Protein 5OHF (pdb70)

GO terms:
  GO:0000155 phosphorelay sensor kinase activity (F, IDA)
  GO:0042803 protein homodimerization activity (F, IDA)
  GO:0018106 peptidyl-histidine phosphorylation (P, IDA)
  GO:0019825 oxygen binding (F, IDA)
  GO:0020037 heme binding (F, IDA)
  GO:0000160 phosphorelay signal transduction system (P, IDA)
  GO:0004673 protein histidine kinase activity (F, EXP)

Nearest PDB structures (foldseek):
  5ohe-assembly2_D  TM=1.006E+00  e=1.379E-20  Anaeromyxobacter sp. Fw109-5
  5ohf-assembly2_C  TM=1.002E+00  e=5.225E-19  Anaeromyxobacter sp. Fw109-5
  5ohf-assembly4_G  TM=9.924E-01  e=7.690E-18  Anaeromyxobacter sp. Fw109-5
  2w31-assembly1_B  TM=9.112E-01  e=4.579E-08  Geobacter sulfurreducens
  1or6-assembly1_B  TM=9.208E-01  e=4.698E-06  Bacillus subtilis

Secondary structure (DSSP, 8-state):
-HHHHHHHHHT--HHHHHHHHHHHHHHGGGHHHHHHHHHHHHHTSTTGGGG--SHHHHHHHHHHHHHHHHHHHHH---SHHHHHHHHHHHHHHHHTT--THHHHHHHHHHHHHHHHHHHHHHTTSHHHHHHHHHHHHHHHHHHHHHHHHHT-/-HHHHHHHHHT--HHHHHHHHHHHHHHGGGHHHHHHHHHHHHHTSTTGGGG--SHHHHHHHHHHHHHHHHHHHHH---SHHHHHHHHHHHHHHHHTT--THHHHHHHHHHHHHHHHHHHHHHTTSHHHHHHHHHHHHHHHHHHHHHHHHHT-/-HHHHHHHHT--HHHHHHHHHHHHHHGGGHHHHHHHHHHHHHT-HHHHTT---HHHHHHHHHHHHHHHHH---SHHHHHHHHHHHHHHHHTT--THHHHHHHHHHHHHHHHHHHHHHTTSHHHHHHHHHHHHHHHHHHHHHHHHHT-/-HHHHHHHHHT--HHHHHHHHHHHHHHGGGHHHHHHHHHHHHHHSTTTGGG--SHHHHHHHHHHHHHHHHHHHHH---SHHHHHHHHHHHHHHHHTT--THHHHHHHHHHHHHHHHHHHHHHTTSHHHHHHHHHHHHHHHHHHHHHHHHHT-/-HHHHHHHHHT--HHHHHHHHHHHHHHGGGHHHHHHHHHHHHHT-HHHHTT--SHHHHHHHHHHHHHHHHHHHHH---SHHHHHHHHHHHHHHHHTT--THHHHHHHHHHHHHHHHHHHHHHTTSHHHHHHHHHHHHHHHHHHHHHHHHHT-/--HHHHHHHHHT--HHHHHHHHHHHHHHGGGHHHHHHHHHHHHHTSTTGGGG--S-HHHHHHHHHHHHHHHHHHHH---SHHHHHHHHHHHHHHHHHT--TTHHHHHHHHHHHHHHHHHHHHHTTSHHHHHHHHHHHHHHHHHHHHHHHHTT-/-HHHHHHHHHT--HHHHHHHHHHHHHHGGGHHHHHHHHHHHHHT-HHHHTT--HHHHHHHHHHHHHHHHH---SHHHHHHHHHHHHHHHHTT--TTHHHHHHHHHHHHHHHHHHHHHTTSHHHHHHHHHHHHHHHHHHHHHHHHTT-/-HHHHHHHHHT--HHHHHHHHHHHHHHGGGHHHHHHHHHHHHHT-HHHHTT--S-TTHHHHHHHHHHHHHHHHHH---SHHHHHHHHHHHHHHHHTT--TTHHHHHHHHHHHHHHHHHHHHHTTSHHHHHHHHHHHHHHHHHHHHHHHHTT-

Foldseek 3Di:
DCLVVLCVVLVPDVLLLVLLLVLLVQCLVCLLVLLVQLVVVQCPDPQSNVLPPPPPVVSVVVSVVSSVVSSCLRNHDPDPVVLVVLLVVLLVCVVSPHDLVVLVVSLVSVLVVSLVSLCVVPVVPVVSSVSNNSSSVSSSVSSSVSSVVSVD/DLLVVLCVVLVPDPLLLVLLLVLLVLCLVCLLVLLVLLVVVQCVDPVSVVLDDPPPVRSVVVSVVSSVVSNCLSNDDPDPVNLVVLLVVLLVCVVSVPPLVVLVVSLVSVLVVSLVSLCVVCVVPVVSSVSNNSSSVSSSVSSSSSSVVSND/DCVVLCVVLVPDPLLLVLLLVLLVQCLVCLLVLLVLLVVVQCVDPLSVVLPCDSVVVSVVSSVVSNCLSNDDPDPVNLVVLLVVLLVCVVSVPPLVVLVVSLVSVLVSSLVSLCVPCVVPVVSSVSNNSSSVSSSVSSSVSSVVNND/DLLVVLCVVLVPDVLLLVLLLVLLVQCLVVLLVLLVLLVVVQCPDPQNVVLPPPPPVVSVVVSVVSSVVSNCLSNDDPDPVVLVVLLVVLLVCLVSPHPLVVVVVSLVSVLVVSLVSLCVVPVVPVVSSVSNNSSSVSSSVSSSSSSVVNND/DLLVVLCVVLVPDPLLLVLLLVLLVQCLVCLLVLLVQLVVVQVVDPLNVVLPDPPPVVSVVVSVVSSVVSNCLSNDDPDPVVLVVLLVVLLVCVVSPRPLVVLVVSLVSVLVVSLVSLCVPPVVPVVSSVSNNSSSVSSSVSSSSSSVVNND/DCLCVVVCVVLVPDVLLLVLLQVLLVQCLVVLLVLLVQLVVVQCPDPQSVVLDDDPPVSSVVVSVVSSVVSNCLRNDDPDPVNLVVLLVVLLVCVVSPPDLVVLVVSLVSVLVVSLVSLCVVCVVPVVSSVSNNSSSVSSSVSSSSSSVVNVD/DCCVVVCVVLVPDVLLLVLLLVLLVQCLVCLQVLLVLLCCCQVPPVLNVVLDVNVVVSVVSSVVSVCLSNHDPDPVNLVVLLVVLVVCVVSVGDLCVLVVSLVSCVVVSLVSLCVPCVVPVVSSVSNNSSNVSSSVVSSVSSVVNPD/DLCVVVCVVLVPDPLLLVQLLVLLVQCLVVLLVLLVQLVVVQCPDPLSVVLPPDDPCPSVVVSVVSSVVSNCLSNDDPDPVNLVVLLVVLLVCLVSVRPLVVVVVSLVSNLVVSLVSLCVVCVVPVVSSVSNNSSSVSSSVSSSVSSVVSND

Sequence (1207 aa):
TVFEELKRYVGWGDGDERALRSLHGAAAPHFPRLAEEFYDRILGHEGARTALVGGESQVGHLKVTMIAWLDELLGGPWDEAYWDRRYYRIGRVHVRIGLPQHYMFGAMNVHRTGLARLAYEERFHGDPPELERVRNALLGKVLDLELAVMMLHTYRTVFEELKRYVGWGDGDERALRSSLHGAAAPHFPRLAEEFYDRILGHEGARTALVGGESSQVGHLKVTMIAWLDELLGGPWDEAYWDRRYYRIGRRVHVRIGLPQHYMFGAMNVHRTGLARLAYERRFHGDPPELERVRNALGKVLDLELAVMMLHTYRVFFEELKRYVGWGDGDERALRRSLHGAAAPHFPRLAEEFYDRILGHEGARTALVQVGHHLKVTMIAWLDELLGGPWDEAYWDRRYRIGRVHVRIGLPQHYMFGAMNVHRTGLARLAYERFHGDPPELERVRNALLGKVLDLELAVMLHTYRTVFEELKRYVGWGDGDERALRRSLHGAAAPHFPRLAEEFYDRILGHEGARTALVGGESQVGHLKVTMIAWLDELLGGPWDEAYWDRRYYRIGRRVHVRIGLPQHYMFGAMNVHRTGLARLAYERFHGDPPELERVRNALGKVLDLELAVMLHTYRTVFEELKRYVGWGDGDERALRSLHGAAAPHFPRLAEEEFYDRILGHEGARTALVGGESQVGHLKVTMIAWLDELLGGPWDEAYWDRRYRIGRVHVRIGLPQHYMFGAMNVHRTGLARLAYERFHGDPPELERVRNALGKVLDLELAVMLHTYRETVFEELKRYVGWGDGDERALRSLHGAAAPHFPRLAEEFYDRILGHEGARTALVGGESQVGHLKVTMIAWLDELLGGPWDEAYWDRRYRIGRVHVRIGLPQHYMFGAMNVHRTGLARLAYERFHGDPPELERVRNALGKVLDLELAVMLHTYRTVFEELKRYVGWGDGDERALRSLHGAAAPHFPPRRLLAAEEEEFFYYDDRRIILLGGHHEEGGAARRTTAALLQVVGGHHLLKKVVTTMMIIAAWWLLDDEELLLLGGGGPPWWDDEEAAYYWWDDRRRRYYRRIIGGRRVVHHVVRRIIGGLLPPQQHHYYMMFFGGAAMMNNVVHHRRTTGGLLARLAYERFHGDPPELERVRNALGGKKVVLLDDLLEELLAAVVMMLLHHTTYYRRTTVVFFEEEELLKKRRYYVVGGWWGGDDGGDDEERRAALRRSLHGAAAPHFPRLAEEFYDRILGHEGARRTALVGGESQVGHLKVTMIAWLDEELLGGPWDEAYWDRRYYRIGRVHVRIGLPQHYMFGAMNVHRTGLARLAYERFHGDPPELERVRNALGKVLDLELAVMLHTYR

Structure (mmCIF, N/CA/C/O backbone):
data_5OHF
#
_entry.id   5OHF
#
_cell.length_a   77.685
_cell.length_b   77.685
_cell.length_c   441.238
_cell.angle_alpha   90.00
_cell.angle_beta   90.00
_cell.angle_gamma   90.00
#
_symmetry.space_group_name_H-M   'P 41 21 2'
#
loop_
_entity.id
_entity.type
_entity.pdbx_description
1 polymer 'Globin-coupled histidine kinase'
2 non-polymer 'PROTOPORPHYRIN IX CONTAINING FE'
3 non-polymer 'CYANIDE ION'
4 non-polymer 'CHLORIDE ION'
5 non-polymer 'SODIUM ION'
6 water water
#
loop_
_atom_site.group_PDB
_atom_site.id
_atom_site.type_symbol
_atom_site.label_atom_id
_atom_site.label_alt_id
_atom_site.label_comp_id
_atom_site.label_asym_id
_atom_site.label_entity_id
_atom_site.label_seq_id
_atom_site.pdbx_PDB_ins_code
_atom_site.Cartn_x
_atom_site.Cartn_y
_atom_site.Cartn_z
_atom_site.occupancy
_atom_site.B_iso_or_equiv
_atom_site.auth_seq_id
_atom_site.auth_comp_id
_atom_site.auth_asym_id
_atom_site.auth_atom_id
_atom_site.pdbx_PDB_model_num
ATOM 1 N N . THR A 1 7 ? 22.488 11.771 -1.374 1.00 68.39 7 THR A N 1
ATOM 2 C CA . THR A 1 7 ? 22.905 10.490 -2.055 1.00 69.48 7 THR A CA 1
ATOM 3 C C . THR A 1 7 ? 24.350 10.090 -1.689 1.00 66.05 7 THR A C 1
ATOM 4 O O . THR A 1 7 ? 25.071 10.865 -1.053 1.00 62.18 7 THR A O 1
ATOM 8 N N . VAL A 1 8 ? 24.774 8.895 -2.102 1.00 63.89 8 VAL A N 1
ATOM 9 C CA . VAL A 1 8 ? 25.961 8.278 -1.484 1.00 62.19 8 VAL A CA 1
ATOM 10 C C . VAL A 1 8 ? 27.258 9.017 -1.822 1.00 57.32 8 VAL A C 1
ATOM 11 O O . VAL A 1 8 ? 28.090 9.187 -0.937 1.00 53.20 8 VAL A O 1
ATOM 15 N N . PHE A 1 9 ? 27.420 9.496 -3.060 1.00 52.11 9 PHE A N 1
ATOM 16 C CA . PHE A 1 9 ? 28.642 10.245 -3.389 1.00 50.78 9 PHE A CA 1
ATOM 17 C C . PHE A 1 9 ? 28.849 11.503 -2.506 1.00 47.73 9 PHE A C 1
ATOM 18 O O . PHE A 1 9 ? 29.969 11.754 -2.086 1.00 46.68 9 PHE A O 1
ATOM 26 N N . GLU A 1 10 ? 27.785 12.227 -2.153 1.00 46.75 10 GLU A N 1
ATOM 27 C CA . GLU A 1 10 ? 27.920 13.476 -1.363 1.00 47.06 10 GLU A CA 1
ATOM 28 C C . GLU A 1 10 ? 28.182 13.253 0.135 1.00 44.69 10 GLU A C 1
ATOM 29 O O . GLU A 1 10 ? 29.067 13.881 0.720 1.00 41.71 10 GLU A O 1
ATOM 35 N N . GLU A 1 11 ? 27.421 12.352 0.743 1.00 43.68 11 GLU A N 1
ATOM 36 C CA . GLU A 1 11 ? 27.650 11.959 2.134 1.00 44.37 11 GLU A CA 1
ATOM 37 C C . GLU A 1 11 ? 29.026 11.288 2.310 1.00 40.03 11 GLU A C 1
ATOM 38 O O . GLU A 1 11 ? 29.763 11.567 3.263 1.00 37.52 11 GLU A O 1
ATOM 44 N N . LEU A 1 12 ? 29.379 10.445 1.350 1.00 35.24 12 LEU A N 1
ATOM 45 C CA . LEU A 1 12 ? 30.656 9.746 1.366 1.00 33.81 12 LEU A CA 1
ATOM 46 C C . LEU A 1 12 ? 31.842 10.652 1.035 1.00 32.79 12 LEU A C 1
ATOM 47 O O . LEU A 1 12 ? 32.913 10.503 1.628 1.00 28.37 12 LEU A O 1
ATOM 52 N N . LYS A 1 13 ? 31.668 11.606 0.115 1.00 33.46 13 LYS A N 1
ATOM 53 C CA . LYS A 1 13 ? 32.750 12.559 -0.180 1.00 33.77 13 LYS A CA 1
ATOM 54 C C . LYS A 1 13 ? 33.159 13.360 1.048 1.00 29.81 13 LYS A C 1
ATOM 55 O O . LYS A 1 13 ? 34.342 13.611 1.254 1.00 27.75 13 LYS A O 1
ATOM 61 N N . ARG A 1 14 ? 32.189 13.753 1.866 1.00 29.37 14 ARG A N 1
ATOM 62 C CA . ARG A 1 14 ? 32.492 14.408 3.142 1.00 31.24 14 ARG A CA 1
ATOM 63 C C . ARG A 1 14 ? 33.209 13.491 4.127 1.00 27.46 14 ARG A C 1
ATOM 64 O O . ARG A 1 14 ? 34.158 13.917 4.791 1.00 27.21 14 ARG A O 1
ATOM 72 N N . TYR A 1 15 ? 32.780 12.233 4.194 1.00 25.31 15 TYR A N 1
ATOM 73 C CA . TYR A 1 15 ? 33.383 11.227 5.081 1.00 23.58 15 TYR A CA 1
ATOM 74 C C . TYR A 1 15 ? 34.858 11.023 4.784 1.00 23.41 15 TYR A C 1
ATOM 75 O O . TYR A 1 15 ? 35.668 10.985 5.691 1.00 22.98 15 TYR A O 1
ATOM 84 N N . VAL A 1 16 ? 35.200 10.840 3.507 1.00 23.81 16 VAL A N 1
ATOM 85 C CA . VAL A 1 16 ? 36.592 10.571 3.129 1.00 24.75 16 VAL A CA 1
ATOM 86 C C . VAL A 1 16 ? 37.435 11.837 2.977 1.00 25.89 16 VAL A C 1
ATOM 87 O O . VAL A 1 16 ? 38.642 11.743 2.739 1.00 27.97 16 VAL A O 1
ATOM 91 N N . GLY A 1 17 ? 36.807 13.009 3.101 1.00 28.69 17 GLY A N 1
ATOM 92 C CA . GLY A 1 17 ? 37.496 14.281 2.942 1.00 29.35 17 GLY A CA 1
ATOM 93 C C . GLY A 1 17 ? 37.865 14.567 1.491 1.00 29.96 17 GLY A C 1
ATOM 94 O O . GLY A 1 17 ? 38.955 15.051 1.225 1.00 32.19 17 GLY A O 1
ATOM 95 N N . TRP A 1 18 ? 36.959 14.281 0.561 1.00 31.05 18 TRP A N 1
ATOM 96 C CA . TRP A 1 18 ? 37.179 14.605 -0.850 1.00 32.15 18 TRP A CA 1
ATOM 97 C C . TRP A 1 18 ? 37.138 16.122 -1.049 1.00 35.56 18 TRP A C 1
ATOM 98 O O . TRP A 1 18 ? 36.136 16.763 -0.719 1.00 33.42 18 TRP A O 1
ATOM 109 N N . GLY A 1 19 ? 38.220 16.686 -1.587 1.00 36.44 19 GLY A N 1
ATOM 110 C CA . GLY A 1 19 ? 38.254 18.106 -1.944 1.00 36.08 19 GLY A CA 1
ATOM 111 C C . GLY A 1 19 ? 38.948 18.399 -3.257 1.00 37.46 19 GLY A C 1
ATOM 112 O O . GLY A 1 19 ? 39.297 17.485 -4.030 1.00 32.36 19 GLY A O 1
ATOM 113 N N . ASP A 1 20 ? 39.158 19.692 -3.509 1.00 37.68 20 ASP A N 1
ATOM 114 C CA . ASP A 1 20 ? 39.863 20.131 -4.720 1.00 39.48 20 ASP A CA 1
ATOM 115 C C . ASP A 1 20 ? 41.324 19.637 -4.772 1.00 35.14 20 ASP A C 1
ATOM 116 O O . ASP A 1 20 ? 41.866 19.457 -5.858 1.00 36.64 20 ASP A O 1
ATOM 121 N N . GLY A 1 21 ? 41.951 19.422 -3.615 1.00 32.27 21 GLY A N 1
ATOM 122 C CA . GLY A 1 21 ? 43.307 18.850 -3.548 1.00 30.90 21 GLY A CA 1
ATOM 123 C C . GLY A 1 21 ? 43.388 17.438 -4.145 1.00 29.54 21 GLY A C 1
ATOM 124 O O . GLY A 1 21 ? 44.360 17.096 -4.827 1.00 28.57 21 GLY A O 1
ATOM 125 N N . ASP A 1 22 ? 42.361 16.626 -3.893 1.00 27.96 22 ASP A N 1
ATOM 126 C CA . ASP A 1 22 ? 42.293 15.260 -4.447 1.00 27.46 22 ASP A CA 1
ATOM 127 C C . ASP A 1 22 ? 42.139 15.324 -5.963 1.00 27.60 22 ASP A C 1
ATOM 128 O O . ASP A 1 22 ? 42.782 14.564 -6.702 1.00 24.47 22 ASP A O 1
ATOM 133 N N . GLU A 1 23 ? 41.297 16.260 -6.403 1.00 26.74 23 GLU A N 1
ATOM 134 C CA . GLU A 1 23 ? 41.009 16.466 -7.826 1.00 28.75 23 GLU A CA 1
ATOM 135 C C . GLU A 1 23 ? 42.252 16.937 -8.587 1.00 30.38 23 GLU A C 1
ATOM 136 O O . GLU A 1 23 ? 42.480 16.490 -9.726 1.00 29.36 23 GLU A O 1
ATOM 142 N N . ARG A 1 24 ? 43.063 17.803 -7.967 1.00 30.33 24 ARG A N 1
ATOM 143 C CA . ARG A 1 24 ? 44.333 18.255 -8.575 1.00 31.57 24 ARG A CA 1
ATOM 144 C C . ARG A 1 24 ? 45.362 17.150 -8.655 1.00 29.20 24 ARG A C 1
ATOM 145 O O . ARG A 1 24 ? 46.111 17.050 -9.636 1.00 27.73 24 ARG A O 1
ATOM 153 N N . ALA A 1 25 ? 45.428 16.356 -7.592 1.00 26.01 25 ALA A N 1
ATOM 154 C CA . ALA A 1 25 ? 46.346 15.223 -7.531 1.00 24.22 25 ALA A CA 1
ATOM 155 C C . ALA A 1 25 ? 46.023 14.228 -8.631 1.00 22.80 25 ALA A C 1
ATOM 156 O O . ALA A 1 25 ? 46.915 13.781 -9.354 1.00 23.60 25 ALA A O 1
ATOM 158 N N . LEU A 1 26 ? 44.749 13.908 -8.793 1.00 22.83 26 LEU A N 1
ATOM 159 C CA . LEU A 1 26 ? 44.360 12.908 -9.788 1.00 23.67 26 LEU A CA 1
ATOM 160 C C . LEU A 1 26 ? 44.645 13.427 -11.189 1.00 24.30 26 LEU A C 1
ATOM 161 O O . LEU A 1 26 ? 45.206 12.713 -12.010 1.00 24.64 26 LEU A O 1
ATOM 166 N N . ARG A 1 27 ? 44.278 14.680 -11.453 1.00 24.92 27 ARG A N 1
ATOM 167 C CA . ARG A 1 27 ? 44.646 15.323 -12.726 1.00 26.23 27 ARG A CA 1
ATOM 168 C C . ARG A 1 27 ? 46.142 15.274 -13.004 1.00 25.52 27 ARG A C 1
ATOM 169 O O . ARG A 1 27 ? 46.542 15.082 -14.151 1.00 26.52 27 ARG A O 1
ATOM 177 N N . SER A 1 28 ? 46.966 15.451 -11.974 1.00 27.93 28 SER A N 1
ATOM 178 C CA . SER A 1 28 ? 48.417 15.416 -12.135 1.00 28.97 28 SER A CA 1
ATOM 179 C C . SER A 1 28 ? 48.940 14.015 -12.497 1.00 30.87 28 SER A C 1
ATOM 180 O O . SER A 1 28 ? 49.931 13.863 -13.222 1.00 31.13 28 SER A O 1
ATOM 183 N N . LEU A 1 29 ? 48.288 12.994 -11.964 1.00 27.95 29 LEU A N 1
ATOM 184 C CA . LEU A 1 29 ? 48.617 11.627 -12.292 1.00 27.84 29 LEU A CA 1
ATOM 185 C C . LEU A 1 29 ? 48.155 11.285 -13.699 1.00 28.45 29 LEU A C 1
ATOM 186 O O . LEU A 1 29 ? 48.829 10.530 -14.375 1.00 28.93 29 LEU A O 1
ATOM 191 N N . HIS A 1 30 ? 46.996 11.818 -14.109 1.00 28.96 30 HIS A N 1
ATOM 192 C CA . HIS A 1 30 ? 46.415 11.555 -15.428 1.00 29.26 30 HIS A CA 1
ATOM 193 C C . HIS A 1 30 ? 47.435 11.640 -16.561 1.00 29.77 30 HIS A C 1
ATOM 194 O O . HIS A 1 30 ? 47.537 10.710 -17.362 1.00 27.69 30 HIS A O 1
ATOM 201 N N . GLY A 1 31 ? 48.221 12.719 -16.581 1.00 30.60 31 GLY A N 1
ATOM 202 C CA . GLY A 1 31 ? 49.230 12.941 -17.619 1.00 32.05 31 GLY A CA 1
ATOM 203 C C . GLY A 1 31 ? 50.281 11.853 -17.660 1.00 33.22 31 GLY A C 1
ATOM 204 O O . GLY A 1 31 ? 50.645 11.369 -18.731 1.00 34.53 31 GLY A O 1
ATOM 205 N N . ALA A 1 32 ? 50.734 11.433 -16.484 1.00 33.61 32 ALA A N 1
ATOM 206 C CA . ALA A 1 32 ? 51.743 10.381 -16.384 1.00 32.81 32 ALA A CA 1
ATOM 207 C C . ALA A 1 32 ? 51.187 8.981 -16.690 1.00 28.98 32 ALA A C 1
ATOM 208 O O . ALA A 1 32 ? 51.884 8.169 -17.269 1.00 29.03 32 ALA A O 1
ATOM 210 N N . ALA A 1 33 ? 49.965 8.703 -16.253 1.00 26.92 33 ALA A N 1
ATOM 211 C CA . ALA A 1 33 ? 49.388 7.352 -16.333 1.00 25.65 33 ALA A CA 1
ATOM 212 C C . ALA A 1 33 ? 48.774 7.033 -17.693 1.00 24.41 33 ALA A C 1
ATOM 213 O O . ALA A 1 33 ? 48.772 5.871 -18.100 1.00 26.65 33 ALA A O 1
ATOM 215 N N . ALA A 1 34 ? 48.237 8.042 -18.375 1.00 23.65 34 ALA A N 1
ATOM 216 C CA . ALA A 1 34 ? 47.439 7.833 -19.586 1.00 25.01 34 ALA A CA 1
ATOM 217 C C . ALA A 1 34 ? 48.103 6.973 -20.668 1.00 23.99 34 ALA A C 1
ATOM 218 O O . ALA A 1 34 ? 47.449 6.113 -21.229 1.00 22.13 34 ALA A O 1
ATOM 220 N N . PRO A 1 35 ? 49.399 7.182 -20.946 1.00 26.76 35 PRO A N 1
ATOM 221 C CA . PRO A 1 35 ? 50.107 6.285 -21.890 1.00 26.99 35 PRO A CA 1
ATOM 222 C C . PRO A 1 35 ? 50.127 4.795 -21.491 1.00 27.56 35 PRO A C 1
ATOM 223 O O . PRO A 1 35 ? 50.326 3.931 -22.343 1.00 27.47 35 PRO A O 1
ATOM 227 N N . HIS A 1 36 ? 49.930 4.504 -20.204 1.00 26.13 36 HIS A N 1
ATOM 228 C CA . HIS A 1 36 ? 49.872 3.139 -19.702 1.00 25.32 36 HIS A CA 1
ATOM 229 C C . HIS A 1 36 ? 48.466 2.560 -19.581 1.00 23.80 36 HIS A C 1
ATOM 230 O O . HIS A 1 36 ? 48.317 1.396 -19.216 1.00 22.66 36 HIS A O 1
ATOM 237 N N . PHE A 1 37 ? 47.433 3.332 -19.899 1.00 22.10 37 PHE A N 1
ATOM 238 C CA . PHE A 1 37 ? 46.086 2.778 -19.871 1.00 22.44 37 PHE A CA 1
ATOM 239 C C . PHE A 1 37 ? 45.897 1.500 -20.705 1.00 22.03 37 PHE A C 1
ATOM 240 O O . PHE A 1 37 ? 45.170 0.595 -20.262 1.00 20.74 37 PHE A O 1
ATOM 248 N N . PRO A 1 38 ? 46.527 1.401 -21.902 1.00 22.72 38 PRO A N 1
ATOM 249 C CA . PRO A 1 38 ? 46.315 0.144 -22.644 1.00 23.07 38 PRO A CA 1
ATOM 250 C C . PRO A 1 38 ? 46.884 -1.083 -21.933 1.00 23.86 38 PRO A C 1
ATOM 251 O O . PRO A 1 38 ? 46.243 -2.142 -21.966 1.00 24.44 38 PRO A O 1
ATOM 255 N N . ARG A 1 39 ? 48.037 -0.946 -21.283 1.00 24.98 39 ARG A N 1
ATOM 256 C CA . ARG A 1 39 ? 48.609 -2.019 -20.426 1.00 26.21 39 ARG A CA 1
ATOM 257 C C . ARG A 1 39 ? 47.664 -2.354 -19.258 1.00 25.60 39 ARG A C 1
ATOM 258 O O . ARG A 1 39 ? 47.421 -3.535 -18.979 1.00 24.79 39 ARG A O 1
ATOM 266 N N . LEU A 1 40 ? 47.135 -1.330 -18.581 1.00 22.79 40 LEU A N 1
ATOM 267 C CA . LEU A 1 40 ? 46.168 -1.563 -17.489 1.00 21.10 40 LEU A CA 1
ATOM 268 C C . LEU A 1 40 ? 44.945 -2.341 -17.963 1.00 19.75 40 LEU A C 1
ATOM 269 O O . LEU A 1 40 ? 44.473 -3.249 -17.276 1.00 18.63 40 LEU A O 1
ATOM 274 N N . ALA A 1 41 ? 44.437 -1.997 -19.147 1.00 18.37 41 ALA A N 1
ATOM 275 C CA . ALA A 1 41 ? 43.290 -2.673 -19.717 1.00 18.78 41 ALA A CA 1
ATOM 276 C C . ALA A 1 41 ? 43.653 -4.104 -20.097 1.00 19.68 41 ALA A C 1
ATOM 277 O O . ALA A 1 41 ? 42.881 -4.999 -19.835 1.00 20.04 41 ALA A O 1
ATOM 279 N N . GLU A 1 42 ? 44.836 -4.312 -20.670 1.00 21.16 42 GLU A N 1
ATOM 280 C CA . GLU A 1 42 ? 45.320 -5.674 -20.985 1.00 22.76 42 GLU A CA 1
ATOM 281 C C . GLU A 1 42 ? 45.312 -6.539 -19.721 1.00 22.00 42 GLU A C 1
ATOM 282 O O . GLU A 1 42 ? 44.767 -7.657 -19.712 1.00 22.50 42 GLU A O 1
ATOM 288 N N . GLU A 1 43 ? 45.916 -6.007 -18.669 1.00 20.78 43 GLU A N 1
ATOM 289 C CA . GLU A 1 43 ? 46.015 -6.695 -17.377 1.00 20.24 43 GLU A CA 1
ATOM 290 C C . GLU A 1 43 ? 44.618 -7.005 -16.816 1.00 18.69 43 GLU A C 1
ATOM 291 O O . GLU A 1 43 ? 44.374 -8.114 -16.324 1.00 18.86 43 GLU A O 1
ATOM 297 N N . PHE A 1 44 ? 43.694 -6.047 -16.938 1.00 16.68 44 PHE A N 1
ATOM 298 C CA . PHE A 1 44 ? 42.332 -6.214 -16.462 1.00 15.83 44 PHE A CA 1
ATOM 299 C C . PHE A 1 44 ? 41.603 -7.374 -17.148 1.00 15.48 44 PHE A C 1
ATOM 300 O O . PHE A 1 44 ? 40.990 -8.211 -16.488 1.00 14.59 44 PHE A O 1
ATOM 308 N N . TYR A 1 45 ? 41.636 -7.404 -18.478 1.00 15.38 45 TYR A N 1
ATOM 309 C CA . TYR A 1 45 ? 40.954 -8.463 -19.218 1.00 16.55 45 TYR A CA 1
ATOM 310 C C . TYR A 1 45 ? 41.674 -9.802 -19.110 1.00 16.83 45 TYR A C 1
ATOM 311 O O . TYR A 1 45 ? 41.027 -10.858 -19.060 1.00 18.04 45 TYR A O 1
ATOM 320 N N . ASP A 1 46 ? 42.989 -9.780 -19.032 1.00 18.69 46 ASP A N 1
ATOM 321 C CA . ASP A 1 46 ? 43.724 -11.041 -18.834 1.00 20.96 46 ASP A CA 1
ATOM 322 C C . ASP A 1 46 ? 43.325 -11.680 -17.500 1.00 20.03 46 ASP A C 1
ATOM 323 O O . ASP A 1 46 ? 43.204 -12.910 -17.421 1.00 17.84 46 ASP A O 1
ATOM 328 N N . ARG A 1 47 ? 43.033 -10.854 -16.487 1.00 18.20 47 ARG A N 1
ATOM 329 C CA . ARG A 1 47 ? 42.631 -11.405 -15.183 1.00 18.92 47 ARG A CA 1
ATOM 330 C C . ARG A 1 47 ? 41.271 -12.085 -15.266 1.00 19.01 47 ARG A C 1
ATOM 331 O O . ARG A 1 47 ? 41.093 -13.185 -14.737 1.00 19.78 47 ARG A O 1
ATOM 339 N N . ILE A 1 48 ? 40.328 -11.447 -15.968 1.00 17.78 48 ILE A N 1
ATOM 340 C CA . ILE A 1 48 ? 39.001 -12.003 -16.186 1.00 17.61 48 ILE A CA 1
ATOM 341 C C . ILE A 1 48 ? 39.116 -13.318 -16.943 1.00 18.13 48 ILE A C 1
ATOM 342 O O . ILE A 1 48 ? 38.528 -14.322 -16.529 1.00 19.58 48 ILE A O 1
ATOM 347 N N . LEU A 1 49 ? 39.878 -13.322 -18.034 1.00 18.83 49 LEU A N 1
ATOM 348 C CA . LEU A 1 49 ? 39.989 -14.518 -18.875 1.00 18.93 49 LEU A CA 1
ATOM 349 C C . LEU A 1 49 ? 40.677 -15.698 -18.167 1.00 19.83 49 LEU A C 1
ATOM 350 O O . LEU A 1 49 ? 40.381 -16.859 -18.465 1.00 20.50 49 LEU A O 1
ATOM 355 N N . GLY A 1 50 ? 41.549 -15.392 -17.213 1.00 21.35 50 GLY A N 1
ATOM 356 C CA . GLY A 1 50 ? 42.247 -16.398 -16.421 1.00 22.17 50 GLY A CA 1
ATOM 357 C C . GLY A 1 50 ? 41.490 -16.905 -15.205 1.00 22.24 50 GLY A C 1
ATOM 358 O O . GLY A 1 50 ? 41.986 -17.789 -14.510 1.00 25.61 50 GLY A O 1
ATOM 359 N N . HIS A 1 51 ? 40.302 -16.367 -14.945 1.00 21.41 51 HIS A N 1
ATOM 360 C CA . HIS A 1 51 ? 39.523 -16.693 -13.747 1.00 21.70 51 HIS A CA 1
ATOM 361 C C . HIS A 1 51 ? 38.326 -17.572 -14.106 1.00 22.63 51 HIS A C 1
ATOM 362 O O . HIS A 1 51 ? 37.444 -17.193 -14.889 1.00 21.45 51 HIS A O 1
ATOM 369 N N . GLU A 1 52 ? 38.274 -18.731 -13.467 1.00 25.44 52 GLU A N 1
ATOM 370 C CA . GLU A 1 52 ? 37.307 -19.764 -13.813 1.00 29.10 52 GLU A CA 1
ATOM 371 C C . GLU A 1 52 ? 35.837 -19.288 -13.816 1.00 28.48 52 GLU A C 1
ATOM 372 O O . GLU A 1 52 ? 35.074 -19.609 -14.732 1.00 33.40 52 GLU A O 1
ATOM 378 N N . GLY A 1 53 ? 35.452 -18.504 -12.823 1.00 26.79 53 GLY A N 1
ATOM 379 C CA . GLY A 1 53 ? 34.088 -17.957 -12.755 1.00 27.10 53 GLY A CA 1
ATOM 380 C C . GLY A 1 53 ? 33.843 -16.748 -13.650 1.00 25.69 53 GLY A C 1
ATOM 381 O O . GLY A 1 53 ? 32.870 -16.689 -14.417 1.00 27.52 53 GLY A O 1
ATOM 382 N N . ALA A 1 54 ? 34.743 -15.778 -13.567 1.00 22.58 54 ALA A N 1
ATOM 383 C CA . ALA A 1 54 ? 34.579 -14.517 -14.246 1.00 21.35 54 ALA A CA 1
ATOM 384 C C . ALA A 1 54 ? 34.678 -14.654 -15.774 1.00 20.98 54 ALA A C 1
ATOM 385 O O . ALA A 1 54 ? 33.967 -13.959 -16.479 1.00 19.93 54 ALA A O 1
ATOM 387 N N . ARG A 1 55 ? 35.532 -15.552 -16.268 1.00 20.34 55 ARG A N 1
ATOM 388 C CA . ARG A 1 55 ? 35.787 -15.687 -17.721 1.00 21.91 55 ARG A CA 1
ATOM 389 C C . ARG A 1 55 ? 34.529 -15.959 -18.556 1.00 23.31 55 ARG A C 1
ATOM 390 O O . ARG A 1 55 ? 34.450 -15.555 -19.724 1.00 22.10 55 ARG A O 1
ATOM 398 N N . THR A 1 56 ? 33.535 -16.601 -17.948 1.00 23.78 56 THR A N 1
ATOM 399 C CA . THR A 1 56 ? 32.293 -16.926 -18.657 1.00 24.84 56 THR A CA 1
ATOM 400 C C . THR A 1 56 ? 31.480 -15.695 -19.031 1.00 23.75 56 THR A C 1
ATOM 401 O O . THR A 1 56 ? 30.597 -15.783 -19.879 1.00 25.37 56 THR A O 1
ATOM 405 N N . ALA A 1 57 ? 31.755 -14.548 -18.408 1.00 23.67 57 ALA A N 1
ATOM 406 C CA . ALA A 1 57 ? 31.096 -13.293 -18.795 1.00 23.58 57 ALA A CA 1
ATOM 407 C C . ALA A 1 57 ? 31.557 -12.749 -20.153 1.00 23.89 57 ALA A C 1
ATOM 408 O O . ALA A 1 57 ? 30.908 -11.867 -20.699 1.00 26.25 57 ALA A O 1
ATOM 410 N N . LEU A 1 58 ? 32.678 -13.244 -20.687 1.00 22.57 58 LEU A N 1
ATOM 411 C CA . LEU A 1 58 ? 33.232 -12.752 -21.949 1.00 22.81 58 LEU A CA 1
ATOM 412 C C . LEU A 1 58 ? 33.141 -13.824 -23.016 1.00 23.47 58 LEU A C 1
ATOM 413 O O . LEU A 1 58 ? 34.152 -14.426 -23.377 1.00 24.38 58 LEU A O 1
ATOM 418 N N . VAL A 1 59 ? 31.928 -14.041 -23.538 1.00 23.10 59 VAL A N 1
ATOM 419 C CA . VAL A 1 59 ? 31.721 -14.980 -24.657 1.00 23.47 59 VAL A CA 1
ATOM 420 C C . VAL A 1 59 ? 31.278 -14.289 -25.952 1.00 24.97 59 VAL A C 1
ATOM 421 O O . VAL A 1 59 ? 30.818 -14.966 -26.868 1.00 24.30 59 VAL A O 1
ATOM 425 N N . GLY A 1 60 ? 31.440 -12.962 -26.044 1.00 23.67 60 GLY A N 1
ATOM 426 C CA . GLY A 1 60 ? 31.117 -12.203 -27.267 1.00 25.83 60 GLY A CA 1
ATOM 427 C C . GLY A 1 60 ? 32.245 -12.028 -28.280 1.00 27.42 60 GLY A C 1
ATOM 428 O O . GLY A 1 60 ? 32.106 -11.250 -29.237 1.00 28.64 60 GLY A O 1
ATOM 429 N N . GLY A 1 61 ? 33.375 -12.697 -28.069 1.00 24.48 61 GLY A N 1
ATOM 430 C CA . GLY A 1 61 ? 34.449 -12.732 -29.057 1.00 24.85 61 GLY A CA 1
ATOM 431 C C . GLY A 1 61 ? 35.497 -11.648 -28.965 1.00 24.37 61 GLY A C 1
ATOM 432 O O . GLY A 1 61 ? 35.500 -10.837 -28.028 1.00 22.40 61 GLY A O 1
ATOM 433 N N . GLU A 1 62 ? 36.426 -11.665 -29.922 1.00 24.19 62 GLU A N 1
ATOM 434 C CA . GLU A 1 62 ? 37.535 -10.713 -29.918 1.00 26.90 62 GLU A CA 1
ATOM 435 C C . GLU A 1 62 ? 37.024 -9.277 -30.017 1.00 26.18 62 GLU A C 1
ATOM 436 O O . GLU A 1 62 ? 37.637 -8.368 -29.427 1.00 24.87 62 GLU A O 1
ATOM 442 N N . SER A 1 63 ? 35.910 -9.064 -30.728 1.00 24.06 63 SER A N 1
ATOM 443 C CA . SER A 1 63 ? 35.333 -7.724 -30.827 1.00 24.28 63 SER A CA 1
ATOM 444 C C . SER A 1 63 ? 34.732 -7.215 -29.497 1.00 23.24 63 SER A C 1
ATOM 445 O O . SER A 1 63 ? 34.881 -6.047 -29.180 1.00 23.59 63 SER A O 1
ATOM 448 N N . GLN A 1 64 ? 34.057 -8.077 -28.736 1.00 22.93 64 GLN A N 1
ATOM 449 C CA . GLN A 1 64 ? 33.583 -7.694 -27.402 1.00 23.32 64 GLN A CA 1
ATOM 450 C C . GLN A 1 64 ? 34.750 -7.233 -26.532 1.00 21.41 64 GLN A C 1
ATOM 451 O O . GLN A 1 64 ? 34.678 -6.169 -25.934 1.00 21.43 64 GLN A O 1
ATOM 457 N N . VAL A 1 65 ? 35.805 -8.045 -26.456 1.00 20.15 65 VAL A N 1
ATOM 458 C CA . VAL A 1 65 ? 37.001 -7.703 -25.675 1.00 20.79 65 VAL A CA 1
ATOM 459 C C . VAL A 1 65 ? 37.661 -6.429 -26.221 1.00 19.88 65 VAL A C 1
ATOM 460 O O . VAL A 1 65 ? 38.093 -5.571 -25.459 1.00 19.23 65 VAL A O 1
ATOM 464 N N . GLY A 1 66 ? 37.725 -6.291 -27.538 1.00 17.98 66 GLY A N 1
ATOM 465 C CA . GLY A 1 66 ? 38.285 -5.063 -28.122 1.00 17.33 66 GLY A CA 1
ATOM 466 C C . GLY A 1 66 ? 37.491 -3.800 -27.781 1.00 17.17 66 GLY A C 1
ATOM 467 O O . GLY A 1 66 ? 38.087 -2.753 -27.467 1.00 19.00 66 GLY A O 1
ATOM 468 N N . HIS A 1 67 ? 36.167 -3.886 -27.851 1.00 17.49 67 HIS A N 1
ATOM 469 C CA . HIS A 1 67 ? 35.294 -2.759 -27.516 1.00 18.97 67 HIS A CA 1
ATOM 470 C C . HIS A 1 67 ? 35.380 -2.464 -26.027 1.00 19.12 67 HIS A C 1
ATOM 471 O O . HIS A 1 67 ? 35.459 -1.299 -25.616 1.00 18.44 67 HIS A O 1
ATOM 478 N N . LEU A 1 68 ? 35.379 -3.521 -25.222 1.00 18.67 68 LEU A N 1
ATOM 479 C CA . LEU A 1 68 ? 35.532 -3.293 -23.777 1.00 18.87 68 LEU A CA 1
ATOM 480 C C . LEU A 1 68 ? 36.853 -2.588 -23.434 1.00 18.66 68 LEU A C 1
ATOM 481 O O . LEU A 1 68 ? 36.868 -1.741 -22.533 1.00 20.36 68 LEU A O 1
ATOM 486 N N . LYS A 1 69 ? 37.969 -2.945 -24.089 1.00 18.13 69 LYS A N 1
ATOM 487 C CA . LYS A 1 69 ? 39.225 -2.222 -23.855 1.00 19.01 69 LYS A CA 1
ATOM 488 C C . LYS A 1 69 ? 39.102 -0.716 -24.130 1.00 19.27 69 LYS A C 1
ATOM 489 O O . LYS A 1 69 ? 39.608 0.080 -23.361 1.00 19.81 69 LYS A O 1
ATOM 495 N N . VAL A 1 70 ? 38.391 -0.346 -25.192 1.00 18.49 70 VAL A N 1
ATOM 496 C CA . VAL A 1 70 ? 38.201 1.071 -25.552 1.00 19.01 70 VAL A CA 1
ATOM 497 C C . VAL A 1 70 ? 37.420 1.788 -24.443 1.00 19.18 70 VAL A C 1
ATOM 498 O O . VAL A 1 70 ? 37.840 2.848 -23.957 1.00 19.33 70 VAL A O 1
ATOM 502 N N . THR A 1 71 ? 36.313 1.189 -24.023 1.00 19.91 71 THR A N 1
ATOM 503 C CA . THR A 1 71 ? 35.482 1.789 -22.984 1.00 20.95 71 THR A CA 1
ATOM 504 C C . THR A 1 71 ? 36.210 1.810 -21.618 1.00 19.87 71 THR A C 1
ATOM 505 O O . THR A 1 71 ? 35.984 2.716 -20.821 1.00 20.67 71 THR A O 1
ATOM 509 N N . MET A 1 72 ? 37.112 0.863 -21.374 1.00 18.49 72 MET A N 1
ATOM 510 C CA . MET A 1 72 ? 37.906 0.872 -20.142 1.00 18.44 72 MET A CA 1
ATOM 511 C C . MET A 1 72 ? 38.976 1.952 -20.162 1.00 19.05 72 MET A C 1
ATOM 512 O O . MET A 1 72 ? 39.229 2.578 -19.145 1.00 19.35 72 MET A O 1
ATOM 517 N N . ILE A 1 73 ? 39.600 2.196 -21.312 1.00 19.43 73 ILE A N 1
ATOM 518 C CA . ILE A 1 73 ? 40.564 3.276 -21.433 1.00 18.50 73 ILE A CA 1
ATOM 519 C C . ILE A 1 73 ? 39.844 4.609 -21.154 1.00 18.03 73 ILE A C 1
ATOM 520 O O . ILE A 1 73 ? 40.379 5.464 -20.447 1.00 19.93 73 ILE A O 1
ATOM 525 N N . ALA A 1 74 ? 38.634 4.763 -21.676 1.00 18.73 74 ALA A N 1
ATOM 526 C CA . ALA A 1 74 ? 37.814 5.945 -21.438 1.00 19.31 74 ALA A CA 1
ATOM 527 C C . ALA A 1 74 ? 37.412 6.052 -19.965 1.00 20.04 74 ALA A C 1
ATOM 528 O O . ALA A 1 74 ? 37.450 7.148 -19.381 1.00 20.07 74 ALA A O 1
ATOM 530 N N . TRP A 1 75 ? 37.034 4.916 -19.369 1.00 19.08 75 TRP A N 1
ATOM 531 C CA . TRP A 1 75 ? 36.668 4.875 -17.945 1.00 18.03 75 TRP A CA 1
ATOM 532 C C . TRP A 1 75 ? 37.838 5.372 -17.109 1.00 17.75 75 TRP A C 1
ATOM 533 O O . TRP A 1 75 ? 37.651 6.194 -16.204 1.00 19.21 75 TRP A O 1
ATOM 544 N N . LEU A 1 76 ? 39.031 4.861 -17.394 1.00 16.64 76 LEU A N 1
ATOM 545 C CA . LEU A 1 76 ? 40.261 5.299 -16.727 1.00 17.66 76 LEU A CA 1
ATOM 546 C C . LEU A 1 76 ? 40.605 6.785 -16.948 1.00 19.97 76 LEU A C 1
ATOM 547 O O . LEU A 1 76 ? 41.035 7.495 -16.029 1.00 18.93 76 LEU A O 1
ATOM 552 N N . ASP A 1 77 ? 40.434 7.248 -18.176 1.00 20.46 77 ASP A N 1
ATOM 553 C CA . ASP A 1 77 ? 40.666 8.659 -18.473 1.00 24.76 77 ASP A CA 1
ATOM 554 C C . ASP A 1 77 ? 39.737 9.572 -17.635 1.00 24.60 77 ASP A C 1
ATOM 555 O O . ASP A 1 77 ? 40.186 10.594 -17.087 1.00 25.05 77 ASP A O 1
ATOM 560 N N . GLU A 1 78 ? 38.474 9.163 -17.504 1.00 24.04 78 GLU A N 1
ATOM 561 C CA . GLU A 1 78 ? 37.490 9.864 -16.671 1.00 24.72 78 GLU A CA 1
ATOM 562 C C . GLU A 1 78 ? 37.884 9.758 -15.198 1.00 23.46 78 GLU A C 1
ATOM 563 O O . GLU A 1 78 ? 37.867 10.759 -14.482 1.00 21.71 78 GLU A O 1
ATOM 569 N N . LEU A 1 79 ? 38.280 8.554 -14.768 1.00 21.00 79 LEU A N 1
ATOM 570 C CA . LEU A 1 79 ? 38.661 8.329 -13.358 1.00 20.52 79 LEU A CA 1
ATOM 571 C C . LEU A 1 79 ? 39.707 9.344 -12.882 1.00 20.49 79 LEU A C 1
ATOM 572 O O . LEU A 1 79 ? 39.597 9.887 -11.772 1.00 20.76 79 LEU A O 1
ATOM 577 N N . LEU A 1 80 ? 40.736 9.563 -13.706 1.00 20.58 80 LEU A N 1
ATOM 578 C CA . LEU A 1 80 ? 41.856 10.421 -13.338 1.00 21.12 80 LEU A CA 1
ATOM 579 C C . LEU A 1 80 ? 41.750 11.854 -13.859 1.00 24.40 80 LEU A C 1
ATOM 580 O O . LEU A 1 80 ? 42.376 12.747 -13.296 1.00 25.68 80 LEU A O 1
ATOM 585 N N . GLY A 1 81 ? 40.986 12.069 -14.924 1.00 26.55 81 GLY A N 1
ATOM 586 C CA . GLY A 1 81 ? 40.829 13.396 -15.511 1.00 28.41 81 GLY A CA 1
ATOM 587 C C . GLY A 1 81 ? 39.642 14.181 -14.995 1.00 30.02 81 GLY A C 1
ATOM 588 O O . GLY A 1 81 ? 39.675 15.405 -14.984 1.00 31.47 81 GLY A O 1
ATOM 589 N N . GLY A 1 82 ? 38.584 13.489 -14.596 1.00 30.74 82 GLY A N 1
ATOM 590 C CA . GLY A 1 82 ? 37.366 14.141 -14.137 1.00 32.63 82 GLY A CA 1
ATOM 591 C C . GLY A 1 82 ? 36.558 14.797 -15.255 1.00 32.91 82 GLY A C 1
ATOM 592 O O . GLY A 1 82 ? 36.734 14.465 -16.430 1.00 35.12 82 GLY A O 1
ATOM 593 N N . PRO A 1 83 ? 35.664 15.723 -14.913 1.00 34.26 83 PRO A N 1
ATOM 594 C CA . PRO A 1 83 ? 35.384 16.138 -13.537 1.00 34.18 83 PRO A CA 1
ATOM 595 C C . PRO A 1 83 ? 34.588 15.093 -12.786 1.00 33.35 83 PRO A C 1
ATOM 596 O O . PRO A 1 83 ? 33.983 14.224 -13.406 1.00 35.45 83 PRO A O 1
ATOM 600 N N . TRP A 1 84 ? 34.558 15.225 -11.467 1.00 31.37 84 TRP A N 1
ATOM 601 C CA . TRP A 1 84 ? 33.915 14.260 -10.583 1.00 31.90 84 TRP A CA 1
ATOM 602 C C . TRP A 1 84 ? 32.625 14.872 -10.049 1.00 31.87 84 TRP A C 1
ATOM 603 O O . TRP A 1 84 ? 32.400 14.932 -8.843 1.00 32.26 84 TRP A O 1
ATOM 614 N N . ASP A 1 85 ? 31.770 15.270 -10.986 1.00 34.92 85 ASP A N 1
ATOM 615 C CA . ASP A 1 85 ? 30.576 16.069 -10.704 1.00 38.81 85 ASP A CA 1
ATOM 616 C C . ASP A 1 85 ? 29.335 15.179 -10.765 1.00 40.15 85 ASP A C 1
ATOM 617 O O . ASP A 1 85 ? 29.445 13.968 -10.961 1.00 36.59 85 ASP A O 1
ATOM 622 N N . GLU A 1 86 ? 28.156 15.770 -10.587 1.00 40.16 86 GLU A N 1
ATOM 623 C CA . GLU A 1 86 ? 26.911 15.017 -10.638 1.00 39.74 86 GLU A CA 1
ATOM 624 C C . GLU A 1 86 ? 26.820 14.112 -11.868 1.00 38.18 86 GLU A C 1
ATOM 625 O O . GLU A 1 86 ? 26.433 12.948 -11.742 1.00 42.25 86 GLU A O 1
ATOM 631 N N . ALA A 1 87 ? 27.167 14.636 -13.040 1.00 34.60 87 ALA A N 1
ATOM 632 C CA . ALA A 1 87 ? 27.058 13.871 -14.285 1.00 34.39 87 ALA A CA 1
ATOM 633 C C . ALA A 1 87 ? 28.004 12.657 -14.308 1.00 32.74 87 ALA A C 1
ATOM 634 O O . ALA A 1 87 ? 27.650 11.602 -14.825 1.00 33.58 87 ALA A O 1
ATOM 636 N N . TYR A 1 88 ? 29.200 12.833 -13.758 1.00 29.78 88 TYR A N 1
ATOM 637 C CA . TYR A 1 88 ? 30.178 11.748 -13.640 1.00 28.66 88 TYR A CA 1
ATOM 638 C C . TYR A 1 88 ? 29.600 10.620 -12.803 1.00 27.74 88 TYR A C 1
ATOM 639 O O . TYR A 1 88 ? 29.620 9.472 -13.232 1.00 26.88 88 TYR A O 1
ATOM 648 N N . TRP A 1 89 ? 29.062 10.956 -11.629 1.00 27.48 89 TRP A N 1
ATOM 649 C CA . TRP A 1 89 ? 28.574 9.936 -10.704 1.00 29.00 89 TRP A CA 1
ATOM 650 C C . TRP A 1 89 ? 27.285 9.285 -11.202 1.00 31.25 89 TRP A C 1
ATOM 651 O O . TRP A 1 89 ? 27.098 8.082 -11.014 1.00 31.91 89 TRP A O 1
ATOM 662 N N . ASP A 1 90 ? 26.440 10.055 -11.896 1.00 34.10 90 ASP A N 1
ATOM 663 C CA . ASP A 1 90 ? 25.267 9.521 -12.606 1.00 35.24 90 ASP A CA 1
ATOM 664 C C . ASP A 1 90 ? 25.666 8.487 -13.663 1.00 34.54 90 ASP A C 1
ATOM 665 O O . ASP A 1 90 ? 25.002 7.464 -13.810 1.00 33.95 90 ASP A O 1
ATOM 670 N N . ARG A 1 91 ? 26.749 8.750 -14.388 1.00 33.11 91 ARG A N 1
ATOM 671 C CA . ARG A 1 91 ? 27.255 7.787 -15.370 1.00 34.23 91 ARG A CA 1
ATOM 672 C C . ARG A 1 91 ? 27.828 6.536 -14.687 1.00 28.59 91 ARG A C 1
ATOM 673 O O . ARG A 1 91 ? 27.612 5.426 -15.155 1.00 27.05 91 ARG A O 1
ATOM 681 N N . ARG A 1 92 ? 28.541 6.728 -13.583 1.00 27.50 92 ARG A N 1
ATOM 682 C CA . ARG A 1 92 ? 29.034 5.586 -12.781 1.00 26.34 92 ARG A CA 1
ATOM 683 C C . ARG A 1 92 ? 27.889 4.717 -12.244 1.00 26.48 92 ARG A C 1
ATOM 684 O O . ARG A 1 92 ? 28.012 3.482 -12.221 1.00 25.73 92 ARG A O 1
ATOM 692 N N . TYR A 1 93 ? 26.772 5.337 -11.850 1.00 26.99 93 TYR A N 1
ATOM 693 C CA A TYR A 1 93 ? 25.573 4.585 -11.469 0.50 28.48 93 TYR A CA 1
ATOM 694 C CA B TYR A 1 93 ? 25.580 4.571 -11.471 0.50 27.98 93 TYR A CA 1
ATOM 695 C C . TYR A 1 93 ? 25.078 3.703 -12.624 1.00 28.40 93 TYR A C 1
ATOM 696 O O . TYR A 1 93 ? 24.785 2.529 -12.427 1.00 26.60 93 TYR A O 1
ATOM 713 N N . ARG A 1 94 ? 24.993 4.274 -13.832 1.00 29.13 94 ARG A N 1
ATOM 714 C CA . ARG A 1 94 ? 24.556 3.512 -15.027 1.00 29.37 94 ARG A CA 1
ATOM 715 C C . ARG A 1 94 ? 25.490 2.342 -15.343 1.00 26.47 94 ARG A C 1
ATOM 716 O O . ARG A 1 94 ? 25.034 1.263 -15.707 1.00 25.06 94 ARG A O 1
ATOM 724 N N . ILE A 1 95 ? 26.793 2.573 -15.206 1.00 24.96 95 ILE A N 1
ATOM 725 C CA . ILE A 1 95 ? 27.805 1.517 -15.392 1.00 24.66 95 ILE A CA 1
ATOM 726 C C . ILE A 1 95 ? 27.584 0.378 -14.403 1.00 23.59 95 ILE A C 1
ATOM 727 O O . ILE A 1 95 ? 27.591 -0.788 -14.783 1.00 22.92 95 ILE A O 1
ATOM 732 N N . GLY A 1 96 ? 27.374 0.718 -13.137 1.00 23.62 96 GLY A N 1
ATOM 733 C CA . GLY A 1 96 ? 27.052 -0.279 -12.126 1.00 24.01 96 GLY A CA 1
ATOM 734 C C . GLY A 1 96 ? 25.865 -1.127 -12.527 1.00 25.65 96 GLY A C 1
ATOM 735 O O . GLY A 1 96 ? 25.951 -2.353 -12.520 1.00 24.46 96 GLY A O 1
ATOM 736 N N . ARG A 1 97 ? 24.766 -0.474 -12.916 1.00 27.62 97 ARG A N 1
ATOM 737 C CA . ARG A 1 97 ? 23.539 -1.183 -13.347 1.00 29.81 97 ARG A CA 1
ATOM 738 C C . ARG A 1 97 ? 23.718 -2.124 -14.549 1.00 28.58 97 ARG A C 1
ATOM 739 O O . ARG A 1 97 ? 23.030 -3.147 -14.637 1.00 29.72 97 ARG A O 1
ATOM 747 N N . VAL A 1 98 ? 24.625 -1.785 -15.465 1.00 28.27 98 VAL A N 1
ATOM 748 C CA . VAL A 1 98 ? 24.965 -2.663 -16.604 1.00 28.11 98 VAL A CA 1
ATOM 749 C C . VAL A 1 98 ? 25.364 -4.037 -16.088 1.00 25.78 98 VAL A C 1
ATOM 750 O O . VAL A 1 98 ? 24.861 -5.055 -16.571 1.00 28.40 98 VAL A O 1
ATOM 754 N N . HIS A 1 99 ? 26.204 -4.057 -15.058 1.00 23.83 99 HIS A N 1
ATOM 755 C CA . HIS A 1 99 ? 26.719 -5.309 -14.496 1.00 22.72 99 HIS A CA 1
ATOM 756 C C . HIS A 1 99 ? 25.679 -6.063 -13.693 1.00 22.88 99 HIS A C 1
ATOM 757 O O . HIS A 1 99 ? 25.684 -7.282 -13.682 1.00 24.66 99 HIS A O 1
ATOM 764 N N . VAL A 1 100 ? 24.777 -5.342 -13.037 1.00 24.06 100 VAL A N 1
ATOM 765 C CA . VAL A 1 100 ? 23.637 -5.965 -12.360 1.00 25.19 100 VAL A CA 1
ATOM 766 C C . VAL A 1 100 ? 22.748 -6.623 -13.416 1.00 26.61 100 VAL A C 1
ATOM 767 O O . VAL A 1 100 ? 22.380 -7.787 -13.282 1.00 26.37 100 VAL A O 1
ATOM 771 N N . ARG A 1 101 ? 22.424 -5.875 -14.463 1.00 29.48 101 ARG A N 1
ATOM 772 C CA . ARG A 1 101 ? 21.605 -6.382 -15.584 1.00 32.30 101 ARG A CA 1
ATOM 773 C C . ARG A 1 101 ? 22.170 -7.669 -16.224 1.00 32.80 101 ARG A C 1
ATOM 774 O O . ARG A 1 101 ? 21.423 -8.607 -16.489 1.00 33.84 101 ARG A O 1
ATOM 782 N N . ILE A 1 102 ? 23.485 -7.735 -16.445 1.00 33.33 102 ILE A N 1
ATOM 783 C CA . ILE A 1 102 ? 24.075 -8.929 -17.088 1.00 32.32 102 ILE A CA 1
ATOM 784 C C . ILE A 1 102 ? 24.265 -10.111 -16.131 1.00 30.48 102 ILE A C 1
ATOM 785 O O . ILE A 1 102 ? 24.680 -11.170 -16.556 1.00 32.15 102 ILE A O 1
ATOM 790 N N . GLY A 1 103 ? 23.973 -9.933 -14.846 1.00 30.21 103 GLY A N 1
ATOM 791 C CA . GLY A 1 103 ? 23.969 -11.028 -13.883 1.00 29.61 103 GLY A CA 1
ATOM 792 C C . GLY A 1 103 ? 25.340 -11.324 -13.314 1.00 30.67 103 GLY A C 1
ATOM 793 O O . GLY A 1 103 ? 25.603 -12.435 -12.852 1.00 29.82 103 GLY A O 1
ATOM 794 N N . LEU A 1 104 ? 26.231 -10.334 -13.329 1.00 29.16 104 LEU A N 1
ATOM 795 C CA . LEU A 1 104 ? 27.572 -10.562 -12.848 1.00 28.45 104 LEU A CA 1
ATOM 796 C C . LEU A 1 104 ? 27.534 -10.568 -11.315 1.00 26.36 104 LEU A C 1
ATOM 797 O O . LEU A 1 104 ? 26.955 -9.664 -10.730 1.00 26.31 104 LEU A O 1
ATOM 802 N N . PRO A 1 105 ? 28.127 -11.589 -10.666 1.00 26.45 105 PRO A N 1
ATOM 803 C CA . PRO A 1 105 ? 28.216 -11.638 -9.201 1.00 26.13 105 PRO A CA 1
ATOM 804 C C . PRO A 1 105 ? 28.907 -10.403 -8.643 1.00 25.85 105 PRO A C 1
ATOM 805 O O . PRO A 1 105 ? 29.961 -10.049 -9.151 1.00 23.45 105 PRO A O 1
ATOM 809 N N . GLN A 1 106 ? 28.333 -9.746 -7.624 1.00 25.61 106 GLN A N 1
ATOM 810 C CA . GLN A 1 106 ? 28.886 -8.442 -7.171 1.00 25.33 106 GLN A CA 1
ATOM 811 C C . GLN A 1 106 ? 30.324 -8.514 -6.673 1.00 24.05 106 GLN A C 1
ATOM 812 O O . GLN A 1 106 ? 31.067 -7.530 -6.761 1.00 23.62 106 GLN A O 1
ATOM 818 N N . HIS A 1 107 ? 30.720 -9.658 -6.128 1.00 23.70 107 HIS A N 1
ATOM 819 C CA . HIS A 1 107 ? 32.065 -9.770 -5.567 1.00 23.66 107 HIS A CA 1
ATOM 820 C C . HIS A 1 107 ? 33.156 -9.670 -6.622 1.00 22.92 107 HIS A C 1
ATOM 821 O O . HIS A 1 107 ? 34.273 -9.296 -6.290 1.00 21.83 107 HIS A O 1
ATOM 828 N N . TYR A 1 108 ? 32.832 -9.963 -7.884 1.00 21.21 108 TYR A N 1
ATOM 829 C CA . TYR A 1 108 ? 33.797 -9.750 -8.966 1.00 22.54 108 TYR A CA 1
ATOM 830 C C . TYR A 1 108 ? 34.171 -8.294 -9.154 1.00 20.09 108 TYR A C 1
ATOM 831 O O . TYR A 1 108 ? 35.254 -8.032 -9.657 1.00 20.75 108 TYR A O 1
ATOM 840 N N . MET A 1 109 ? 33.294 -7.361 -8.784 1.00 19.59 109 MET A N 1
ATOM 841 C CA . MET A 1 109 ? 33.605 -5.945 -8.912 1.00 20.58 109 MET A CA 1
ATOM 842 C C . MET A 1 109 ? 34.781 -5.588 -8.011 1.00 18.64 109 MET A C 1
ATOM 843 O O . MET A 1 109 ? 35.590 -4.740 -8.367 1.00 17.24 109 MET A O 1
ATOM 848 N N . PHE A 1 110 ? 34.888 -6.248 -6.859 1.00 17.74 110 PHE A N 1
ATOM 849 C CA . PHE A 1 110 ? 36.036 -6.020 -5.950 1.00 17.96 110 PHE A CA 1
ATOM 850 C C . PHE A 1 110 ? 37.345 -6.550 -6.485 1.00 18.38 110 PHE A C 1
ATOM 851 O O . PHE A 1 110 ? 38.364 -5.863 -6.413 1.00 17.96 110 PHE A O 1
ATOM 859 N N . GLY A 1 111 ? 37.311 -7.761 -7.033 1.00 17.90 111 GLY A N 1
ATOM 860 C CA . GLY A 1 111 ? 38.491 -8.336 -7.660 1.00 17.97 111 GLY A CA 1
ATOM 861 C C . GLY A 1 111 ? 38.993 -7.486 -8.812 1.00 17.47 111 GLY A C 1
ATOM 862 O O . GLY A 1 111 ? 40.178 -7.206 -8.917 1.00 17.97 111 GLY A O 1
ATOM 863 N N . ALA A 1 112 ? 38.077 -7.102 -9.693 1.00 17.65 112 ALA A N 1
ATOM 864 C CA . ALA A 1 112 ? 38.418 -6.306 -10.863 1.00 17.38 112 ALA A CA 1
ATOM 865 C C . ALA A 1 112 ? 38.964 -4.921 -10.450 1.00 16.83 112 ALA A C 1
ATOM 866 O O . ALA A 1 112 ? 39.980 -4.459 -10.962 1.00 15.40 112 ALA A O 1
ATOM 868 N N . MET A 1 113 ? 38.319 -4.263 -9.485 1.00 16.96 113 MET A N 1
ATOM 869 C CA . MET A 1 113 ? 38.806 -2.969 -9.032 1.00 17.12 113 MET A CA 1
ATOM 870 C C . MET A 1 113 ? 40.184 -3.105 -8.435 1.00 16.77 113 MET A C 1
ATOM 871 O O . MET A 1 113 ? 41.014 -2.216 -8.628 1.00 16.52 113 MET A O 1
ATOM 876 N N . ASN A 1 114 ? 40.444 -4.199 -7.712 1.00 16.64 114 ASN A N 1
ATOM 877 C CA . ASN A 1 114 ? 41.799 -4.426 -7.186 1.00 16.00 114 ASN A CA 1
ATOM 878 C C . ASN A 1 114 ? 42.891 -4.472 -8.262 1.00 15.05 114 ASN A C 1
ATOM 879 O O . ASN A 1 114 ? 44.006 -4.009 -8.040 1.00 14.79 114 ASN A O 1
ATOM 884 N N . VAL A 1 115 ? 42.572 -5.004 -9.432 1.00 15.72 115 VAL A N 1
ATOM 885 C CA . VAL A 1 115 ? 43.546 -5.043 -10.526 1.00 15.79 115 VAL A CA 1
ATOM 886 C C . VAL A 1 115 ? 43.949 -3.615 -10.878 1.00 16.16 115 VAL A C 1
ATOM 887 O O . VAL A 1 115 ? 45.151 -3.283 -10.923 1.00 16.10 115 VAL A O 1
ATOM 891 N N . HIS A 1 116 ? 42.950 -2.753 -11.076 1.00 16.15 116 HIS A N 1
ATOM 892 C CA . HIS A 1 116 ? 43.225 -1.339 -11.361 1.00 16.00 116 HIS A CA 1
ATOM 893 C C . HIS A 1 116 ? 43.911 -0.658 -10.222 1.00 15.99 116 HIS A C 1
ATOM 894 O O . HIS A 1 116 ? 44.827 0.109 -10.436 1.00 16.60 116 HIS A O 1
ATOM 901 N N . ARG A 1 117 ? 43.475 -0.938 -9.005 1.00 16.11 117 ARG A N 1
ATOM 902 C CA . ARG A 1 117 ? 44.113 -0.319 -7.831 1.00 16.94 117 ARG A CA 1
ATOM 903 C C . ARG A 1 117 ? 45.611 -0.591 -7.803 1.00 16.92 117 ARG A C 1
ATOM 904 O O . ARG A 1 117 ? 46.416 0.326 -7.590 1.00 17.68 117 ARG A O 1
ATOM 912 N N . THR A 1 118 ? 45.984 -1.844 -8.033 1.00 16.93 118 THR A N 1
ATOM 913 C CA . THR A 1 118 ? 47.371 -2.273 -7.992 1.00 17.42 118 THR A CA 1
ATOM 914 C C . THR A 1 118 ? 48.185 -1.584 -9.101 1.00 17.87 118 THR A C 1
ATOM 915 O O . THR A 1 118 ? 49.247 -1.029 -8.840 1.00 18.28 118 THR A O 1
ATOM 919 N N . GLY A 1 119 ? 47.671 -1.600 -10.325 1.00 17.58 119 GLY A N 1
ATOM 920 C CA . GLY A 1 119 ? 48.322 -0.928 -11.437 1.00 18.70 119 GLY A CA 1
ATOM 921 C C . GLY A 1 119 ? 48.448 0.563 -11.274 1.00 18.82 119 GLY A C 1
ATOM 922 O O . GLY A 1 119 ? 49.529 1.128 -11.511 1.00 19.29 119 GLY A O 1
ATOM 923 N N . LEU A 1 120 ? 47.360 1.196 -10.842 1.00 18.96 120 LEU A N 1
ATOM 924 C CA . LEU A 1 120 ? 47.350 2.660 -10.640 1.00 19.88 120 LEU A CA 1
ATOM 925 C C . LEU A 1 120 ? 48.280 3.091 -9.514 1.00 20.77 120 LEU A C 1
ATOM 926 O O . LEU A 1 120 ? 48.995 4.093 -9.646 1.00 20.31 120 LEU A O 1
ATOM 931 N N . ALA A 1 121 ? 48.299 2.317 -8.429 1.00 21.15 121 ALA A N 1
ATOM 932 C CA . ALA A 1 121 ? 49.216 2.588 -7.308 1.00 22.01 121 ALA A CA 1
ATOM 933 C C . ALA A 1 121 ? 50.696 2.493 -7.709 1.00 21.91 121 ALA A C 1
ATOM 934 O O . ALA A 1 121 ? 51.539 3.277 -7.228 1.00 21.70 121 ALA A O 1
ATOM 936 N N . ARG A 1 122 ? 51.005 1.536 -8.587 1.00 23.30 122 ARG A N 1
ATOM 937 C CA . ARG A 1 122 ? 52.348 1.383 -9.124 1.00 24.18 122 ARG A CA 1
ATOM 938 C C . ARG A 1 122 ? 52.733 2.602 -9.977 1.00 23.83 122 ARG A C 1
ATOM 939 O O . ARG A 1 122 ? 53.846 3.127 -9.835 1.00 23.90 122 ARG A O 1
ATOM 947 N N . LEU A 1 123 ? 51.822 3.050 -10.844 1.00 22.84 123 LEU A N 1
ATOM 948 C CA . LEU A 1 123 ? 52.071 4.239 -11.689 1.00 23.19 123 LEU A CA 1
ATOM 949 C C . LEU A 1 123 ? 52.237 5.505 -10.869 1.00 23.47 123 LEU A C 1
ATOM 950 O O . LEU A 1 123 ? 53.072 6.353 -11.196 1.00 22.27 123 LEU A O 1
ATOM 955 N N . ALA A 1 124 ? 51.446 5.630 -9.797 1.00 23.60 124 ALA A N 1
ATOM 956 C CA . ALA A 1 124 ? 51.569 6.765 -8.868 1.00 22.64 124 ALA A CA 1
ATOM 957 C C . ALA A 1 124 ? 52.949 6.785 -8.234 1.00 23.27 124 ALA A C 1
ATOM 958 O O . ALA A 1 124 ? 53.605 7.834 -8.231 1.00 23.56 124 ALA A O 1
ATOM 960 N N . TYR A 1 125 ? 53.402 5.636 -7.726 1.00 22.83 125 TYR A N 1
ATOM 961 C CA . TYR A 1 125 ? 54.742 5.521 -7.152 1.00 22.86 125 TYR A CA 1
ATOM 962 C C . TYR A 1 125 ? 55.822 5.854 -8.192 1.00 23.87 125 TYR A C 1
ATOM 963 O O . TYR A 1 125 ? 56.716 6.650 -7.910 1.00 24.81 125 TYR A O 1
ATOM 972 N N . GLU A 1 126 ? 55.734 5.224 -9.361 1.00 23.75 126 GLU A N 1
ATOM 973 C CA A GLU A 1 126 ? 56.680 5.468 -10.450 0.50 23.78 126 GLU A CA 1
ATOM 974 C CA B GLU A 1 126 ? 56.656 5.468 -10.474 0.50 25.12 126 GLU A CA 1
ATOM 975 C C . GLU A 1 126 ? 56.816 6.961 -10.764 1.00 24.80 126 GLU A C 1
ATOM 976 O O . GLU A 1 126 ? 57.923 7.465 -10.859 1.00 25.89 126 GLU A O 1
ATOM 987 N N . ARG A 1 127 ? 55.696 7.661 -10.911 1.00 24.91 127 ARG A N 1
ATOM 988 C CA . ARG A 1 127 ? 55.703 9.093 -11.230 1.00 24.35 127 ARG A CA 1
ATOM 989 C C . ARG A 1 127 ? 56.139 9.998 -10.067 1.00 24.70 127 ARG A C 1
ATOM 990 O O . ARG A 1 127 ? 56.853 10.974 -10.308 1.00 24.87 127 ARG A O 1
ATOM 998 N N . PHE A 1 128 ? 55.715 9.696 -8.831 1.00 23.72 128 PHE A N 1
ATOM 999 C CA . PHE A 1 128 ? 55.826 10.647 -7.707 1.00 23.81 128 PHE A CA 1
ATOM 1000 C C . PHE A 1 128 ? 56.772 10.293 -6.569 1.00 23.80 128 PHE A C 1
ATOM 1001 O O . PHE A 1 128 ? 56.920 11.087 -5.621 1.00 25.79 128 PHE A O 1
ATOM 1009 N N . HIS A 1 129 ? 57.477 9.164 -6.657 1.00 23.37 129 HIS A N 1
ATOM 1010 C CA . HIS A 1 129 ? 58.376 8.763 -5.567 1.00 23.84 129 HIS A CA 1
ATOM 1011 C C . HIS A 1 129 ? 59.539 9.728 -5.282 1.00 25.74 129 HIS A C 1
ATOM 1012 O O . HIS A 1 129 ? 60.114 9.660 -4.202 1.00 25.38 129 HIS A O 1
ATOM 1019 N N . GLY A 1 130 ? 59.859 10.613 -6.228 1.00 26.95 130 GLY A N 1
ATOM 1020 C CA . GLY A 1 130 ? 60.881 11.646 -6.010 1.00 29.01 130 GLY A CA 1
ATOM 1021 C C . GLY A 1 130 ? 60.387 12.806 -5.150 1.00 31.36 130 GLY A C 1
ATOM 1022 O O . GLY A 1 130 ? 61.197 13.604 -4.661 1.00 32.16 130 GLY A O 1
ATOM 1023 N N . ASP A 1 131 ? 59.067 12.898 -4.954 1.00 31.26 131 ASP A N 1
ATOM 1024 C CA . ASP A 1 131 ? 58.425 13.970 -4.188 1.00 31.08 131 ASP A CA 1
ATOM 1025 C C . ASP A 1 131 ? 57.458 13.307 -3.177 1.00 30.04 131 ASP A C 1
ATOM 1026 O O . ASP A 1 131 ? 56.267 13.183 -3.453 1.00 30.67 131 ASP A O 1
ATOM 1031 N N . PRO A 1 132 ? 57.968 12.859 -2.017 1.00 30.50 132 PRO A N 1
ATOM 1032 C CA . PRO A 1 132 ? 57.102 12.042 -1.141 1.00 31.32 132 PRO A CA 1
ATOM 1033 C C . PRO A 1 132 ? 55.784 12.682 -0.664 1.00 31.57 132 PRO A C 1
ATOM 1034 O O . PRO A 1 132 ? 54.794 11.962 -0.524 1.00 31.81 132 PRO A O 1
ATOM 1038 N N . PRO A 1 133 ? 55.767 14.010 -0.409 1.00 31.24 133 PRO A N 1
ATOM 1039 C CA . PRO A 1 133 ? 54.487 14.660 -0.079 1.00 30.81 133 PRO A CA 1
ATOM 1040 C C . PRO A 1 133 ? 53.448 14.671 -1.204 1.00 30.30 133 PRO A C 1
ATOM 1041 O O . PRO A 1 133 ? 52.240 14.594 -0.916 1.00 28.19 133 PRO A O 1
ATOM 1045 N N . GLU A 1 134 ? 53.890 14.782 -2.462 1.00 27.59 134 GLU A N 1
ATOM 1046 C CA . GLU A 1 134 ? 52.972 14.708 -3.592 1.00 28.27 134 GLU A CA 1
ATOM 1047 C C . GLU A 1 134 ? 52.500 13.277 -3.799 1.00 25.33 134 GLU A C 1
ATOM 1048 O O . GLU A 1 134 ? 51.326 13.064 -4.087 1.00 24.91 134 GLU A O 1
ATOM 1054 N N . LEU A 1 135 ? 53.398 12.308 -3.646 1.00 24.15 135 LEU A N 1
ATOM 1055 C CA . LEU A 1 135 ? 52.995 10.885 -3.676 1.00 24.16 135 LEU A CA 1
ATOM 1056 C C . LEU A 1 135 ? 51.879 10.637 -2.668 1.00 24.86 135 LEU A C 1
ATOM 1057 O O . LEU A 1 135 ? 50.888 10.009 -3.007 1.00 23.84 135 LEU A O 1
ATOM 1062 N N . GLU A 1 136 ? 52.043 11.150 -1.447 1.00 25.50 136 GLU A N 1
ATOM 1063 C CA . GLU A 1 136 ? 51.046 10.946 -0.389 1.00 26.75 136 GLU A CA 1
ATOM 1064 C C . GLU A 1 136 ? 49.693 11.468 -0.843 1.00 25.88 136 GLU A C 1
ATOM 1065 O O . GLU A 1 136 ? 48.686 10.770 -0.723 1.00 26.40 136 GLU A O 1
ATOM 1071 N N . ARG A 1 137 ? 49.676 12.686 -1.385 1.00 24.94 137 ARG A N 1
ATOM 1072 C CA . ARG A 1 137 ? 48.442 13.291 -1.873 1.00 25.32 137 ARG A CA 1
ATOM 1073 C C . ARG A 1 137 ? 47.830 12.488 -3.025 1.00 22.69 137 ARG A C 1
ATOM 1074 O O . ARG A 1 137 ? 46.621 12.283 -3.061 1.00 21.16 137 ARG A O 1
ATOM 1082 N N . VAL A 1 138 ? 48.667 12.053 -3.965 1.00 21.68 138 VAL A N 1
ATOM 1083 C CA . VAL A 1 138 ? 48.168 11.303 -5.112 1.00 21.23 138 VAL A CA 1
ATOM 1084 C C . VAL A 1 138 ? 47.635 9.923 -4.685 1.00 20.68 138 VAL A C 1
ATOM 1085 O O . VAL A 1 138 ? 46.540 9.521 -5.114 1.00 19.49 138 VAL A O 1
ATOM 1089 N N . ARG A 1 139 ? 48.424 9.218 -3.876 1.00 19.87 139 ARG A N 1
ATOM 1090 C CA . ARG A 1 139 ? 48.046 7.909 -3.330 1.00 22.31 139 ARG A CA 1
ATOM 1091 C C . ARG A 1 139 ? 46.748 7.989 -2.513 1.00 21.90 139 ARG A C 1
ATOM 1092 O O . ARG A 1 139 ? 45.846 7.157 -2.683 1.00 20.91 139 ARG A O 1
ATOM 1100 N N . ASN A 1 140 ? 46.628 9.020 -1.673 1.00 20.91 140 ASN A N 1
ATOM 1101 C CA . ASN A 1 140 ? 45.373 9.260 -0.944 1.00 21.54 140 ASN A CA 1
ATOM 1102 C C . ASN A 1 140 ? 44.176 9.497 -1.852 1.00 20.31 140 ASN A C 1
ATOM 1103 O O . ASN A 1 140 ? 43.116 8.934 -1.618 1.00 20.34 140 ASN A O 1
ATOM 1108 N N . ALA A 1 141 ? 44.341 10.328 -2.879 1.00 18.59 141 ALA A N 1
ATOM 1109 C CA . ALA A 1 141 ? 43.266 10.615 -3.822 1.00 18.60 141 ALA A CA 1
ATOM 1110 C C . ALA A 1 141 ? 42.860 9.383 -4.606 1.00 17.69 141 ALA A C 1
ATOM 1111 O O . ALA A 1 141 ? 41.689 9.209 -4.884 1.00 17.68 141 ALA A O 1
ATOM 1113 N N . LEU A 1 142 ? 43.844 8.571 -4.996 1.00 17.53 142 LEU A N 1
ATOM 1114 C CA A LEU A 1 142 ? 43.573 7.345 -5.732 0.50 17.99 142 LEU A CA 1
ATOM 1115 C CA B LEU A 1 142 ? 43.580 7.319 -5.720 0.50 18.41 142 LEU A CA 1
ATOM 1116 C C . LEU A 1 142 ? 42.742 6.386 -4.870 1.00 18.08 142 LEU A C 1
ATOM 1117 O O . LEU A 1 142 ? 41.753 5.842 -5.329 1.00 17.59 142 LEU A O 1
ATOM 1126 N N . GLY A 1 143 ? 43.147 6.207 -3.616 1.00 17.84 143 GLY A N 1
ATOM 1127 C CA . GLY A 1 143 ? 42.406 5.359 -2.691 1.00 18.12 143 GLY A CA 1
ATOM 1128 C C . GLY A 1 143 ? 40.978 5.801 -2.535 1.00 17.77 143 GLY A C 1
ATOM 1129 O O . GLY A 1 143 ? 40.076 4.991 -2.620 1.00 19.35 143 GLY A O 1
ATOM 1130 N N . LYS A 1 144 ? 40.770 7.106 -2.360 1.00 19.23 144 LYS A N 1
ATOM 1131 C CA . LYS A 1 144 ? 39.433 7.674 -2.224 1.00 19.09 144 LYS A CA 1
ATOM 1132 C C . LYS A 1 144 ? 38.562 7.466 -3.442 1.00 18.38 144 LYS A C 1
ATOM 1133 O O . LYS A 1 144 ? 37.400 7.055 -3.309 1.00 18.63 144 LYS A O 1
ATOM 1139 N N . VAL A 1 145 ? 39.081 7.777 -4.631 1.00 18.21 145 VAL A N 1
ATOM 1140 C CA . VAL A 1 145 ? 38.234 7.692 -5.835 1.00 16.61 145 VAL A CA 1
ATOM 1141 C C . VAL A 1 145 ? 37.826 6.244 -6.136 1.00 16.76 145 VAL A C 1
ATOM 1142 O O . VAL A 1 145 ? 36.689 5.985 -6.528 1.00 17.61 145 VAL A O 1
ATOM 1146 N N . LEU A 1 146 ? 38.746 5.306 -5.933 1.00 16.18 146 LEU A N 1
ATOM 1147 C CA . LEU A 1 146 ? 38.426 3.902 -6.150 1.00 16.22 146 LEU A CA 1
ATOM 1148 C C . LEU A 1 146 ? 37.447 3.394 -5.100 1.00 16.57 146 LEU A C 1
ATOM 1149 O O . LEU A 1 146 ? 36.543 2.623 -5.423 1.00 17.49 146 LEU A O 1
ATOM 1154 N N . ASP A 1 147 ? 37.613 3.830 -3.856 1.00 16.42 147 ASP A N 1
ATOM 1155 C CA . ASP A 1 147 ? 36.665 3.438 -2.810 1.00 18.05 147 ASP A CA 1
ATOM 1156 C C . ASP A 1 147 ? 35.264 3.998 -3.081 1.00 18.36 147 ASP A C 1
ATOM 1157 O O . ASP A 1 147 ? 34.273 3.288 -2.887 1.00 17.95 147 ASP A O 1
ATOM 1162 N N . LEU A 1 148 ? 35.197 5.242 -3.551 1.00 19.22 148 LEU A N 1
ATOM 1163 C CA . LEU A 1 148 ? 33.927 5.882 -3.954 1.00 19.52 148 LEU A CA 1
ATOM 1164 C C . LEU A 1 148 ? 33.311 5.183 -5.148 1.00 18.72 148 LEU A C 1
ATOM 1165 O O . LEU A 1 148 ? 32.093 4.978 -5.184 1.00 19.43 148 LEU A O 1
ATOM 1170 N N . GLU A 1 149 ? 34.134 4.806 -6.122 1.00 18.54 149 GLU A N 1
ATOM 1171 C CA . GLU A 1 149 ? 33.656 4.011 -7.269 1.00 18.88 149 GLU A CA 1
ATOM 1172 C C . GLU A 1 149 ? 33.037 2.717 -6.804 1.00 18.95 149 GLU A C 1
ATOM 1173 O O . GLU A 1 149 ? 31.956 2.393 -7.250 1.00 18.02 149 GLU A O 1
ATOM 1179 N N . LEU A 1 150 ? 33.716 1.975 -5.921 1.00 18.25 150 LEU A N 1
ATOM 1180 C CA . LEU A 1 150 ? 33.129 0.731 -5.413 1.00 19.14 150 LEU A CA 1
ATOM 1181 C C . LEU A 1 150 ? 31.803 1.016 -4.702 1.00 19.11 150 LEU A C 1
ATOM 1182 O O . LEU A 1 150 ? 30.839 0.297 -4.903 1.00 19.65 150 LEU A O 1
ATOM 1187 N N . ALA A 1 151 ? 31.756 2.068 -3.886 1.00 19.43 151 ALA A N 1
ATOM 1188 C CA . ALA A 1 151 ? 30.534 2.406 -3.134 1.00 20.22 151 ALA A CA 1
ATOM 1189 C C . ALA A 1 151 ? 29.329 2.629 -4.048 1.00 20.93 151 ALA A C 1
ATOM 1190 O O . ALA A 1 151 ? 28.240 2.080 -3.813 1.00 21.10 151 ALA A O 1
ATOM 1192 N N . VAL A 1 152 ? 29.547 3.403 -5.105 1.00 21.55 152 VAL A N 1
ATOM 1193 C CA . VAL A 1 152 ? 28.526 3.657 -6.114 1.00 23.30 152 VAL A CA 1
ATOM 1194 C C . VAL A 1 152 ? 28.099 2.385 -6.858 1.00 25.19 152 VAL A C 1
ATOM 1195 O O . VAL A 1 152 ? 26.901 2.131 -6.999 1.00 24.66 152 VAL A O 1
ATOM 1199 N N . MET A 1 153 ? 29.064 1.558 -7.278 1.00 25.81 153 MET A N 1
ATOM 1200 C CA A MET A 1 153 ? 28.775 0.286 -7.960 0.50 25.86 153 MET A CA 1
ATOM 1201 C CA B MET A 1 153 ? 28.721 0.329 -8.004 0.50 27.15 153 MET A CA 1
ATOM 1202 C C . MET A 1 153 ? 27.950 -0.637 -7.101 1.00 26.33 153 MET A C 1
ATOM 1203 O O . MET A 1 153 ? 26.989 -1.256 -7.557 1.00 26.57 153 MET A O 1
ATOM 1212 N N . LEU A 1 154 ? 28.370 -0.766 -5.848 1.00 25.14 154 LEU A N 1
ATOM 1213 C CA . LEU A 1 154 ? 27.662 -1.639 -4.913 1.00 26.57 154 LEU A CA 1
ATOM 1214 C C . LEU A 1 154 ? 26.292 -1.094 -4.517 1.00 25.65 154 LEU A C 1
ATOM 1215 O O . LEU A 1 154 ? 25.407 -1.874 -4.171 1.00 28.43 154 LEU A O 1
ATOM 1220 N N . HIS A 1 155 ? 26.098 0.220 -4.603 1.00 25.52 155 HIS A N 1
ATOM 1221 C CA . HIS A 1 155 ? 24.763 0.816 -4.403 1.00 26.53 155 HIS A CA 1
ATOM 1222 C C . HIS A 1 155 ? 23.786 0.258 -5.455 1.00 26.95 155 HIS A C 1
ATOM 1223 O O . HIS A 1 155 ? 22.653 -0.065 -5.128 1.00 26.28 155 HIS A O 1
ATOM 1230 N N . THR A 1 156 ? 24.265 0.079 -6.690 1.00 26.29 156 THR A N 1
ATOM 1231 C CA . THR A 1 156 ? 23.402 -0.384 -7.796 1.00 27.48 156 THR A CA 1
ATOM 1232 C C . THR A 1 156 ? 22.991 -1.841 -7.615 1.00 28.15 156 THR A C 1
ATOM 1233 O O . THR A 1 156 ? 21.926 -2.249 -8.077 1.00 27.32 156 THR A O 1
ATOM 1237 N N . TYR A 1 157 ? 23.829 -2.616 -6.922 1.00 29.79 157 TYR A N 1
ATOM 1238 C CA . TYR A 1 157 ? 23.513 -4.009 -6.590 1.00 30.64 157 TYR A CA 1
ATOM 1239 C C . TYR A 1 157 ? 22.459 -4.179 -5.471 1.00 34.81 157 TYR A C 1
ATOM 1240 O O . TYR A 1 157 ? 21.941 -5.281 -5.295 1.00 34.40 157 TYR A O 1
ATOM 1249 N N . ARG A 1 158 ? 22.117 -3.112 -4.742 1.00 38.92 158 ARG A N 1
ATOM 1250 C CA . ARG A 1 158 ? 21.203 -3.219 -3.580 1.00 42.78 158 ARG A CA 1
ATOM 1251 C C . ARG A 1 158 ? 19.799 -3.659 -3.972 1.00 44.61 158 ARG A C 1
ATOM 1252 O O . ARG A 1 158 ? 19.450 -3.640 -5.147 1.00 45.96 158 ARG A O 1
ATOM 1260 N N . THR B 1 7 ? 33.375 -20.318 -2.456 1.00 54.15 7 THR B N 1
ATOM 1261 C CA . THR B 1 7 ? 33.085 -19.148 -1.556 1.00 52.37 7 THR B CA 1
ATOM 1262 C C . THR B 1 7 ? 33.631 -17.836 -2.132 1.00 47.82 7 THR B C 1
ATOM 1263 O O . THR B 1 7 ? 34.509 -17.859 -2.990 1.00 43.75 7 THR B O 1
ATOM 1267 N N . VAL B 1 8 ? 33.117 -16.712 -1.626 1.00 44.76 8 VAL B N 1
ATOM 1268 C CA . VAL B 1 8 ? 33.529 -15.368 -2.072 1.00 41.68 8 VAL B CA 1
ATOM 1269 C C . VAL B 1 8 ? 35.023 -15.135 -1.856 1.00 38.05 8 VAL B C 1
ATOM 1270 O O . VAL B 1 8 ? 35.708 -14.683 -2.774 1.00 33.02 8 VAL B O 1
ATOM 1274 N N . PHE B 1 9 ? 35.523 -15.412 -0.649 1.00 35.43 9 PHE B N 1
ATOM 1275 C CA . PHE B 1 9 ? 36.954 -15.190 -0.370 1.00 34.71 9 PHE B CA 1
ATOM 1276 C C . PHE B 1 9 ? 37.872 -16.101 -1.208 1.00 32.24 9 PHE B C 1
ATOM 1277 O O . PHE B 1 9 ? 38.926 -15.658 -1.654 1.00 29.47 9 PHE B O 1
ATOM 1285 N N . GLU B 1 10 ? 37.471 -17.354 -1.440 1.00 31.13 10 GLU B N 1
ATOM 1286 C CA . GLU B 1 10 ? 38.286 -18.277 -2.251 1.00 31.19 10 GLU B CA 1
ATOM 1287 C C . GLU B 1 10 ? 38.357 -17.798 -3.706 1.00 28.27 10 GLU B C 1
ATOM 1288 O O . GLU B 1 10 ? 39.447 -17.657 -4.256 1.00 28.75 10 GLU B O 1
ATOM 1294 N N . GLU B 1 11 ? 37.190 -17.553 -4.298 1.00 26.07 11 GLU B N 1
ATOM 1295 C CA . GLU B 1 11 ? 37.096 -16.974 -5.668 1.00 28.13 11 GLU B CA 1
ATOM 1296 C C . GLU B 1 11 ? 37.909 -15.685 -5.819 1.00 25.56 11 GLU B C 1
ATOM 1297 O O . GLU B 1 11 ? 38.602 -15.491 -6.829 1.00 24.94 11 GLU B O 1
ATOM 1303 N N . LEU B 1 12 ? 37.831 -14.809 -4.813 1.00 23.88 12 LEU B N 1
ATOM 1304 C CA . LEU B 1 12 ? 38.538 -13.527 -4.880 1.00 24.17 12 LEU B CA 1
ATOM 1305 C C . LEU B 1 12 ? 40.024 -13.636 -4.628 1.00 24.79 12 LEU B C 1
ATOM 1306 O O . LEU B 1 12 ? 40.798 -12.923 -5.272 1.00 24.14 12 LEU B O 1
ATOM 1311 N N . LYS B 1 13 ? 40.441 -14.521 -3.715 1.00 23.25 13 LYS B N 1
ATOM 1312 C CA . LYS B 1 13 ? 41.862 -14.811 -3.569 1.00 25.03 13 LYS B CA 1
ATOM 1313 C C . LYS B 1 13 ? 42.470 -15.186 -4.914 1.00 23.79 13 LYS B C 1
ATOM 1314 O O . LYS B 1 13 ? 43.513 -14.663 -5.290 1.00 24.13 13 LYS B O 1
ATOM 1320 N N . ARG B 1 14 ? 41.796 -16.066 -5.652 1.00 25.51 14 ARG B N 1
ATOM 1321 C CA . ARG B 1 14 ? 42.258 -16.459 -6.996 1.00 26.44 14 ARG B CA 1
ATOM 1322 C C . ARG B 1 14 ? 42.288 -15.267 -7.960 1.00 24.19 14 ARG B C 1
ATOM 1323 O O . ARG B 1 14 ? 43.256 -15.087 -8.687 1.00 25.85 14 ARG B O 1
ATOM 1331 N N . TYR B 1 15 ? 41.236 -14.451 -7.936 1.00 22.09 15 TYR B N 1
ATOM 1332 C CA . TYR B 1 15 ? 41.113 -13.295 -8.826 1.00 21.48 15 TYR B CA 1
ATOM 1333 C C . TYR B 1 15 ? 42.253 -12.319 -8.601 1.00 22.35 15 TYR B C 1
ATOM 1334 O O . TYR B 1 15 ? 42.899 -11.891 -9.553 1.00 22.22 15 TYR B O 1
ATOM 1343 N N . VAL B 1 16 ? 42.504 -11.970 -7.338 1.00 22.17 16 VAL B N 1
ATOM 1344 C CA . VAL B 1 16 ? 43.514 -10.946 -7.010 1.00 23.42 16 VAL B CA 1
ATOM 1345 C C . VAL B 1 16 ? 44.952 -11.494 -6.939 1.00 24.58 16 VAL B C 1
ATOM 1346 O O . VAL B 1 16 ? 45.889 -10.728 -6.765 1.00 24.93 16 VAL B O 1
ATOM 1350 N N . GLY B 1 17 ? 45.122 -12.804 -7.078 1.00 25.00 17 GLY B N 1
ATOM 1351 C CA . GLY B 1 17 ? 46.463 -13.415 -7.102 1.00 26.06 17 GLY B CA 1
ATOM 1352 C C . GLY B 1 17 ? 47.056 -13.514 -5.700 1.00 26.91 17 GLY B C 1
ATOM 1353 O O . GLY B 1 17 ? 48.254 -13.296 -5.510 1.00 29.58 17 GLY B O 1
ATOM 1354 N N . TRP B 1 18 ? 46.211 -13.828 -4.722 1.00 26.93 18 TRP B N 1
ATOM 1355 C CA . TRP B 1 18 ? 46.634 -13.969 -3.319 1.00 27.41 18 TRP B CA 1
ATOM 1356 C C . TRP B 1 18 ? 47.600 -15.141 -3.188 1.00 28.85 18 TRP B C 1
ATOM 1357 O O . TRP B 1 18 ? 47.333 -16.234 -3.691 1.00 28.23 18 TRP B O 1
ATOM 1368 N N . GLY B 1 19 ? 48.727 -14.900 -2.525 1.00 28.31 19 GLY B N 1
ATOM 1369 C CA . GLY B 1 19 ? 49.751 -15.923 -2.341 1.00 28.77 19 GLY B CA 1
ATOM 1370 C C . GLY B 1 19 ? 50.549 -15.719 -1.069 1.00 30.20 19 GLY B C 1
ATOM 1371 O O . GLY B 1 19 ? 50.300 -14.783 -0.308 1.00 26.46 19 GLY B O 1
ATOM 1372 N N . ASP B 1 20 ? 51.515 -16.615 -0.842 1.00 31.45 20 ASP B N 1
ATOM 1373 C CA . ASP B 1 20 ? 52.400 -16.529 0.330 1.00 31.49 20 ASP B CA 1
ATOM 1374 C C . ASP B 1 20 ? 53.155 -15.205 0.386 1.00 28.74 20 ASP B C 1
ATOM 1375 O O . ASP B 1 20 ? 53.505 -14.725 1.463 1.00 26.78 20 ASP B O 1
ATOM 1380 N N . GLY B 1 21 ? 53.435 -14.625 -0.774 1.00 26.39 21 GLY B N 1
ATOM 1381 C CA . GLY B 1 21 ? 54.094 -13.324 -0.831 1.00 26.99 21 GLY B CA 1
ATOM 1382 C C . GLY B 1 21 ? 53.297 -12.230 -0.134 1.00 25.89 21 GLY B C 1
ATOM 1383 O O . GLY B 1 21 ? 53.861 -11.400 0.585 1.00 25.50 21 GLY B O 1
ATOM 1384 N N . ASP B 1 22 ? 51.983 -12.239 -0.362 1.00 25.85 22 ASP B N 1
ATOM 1385 C CA . ASP B 1 22 ? 51.073 -11.250 0.230 1.00 24.98 22 ASP B CA 1
ATOM 1386 C C . ASP B 1 22 ? 51.011 -11.440 1.745 1.00 24.12 22 ASP B C 1
ATOM 1387 O O . ASP B 1 22 ? 51.045 -10.481 2.509 1.00 22.39 22 ASP B O 1
ATOM 1392 N N . GLU B 1 23 ? 50.963 -12.700 2.153 1.00 24.61 23 GLU B N 1
ATOM 1393 C CA . GLU B 1 23 ? 50.892 -13.058 3.557 1.00 24.74 23 GLU B CA 1
ATOM 1394 C C . GLU B 1 23 ? 52.179 -12.644 4.295 1.00 24.79 23 GLU B C 1
ATOM 1395 O O . GLU B 1 23 ? 52.092 -12.031 5.351 1.00 24.23 23 GLU B O 1
ATOM 1401 N N . ARG B 1 24 ? 53.357 -12.923 3.720 1.00 23.85 24 ARG B N 1
ATOM 1402 C CA . ARG B 1 24 ? 54.615 -12.424 4.281 1.00 25.48 24 ARG B CA 1
ATOM 1403 C C . ARG B 1 24 ? 54.653 -10.899 4.378 1.00 23.68 24 ARG B C 1
ATOM 1404 O O . ARG B 1 24 ? 55.097 -10.343 5.378 1.00 22.99 24 ARG B O 1
ATOM 1412 N N . ALA B 1 25 ? 54.184 -10.226 3.331 1.00 22.52 25 ALA B N 1
ATOM 1413 C CA . ALA B 1 25 ? 54.238 -8.777 3.277 1.00 22.03 25 ALA B CA 1
ATOM 1414 C C . ALA B 1 25 ? 53.291 -8.158 4.316 1.00 21.35 25 ALA B C 1
ATOM 1415 O O . ALA B 1 25 ? 53.648 -7.197 4.973 1.00 20.23 25 ALA B O 1
ATOM 1417 N N . LEU B 1 26 ? 52.103 -8.735 4.497 1.00 21.04 26 LEU B N 1
ATOM 1418 C CA . LEU B 1 26 ? 51.205 -8.264 5.559 1.00 20.62 26 LEU B CA 1
ATOM 1419 C C . LEU B 1 26 ? 51.815 -8.488 6.943 1.00 20.72 26 LEU B C 1
ATOM 1420 O O . LEU B 1 26 ? 51.770 -7.607 7.776 1.00 21.10 26 LEU B O 1
ATOM 1425 N N . ARG B 1 27 ? 52.394 -9.660 7.184 1.00 21.48 27 ARG B N 1
ATOM 1426 C CA . ARG B 1 27 ? 53.061 -9.906 8.467 1.00 24.00 27 ARG B CA 1
ATOM 1427 C C . ARG B 1 27 ? 54.227 -8.941 8.727 1.00 24.65 27 ARG B C 1
ATOM 1428 O O . ARG B 1 27 ? 54.421 -8.530 9.866 1.00 25.24 27 ARG B O 1
ATOM 1436 N N . SER B 1 28 ? 54.947 -8.534 7.680 1.00 24.42 28 SER B N 1
ATOM 1437 C CA A SER B 1 28 ? 55.977 -7.487 7.794 0.50 25.15 28 SER B CA 1
ATOM 1438 C CA B SER B 1 28 ? 55.983 -7.509 7.831 0.50 25.00 28 SER B CA 1
ATOM 1439 C C . SER B 1 28 ? 55.341 -6.149 8.165 1.00 24.92 28 SER B C 1
ATOM 1440 O O . SER B 1 28 ? 55.837 -5.420 9.029 1.00 26.31 28 SER B O 1
ATOM 1445 N N . LEU B 1 29 ? 54.230 -5.825 7.514 1.00 24.86 29 LEU B N 1
ATOM 1446 C CA . LEU B 1 29 ? 53.492 -4.600 7.829 1.00 24.43 29 LEU B CA 1
ATOM 1447 C C . LEU B 1 29 ? 52.961 -4.621 9.260 1.00 26.03 29 LEU B C 1
ATOM 1448 O O . LEU B 1 29 ? 52.949 -3.583 9.916 1.00 27.14 29 LEU B O 1
ATOM 1453 N N . HIS B 1 30 ? 52.531 -5.793 9.731 1.00 26.26 30 HIS B N 1
ATOM 1454 C CA . HIS B 1 30 ? 52.028 -5.937 11.101 1.00 27.37 30 HIS B CA 1
ATOM 1455 C C . HIS B 1 30 ? 53.026 -5.415 12.127 1.00 26.68 30 HIS B C 1
ATOM 1456 O O . HIS B 1 30 ? 52.662 -4.642 13.021 1.00 23.49 30 HIS B O 1
ATOM 1463 N N . GLY B 1 31 ? 54.280 -5.845 11.992 1.00 28.64 31 GLY B N 1
ATOM 1464 C CA . GLY B 1 31 ? 55.363 -5.392 12.880 1.00 29.97 31 GLY B CA 1
ATOM 1465 C C . GLY B 1 31 ? 55.554 -3.886 12.861 1.00 30.22 31 GLY B C 1
ATOM 1466 O O . GLY B 1 31 ? 55.715 -3.267 13.908 1.00 31.76 31 GLY B O 1
ATOM 1467 N N . ALA B 1 32 ? 55.508 -3.291 11.668 1.00 30.31 32 ALA B N 1
ATOM 1468 C CA . ALA B 1 32 ? 55.638 -1.833 11.526 1.00 30.13 32 ALA B CA 1
ATOM 1469 C C . ALA B 1 32 ? 54.398 -1.088 12.042 1.00 30.45 32 ALA B C 1
ATOM 1470 O O . ALA B 1 32 ? 54.519 0.002 12.599 1.00 29.68 32 ALA B O 1
ATOM 1472 N N . ALA B 1 33 ? 53.213 -1.682 11.865 1.00 27.43 33 ALA B N 1
ATOM 1473 C CA . ALA B 1 33 ? 51.958 -0.967 12.106 1.00 25.41 33 ALA B CA 1
ATOM 1474 C C . ALA B 1 33 ? 51.366 -1.137 13.500 1.00 25.62 33 ALA B C 1
ATOM 1475 O O . ALA B 1 33 ? 50.694 -0.216 13.989 1.00 22.77 33 ALA B O 1
ATOM 1477 N N . ALA B 1 34 ? 51.598 -2.293 14.129 1.00 25.21 34 ALA B N 1
ATOM 1478 C CA . ALA B 1 34 ? 50.951 -2.636 15.415 1.00 27.33 34 ALA B CA 1
ATOM 1479 C C . ALA B 1 34 ? 51.119 -1.621 16.533 1.00 27.40 34 ALA B C 1
ATOM 1480 O O . ALA B 1 34 ? 50.147 -1.343 17.228 1.00 26.90 34 ALA B O 1
ATOM 1482 N N . PRO B 1 35 ? 52.320 -1.024 16.689 1.00 26.79 35 PRO B N 1
ATOM 1483 C CA . PRO B 1 35 ? 52.454 0.021 17.712 1.00 27.76 35 PRO B CA 1
ATOM 1484 C C . PRO B 1 35 ? 51.549 1.231 17.484 1.00 26.90 35 PRO B C 1
ATOM 1485 O O . PRO B 1 35 ? 51.231 1.950 18.441 1.00 26.81 35 PRO B O 1
ATOM 1489 N N . HIS B 1 36 ? 51.157 1.449 16.225 1.00 25.77 36 HIS B N 1
ATOM 1490 C CA . HIS B 1 36 ? 50.304 2.560 15.817 1.00 26.20 36 HIS B CA 1
ATOM 1491 C C . HIS B 1 36 ? 48.811 2.202 15.713 1.00 23.76 36 HIS B C 1
ATOM 1492 O O . HIS B 1 36 ? 48.023 3.058 15.325 1.00 23.45 36 HIS B O 1
ATOM 1499 N N . PHE B 1 37 ? 48.414 0.975 16.069 1.00 21.47 37 PHE B N 1
ATOM 1500 C CA . PHE B 1 37 ? 46.996 0.616 16.030 1.00 23.19 37 PHE B CA 1
ATOM 1501 C C . PHE B 1 37 ? 46.114 1.549 16.878 1.00 23.71 37 PHE B C 1
ATOM 1502 O O . PHE B 1 37 ? 45.050 1.961 16.416 1.00 22.66 37 PHE B O 1
ATOM 1510 N N . PRO B 1 38 ? 46.559 1.908 18.115 1.00 23.22 38 PRO B N 1
ATOM 1511 C CA . PRO B 1 38 ? 45.751 2.874 18.868 1.00 23.87 38 PRO B CA 1
ATOM 1512 C C . PRO B 1 38 ? 45.513 4.181 18.115 1.00 23.47 38 PRO B C 1
ATOM 1513 O O . PRO B 1 38 ? 44.397 4.701 18.132 1.00 24.33 38 PRO B O 1
ATOM 1517 N N . ARG B 1 39 ? 46.542 4.713 17.459 1.00 25.11 39 ARG B N 1
ATOM 1518 C CA . ARG B 1 39 ? 46.377 5.925 16.670 1.00 26.68 39 ARG B CA 1
ATOM 1519 C C . ARG B 1 39 ? 45.448 5.708 15.460 1.00 24.98 39 ARG B C 1
ATOM 1520 O O . ARG B 1 39 ? 44.589 6.535 15.190 1.00 23.95 39 ARG B O 1
ATOM 1528 N N . LEU B 1 40 ? 45.639 4.613 14.731 1.00 23.96 40 LEU B N 1
ATOM 1529 C CA . LEU B 1 40 ? 44.741 4.295 13.613 1.00 23.24 40 LEU B CA 1
ATOM 1530 C C . LEU B 1 40 ? 43.288 4.185 14.076 1.00 22.01 40 LEU B C 1
ATOM 1531 O O . LEU B 1 40 ? 42.388 4.705 13.423 1.00 20.86 40 LEU B O 1
ATOM 1536 N N . ALA B 1 41 ? 43.056 3.538 15.219 1.00 22.22 41 ALA B N 1
ATOM 1537 C CA . ALA B 1 41 ? 41.707 3.471 15.779 1.00 21.61 41 ALA B CA 1
ATOM 1538 C C . ALA B 1 41 ? 41.205 4.848 16.160 1.00 23.00 41 ALA B C 1
ATOM 1539 O O . ALA B 1 41 ? 40.045 5.171 15.912 1.00 21.68 41 ALA B O 1
ATOM 1541 N N . GLU B 1 42 ? 42.067 5.669 16.764 1.00 23.73 42 GLU B N 1
ATOM 1542 C CA . GLU B 1 42 ? 41.671 7.029 17.115 1.00 25.11 42 GLU B CA 1
ATOM 1543 C C . GLU B 1 42 ? 41.232 7.800 15.878 1.00 23.88 42 GLU B C 1
ATOM 1544 O O . GLU B 1 42 ? 40.190 8.425 15.897 1.00 23.86 42 GLU B O 1
ATOM 1550 N N . GLU B 1 43 ? 42.044 7.778 14.826 1.00 22.28 43 GLU B N 1
ATOM 1551 C CA . GLU B 1 43 ? 41.686 8.462 13.555 1.00 23.60 43 GLU B CA 1
ATOM 1552 C C . GLU B 1 43 ? 40.367 7.947 12.950 1.00 20.98 43 GLU B C 1
ATOM 1553 O O . GLU B 1 43 ? 39.573 8.730 12.415 1.00 22.51 43 GLU B O 1
ATOM 1559 N N . PHE B 1 44 ? 40.124 6.641 13.086 1.00 19.60 44 PHE B N 1
ATOM 1560 C CA . PHE B 1 44 ? 38.904 5.985 12.585 1.00 18.86 44 PHE B CA 1
ATOM 1561 C C . PHE B 1 44 ? 37.663 6.507 13.287 1.00 18.90 44 PHE B C 1
ATOM 1562 O O . PHE B 1 44 ? 36.677 6.887 12.634 1.00 20.02 44 PHE B O 1
ATOM 1570 N N . TYR B 1 45 ? 37.698 6.545 14.623 1.00 19.27 45 TYR B N 1
ATOM 1571 C CA . TYR B 1 45 ? 36.547 7.066 15.375 1.00 19.69 45 TYR B CA 1
ATOM 1572 C C . TYR B 1 45 ? 36.425 8.568 15.276 1.00 19.96 45 TYR B C 1
ATOM 1573 O O . TYR B 1 45 ? 35.311 9.063 15.218 1.00 21.32 45 TYR B O 1
ATOM 1582 N N . ASP B 1 46 ? 37.543 9.294 15.230 1.00 22.54 46 ASP B N 1
ATOM 1583 C CA . ASP B 1 46 ? 37.484 10.745 14.992 1.00 24.58 46 ASP B CA 1
ATOM 1584 C C . ASP B 1 46 ? 36.665 11.049 13.743 1.00 24.15 46 ASP B C 1
ATOM 1585 O O . ASP B 1 46 ? 35.812 11.953 13.743 1.00 23.00 46 ASP B O 1
ATOM 1590 N N . ARG B 1 47 ? 36.907 10.278 12.678 1.00 23.19 47 ARG B N 1
ATOM 1591 C CA . ARG B 1 47 ? 36.182 10.500 11.429 1.00 22.05 47 ARG B CA 1
ATOM 1592 C C . ARG B 1 47 ? 34.696 10.210 11.546 1.00 21.36 47 ARG B C 1
ATOM 1593 O O . ARG B 1 47 ? 33.879 10.969 11.026 1.00 22.03 47 ARG B O 1
ATOM 1601 N N . ILE B 1 48 ? 34.330 9.120 12.216 1.00 20.59 48 ILE B N 1
ATOM 1602 C CA . ILE B 1 48 ? 32.908 8.791 12.433 1.00 21.03 48 ILE B CA 1
ATOM 1603 C C . ILE B 1 48 ? 32.239 9.891 13.249 1.00 21.96 48 ILE B C 1
ATOM 1604 O O . ILE B 1 48 ? 31.159 10.378 12.895 1.00 22.53 48 ILE B O 1
ATOM 1609 N N . LEU B 1 49 ? 32.884 10.257 14.352 1.00 25.24 49 LEU B N 1
ATOM 1610 C CA . LEU B 1 49 ? 32.299 11.198 15.309 1.00 27.76 49 LEU B CA 1
ATOM 1611 C C . LEU B 1 49 ? 32.252 12.632 14.734 1.00 30.09 49 LEU B C 1
ATOM 1612 O O . LEU B 1 49 ? 31.374 13.419 15.096 1.00 29.60 49 LEU B O 1
ATOM 1617 N N . GLY B 1 50 ? 33.155 12.939 13.805 1.00 29.41 50 GLY B N 1
ATOM 1618 C CA . GLY B 1 50 ? 33.141 14.240 13.121 1.00 29.19 50 GLY B CA 1
ATOM 1619 C C . GLY B 1 50 ? 32.199 14.386 11.943 1.00 28.23 50 GLY B C 1
ATOM 1620 O O . GLY B 1 50 ? 32.141 15.448 11.332 1.00 27.98 50 GLY B O 1
ATOM 1621 N N . HIS B 1 51 ? 31.462 13.334 11.608 1.00 26.83 51 HIS B N 1
ATOM 1622 C CA . HIS B 1 51 ? 30.641 13.295 10.405 1.00 28.28 51 HIS B CA 1
ATOM 1623 C C . HIS B 1 51 ? 29.173 13.203 10.798 1.00 29.85 51 HIS B C 1
ATOM 1624 O O . HIS B 1 51 ? 28.779 12.286 11.519 1.00 28.71 51 HIS B O 1
ATOM 1631 N N . GLU B 1 52 ? 28.365 14.130 10.278 1.00 32.77 52 GLU B N 1
ATOM 1632 C CA . GLU B 1 52 ? 26.973 14.336 10.749 1.00 36.11 52 GLU B CA 1
ATOM 1633 C C . GLU B 1 52 ? 26.084 13.083 10.655 1.00 35.48 52 GLU B C 1
ATOM 1634 O O . GLU B 1 52 ? 25.341 12.782 11.592 1.00 38.60 52 GLU B O 1
ATOM 1640 N N . GLY B 1 53 ? 26.177 12.359 9.547 1.00 34.30 53 GLY B N 1
ATOM 1641 C CA . GLY B 1 53 ? 25.410 11.120 9.348 1.00 34.27 53 GLY B CA 1
ATOM 1642 C C . GLY B 1 53 ? 25.968 9.899 10.090 1.00 33.23 53 GLY B C 1
ATOM 1643 O O . GLY B 1 53 ? 25.215 9.144 10.722 1.00 33.87 53 GLY B O 1
ATOM 1644 N N . ALA B 1 54 ? 27.281 9.697 10.034 1.00 29.70 54 ALA B N 1
ATOM 1645 C CA . ALA B 1 54 ? 27.900 8.501 10.643 1.00 29.09 54 ALA B CA 1
ATOM 1646 C C . ALA B 1 54 ? 27.813 8.503 12.159 1.00 27.77 54 ALA B C 1
ATOM 1647 O O . ALA B 1 54 ? 27.626 7.439 12.772 1.00 27.11 54 ALA B O 1
ATOM 1649 N N . ARG B 1 55 ? 27.957 9.688 12.764 1.00 27.28 55 ARG B N 1
ATOM 1650 C CA . ARG B 1 55 ? 27.952 9.846 14.232 1.00 28.95 55 ARG B CA 1
ATOM 1651 C C . ARG B 1 55 ? 26.668 9.331 14.900 1.00 28.28 55 ARG B C 1
ATOM 1652 O O . ARG B 1 55 ? 26.694 8.903 16.055 1.00 27.69 55 ARG B O 1
ATOM 1660 N N . THR B 1 56 ? 25.552 9.362 14.177 1.00 28.22 56 THR B N 1
ATOM 1661 C CA . THR B 1 56 ? 24.271 8.917 14.732 1.00 29.37 56 THR B CA 1
ATOM 1662 C C . THR B 1 56 ? 24.216 7.405 14.994 1.00 29.36 56 THR B C 1
ATOM 1663 O O . THR B 1 56 ? 23.330 6.944 15.715 1.00 26.15 56 THR B O 1
ATOM 1667 N N . ALA B 1 57 ? 25.155 6.652 14.409 1.00 27.68 57 ALA B N 1
ATOM 1668 C CA . ALA B 1 57 ? 25.295 5.223 14.666 1.00 27.51 57 ALA B CA 1
ATOM 1669 C C . ALA B 1 57 ? 25.906 4.900 16.033 1.00 28.56 57 ALA B C 1
ATOM 1670 O O . ALA B 1 57 ? 25.721 3.780 16.530 1.00 27.89 57 ALA B O 1
ATOM 1672 N N . LEU B 1 58 ? 26.623 5.861 16.629 1.00 27.19 58 LEU B N 1
ATOM 1673 C CA . LEU B 1 58 ? 27.291 5.692 17.920 1.00 26.97 58 LEU B CA 1
ATOM 1674 C C . LEU B 1 58 ? 26.552 6.451 19.019 1.00 28.31 58 LEU B C 1
ATOM 1675 O O . LEU B 1 58 ? 26.744 7.654 19.185 1.00 25.81 58 LEU B O 1
ATOM 1680 N N . VAL B 1 59 ? 25.733 5.725 19.780 1.00 28.45 59 VAL B N 1
ATOM 1681 C CA . VAL B 1 59 ? 24.861 6.301 20.815 1.00 30.71 59 VAL B CA 1
ATOM 1682 C C . VAL B 1 59 ? 25.012 5.594 22.178 1.00 36.30 59 VAL B C 1
ATOM 1683 O O . VAL B 1 59 ? 24.061 5.554 22.978 1.00 37.04 59 VAL B O 1
ATOM 1687 N N . GLY B 1 60 ? 26.190 5.016 22.432 1.00 37.59 60 GLY B N 1
ATOM 1688 C CA . GLY B 1 60 ? 26.550 4.495 23.766 1.00 37.55 60 GLY B CA 1
ATOM 1689 C C . GLY B 1 60 ? 27.596 5.343 24.476 1.00 40.24 60 GLY B C 1
ATOM 1690 O O . GLY B 1 60 ? 28.103 4.941 25.523 1.00 45.56 60 GLY B O 1
ATOM 1691 N N . GLY B 1 61 ? 27.963 6.492 23.903 1.00 42.24 61 GLY B N 1
ATOM 1692 C CA . GLY B 1 61 ? 28.846 7.452 24.590 1.00 43.47 61 GLY B CA 1
ATOM 1693 C C . GLY B 1 61 ? 30.339 7.164 24.661 1.00 42.14 61 GLY B C 1
ATOM 1694 O O . GLY B 1 61 ? 30.917 6.471 23.801 1.00 37.02 61 GLY B O 1
ATOM 1695 N N . GLU B 1 62 ? 30.976 7.736 25.686 1.00 42.72 62 GLU B N 1
ATOM 1696 C CA . GLU B 1 62 ? 32.432 7.655 25.830 1.00 41.71 62 GLU B CA 1
ATOM 1697 C C . GLU B 1 62 ? 32.915 6.245 26.105 1.00 37.92 62 GLU B C 1
ATOM 1698 O O . GLU B 1 62 ? 34.002 5.868 25.588 1.00 38.44 62 GLU B O 1
ATOM 1704 N N . SER B 1 63 ? 32.132 5.458 26.864 1.00 31.08 63 SER B N 1
ATOM 1705 C CA A SER B 1 63 ? 32.509 4.065 27.084 0.50 27.55 63 SER B CA 1
ATOM 1706 C CA B SER B 1 63 ? 32.441 4.047 27.092 0.50 29.74 63 SER B CA 1
ATOM 1707 C C . SER B 1 63 ? 32.364 3.254 25.788 1.00 27.91 63 SER B C 1
ATOM 1708 O O . SER B 1 63 ? 33.180 2.369 25.530 1.00 25.87 63 SER B O 1
ATOM 1713 N N . GLN B 1 64 ? 31.357 3.556 24.970 1.00 25.64 64 GLN B N 1
ATOM 1714 C CA . GLN B 1 64 ? 31.185 2.794 23.724 1.00 25.58 64 GLN B CA 1
ATOM 1715 C C . GLN B 1 64 ? 32.398 2.921 22.809 1.00 23.79 64 GLN B C 1
ATOM 1716 O O . GLN B 1 64 ? 32.895 1.913 22.312 1.00 24.58 64 GLN B O 1
ATOM 1722 N N . VAL B 1 65 ? 32.867 4.146 22.583 1.00 23.90 65 VAL B N 1
ATOM 1723 C CA . VAL B 1 65 ? 34.037 4.368 21.739 1.00 23.96 65 VAL B CA 1
ATOM 1724 C C . VAL B 1 65 ? 35.275 3.716 22.344 1.00 23.12 65 VAL B C 1
ATOM 1725 O O . VAL B 1 65 ? 36.121 3.209 21.632 1.00 24.42 65 VAL B O 1
ATOM 1729 N N . GLY B 1 66 ? 35.382 3.716 23.670 1.00 22.51 66 GLY B N 1
ATOM 1730 C CA . GLY B 1 66 ? 36.485 3.019 24.310 1.00 20.52 66 GLY B CA 1
ATOM 1731 C C . GLY B 1 66 ? 36.488 1.541 24.008 1.00 18.98 66 GLY B C 1
ATOM 1732 O O . GLY B 1 66 ? 37.553 0.963 23.712 1.00 19.15 66 GLY B O 1
ATOM 1733 N N . HIS B 1 67 ? 35.314 0.925 24.081 1.00 18.51 67 HIS B N 1
ATOM 1734 C CA . HIS B 1 67 ? 35.182 -0.505 23.801 1.00 19.28 67 HIS B CA 1
ATOM 1735 C C . HIS B 1 67 ? 35.388 -0.796 22.312 1.00 18.55 67 HIS B C 1
ATOM 1736 O O . HIS B 1 67 ? 36.080 -1.743 21.967 1.00 19.11 67 HIS B O 1
ATOM 1743 N N . LEU B 1 68 ? 34.819 0.034 21.449 1.00 20.17 68 LEU B N 1
ATOM 1744 C CA . LEU B 1 68 ? 35.085 -0.106 19.997 1.00 20.49 68 LEU B CA 1
ATOM 1745 C C . LEU B 1 68 ? 36.560 0.045 19.606 1.00 20.78 68 LEU B C 1
ATOM 1746 O O . LEU B 1 68 ? 37.047 -0.670 18.706 1.00 20.75 68 LEU B O 1
ATOM 1751 N N . LYS B 1 69 ? 37.292 0.929 20.275 1.00 19.86 69 LYS B N 1
ATOM 1752 C CA . LYS B 1 69 ? 38.736 1.012 20.018 1.00 21.12 69 LYS B CA 1
ATOM 1753 C C . LYS B 1 69 ? 39.464 -0.296 20.334 1.00 21.10 69 LYS B C 1
ATOM 1754 O O . LYS B 1 69 ? 40.321 -0.735 19.564 1.00 20.15 69 LYS B O 1
ATOM 1760 N N . VAL B 1 70 ? 39.101 -0.938 21.449 1.00 19.85 70 VAL B N 1
ATOM 1761 C CA . VAL B 1 70 ? 39.689 -2.226 21.782 1.00 20.27 70 VAL B CA 1
ATOM 1762 C C . VAL B 1 70 ? 39.413 -3.272 20.695 1.00 19.10 70 VAL B C 1
ATOM 1763 O O . VAL B 1 70 ? 40.339 -3.962 20.274 1.00 19.84 70 VAL B O 1
ATOM 1767 N N . THR B 1 71 ? 38.161 -3.387 20.254 1.00 20.41 71 THR B N 1
ATOM 1768 C CA . THR B 1 71 ? 37.806 -4.397 19.243 1.00 21.22 71 THR B CA 1
ATOM 1769 C C . THR B 1 71 ? 38.460 -4.053 17.866 1.00 19.18 71 THR B C 1
ATOM 1770 O O . THR B 1 71 ? 38.815 -4.969 17.113 1.00 19.03 71 THR B O 1
ATOM 1774 N N . MET B 1 72 ? 38.651 -2.764 17.575 1.00 18.15 72 MET B N 1
ATOM 1775 C CA . MET B 1 72 ? 39.289 -2.326 16.302 1.00 17.71 72 MET B CA 1
ATOM 1776 C C . MET B 1 72 ? 40.792 -2.583 16.310 1.00 18.31 72 MET B C 1
ATOM 1777 O O . MET B 1 72 ? 41.379 -2.974 15.287 1.00 16.53 72 MET B O 1
ATOM 1782 N N . ILE B 1 73 ? 41.435 -2.388 17.469 1.00 17.36 73 ILE B N 1
ATOM 1783 C CA . ILE B 1 73 ? 42.833 -2.782 17.621 1.00 18.42 73 ILE B CA 1
ATOM 1784 C C . ILE B 1 73 ? 42.974 -4.269 17.368 1.00 18.14 73 ILE B C 1
ATOM 1785 O O . ILE B 1 73 ? 43.900 -4.679 16.660 1.00 19.53 73 ILE B O 1
ATOM 1790 N N . ALA B 1 74 ? 42.055 -5.086 17.898 1.00 17.74 74 ALA B N 1
ATOM 1791 C CA . ALA B 1 74 ? 42.077 -6.529 17.630 1.00 17.47 74 ALA B CA 1
ATOM 1792 C C . ALA B 1 74 ? 41.814 -6.859 16.151 1.00 17.41 74 ALA B C 1
ATOM 1793 O O . ALA B 1 74 ? 42.457 -7.744 15.590 1.00 17.61 74 ALA B O 1
ATOM 1795 N N . TRP B 1 75 ? 40.863 -6.150 15.546 1.00 17.65 75 TRP B N 1
ATOM 1796 C CA . TRP B 1 75 ? 40.560 -6.303 14.112 1.00 16.79 75 TRP B CA 1
ATOM 1797 C C . TRP B 1 75 ? 41.792 -6.022 13.234 1.00 17.25 75 TRP B C 1
ATOM 1798 O O . TRP B 1 75 ? 42.109 -6.789 12.303 1.00 16.33 75 TRP B O 1
ATOM 1809 N N . LEU B 1 76 ? 42.494 -4.934 13.534 1.00 16.65 76 LEU B N 1
ATOM 1810 C CA . LEU B 1 76 ? 43.736 -4.600 12.813 1.00 17.19 76 LEU B CA 1
ATOM 1811 C C . LEU B 1 76 ? 44.824 -5.624 12.999 1.00 17.71 76 LEU B C 1
ATOM 1812 O O . LEU B 1 76 ? 45.543 -5.971 12.060 1.00 16.44 76 LEU B O 1
ATOM 1817 N N . ASP B 1 77 ? 44.968 -6.096 14.226 1.00 19.03 77 ASP B N 1
ATOM 1818 C CA . ASP B 1 77 ? 45.915 -7.155 14.535 1.00 20.98 77 ASP B CA 1
ATOM 1819 C C . ASP B 1 77 ? 45.677 -8.422 13.695 1.00 19.29 77 ASP B C 1
ATOM 1820 O O . ASP B 1 77 ? 46.618 -9.000 13.129 1.00 20.16 77 ASP B O 1
ATOM 1825 N N . GLU B 1 78 ? 44.426 -8.827 13.587 1.00 19.98 78 GLU B N 1
ATOM 1826 C CA . GLU B 1 78 ? 44.033 -9.968 12.763 1.00 21.82 78 GLU B CA 1
ATOM 1827 C C . GLU B 1 78 ? 44.231 -9.679 11.271 1.00 20.76 78 GLU B C 1
ATOM 1828 O O . GLU B 1 78 ? 44.740 -10.525 10.534 1.00 22.48 78 GLU B O 1
ATOM 1834 N N . LEU B 1 79 ? 43.836 -8.488 10.842 1.00 20.52 79 LEU B N 1
ATOM 1835 C CA . LEU B 1 79 ? 43.999 -8.055 9.425 1.00 20.14 79 LEU B CA 1
ATOM 1836 C C . LEU B 1 79 ? 45.403 -8.284 8.884 1.00 21.12 79 LEU B C 1
ATOM 1837 O O . LEU B 1 79 ? 45.567 -8.831 7.785 1.00 20.00 79 LEU B O 1
ATOM 1842 N N . LEU B 1 80 ? 46.406 -7.831 9.638 1.00 21.23 80 LEU B N 1
ATOM 1843 C CA . LEU B 1 80 ? 47.791 -7.891 9.204 1.00 21.71 80 LEU B CA 1
ATOM 1844 C C . LEU B 1 80 ? 48.538 -9.137 9.689 1.00 22.69 80 LEU B C 1
ATOM 1845 O O . LEU B 1 80 ? 49.550 -9.523 9.089 1.00 22.82 80 LEU B O 1
ATOM 1850 N N . GLY B 1 81 ? 48.050 -9.780 10.747 1.00 23.86 81 GLY B N 1
ATOM 1851 C CA . GLY B 1 81 ? 48.724 -10.968 11.299 1.00 24.58 81 GLY B CA 1
ATOM 1852 C C . GLY B 1 81 ? 48.261 -12.279 10.706 1.00 26.18 81 GLY B C 1
ATOM 1853 O O . GLY B 1 81 ? 49.051 -13.214 10.538 1.00 26.05 81 GLY B O 1
ATOM 1854 N N . GLY B 1 82 ? 46.972 -12.368 10.404 1.00 25.45 82 GLY B N 1
ATOM 1855 C CA . GLY B 1 82 ? 46.393 -13.588 9.880 1.00 26.28 82 GLY B CA 1
ATOM 1856 C C . GLY B 1 82 ? 46.409 -14.760 10.873 1.00 28.81 82 GLY B C 1
ATOM 1857 O O . GLY B 1 82 ? 46.575 -14.547 12.075 1.00 27.99 82 GLY B O 1
ATOM 1858 N N . PRO B 1 83 ? 46.252 -15.995 10.394 1.00 29.87 83 PRO B N 1
ATOM 1859 C CA . PRO B 1 83 ? 46.142 -16.326 8.961 1.00 29.21 83 PRO B CA 1
ATOM 1860 C C . PRO B 1 83 ? 44.820 -15.879 8.327 1.00 28.07 83 PRO B C 1
ATOM 1861 O O . PRO B 1 83 ? 43.911 -15.406 9.031 1.00 28.20 83 PRO B O 1
ATOM 1865 N N . TRP B 1 84 ? 44.735 -16.028 7.006 1.00 26.26 84 TRP B N 1
ATOM 1866 C CA . TRP B 1 84 ? 43.600 -15.543 6.211 1.00 26.53 84 TRP B CA 1
ATOM 1867 C C . TRP B 1 84 ? 42.873 -16.729 5.581 1.00 30.09 84 TRP B C 1
ATOM 1868 O O . TRP B 1 84 ? 42.643 -16.795 4.364 1.00 29.33 84 TRP B O 1
ATOM 1879 N N . ASP B 1 85 ? 42.503 -17.655 6.458 1.00 32.77 85 ASP B N 1
ATOM 1880 C CA . ASP B 1 85 ? 41.923 -18.946 6.083 1.00 33.66 85 ASP B CA 1
ATOM 1881 C C . ASP B 1 85 ? 40.405 -18.880 6.220 1.00 31.56 85 ASP B C 1
ATOM 1882 O O . ASP B 1 85 ? 39.869 -17.837 6.535 1.00 30.44 85 ASP B O 1
ATOM 1887 N N . GLU B 1 86 ? 39.709 -19.986 5.977 1.00 32.29 86 GLU B N 1
ATOM 1888 C CA . GLU B 1 86 ? 38.245 -20.017 6.091 1.00 33.37 86 GLU B CA 1
ATOM 1889 C C . GLU B 1 86 ? 37.730 -19.498 7.445 1.00 29.69 86 GLU B C 1
ATOM 1890 O O . GLU B 1 86 ? 36.747 -18.774 7.492 1.00 28.25 86 GLU B O 1
ATOM 1896 N N . ALA B 1 87 ? 38.415 -19.834 8.535 1.00 30.32 87 ALA B N 1
ATOM 1897 C CA . ALA B 1 87 ? 38.003 -19.403 9.875 1.00 28.19 87 ALA B CA 1
ATOM 1898 C C . ALA B 1 87 ? 38.004 -17.880 9.991 1.00 26.53 87 ALA B C 1
ATOM 1899 O O . ALA B 1 87 ? 37.037 -17.286 10.484 1.00 27.03 87 ALA B O 1
ATOM 1901 N N . TYR B 1 88 ? 39.104 -17.276 9.544 1.00 24.27 88 TYR B N 1
ATOM 1902 C CA . TYR B 1 88 ? 39.253 -15.826 9.474 1.00 23.22 88 TYR B CA 1
ATOM 1903 C C . TYR B 1 88 ? 38.086 -15.178 8.729 1.00 22.00 88 TYR B C 1
ATOM 1904 O O . TYR B 1 88 ? 37.453 -14.273 9.251 1.00 22.70 88 TYR B O 1
ATOM 1913 N N . TRP B 1 89 ? 37.831 -15.632 7.507 1.00 22.77 89 TRP B N 1
ATOM 1914 C CA . TRP B 1 89 ? 36.812 -15.021 6.668 1.00 22.47 89 TRP B CA 1
ATOM 1915 C C . TRP B 1 89 ? 35.409 -15.250 7.182 1.00 22.90 89 TRP B C 1
ATOM 1916 O O . TRP B 1 89 ? 34.591 -14.350 7.085 1.00 20.96 89 TRP B O 1
ATOM 1927 N N . ASP B 1 90 ? 35.139 -16.439 7.729 1.00 24.92 90 ASP B N 1
ATOM 1928 C CA . ASP B 1 90 ? 33.904 -16.687 8.463 1.00 26.30 90 ASP B CA 1
ATOM 1929 C C . ASP B 1 90 ? 33.690 -15.651 9.590 1.00 24.45 90 ASP B C 1
ATOM 1930 O O . ASP B 1 90 ? 32.581 -15.122 9.738 1.00 22.39 90 ASP B O 1
ATOM 1935 N N . ARG B 1 91 ? 34.732 -15.368 10.380 1.00 23.29 91 ARG B N 1
ATOM 1936 C CA . ARG B 1 91 ? 34.638 -14.307 11.383 1.00 24.58 91 ARG B CA 1
ATOM 1937 C C . ARG B 1 91 ? 34.330 -12.929 10.745 1.00 21.90 91 ARG B C 1
ATOM 1938 O O . ARG B 1 91 ? 33.544 -12.163 11.287 1.00 20.15 91 ARG B O 1
ATOM 1946 N N . ARG B 1 92 ? 34.935 -12.636 9.597 1.00 20.11 92 ARG B N 1
ATOM 1947 C CA . ARG B 1 92 ? 34.661 -11.365 8.900 1.00 19.96 92 ARG B CA 1
ATOM 1948 C C . ARG B 1 92 ? 33.206 -11.246 8.412 1.00 20.69 92 ARG B C 1
ATOM 1949 O O . ARG B 1 92 ? 32.620 -10.167 8.488 1.00 18.72 92 ARG B O 1
ATOM 1957 N N . TYR B 1 93 ? 32.614 -12.355 7.959 1.00 22.06 93 TYR B N 1
ATOM 1958 C CA A TYR B 1 93 ? 31.183 -12.382 7.631 0.50 23.11 93 TYR B CA 1
ATOM 1959 C CA B TYR B 1 93 ? 31.179 -12.384 7.642 0.50 23.11 93 TYR B CA 1
ATOM 1960 C C . TYR B 1 93 ? 30.333 -12.005 8.847 1.00 23.23 93 TYR B C 1
ATOM 1961 O O . TYR B 1 93 ? 29.412 -11.191 8.741 1.00 24.49 93 TYR B O 1
ATOM 1978 N N . ARG B 1 94 ? 30.637 -12.600 9.993 1.00 23.32 94 ARG B N 1
ATOM 1979 C CA . ARG B 1 94 ? 29.915 -12.277 11.226 1.00 25.35 94 ARG B CA 1
ATOM 1980 C C . ARG B 1 94 ? 30.020 -10.784 11.574 1.00 24.36 94 ARG B C 1
ATOM 1981 O O . ARG B 1 94 ? 29.036 -10.179 11.965 1.00 25.08 94 ARG B O 1
ATOM 1989 N N . ILE B 1 95 ? 31.198 -10.192 11.365 1.00 23.20 95 ILE B N 1
ATOM 1990 C CA . ILE B 1 95 ? 31.415 -8.766 11.608 1.00 21.52 95 ILE B CA 1
ATOM 1991 C C . ILE B 1 95 ? 30.586 -7.927 10.636 1.00 21.97 95 ILE B C 1
ATOM 1992 O O . ILE B 1 95 ? 29.943 -6.964 11.037 1.00 22.12 95 ILE B O 1
ATOM 1997 N N . GLY B 1 96 ? 30.573 -8.298 9.359 1.00 22.45 96 GLY B N 1
ATOM 1998 C CA . GLY B 1 96 ? 29.679 -7.649 8.406 1.00 23.33 96 GLY B CA 1
ATOM 1999 C C . GLY B 1 96 ? 28.225 -7.663 8.861 1.00 24.10 96 GLY B C 1
ATOM 2000 O O . GLY B 1 96 ? 27.586 -6.609 8.895 1.00 21.69 96 GLY B O 1
ATOM 2001 N N . ARG B 1 97 ? 27.726 -8.848 9.230 1.00 25.84 97 ARG B N 1
ATOM 2002 C CA A ARG B 1 97 ? 26.335 -9.026 9.698 0.50 26.94 97 ARG B CA 1
ATOM 2003 C CA B ARG B 1 97 ? 26.336 -9.005 9.678 0.50 27.05 97 ARG B CA 1
ATOM 2004 C C . ARG B 1 97 ? 26.007 -8.126 10.889 1.00 26.44 97 ARG B C 1
ATOM 2005 O O . ARG B 1 97 ? 24.874 -7.670 11.029 1.00 26.83 97 ARG B O 1
ATOM 2020 N N . VAL B 1 98 ? 26.988 -7.888 11.758 1.00 25.15 98 VAL B N 1
ATOM 2021 C CA . VAL B 1 98 ? 26.773 -6.996 12.917 1.00 25.98 98 VAL B CA 1
ATOM 2022 C C . VAL B 1 98 ? 26.308 -5.631 12.419 1.00 24.60 98 VAL B C 1
ATOM 2023 O O . VAL B 1 98 ? 25.336 -5.073 12.922 1.00 25.92 98 VAL B O 1
ATOM 2027 N N . HIS B 1 99 ? 26.957 -5.131 11.372 1.00 22.93 99 HIS B N 1
ATOM 2028 C CA . HIS B 1 99 ? 26.634 -3.815 10.840 1.00 21.94 99 HIS B CA 1
ATOM 2029 C C . HIS B 1 99 ? 25.325 -3.813 10.065 1.00 23.50 99 HIS B C 1
ATOM 2030 O O . HIS B 1 99 ? 24.575 -2.846 10.116 1.00 24.06 99 HIS B O 1
ATOM 2037 N N . VAL B 1 100 ? 25.039 -4.907 9.372 1.00 24.40 100 VAL B N 1
ATOM 2038 C CA . VAL B 1 100 ? 23.735 -5.039 8.730 1.00 26.58 100 VAL B CA 1
ATOM 2039 C C . VAL B 1 100 ? 22.636 -4.953 9.809 1.00 26.63 100 VAL B C 1
ATOM 2040 O O . VAL B 1 100 ? 21.664 -4.205 9.668 1.00 24.87 100 VAL B O 1
ATOM 2044 N N . ARG B 1 101 ? 22.833 -5.668 10.908 1.00 27.32 101 ARG B N 1
ATOM 2045 C CA . ARG B 1 101 ? 21.803 -5.767 11.950 1.00 28.67 101 ARG B CA 1
ATOM 2046 C C . ARG B 1 101 ? 21.523 -4.471 12.712 1.00 28.54 101 ARG B C 1
ATOM 2047 O O . ARG B 1 101 ? 20.374 -4.204 13.100 1.00 30.42 101 ARG B O 1
ATOM 2055 N N . ILE B 1 102 ? 22.556 -3.654 12.913 1.00 26.71 102 ILE B N 1
ATOM 2056 C CA . ILE B 1 102 ? 22.360 -2.332 13.505 1.00 25.35 102 ILE B CA 1
ATOM 2057 C C . ILE B 1 102 ? 21.803 -1.319 12.509 1.00 24.86 102 ILE B C 1
ATOM 2058 O O . ILE B 1 102 ? 21.538 -0.180 12.874 1.00 23.32 102 ILE B O 1
ATOM 2063 N N . GLY B 1 103 ? 21.593 -1.734 11.261 1.00 24.87 103 GLY B N 1
ATOM 2064 C CA . GLY B 1 103 ? 21.024 -0.854 10.252 1.00 24.84 103 GLY B CA 1
ATOM 2065 C C . GLY B 1 103 ? 21.974 0.239 9.793 1.00 24.82 103 GLY B C 1
ATOM 2066 O O . GLY B 1 103 ? 21.535 1.309 9.362 1.00 24.77 103 GLY B O 1
ATOM 2067 N N . LEU B 1 104 ? 23.275 -0.021 9.869 1.00 24.15 104 LEU B N 1
ATOM 2068 C CA . LEU B 1 104 ? 24.264 0.918 9.363 1.00 24.49 104 LEU B CA 1
ATOM 2069 C C . LEU B 1 104 ? 24.174 0.954 7.842 1.00 23.93 104 LEU B C 1
ATOM 2070 O O . LEU B 1 104 ? 24.224 -0.092 7.214 1.00 25.47 104 LEU B O 1
ATOM 2075 N N . PRO B 1 105 ? 24.022 2.147 7.251 1.00 24.92 105 PRO B N 1
ATOM 2076 C CA . PRO B 1 105 ? 23.968 2.183 5.794 1.00 25.78 105 PRO B CA 1
ATOM 2077 C C . PRO B 1 105 ? 25.278 1.710 5.185 1.00 24.55 105 PRO B C 1
ATOM 2078 O O . PRO B 1 105 ? 26.350 2.138 5.626 1.00 23.07 105 PRO B O 1
ATOM 2082 N N . GLN B 1 106 ? 25.179 0.823 4.202 1.00 24.47 106 GLN B N 1
ATOM 2083 C CA . GLN B 1 106 ? 26.355 0.122 3.680 1.00 25.55 106 GLN B CA 1
ATOM 2084 C C . GLN B 1 106 ? 27.439 1.042 3.161 1.00 24.21 106 GLN B C 1
ATOM 2085 O O . GLN B 1 106 ? 28.598 0.683 3.230 1.00 23.68 106 GLN B O 1
ATOM 2091 N N . HIS B 1 107 ? 27.057 2.202 2.626 1.00 24.72 107 HIS B N 1
ATOM 2092 C CA . HIS B 1 107 ? 28.026 3.118 2.048 1.00 24.75 107 HIS B CA 1
ATOM 2093 C C . HIS B 1 107 ? 29.032 3.609 3.091 1.00 23.64 107 HIS B C 1
ATOM 2094 O O . HIS B 1 107 ? 30.176 3.852 2.745 1.00 23.01 107 HIS B O 1
ATOM 2101 N N . TYR B 1 108 ? 28.647 3.676 4.370 1.00 21.60 108 TYR B N 1
ATOM 2102 C CA . TYR B 1 108 ? 29.604 4.019 5.418 1.00 23.27 108 TYR B CA 1
ATOM 2103 C C . TYR B 1 108 ? 30.765 3.018 5.565 1.00 21.11 108 TYR B C 1
ATOM 2104 O O . TYR B 1 108 ? 31.843 3.413 5.986 1.00 21.18 108 TYR B O 1
ATOM 2113 N N . MET B 1 109 ? 30.559 1.756 5.193 1.00 20.65 109 MET B N 1
ATOM 2114 C CA . MET B 1 109 ? 31.652 0.777 5.273 1.00 21.43 109 MET B CA 1
ATOM 2115 C C . MET B 1 109 ? 32.816 1.175 4.351 1.00 20.70 109 MET B C 1
ATOM 2116 O O . MET B 1 109 ? 33.974 1.006 4.719 1.00 20.44 109 MET B O 1
ATOM 2121 N N . PHE B 1 110 ? 32.499 1.763 3.190 1.00 20.55 110 PHE B N 1
ATOM 2122 C CA . PHE B 1 110 ? 33.519 2.225 2.249 1.00 19.46 110 PHE B CA 1
ATOM 2123 C C . PHE B 1 110 ? 34.279 3.418 2.778 1.00 18.66 110 PHE B C 1
ATOM 2124 O O . PHE B 1 110 ? 35.490 3.480 2.653 1.00 18.51 110 PHE B O 1
ATOM 2132 N N . GLY B 1 111 ? 33.562 4.367 3.373 1.00 19.30 111 GLY B N 1
ATOM 2133 C CA . GLY B 1 111 ? 34.186 5.550 3.939 1.00 18.21 111 GLY B CA 1
ATOM 2134 C C . GLY B 1 111 ? 35.120 5.148 5.071 1.00 18.11 111 GLY B C 1
ATOM 2135 O O . GLY B 1 111 ? 36.255 5.592 5.150 1.00 18.92 111 GLY B O 1
ATOM 2136 N N . ALA B 1 112 ? 34.625 4.289 5.943 1.00 18.14 112 ALA B N 1
ATOM 2137 C CA . ALA B 1 112 ? 35.380 3.836 7.101 1.00 18.39 112 ALA B CA 1
ATOM 2138 C C . ALA B 1 112 ? 36.634 3.050 6.679 1.00 18.03 112 ALA B C 1
ATOM 2139 O O . ALA B 1 112 ? 37.726 3.295 7.173 1.00 16.97 112 ALA B O 1
ATOM 2141 N N . MET B 1 113 ? 36.482 2.137 5.729 1.00 16.76 113 MET B N 1
ATOM 2142 C CA . MET B 1 113 ? 37.629 1.373 5.254 1.00 17.39 113 MET B CA 1
ATOM 2143 C C . MET B 1 113 ? 38.648 2.308 4.626 1.00 16.71 113 MET B C 1
ATOM 2144 O O . MET B 1 113 ? 39.832 2.081 4.788 1.00 17.78 113 MET B O 1
ATOM 2149 N N . ASN B 1 114 ? 38.194 3.357 3.938 1.00 17.24 114 ASN B N 1
ATOM 2150 C CA . ASN B 1 114 ? 39.128 4.317 3.336 1.00 17.60 114 ASN B CA 1
ATOM 2151 C C . ASN B 1 114 ? 40.015 5.031 4.371 1.00 17.40 114 ASN B C 1
ATOM 2152 O O . ASN B 1 114 ? 41.183 5.323 4.103 1.00 16.52 114 ASN B O 1
ATOM 2157 N N . VAL B 1 115 ? 39.478 5.270 5.571 1.00 17.01 115 VAL B N 1
ATOM 2158 C CA . VAL B 1 115 ? 40.286 5.863 6.638 1.00 18.49 115 VAL B CA 1
ATOM 2159 C C . VAL B 1 115 ? 41.439 4.921 6.989 1.00 17.15 115 VAL B C 1
ATOM 2160 O O . VAL B 1 115 ? 42.607 5.329 6.956 1.00 18.28 115 VAL B O 1
ATOM 2164 N N . HIS B 1 116 ? 41.135 3.652 7.262 1.00 17.02 116 HIS B N 1
ATOM 2165 C CA . HIS B 1 116 ? 42.198 2.648 7.492 1.00 17.16 116 HIS B CA 1
ATOM 2166 C C . HIS B 1 116 ? 43.147 2.487 6.307 1.00 17.02 116 HIS B C 1
ATOM 2167 O O . HIS B 1 116 ? 44.360 2.387 6.485 1.00 16.73 116 HIS B O 1
ATOM 2174 N N . ARG B 1 117 ? 42.592 2.444 5.097 1.00 17.58 117 ARG B N 1
ATOM 2175 C CA . ARG B 1 117 ? 43.422 2.314 3.899 1.00 17.72 117 ARG B CA 1
ATOM 2176 C C . ARG B 1 117 ? 44.473 3.435 3.867 1.00 18.47 117 ARG B C 1
ATOM 2177 O O . ARG B 1 117 ? 45.644 3.175 3.688 1.00 18.84 117 ARG B O 1
ATOM 2185 N N . THR B 1 118 ? 44.031 4.665 4.090 1.00 19.57 118 THR B N 1
ATOM 2186 C CA . THR B 1 118 ? 44.887 5.847 4.025 1.00 20.52 118 THR B CA 1
ATOM 2187 C C . THR B 1 118 ? 45.982 5.807 5.101 1.00 20.23 118 THR B C 1
ATOM 2188 O O . THR B 1 118 ? 47.162 6.039 4.805 1.00 20.78 118 THR B O 1
ATOM 2192 N N . GLY B 1 119 ? 45.598 5.489 6.334 1.00 18.88 119 GLY B N 1
ATOM 2193 C CA . GLY B 1 119 ? 46.547 5.381 7.429 1.00 18.94 119 GLY B CA 1
ATOM 2194 C C . GLY B 1 119 ? 47.526 4.246 7.253 1.00 19.00 119 GLY B C 1
ATOM 2195 O O . GLY B 1 119 ? 48.705 4.408 7.516 1.00 19.16 119 GLY B O 1
ATOM 2196 N N . LEU B 1 120 ? 47.044 3.082 6.816 1.00 18.27 120 LEU B N 1
ATOM 2197 C CA . LEU B 1 120 ? 47.941 1.923 6.654 1.00 19.63 120 LEU B CA 1
ATOM 2198 C C . LEU B 1 120 ? 48.909 2.118 5.489 1.00 20.81 120 LEU B C 1
ATOM 2199 O O . LEU B 1 120 ? 50.093 1.783 5.605 1.00 21.79 120 LEU B O 1
ATOM 2204 N N . ALA B 1 121 ? 48.414 2.676 4.387 1.00 20.97 121 ALA B N 1
ATOM 2205 C CA . ALA B 1 121 ? 49.270 3.041 3.253 1.00 22.40 121 ALA B CA 1
ATOM 2206 C C . ALA B 1 121 ? 50.399 4.012 3.632 1.00 24.09 121 ALA B C 1
ATOM 2207 O O . ALA B 1 121 ? 51.540 3.869 3.156 1.00 23.88 121 ALA B O 1
ATOM 2209 N N . ARG B 1 122 ? 50.087 4.994 4.475 1.00 24.51 122 ARG B N 1
ATOM 2210 C CA . ARG B 1 122 ? 51.100 5.915 4.989 1.00 27.43 122 ARG B CA 1
ATOM 2211 C C . ARG B 1 122 ? 52.130 5.183 5.834 1.00 25.67 122 ARG B C 1
ATOM 2212 O O . ARG B 1 122 ? 53.316 5.388 5.645 1.00 25.71 122 ARG B O 1
ATOM 2220 N N . LEU B 1 123 ? 51.679 4.321 6.754 1.00 25.24 123 LEU B N 1
ATOM 2221 C CA . LEU B 1 123 ? 52.597 3.509 7.578 1.00 25.75 123 LEU B CA 1
ATOM 2222 C C . LEU B 1 123 ? 53.492 2.591 6.753 1.00 26.07 123 LEU B C 1
ATOM 2223 O O . LEU B 1 123 ? 54.691 2.449 7.064 1.00 27.78 123 LEU B O 1
ATOM 2228 N N . ALA B 1 124 ? 52.923 1.984 5.706 1.00 22.96 124 ALA B N 1
ATOM 2229 C CA . ALA B 1 124 ? 53.683 1.151 4.784 1.00 23.36 124 ALA B CA 1
ATOM 2230 C C . ALA B 1 124 ? 54.763 1.992 4.110 1.00 23.85 124 ALA B C 1
ATOM 2231 O O . ALA B 1 124 ? 55.934 1.584 4.042 1.00 24.94 124 ALA B O 1
ATOM 2233 N N . TYR B 1 125 ? 54.381 3.156 3.609 1.00 23.84 125 TYR B N 1
ATOM 2234 C CA . TYR B 1 125 ? 55.365 4.017 2.927 1.00 25.50 125 TYR B CA 1
ATOM 2235 C C . TYR B 1 125 ? 56.502 4.390 3.878 1.00 27.88 125 TYR B C 1
ATOM 2236 O O . TYR B 1 125 ? 57.692 4.243 3.542 1.00 28.30 125 TYR B O 1
ATOM 2245 N N . GLU B 1 126 ? 56.131 4.875 5.055 1.00 28.28 126 GLU B N 1
ATOM 2246 C CA . GLU B 1 126 ? 57.101 5.288 6.082 1.00 30.32 126 GLU B CA 1
ATOM 2247 C C . GLU B 1 126 ? 58.139 4.204 6.399 1.00 29.97 126 GLU B C 1
ATOM 2248 O O . GLU B 1 126 ? 59.325 4.498 6.465 1.00 30.68 126 GLU B O 1
ATOM 2254 N N A ARG B 1 127 ? 57.684 2.966 6.564 0.50 28.82 127 ARG B N 1
ATOM 2255 N N B ARG B 1 127 ? 57.683 2.961 6.561 0.50 29.81 127 ARG B N 1
ATOM 2256 C CA A ARG B 1 127 ? 58.561 1.854 6.885 0.50 28.02 127 ARG B CA 1
ATOM 2257 C CA B ARG B 1 127 ? 58.534 1.823 6.919 0.50 29.58 127 ARG B CA 1
ATOM 2258 C C A ARG B 1 127 ? 59.399 1.346 5.719 0.50 29.23 127 ARG B C 1
ATOM 2259 C C B ARG B 1 127 ? 59.337 1.224 5.759 0.50 30.26 127 ARG B C 1
ATOM 2260 O O A ARG B 1 127 ? 60.583 1.023 5.890 0.50 29.36 127 ARG B O 1
ATOM 2261 O O B ARG B 1 127 ? 60.443 0.709 5.980 0.50 30.42 127 ARG B O 1
ATOM 2276 N N . PHE B 1 128 ? 58.781 1.259 4.543 1.00 28.68 128 PHE B N 1
ATOM 2277 C CA . PHE B 1 128 ? 59.344 0.513 3.415 1.00 27.91 128 PHE B CA 1
ATOM 2278 C C . PHE B 1 128 ? 59.857 1.345 2.236 1.00 28.32 128 PHE B C 1
ATOM 2279 O O . PHE B 1 128 ? 60.373 0.755 1.291 1.00 29.06 128 PHE B O 1
ATOM 2287 N N . HIS B 1 129 ? 59.730 2.677 2.260 1.00 30.69 129 HIS B N 1
ATOM 2288 C CA . HIS B 1 129 ? 60.127 3.519 1.094 1.00 33.07 129 HIS B CA 1
ATOM 2289 C C . HIS B 1 129 ? 61.591 3.369 0.663 1.00 33.14 129 HIS B C 1
ATOM 2290 O O . HIS B 1 129 ? 61.914 3.629 -0.496 1.00 32.89 129 HIS B O 1
ATOM 2297 N N . GLY B 1 130 ? 62.459 3.001 1.604 1.00 33.42 130 GLY B N 1
ATOM 2298 C CA . GLY B 1 130 ? 63.882 2.770 1.338 1.00 35.23 130 GLY B CA 1
ATOM 2299 C C . GLY B 1 130 ? 64.221 1.441 0.678 1.00 36.04 130 GLY B C 1
ATOM 2300 O O . GLY B 1 130 ? 65.361 1.240 0.234 1.00 34.76 130 GLY B O 1
ATOM 2301 N N . ASP B 1 131 ? 63.238 0.534 0.631 1.00 34.24 131 ASP B N 1
ATOM 2302 C CA . ASP B 1 131 ? 63.317 -0.734 -0.091 1.00 32.96 131 ASP B CA 1
ATOM 2303 C C . ASP B 1 131 ? 62.102 -0.799 -1.048 1.00 30.61 131 ASP B C 1
ATOM 2304 O O . ASP B 1 131 ? 61.123 -1.496 -0.759 1.00 29.75 131 ASP B O 1
ATOM 2309 N N . PRO B 1 132 ? 62.157 -0.061 -2.178 1.00 28.57 132 PRO B N 1
ATOM 2310 C CA . PRO B 1 132 ? 61.021 0.022 -3.113 1.00 27.95 132 PRO B CA 1
ATOM 2311 C C . PRO B 1 132 ? 60.303 -1.282 -3.507 1.00 27.50 132 PRO B C 1
ATOM 2312 O O . PRO B 1 132 ? 59.056 -1.266 -3.556 1.00 26.24 132 PRO B O 1
ATOM 2316 N N . PRO B 1 133 ? 61.050 -2.378 -3.798 1.00 27.16 133 PRO B N 1
ATOM 2317 C CA . PRO B 1 133 ? 60.361 -3.625 -4.170 1.00 26.92 133 PRO B CA 1
ATOM 2318 C C . PRO B 1 133 ? 59.549 -4.255 -3.044 1.00 27.21 133 PRO B C 1
ATOM 2319 O O . PRO B 1 133 ? 58.525 -4.896 -3.306 1.00 27.21 133 PRO B O 1
ATOM 2323 N N . GLU B 1 134 ? 60.006 -4.081 -1.812 1.00 26.46 134 GLU B N 1
ATOM 2324 C CA . GLU B 1 134 ? 59.256 -4.534 -0.653 1.00 26.16 134 GLU B CA 1
ATOM 2325 C C . GLU B 1 134 ? 58.061 -3.618 -0.380 1.00 24.56 134 GLU B C 1
ATOM 2326 O O . GLU B 1 134 ? 56.983 -4.116 -0.024 1.00 23.32 134 GLU B O 1
ATOM 2332 N N . LEU B 1 135 ? 58.234 -2.299 -0.521 1.00 22.79 135 LEU B N 1
ATOM 2333 C CA . LEU B 1 135 ? 57.093 -1.385 -0.460 1.00 22.21 135 LEU B CA 1
ATOM 2334 C C . LEU B 1 135 ? 56.021 -1.807 -1.473 1.00 22.76 135 LEU B C 1
ATOM 2335 O O . LEU B 1 135 ? 54.826 -1.823 -1.145 1.00 21.80 135 LEU B O 1
ATOM 2340 N N . GLU B 1 136 ? 56.438 -2.169 -2.684 1.00 23.03 136 GLU B N 1
ATOM 2341 C CA . GLU B 1 136 ? 55.482 -2.617 -3.711 1.00 25.11 136 GLU B CA 1
ATOM 2342 C C . GLU B 1 136 ? 54.709 -3.846 -3.252 1.00 24.50 136 GLU B C 1
ATOM 2343 O O . GLU B 1 136 ? 53.480 -3.890 -3.364 1.00 21.58 136 GLU B O 1
ATOM 2349 N N . ARG B 1 137 ? 55.431 -4.845 -2.755 1.00 23.35 137 ARG B N 1
ATOM 2350 C CA . ARG B 1 137 ? 54.807 -6.061 -2.233 1.00 23.99 137 ARG B CA 1
ATOM 2351 C C . ARG B 1 137 ? 53.836 -5.788 -1.083 1.00 22.68 137 ARG B C 1
ATOM 2352 O O . ARG B 1 137 ? 52.754 -6.369 -1.060 1.00 21.49 137 ARG B O 1
ATOM 2360 N N . VAL B 1 138 ? 54.212 -4.892 -0.165 1.00 21.78 138 VAL B N 1
ATOM 2361 C CA . VAL B 1 138 ? 53.376 -4.560 1.010 1.00 21.71 138 VAL B CA 1
ATOM 2362 C C . VAL B 1 138 ? 52.154 -3.734 0.590 1.00 21.70 138 VAL B C 1
ATOM 2363 O O . VAL B 1 138 ? 51.043 -4.064 0.958 1.00 20.69 138 VAL B O 1
ATOM 2367 N N . ARG B 1 139 ? 52.373 -2.685 -0.196 1.00 21.48 139 ARG B N 1
ATOM 2368 C CA . ARG B 1 139 ? 51.289 -1.912 -0.809 1.00 21.90 139 ARG B CA 1
ATOM 2369 C C . ARG B 1 139 ? 50.276 -2.803 -1.536 1.00 19.84 139 ARG B C 1
ATOM 2370 O O . ARG B 1 139 ? 49.065 -2.638 -1.367 1.00 19.58 139 ARG B O 1
ATOM 2378 N N . ASN B 1 140 ? 50.775 -3.744 -2.320 1.00 18.84 140 ASN B N 1
ATOM 2379 C CA . ASN B 1 140 ? 49.897 -4.627 -3.096 1.00 18.77 140 ASN B CA 1
ATOM 2380 C C . ASN B 1 140 ? 49.082 -5.537 -2.188 1.00 19.14 140 ASN B C 1
ATOM 2381 O O . ASN B 1 140 ? 47.869 -5.628 -2.340 1.00 18.02 140 ASN B O 1
ATOM 2386 N N . ALA B 1 141 ? 49.742 -6.169 -1.213 1.00 19.03 141 ALA B N 1
ATOM 2387 C CA . ALA B 1 141 ? 49.033 -7.028 -0.240 1.00 18.47 141 ALA B CA 1
ATOM 2388 C C . ALA B 1 141 ? 47.969 -6.284 0.553 1.00 17.51 141 ALA B C 1
ATOM 2389 O O . ALA B 1 141 ? 46.862 -6.796 0.774 1.00 17.67 141 ALA B O 1
ATOM 2391 N N . LEU B 1 142 ? 48.304 -5.078 0.983 1.00 17.80 142 LEU B N 1
ATOM 2392 C CA . LEU B 1 142 ? 47.401 -4.248 1.751 1.00 18.39 142 LEU B CA 1
ATOM 2393 C C . LEU B 1 142 ? 46.156 -3.899 0.941 1.00 18.54 142 LEU B C 1
ATOM 2394 O O . LEU B 1 142 ? 45.037 -3.991 1.439 1.00 18.79 142 LEU B O 1
ATOM 2399 N N . GLY B 1 143 ? 46.357 -3.498 -0.308 1.00 17.31 143 GLY B N 1
ATOM 2400 C CA . GLY B 1 143 ? 45.227 -3.266 -1.220 1.00 16.64 143 GLY B CA 1
ATOM 2401 C C . GLY B 1 143 ? 44.322 -4.488 -1.361 1.00 16.52 143 GLY B C 1
ATOM 2402 O O . GLY B 1 143 ? 43.101 -4.371 -1.316 1.00 16.65 143 GLY B O 1
ATOM 2403 N N . LYS B 1 144 ? 44.916 -5.665 -1.512 1.00 16.62 144 LYS B N 1
ATOM 2404 C CA . LYS B 1 144 ? 44.143 -6.909 -1.658 1.00 16.76 144 LYS B CA 1
ATOM 2405 C C . LYS B 1 144 ? 43.360 -7.251 -0.393 1.00 16.16 144 LYS B C 1
ATOM 2406 O O . LYS B 1 144 ? 42.164 -7.594 -0.453 1.00 14.82 144 LYS B O 1
ATOM 2412 N N . VAL B 1 145 ? 44.015 -7.192 0.770 1.00 15.99 145 VAL B N 1
ATOM 2413 C CA . VAL B 1 145 ? 43.282 -7.601 1.981 1.00 15.80 145 VAL B CA 1
ATOM 2414 C C . VAL B 1 145 ? 42.101 -6.659 2.278 1.00 15.16 145 VAL B C 1
ATOM 2415 O O . VAL B 1 145 ? 41.036 -7.118 2.703 1.00 14.92 145 VAL B O 1
ATOM 2419 N N . LEU B 1 146 ? 42.277 -5.364 2.021 1.00 15.01 146 LEU B N 1
ATOM 2420 C CA . LEU B 1 146 ? 41.224 -4.382 2.309 1.00 15.72 146 LEU B CA 1
ATOM 2421 C C . LEU B 1 146 ? 40.093 -4.513 1.302 1.00 16.11 146 LEU B C 1
ATOM 2422 O O . LEU B 1 146 ? 38.944 -4.357 1.671 1.00 15.28 146 LEU B O 1
ATOM 2427 N N . ASP B 1 147 ? 40.411 -4.826 0.039 1.00 16.58 147 ASP B N 1
ATOM 2428 C CA . ASP B 1 147 ? 39.356 -5.021 -0.974 1.00 16.88 147 ASP B CA 1
ATOM 2429 C C . ASP B 1 147 ? 38.579 -6.310 -0.699 1.00 16.92 147 ASP B C 1
ATOM 2430 O O . ASP B 1 147 ? 37.341 -6.340 -0.865 1.00 16.67 147 ASP B O 1
ATOM 2435 N N . LEU B 1 148 ? 39.281 -7.358 -0.259 1.00 16.84 148 LEU B N 1
ATOM 2436 C CA . LEU B 1 148 ? 38.617 -8.609 0.137 1.00 18.19 148 LEU B CA 1
ATOM 2437 C C . LEU B 1 148 ? 37.741 -8.435 1.380 1.00 17.94 148 LEU B C 1
ATOM 2438 O O . LEU B 1 148 ? 36.636 -8.998 1.442 1.00 17.33 148 LEU B O 1
ATOM 2443 N N . GLU B 1 149 ? 38.204 -7.644 2.357 1.00 18.25 149 GLU B N 1
ATOM 2444 C CA . GLU B 1 149 ? 37.381 -7.328 3.538 1.00 18.26 149 GLU B CA 1
ATOM 2445 C C . GLU B 1 149 ? 36.094 -6.647 3.125 1.00 17.88 149 GLU B C 1
ATOM 2446 O O . GLU B 1 149 ? 35.014 -7.029 3.557 1.00 17.99 149 GLU B O 1
ATOM 2452 N N . LEU B 1 150 ? 36.208 -5.630 2.286 1.00 17.86 150 LEU B N 1
ATOM 2453 C CA . LEU B 1 150 ? 35.017 -4.961 1.749 1.00 17.80 150 LEU B CA 1
ATOM 2454 C C . LEU B 1 150 ? 34.100 -5.934 1.016 1.00 17.33 150 LEU B C 1
ATOM 2455 O O . LEU B 1 150 ? 32.886 -5.893 1.218 1.00 17.15 150 LEU B O 1
ATOM 2460 N N . ALA B 1 151 ? 34.677 -6.790 0.166 1.00 17.71 151 ALA B N 1
ATOM 2461 C CA . ALA B 1 151 ? 33.879 -7.772 -0.601 1.00 17.85 151 ALA B CA 1
ATOM 2462 C C . ALA B 1 151 ? 33.063 -8.667 0.310 1.00 19.26 151 ALA B C 1
ATOM 2463 O O . ALA B 1 151 ? 31.859 -8.871 0.084 1.00 18.10 151 ALA B O 1
ATOM 2465 N N . VAL B 1 152 ? 33.723 -9.172 1.361 1.00 20.18 152 VAL B N 1
ATOM 2466 C CA . VAL B 1 152 ? 33.086 -10.053 2.335 1.00 22.63 152 VAL B CA 1
ATOM 2467 C C . VAL B 1 152 ? 32.036 -9.300 3.162 1.00 23.12 152 VAL B C 1
ATOM 2468 O O . VAL B 1 152 ? 30.938 -9.822 3.382 1.00 24.36 152 VAL B O 1
ATOM 2472 N N A MET B 1 153 ? 32.343 -8.092 3.619 0.50 23.23 153 MET B N 1
ATOM 2473 N N B MET B 1 153 ? 32.387 -8.094 3.629 0.50 23.74 153 MET B N 1
ATOM 2474 C CA A MET B 1 153 ? 31.361 -7.352 4.413 0.50 23.92 153 MET B CA 1
ATOM 2475 C CA B MET B 1 153 ? 31.441 -7.201 4.325 0.50 24.85 153 MET B CA 1
ATOM 2476 C C A MET B 1 153 ? 30.161 -6.839 3.574 0.50 25.07 153 MET B C 1
ATOM 2477 C C B MET B 1 153 ? 30.177 -6.989 3.517 0.50 25.51 153 MET B C 1
ATOM 2478 O O A MET B 1 153 ? 29.045 -6.788 4.089 0.50 25.00 153 MET B O 1
ATOM 2479 O O B MET B 1 153 ? 29.073 -7.269 3.980 0.50 25.00 153 MET B O 1
ATOM 2488 N N . LEU B 1 154 ? 30.360 -6.502 2.295 1.00 24.89 154 LEU B N 1
ATOM 2489 C CA . LEU B 1 154 ? 29.229 -6.148 1.422 1.00 25.48 154 LEU B CA 1
ATOM 2490 C C . LEU B 1 154 ? 28.432 -7.388 0.967 1.00 25.27 154 LEU B C 1
ATOM 2491 O O . LEU B 1 154 ? 27.257 -7.260 0.646 1.00 25.07 154 LEU B O 1
ATOM 2496 N N . HIS B 1 155 ? 29.044 -8.573 0.988 1.00 25.09 155 HIS B N 1
ATOM 2497 C CA . HIS B 1 155 ? 28.297 -9.825 0.799 1.00 27.48 155 HIS B CA 1
ATOM 2498 C C . HIS B 1 155 ? 27.199 -9.934 1.858 1.00 26.62 155 HIS B C 1
ATOM 2499 O O . HIS B 1 155 ? 26.085 -10.312 1.540 1.00 26.28 155 HIS B O 1
ATOM 2506 N N . THR B 1 156 ? 27.510 -9.561 3.107 1.00 26.97 156 THR B N 1
ATOM 2507 C CA . THR B 1 156 ? 26.523 -9.696 4.211 1.00 27.01 156 THR B CA 1
ATOM 2508 C C . THR B 1 156 ? 25.301 -8.794 4.050 1.00 27.48 156 THR B C 1
ATOM 2509 O O . THR B 1 156 ? 24.230 -9.120 4.546 1.00 27.02 156 THR B O 1
ATOM 2513 N N . TYR B 1 157 ? 25.470 -7.675 3.348 1.00 28.38 157 TYR B N 1
ATOM 2514 C CA . TYR B 1 157 ? 24.369 -6.744 3.066 1.00 29.02 157 TYR B CA 1
ATOM 2515 C C . TYR B 1 157 ? 23.330 -7.255 2.054 1.00 31.62 157 TYR B C 1
ATOM 2516 O O . TYR B 1 157 ? 22.238 -6.699 1.982 1.00 32.03 157 TYR B O 1
ATOM 2525 N N . ARG B 1 158 ? 23.643 -8.291 1.278 1.00 33.68 158 ARG B N 1
ATOM 2526 C CA . ARG B 1 158 ? 22.664 -8.830 0.321 1.00 37.46 158 ARG B CA 1
ATOM 2527 C C . ARG B 1 158 ? 21.680 -9.807 0.977 1.00 39.48 158 ARG B C 1
ATOM 2528 O O . ARG B 1 158 ? 22.087 -10.837 1.509 1.00 46.07 158 ARG B O 1
ATOM 2536 N N . VAL C 1 8 ? 69.505 5.831 -43.080 1.00 54.30 8 VAL C N 1
ATOM 2537 C CA . VAL C 1 8 ? 69.663 4.889 -41.918 1.00 54.43 8 VAL C CA 1
ATOM 2538 C C . VAL C 1 8 ? 69.292 5.554 -40.592 1.00 52.90 8 VAL C C 1
ATOM 2539 O O . VAL C 1 8 ? 68.593 4.941 -39.781 1.00 53.66 8 VAL C O 1
ATOM 2543 N N . PHE C 1 9 ? 69.774 6.778 -40.358 1.00 47.93 9 PHE C N 1
ATOM 2544 C CA A PHE C 1 9 ? 69.282 7.572 -39.232 0.50 47.69 9 PHE C CA 1
ATOM 2545 C CA B PHE C 1 9 ? 69.276 7.585 -39.232 0.50 46.95 9 PHE C CA 1
ATOM 2546 C C . PHE C 1 9 ? 67.777 7.874 -39.383 1.00 45.68 9 PHE C C 1
ATOM 2547 O O . PHE C 1 9 ? 67.071 7.997 -38.382 1.00 43.93 9 PHE C O 1
ATOM 2562 N N . GLU C 1 10 ? 67.294 7.981 -40.629 1.00 46.42 10 GLU C N 1
ATOM 2563 C CA . GLU C 1 10 ? 65.859 8.222 -40.901 1.00 46.59 10 GLU C CA 1
ATOM 2564 C C . GLU C 1 10 ? 64.970 7.046 -40.459 1.00 41.06 10 GLU C C 1
ATOM 2565 O O . GLU C 1 10 ? 64.050 7.218 -39.662 1.00 38.68 10 GLU C O 1
ATOM 2571 N N . GLU C 1 11 ? 65.250 5.863 -40.998 1.00 41.59 11 GLU C N 1
ATOM 2572 C CA . GLU C 1 11 ? 64.584 4.622 -40.576 1.00 40.27 11 GLU C CA 1
ATOM 2573 C C . GLU C 1 11 ? 64.745 4.360 -39.076 1.00 37.53 11 GLU C C 1
ATOM 2574 O O . GLU C 1 11 ? 63.777 3.983 -38.409 1.00 33.10 11 GLU C O 1
ATOM 2580 N N . LEU C 1 12 ? 65.962 4.543 -38.553 1.00 35.12 12 LEU C N 1
ATOM 2581 C CA . LEU C 1 12 ? 66.219 4.284 -37.134 1.00 33.84 12 LEU C CA 1
ATOM 2582 C C . LEU C 1 12 ? 65.597 5.293 -36.190 1.00 33.95 12 LEU C C 1
ATOM 2583 O O . LEU C 1 12 ? 65.176 4.909 -35.103 1.00 30.57 12 LEU C O 1
ATOM 2588 N N . LYS C 1 13 ? 65.550 6.577 -36.570 1.00 32.47 13 LYS C N 1
ATOM 2589 C CA . LYS C 1 13 ? 64.878 7.577 -35.723 1.00 31.30 13 LYS C CA 1
ATOM 2590 C C . LYS C 1 13 ? 63.444 7.142 -35.469 1.00 30.96 13 LYS C C 1
ATOM 2591 O O . LYS C 1 13 ? 62.965 7.224 -34.339 1.00 29.81 13 LYS C O 1
ATOM 2597 N N . ARG C 1 14 ? 62.776 6.663 -36.518 1.00 31.47 14 ARG C N 1
ATOM 2598 C CA . ARG C 1 14 ? 61.399 6.177 -36.395 1.00 32.71 14 ARG C CA 1
ATOM 2599 C C . ARG C 1 14 ? 61.327 4.928 -35.538 1.00 29.99 14 ARG C C 1
ATOM 2600 O O . ARG C 1 14 ? 60.456 4.817 -34.678 1.00 31.42 14 ARG C O 1
ATOM 2608 N N . TYR C 1 15 ? 62.251 3.998 -35.769 1.00 25.95 15 TYR C N 1
ATOM 2609 C CA . TYR C 1 15 ? 62.292 2.747 -34.999 1.00 25.38 15 TYR C CA 1
ATOM 2610 C C . TYR C 1 15 ? 62.414 3.019 -33.505 1.00 24.77 15 TYR C C 1
ATOM 2611 O O . TYR C 1 15 ? 61.650 2.480 -32.715 1.00 26.41 15 TYR C O 1
ATOM 2620 N N . VAL C 1 16 ? 63.374 3.862 -33.112 1.00 24.13 16 VAL C N 1
ATOM 2621 C CA . VAL C 1 16 ? 63.629 4.106 -31.676 1.00 24.58 16 VAL C CA 1
ATOM 2622 C C . VAL C 1 16 ? 62.689 5.147 -31.051 1.00 25.27 16 VAL C C 1
ATOM 2623 O O . VAL C 1 16 ? 62.681 5.322 -29.835 1.00 27.83 16 VAL C O 1
ATOM 2627 N N . GLY C 1 17 ? 61.906 5.829 -31.874 1.00 27.27 17 GLY C N 1
ATOM 2628 C CA . GLY C 1 17 ? 60.969 6.839 -31.389 1.00 27.58 17 GLY C CA 1
ATOM 2629 C C . GLY C 1 17 ? 61.695 8.110 -30.981 1.00 28.60 17 GLY C C 1
ATOM 2630 O O . GLY C 1 17 ? 61.443 8.662 -29.903 1.00 31.51 17 GLY C O 1
ATOM 2631 N N . TRP C 1 18 ? 62.607 8.559 -31.842 1.00 28.07 18 TRP C N 1
ATOM 2632 C CA . TRP C 1 18 ? 63.384 9.778 -31.603 1.00 30.34 18 TRP C CA 1
ATOM 2633 C C . TRP C 1 18 ? 62.468 10.958 -31.868 1.00 30.54 18 TRP C C 1
ATOM 2634 O O . TRP C 1 18 ? 61.761 10.977 -32.871 1.00 32.21 18 TRP C O 1
ATOM 2645 N N . GLY C 1 19 ? 62.477 11.935 -30.973 1.00 31.14 19 GLY C N 1
ATOM 2646 C CA . GLY C 1 19 ? 61.719 13.170 -31.186 1.00 31.13 19 GLY C CA 1
ATOM 2647 C C . GLY C 1 19 ? 62.243 14.294 -30.315 1.00 31.56 19 GLY C C 1
ATOM 2648 O O . GLY C 1 19 ? 63.280 14.164 -29.675 1.00 28.45 19 GLY C O 1
ATOM 2649 N N . ASP C 1 20 ? 61.490 15.388 -30.270 1.00 33.18 20 ASP C N 1
ATOM 2650 C CA . ASP C 1 20 ? 61.910 16.604 -29.571 1.00 33.28 20 ASP C CA 1
ATOM 2651 C C . ASP C 1 20 ? 62.152 16.404 -28.079 1.00 30.40 20 ASP C C 1
ATOM 2652 O O . ASP C 1 20 ? 62.956 17.115 -27.495 1.00 28.89 20 ASP C O 1
ATOM 2657 N N . GLY C 1 21 ? 61.461 15.455 -27.453 1.00 27.57 21 GLY C N 1
ATOM 2658 C CA . GLY C 1 21 ? 61.686 15.148 -26.040 1.00 26.30 21 GLY C CA 1
ATOM 2659 C C . GLY C 1 21 ? 63.099 14.649 -25.738 1.00 24.92 21 GLY C C 1
ATOM 2660 O O . GLY C 1 21 ? 63.692 15.002 -24.709 1.00 24.76 21 GLY C O 1
ATOM 2661 N N . ASP C 1 22 ? 63.622 13.814 -26.634 1.00 23.84 22 ASP C N 1
ATOM 2662 C CA . ASP C 1 22 ? 64.980 13.287 -26.504 1.00 24.09 22 ASP C CA 1
ATOM 2663 C C . ASP C 1 22 ? 65.979 14.427 -26.662 1.00 24.16 22 ASP C C 1
ATOM 2664 O O . ASP C 1 22 ? 66.937 14.530 -25.904 1.00 22.37 22 ASP C O 1
ATOM 2669 N N . GLU C 1 23 ? 65.702 15.317 -27.613 1.00 25.59 23 GLU C N 1
ATOM 2670 C CA . GLU C 1 23 ? 66.588 16.461 -27.873 1.00 26.64 23 GLU C CA 1
ATOM 2671 C C . GLU C 1 23 ? 66.636 17.425 -26.685 1.00 26.10 23 GLU C C 1
ATOM 2672 O O . GLU C 1 23 ? 67.717 17.839 -26.264 1.00 27.15 23 GLU C O 1
ATOM 2678 N N . ARG C 1 24 ? 65.479 17.748 -26.115 1.00 27.00 24 ARG C N 1
ATOM 2679 C CA . ARG C 1 24 ? 65.420 18.531 -24.869 1.00 28.11 24 ARG C CA 1
ATOM 2680 C C . ARG C 1 24 ? 66.219 17.900 -23.727 1.00 26.63 24 ARG C C 1
ATOM 2681 O O . ARG C 1 24 ? 66.968 18.577 -23.024 1.00 26.37 24 ARG C O 1
ATOM 2689 N N . ALA C 1 25 ? 66.030 16.600 -23.518 1.00 25.03 25 ALA C N 1
ATOM 2690 C CA . ALA C 1 25 ? 66.685 15.902 -22.406 1.00 23.26 25 ALA C CA 1
ATOM 2691 C C . ALA C 1 25 ? 68.209 15.860 -22.546 1.00 22.12 25 ALA C C 1
ATOM 2692 O O . ALA C 1 25 ? 68.937 16.032 -21.548 1.00 20.92 25 ALA C O 1
ATOM 2694 N N . LEU C 1 26 ? 68.704 15.657 -23.766 1.00 20.63 26 LEU C N 1
ATOM 2695 C CA . LEU C 1 26 ? 70.141 15.684 -23.967 1.00 21.33 26 LEU C CA 1
ATOM 2696 C C . LEU C 1 26 ? 70.717 17.090 -23.679 1.00 22.39 26 LEU C C 1
ATOM 2697 O O . LEU C 1 26 ? 71.703 17.209 -22.958 1.00 20.99 26 LEU C O 1
ATOM 2702 N N . ARG C 1 27 ? 70.058 18.137 -24.182 1.00 24.42 27 ARG C N 1
ATOM 2703 C CA A ARG C 1 27 ? 70.501 19.512 -23.912 0.50 25.23 27 ARG C CA 1
ATOM 2704 C CA B ARG C 1 27 ? 70.484 19.521 -23.912 0.50 25.36 27 ARG C CA 1
ATOM 2705 C C . ARG C 1 27 ? 70.482 19.826 -22.415 1.00 26.63 27 ARG C C 1
ATOM 2706 O O . ARG C 1 27 ? 71.340 20.543 -21.922 1.00 26.29 27 ARG C O 1
ATOM 2721 N N . SER C 1 28 ? 69.509 19.261 -21.693 1.00 25.89 28 SER C N 1
ATOM 2722 C CA . SER C 1 28 ? 69.439 19.406 -20.242 1.00 27.25 28 SER C CA 1
ATOM 2723 C C . SER C 1 28 ? 70.617 18.708 -19.543 1.00 28.87 28 SER C C 1
ATOM 2724 O O . SER C 1 28 ? 71.169 19.237 -18.570 1.00 30.66 28 SER C O 1
ATOM 2727 N N . LEU C 1 29 ? 71.023 17.533 -20.038 1.00 26.80 29 LEU C N 1
ATOM 2728 C CA . LEU C 1 29 ? 72.203 16.844 -19.518 1.00 25.64 29 LEU C CA 1
ATOM 2729 C C . LEU C 1 29 ? 73.505 17.555 -19.855 1.00 25.84 29 LEU C C 1
ATOM 2730 O O . LEU C 1 29 ? 74.457 17.486 -19.072 1.00 25.73 29 LEU C O 1
ATOM 2735 N N . HIS C 1 30 ? 73.549 18.179 -21.032 1.00 25.88 30 HIS C N 1
ATOM 2736 C CA . HIS C 1 30 ? 74.746 18.866 -21.541 1.00 26.20 30 HIS C CA 1
ATOM 2737 C C . HIS C 1 30 ? 75.387 19.746 -20.477 1.00 25.72 30 HIS C C 1
ATOM 2738 O O . HIS C 1 30 ? 76.558 19.581 -20.153 1.00 23.42 30 HIS C O 1
ATOM 2745 N N . GLY C 1 31 ? 74.584 20.641 -19.896 1.00 27.07 31 GLY C N 1
ATOM 2746 C CA . GLY C 1 31 ? 75.067 21.583 -18.886 1.00 26.24 31 GLY C CA 1
ATOM 2747 C C . GLY C 1 31 ? 75.686 20.910 -17.669 1.00 26.32 31 GLY C C 1
ATOM 2748 O O . GLY C 1 31 ? 76.673 21.392 -17.116 1.00 26.10 31 GLY C O 1
ATOM 2749 N N . ALA C 1 32 ? 75.110 19.787 -17.264 1.00 25.47 32 ALA C N 1
ATOM 2750 C CA . ALA C 1 32 ? 75.591 19.050 -16.122 1.00 25.04 32 ALA C CA 1
ATOM 2751 C C . ALA C 1 32 ? 76.829 18.208 -16.469 1.00 24.37 32 ALA C C 1
ATOM 2752 O O . ALA C 1 32 ? 77.738 18.085 -15.640 1.00 24.43 32 ALA C O 1
ATOM 2754 N N . ALA C 1 33 ? 76.880 17.655 -17.684 1.00 22.91 33 ALA C N 1
ATOM 2755 C CA . ALA C 1 33 ? 77.991 16.767 -18.074 1.00 24.08 33 ALA C CA 1
ATOM 2756 C C . ALA C 1 33 ? 79.229 17.500 -18.600 1.00 23.27 33 ALA C C 1
ATOM 2757 O O . ALA C 1 33 ? 80.359 17.016 -18.440 1.00 22.90 33 ALA C O 1
ATOM 2759 N N . ALA C 1 34 ? 79.026 18.637 -19.254 1.00 23.61 34 ALA C N 1
ATOM 2760 C CA . ALA C 1 34 ? 80.118 19.293 -19.987 1.00 24.67 34 ALA C CA 1
ATOM 2761 C C . ALA C 1 34 ? 81.411 19.552 -19.174 1.00 24.59 34 ALA C C 1
ATOM 2762 O O . ALA C 1 34 ? 82.504 19.337 -19.699 1.00 23.78 34 ALA C O 1
ATOM 2764 N N . PRO C 1 35 ? 81.298 19.970 -17.893 1.00 24.70 35 PRO C N 1
ATOM 2765 C CA . PRO C 1 35 ? 82.503 20.186 -17.082 1.00 25.82 35 PRO C CA 1
ATOM 2766 C C . PRO C 1 35 ? 83.303 18.899 -16.803 1.00 26.60 35 PRO C C 1
ATOM 2767 O O . PRO C 1 35 ? 84.481 18.958 -16.405 1.00 25.39 35 PRO C O 1
ATOM 2771 N N . HIS C 1 36 ? 82.654 17.749 -16.991 1.00 25.56 36 HIS C N 1
ATOM 2772 C CA . HIS C 1 36 ? 83.279 16.445 -16.795 1.00 25.05 36 HIS C CA 1
ATOM 2773 C C . HIS C 1 36 ? 83.795 15.811 -18.079 1.00 24.17 36 HIS C C 1
ATOM 2774 O O . HIS C 1 36 ? 84.365 14.705 -18.026 1.00 24.78 36 HIS C O 1
ATOM 2781 N N . PHE C 1 37 ? 83.627 16.476 -19.220 1.00 22.74 37 PHE C N 1
ATOM 2782 C CA . PHE C 1 37 ? 84.112 15.908 -20.482 1.00 24.68 37 PHE C CA 1
ATOM 2783 C C . PHE C 1 37 ? 85.609 15.580 -20.481 1.00 26.74 37 PHE C C 1
ATOM 2784 O O . PHE C 1 37 ? 85.986 14.556 -21.033 1.00 26.18 37 PHE C O 1
ATOM 2792 N N . PRO C 1 38 ? 86.462 16.433 -19.855 1.00 26.80 38 PRO C N 1
ATOM 2793 C CA . PRO C 1 38 ? 87.887 16.067 -19.832 1.00 28.40 38 PRO C CA 1
ATOM 2794 C C . PRO C 1 38 ? 88.146 14.755 -19.095 1.00 27.94 38 PRO C C 1
ATOM 2795 O O . PRO C 1 38 ? 88.939 13.949 -19.572 1.00 27.39 38 PRO C O 1
ATOM 2799 N N . ARG C 1 39 ? 87.462 14.530 -17.974 1.00 28.82 39 ARG C N 1
ATOM 2800 C CA . ARG C 1 39 ? 87.550 13.254 -17.261 1.00 30.81 39 ARG C CA 1
ATOM 2801 C C . ARG C 1 39 ? 87.012 12.097 -18.099 1.00 28.83 39 ARG C C 1
ATOM 2802 O O . ARG C 1 39 ? 87.620 11.025 -18.123 1.00 28.01 39 ARG C O 1
ATOM 2810 N N . LEU C 1 40 ? 85.887 12.313 -18.785 1.00 26.11 40 LEU C N 1
ATOM 2811 C CA . LEU C 1 40 ? 85.363 11.284 -19.696 1.00 26.55 40 LEU C CA 1
ATOM 2812 C C . LEU C 1 40 ? 86.356 10.956 -20.795 1.00 26.51 40 LEU C C 1
ATOM 2813 O O . LEU C 1 40 ? 86.560 9.776 -21.116 1.00 24.88 40 LEU C O 1
ATOM 2818 N N . ALA C 1 41 ? 86.984 11.994 -21.359 1.00 26.23 41 ALA C N 1
ATOM 2819 C CA . ALA C 1 41 ? 87.979 11.789 -22.411 1.00 27.75 41 ALA C CA 1
ATOM 2820 C C . ALA C 1 41 ? 89.183 11.038 -21.861 1.00 29.46 41 ALA C C 1
ATOM 2821 O O . ALA C 1 41 ? 89.668 10.109 -22.508 1.00 29.05 41 ALA C O 1
ATOM 2823 N N . GLU C 1 42 ? 89.631 11.407 -20.657 1.00 30.59 42 GLU C N 1
ATOM 2824 C CA . GLU C 1 42 ? 90.753 10.733 -19.993 1.00 33.91 42 GLU C CA 1
ATOM 2825 C C . GLU C 1 42 ? 90.485 9.236 -19.770 1.00 31.96 42 GLU C C 1
ATOM 2826 O O . GLU C 1 42 ? 91.334 8.398 -20.063 1.00 30.68 42 GLU C O 1
ATOM 2832 N N . GLU C 1 43 ? 89.314 8.918 -19.229 1.00 29.62 43 GLU C N 1
ATOM 2833 C CA . GLU C 1 43 ? 88.914 7.518 -19.012 1.00 29.01 43 GLU C CA 1
ATOM 2834 C C . GLU C 1 43 ? 88.891 6.729 -20.334 1.00 27.91 43 GLU C C 1
ATOM 2835 O O . GLU C 1 43 ? 89.287 5.560 -20.357 1.00 29.02 43 GLU C O 1
ATOM 2841 N N . PHE C 1 44 ? 88.482 7.394 -21.419 1.00 25.81 44 PHE C N 1
ATOM 2842 C CA . PHE C 1 44 ? 88.363 6.806 -22.765 1.00 25.80 44 PHE C CA 1
ATOM 2843 C C . PHE C 1 44 ? 89.725 6.408 -23.337 1.00 27.99 44 PHE C C 1
ATOM 2844 O O . PHE C 1 44 ? 89.885 5.279 -23.833 1.00 26.59 44 PHE C O 1
ATOM 2852 N N . TYR C 1 45 ? 90.700 7.323 -23.283 1.00 26.69 45 TYR C N 1
ATOM 2853 C CA . TYR C 1 45 ? 92.068 7.002 -23.765 1.00 26.41 45 TYR C CA 1
ATOM 2854 C C . TYR C 1 45 ? 92.833 6.088 -22.811 1.00 28.06 45 TYR C C 1
ATOM 2855 O O . TYR C 1 45 ? 93.650 5.277 -23.271 1.00 30.89 45 TYR C O 1
ATOM 2864 N N . ASP C 1 46 ? 92.563 6.177 -21.509 1.00 29.59 46 ASP C N 1
ATOM 2865 C CA . ASP C 1 46 ? 93.195 5.279 -20.546 1.00 32.38 46 ASP C CA 1
ATOM 2866 C C . ASP C 1 46 ? 92.779 3.838 -20.841 1.00 34.05 46 ASP C C 1
ATOM 2867 O O . ASP C 1 46 ? 93.599 2.923 -20.719 1.00 33.02 46 ASP C O 1
ATOM 2872 N N . ARG C 1 47 ? 91.529 3.647 -21.270 1.00 32.05 47 ARG C N 1
ATOM 2873 C CA . ARG C 1 47 ? 91.044 2.315 -21.629 1.00 31.70 47 ARG C CA 1
ATOM 2874 C C . ARG C 1 47 ? 91.704 1.797 -22.900 1.00 31.20 47 ARG C C 1
ATOM 2875 O O . ARG C 1 47 ? 92.098 0.633 -22.952 1.00 31.66 47 ARG C O 1
ATOM 2883 N N . ILE C 1 48 ? 91.839 2.644 -23.916 1.00 31.35 48 ILE C N 1
ATOM 2884 C CA . ILE C 1 48 ? 92.540 2.245 -25.151 1.00 31.89 48 ILE C CA 1
ATOM 2885 C C . ILE C 1 48 ? 94.005 1.847 -24.854 1.00 33.76 48 ILE C C 1
ATOM 2886 O O . ILE C 1 48 ? 94.482 0.819 -25.335 1.00 34.89 48 ILE C O 1
ATOM 2891 N N . LEU C 1 49 ? 94.695 2.656 -24.053 1.00 34.61 49 LEU C N 1
ATOM 2892 C CA . LEU C 1 49 ? 96.129 2.467 -23.786 1.00 37.53 49 LEU C CA 1
ATOM 2893 C C . LEU C 1 49 ? 96.439 1.248 -22.906 1.00 39.29 49 LEU C C 1
ATOM 2894 O O . LEU C 1 49 ? 97.533 0.686 -22.996 1.00 40.46 49 LEU C O 1
ATOM 2899 N N . GLY C 1 50 ? 95.493 0.845 -22.061 1.00 38.78 50 GLY C N 1
ATOM 2900 C CA . GLY C 1 50 ? 95.669 -0.339 -21.206 1.00 40.22 50 GLY C CA 1
ATOM 2901 C C . GLY C 1 50 ? 95.249 -1.661 -21.843 1.00 38.33 50 GLY C C 1
ATOM 2902 O O . GLY C 1 50 ? 95.327 -2.714 -21.191 1.00 39.98 50 GLY C O 1
ATOM 2903 N N . HIS C 1 51 ? 94.803 -1.608 -23.098 1.00 36.90 51 HIS C N 1
ATOM 2904 C CA . HIS C 1 51 ? 94.273 -2.768 -23.815 1.00 38.42 51 HIS C CA 1
ATOM 2905 C C . HIS C 1 51 ? 95.174 -3.027 -25.002 1.00 38.35 51 HIS C C 1
ATOM 2906 O O . HIS C 1 51 ? 95.268 -2.199 -25.907 1.00 37.94 51 HIS C O 1
ATOM 2913 N N . GLU C 1 52 ? 95.814 -4.195 -24.995 1.00 44.21 52 GLU C N 1
ATOM 2914 C CA . GLU C 1 52 ? 96.868 -4.540 -25.963 1.00 47.49 52 GLU C CA 1
ATOM 2915 C C . GLU C 1 52 ? 96.382 -4.382 -27.401 1.00 45.26 52 GLU C C 1
ATOM 2916 O O . GLU C 1 52 ? 96.962 -3.625 -28.177 1.00 47.12 52 GLU C O 1
ATOM 2922 N N . GLY C 1 53 ? 95.283 -5.051 -27.736 1.00 43.89 53 GLY C N 1
ATOM 2923 C CA . GLY C 1 53 ? 94.737 -5.010 -29.095 1.00 44.15 53 GLY C CA 1
ATOM 2924 C C . GLY C 1 53 ? 94.302 -3.628 -29.570 1.00 44.16 53 GLY C C 1
ATOM 2925 O O . GLY C 1 53 ? 94.508 -3.273 -30.731 1.00 42.71 53 GLY C O 1
ATOM 2926 N N . ALA C 1 54 ? 93.719 -2.848 -28.660 1.00 43.71 54 ALA C N 1
ATOM 2927 C CA . ALA C 1 54 ? 93.237 -1.495 -28.961 1.00 44.45 54 ALA C CA 1
ATOM 2928 C C . ALA C 1 54 ? 94.395 -0.504 -29.066 1.00 42.65 54 ALA C C 1
ATOM 2929 O O . ALA C 1 54 ? 94.415 0.324 -29.969 1.00 40.26 54 ALA C O 1
ATOM 2931 N N . ARG C 1 55 ? 95.355 -0.601 -28.146 1.00 45.64 55 ARG C N 1
ATOM 2932 C CA . ARG C 1 55 ? 96.540 0.276 -28.153 1.00 49.32 55 ARG C CA 1
ATOM 2933 C C . ARG C 1 55 ? 97.242 0.293 -29.512 1.00 49.53 55 ARG C C 1
ATOM 2934 O O . ARG C 1 55 ? 97.768 1.329 -29.917 1.00 51.22 55 ARG C O 1
ATOM 2942 N N . THR C 1 56 ? 97.229 -0.842 -30.211 1.00 50.10 56 THR C N 1
ATOM 2943 C CA . THR C 1 56 ? 97.825 -0.963 -31.555 1.00 53.52 56 THR C CA 1
ATOM 2944 C C . THR C 1 56 ? 97.395 0.106 -32.586 1.00 52.77 56 THR C C 1
ATOM 2945 O O . THR C 1 56 ? 98.193 0.468 -33.453 1.00 51.75 56 THR C O 1
ATOM 2949 N N . ALA C 1 57 ? 96.162 0.611 -32.494 1.00 53.24 57 ALA C N 1
ATOM 2950 C CA . ALA C 1 57 ? 95.682 1.649 -33.435 1.00 52.80 57 ALA C CA 1
ATOM 2951 C C . ALA C 1 57 ? 96.291 3.050 -33.202 1.00 55.03 57 ALA C C 1
ATOM 2952 O O . ALA C 1 57 ? 96.248 3.905 -34.097 1.00 49.58 57 ALA C O 1
ATOM 2954 N N . LEU C 1 58 ? 96.857 3.278 -32.014 1.00 57.45 58 LEU C N 1
ATOM 2955 C CA . LEU C 1 58 ? 97.490 4.563 -31.675 1.00 59.01 58 LEU C CA 1
ATOM 2956 C C . LEU C 1 58 ? 98.967 4.596 -32.102 1.00 61.62 58 LEU C C 1
ATOM 2957 O O . LEU C 1 58 ? 99.878 4.362 -31.294 1.00 60.17 58 LEU C O 1
ATOM 2962 N N . VAL C 1 59 ? 99.179 4.917 -33.380 1.00 61.30 59 VAL C N 1
ATOM 2963 C CA . VAL C 1 59 ? 100.519 4.981 -33.984 1.00 60.49 59 VAL C CA 1
ATOM 2964 C C . VAL C 1 59 ? 101.000 6.427 -34.047 1.00 59.37 59 VAL C C 1
ATOM 2965 O O . VAL C 1 59 ? 101.184 7.063 -33.012 1.00 57.11 59 VAL C O 1
ATOM 2969 N N . GLN C 1 64 ? 99.806 12.054 -29.436 1.00 42.99 64 GLN C N 1
ATOM 2970 C CA . GLN C 1 64 ? 98.606 11.690 -30.205 1.00 43.35 64 GLN C CA 1
ATOM 2971 C C . GLN C 1 64 ? 97.304 11.720 -29.402 1.00 40.95 64 GLN C C 1
ATOM 2972 O O . GLN C 1 64 ? 96.285 12.205 -29.881 1.00 38.01 64 GLN C O 1
ATOM 2978 N N . VAL C 1 65 ? 97.340 11.135 -28.212 1.00 40.46 65 VAL C N 1
ATOM 2979 C CA . VAL C 1 65 ? 96.183 11.136 -27.310 1.00 40.32 65 VAL C CA 1
ATOM 2980 C C . VAL C 1 65 ? 95.787 12.585 -26.972 1.00 39.33 65 VAL C C 1
ATOM 2981 O O . VAL C 1 65 ? 94.600 12.906 -26.926 1.00 33.92 65 VAL C O 1
ATOM 2985 N N . GLY C 1 66 ? 96.787 13.455 -26.785 1.00 37.16 66 GLY C N 1
ATOM 2986 C CA . GLY C 1 66 ? 96.559 14.876 -26.548 1.00 34.30 66 GLY C CA 1
ATOM 2987 C C . GLY C 1 66 ? 95.619 15.547 -27.535 1.00 31.05 66 GLY C C 1
ATOM 2988 O O . GLY C 1 66 ? 94.693 16.255 -27.115 1.00 34.66 66 GLY C O 1
ATOM 2989 N N . HIS C 1 67 ? 95.813 15.304 -28.832 1.00 29.73 67 HIS C N 1
ATOM 2990 C CA A HIS C 1 67 ? 94.956 15.886 -29.864 0.50 29.88 67 HIS C CA 1
ATOM 2991 C CA B HIS C 1 67 ? 94.949 15.919 -29.834 0.50 30.65 67 HIS C CA 1
ATOM 2992 C C . HIS C 1 67 ? 93.596 15.215 -29.914 1.00 30.72 67 HIS C C 1
ATOM 2993 O O . HIS C 1 67 ? 92.572 15.875 -30.089 1.00 29.37 67 HIS C O 1
ATOM 3006 N N . LEU C 1 68 ? 93.597 13.891 -29.771 1.00 30.84 68 LEU C N 1
ATOM 3007 C CA . LEU C 1 68 ? 92.345 13.137 -29.805 1.00 30.13 68 LEU C CA 1
ATOM 3008 C C . LEU C 1 68 ? 91.424 13.551 -28.656 1.00 28.76 68 LEU C C 1
ATOM 3009 O O . LEU C 1 68 ? 90.214 13.600 -28.847 1.00 31.50 68 LEU C O 1
ATOM 3014 N N . LYS C 1 69 ? 91.996 13.869 -27.490 1.00 28.07 69 LYS C N 1
ATOM 3015 C CA . LYS C 1 69 ? 91.219 14.411 -26.367 1.00 29.13 69 LYS C CA 1
ATOM 3016 C C . LYS C 1 69 ? 90.447 15.671 -26.743 1.00 29.12 69 LYS C C 1
ATOM 3017 O O . LYS C 1 69 ? 89.263 15.803 -26.396 1.00 28.85 69 LYS C O 1
ATOM 3023 N N . VAL C 1 70 ? 91.082 16.581 -27.487 1.00 28.03 70 VAL C N 1
ATOM 3024 C CA . VAL C 1 70 ? 90.390 17.796 -27.939 1.00 27.55 70 VAL C CA 1
ATOM 3025 C C . VAL C 1 70 ? 89.223 17.492 -28.874 1.00 27.53 70 VAL C C 1
ATOM 3026 O O . VAL C 1 70 ? 88.127 18.055 -28.703 1.00 28.34 70 VAL C O 1
ATOM 3030 N N . THR C 1 71 ? 89.428 16.617 -29.866 1.00 26.33 71 THR C N 1
ATOM 3031 C CA . THR C 1 71 ? 88.342 16.303 -30.789 1.00 25.98 71 THR C CA 1
ATOM 3032 C C . THR C 1 71 ? 87.244 15.439 -30.111 1.00 24.21 71 THR C C 1
ATOM 3033 O O . THR C 1 71 ? 86.088 15.497 -30.532 1.00 24.22 71 THR C O 1
ATOM 3037 N N . MET C 1 72 ? 87.611 14.696 -29.072 1.00 22.46 72 MET C N 1
ATOM 3038 C CA . MET C 1 72 ? 86.626 13.889 -28.316 1.00 23.42 72 MET C CA 1
ATOM 3039 C C . MET C 1 72 ? 85.774 14.774 -27.405 1.00 23.60 72 MET C C 1
ATOM 3040 O O . MET C 1 72 ? 84.579 14.544 -27.246 1.00 22.95 72 MET C O 1
ATOM 3045 N N . ILE C 1 73 ? 86.383 15.783 -26.790 1.00 24.35 73 ILE C N 1
ATOM 3046 C CA . ILE C 1 73 ? 85.592 16.770 -26.041 1.00 24.98 73 ILE C CA 1
ATOM 3047 C C . ILE C 1 73 ? 84.608 17.460 -26.997 1.00 25.70 73 ILE C C 1
ATOM 3048 O O . ILE C 1 73 ? 83.436 17.670 -26.644 1.00 25.81 73 ILE C O 1
ATOM 3053 N N . ALA C 1 74 ? 85.059 17.794 -28.207 1.00 24.44 74 ALA C N 1
ATOM 3054 C CA . ALA C 1 74 ? 84.168 18.368 -29.224 1.00 24.99 74 ALA C CA 1
ATOM 3055 C C . ALA C 1 74 ? 83.061 17.394 -29.616 1.00 23.43 74 ALA C C 1
ATOM 3056 O O . ALA C 1 74 ? 81.926 17.791 -29.825 1.00 22.84 74 ALA C O 1
ATOM 3058 N N . TRP C 1 75 ? 83.420 16.124 -29.724 1.00 22.44 75 TRP C N 1
ATOM 3059 C CA . TRP C 1 75 ? 82.464 15.069 -30.039 1.00 22.11 75 TRP C CA 1
ATOM 3060 C C . TRP C 1 75 ? 81.373 14.989 -28.979 1.00 19.84 75 TRP C C 1
ATOM 3061 O O . TRP C 1 75 ? 80.195 15.005 -29.328 1.00 20.89 75 TRP C O 1
ATOM 3072 N N . LEU C 1 76 ? 81.781 14.932 -27.710 1.00 19.64 76 LEU C N 1
ATOM 3073 C CA . LEU C 1 76 ? 80.848 14.902 -26.567 1.00 20.86 76 LEU C CA 1
ATOM 3074 C C . LEU C 1 76 ? 79.944 16.141 -26.508 1.00 22.55 76 LEU C C 1
ATOM 3075 O O . LEU C 1 76 ? 78.739 16.053 -26.222 1.00 20.97 76 LEU C O 1
ATOM 3080 N N . ASP C 1 77 ? 80.517 17.301 -26.805 1.00 23.37 77 ASP C N 1
ATOM 3081 C CA . ASP C 1 77 ? 79.719 18.526 -26.855 1.00 25.82 77 ASP C CA 1
ATOM 3082 C C . ASP C 1 77 ? 78.636 18.518 -27.949 1.00 23.12 77 ASP C C 1
ATOM 3083 O O . ASP C 1 77 ? 77.532 19.000 -27.745 1.00 23.34 77 ASP C O 1
ATOM 3088 N N . GLU C 1 78 ? 78.967 17.990 -29.111 1.00 21.92 78 GLU C N 1
ATOM 3089 C CA . GLU C 1 78 ? 78.010 17.823 -30.185 1.00 23.32 78 GLU C CA 1
ATOM 3090 C C . GLU C 1 78 ? 76.972 16.772 -29.801 1.00 22.51 78 GLU C C 1
ATOM 3091 O O . GLU C 1 78 ? 75.787 16.922 -30.096 1.00 21.37 78 GLU C O 1
ATOM 3097 N N . LEU C 1 79 ? 77.443 15.704 -29.165 1.00 21.39 79 LEU C N 1
ATOM 3098 C CA . LEU C 1 79 ? 76.564 14.595 -28.772 1.00 20.51 79 LEU C CA 1
ATOM 3099 C C . LEU C 1 79 ? 75.414 15.051 -27.912 1.00 20.50 79 LEU C C 1
ATOM 3100 O O . LEU C 1 79 ? 74.264 14.642 -28.138 1.00 21.59 79 LEU C O 1
ATOM 3105 N N . LEU C 1 80 ? 75.724 15.841 -26.887 1.00 20.87 80 LEU C N 1
ATOM 3106 C CA . LEU C 1 80 ? 74.701 16.269 -25.943 1.00 21.61 80 LEU C CA 1
ATOM 3107 C C . LEU C 1 80 ? 74.086 17.627 -26.281 1.00 23.28 80 LEU C C 1
ATOM 3108 O O . LEU C 1 80 ? 72.975 17.922 -25.838 1.00 23.62 80 LEU C O 1
ATOM 3113 N N . GLY C 1 81 ? 74.796 18.444 -27.063 1.00 24.89 81 GLY C N 1
ATOM 3114 C CA . GLY C 1 81 ? 74.327 19.797 -27.417 1.00 24.76 81 GLY C CA 1
ATOM 3115 C C . GLY C 1 81 ? 73.506 19.859 -28.682 1.00 24.84 81 GLY C C 1
ATOM 3116 O O . GLY C 1 81 ? 72.596 20.681 -28.793 1.00 26.46 81 GLY C O 1
ATOM 3117 N N . GLY C 1 82 ? 73.828 19.003 -29.645 1.00 24.91 82 GLY C N 1
ATOM 3118 C CA . GLY C 1 82 ? 73.123 18.964 -30.912 1.00 26.58 82 GLY C CA 1
ATOM 3119 C C . GLY C 1 82 ? 73.415 20.221 -31.727 1.00 29.29 82 GLY C C 1
ATOM 3120 O O . GLY C 1 82 ? 74.402 20.905 -31.433 1.00 29.67 82 GLY C O 1
ATOM 3121 N N . PRO C 1 83 ? 72.590 20.556 -32.727 1.00 28.97 83 PRO C N 1
ATOM 3122 C CA . PRO C 1 83 ? 71.407 19.801 -33.150 1.00 27.89 83 PRO C CA 1
ATOM 3123 C C . PRO C 1 83 ? 71.755 18.468 -33.807 1.00 27.67 83 PRO C C 1
ATOM 3124 O O . PRO C 1 83 ? 72.883 18.272 -34.238 1.00 27.43 83 PRO C O 1
ATOM 3128 N N . TRP C 1 84 ? 70.762 17.586 -33.894 1.00 25.26 84 TRP C N 1
ATOM 3129 C CA . TRP C 1 84 ? 70.916 16.237 -34.414 1.00 25.36 84 TRP C CA 1
ATOM 3130 C C . TRP C 1 84 ? 70.234 16.152 -35.774 1.00 26.97 84 TRP C C 1
ATOM 3131 O O . TRP C 1 84 ? 69.408 15.274 -36.035 1.00 26.90 84 TRP C O 1
ATOM 3142 N N . ASP C 1 85 ? 70.607 17.084 -36.643 1.00 28.56 85 ASP C N 1
ATOM 3143 C CA . ASP C 1 85 ? 70.016 17.208 -37.981 1.00 30.66 85 ASP C CA 1
ATOM 3144 C C . ASP C 1 85 ? 70.817 16.402 -39.008 1.00 30.45 85 ASP C C 1
ATOM 3145 O O . ASP C 1 85 ? 71.747 15.688 -38.659 1.00 31.21 85 ASP C O 1
ATOM 3150 N N . GLU C 1 86 ? 70.467 16.514 -40.282 1.00 31.75 86 GLU C N 1
ATOM 3151 C CA . GLU C 1 86 ? 71.212 15.805 -41.329 1.00 34.89 86 GLU C CA 1
ATOM 3152 C C . GLU C 1 86 ? 72.718 16.145 -41.310 1.00 33.13 86 GLU C C 1
ATOM 3153 O O . GLU C 1 86 ? 73.560 15.261 -41.454 1.00 33.54 86 GLU C O 1
ATOM 3159 N N . ALA C 1 87 ? 73.052 17.413 -41.074 1.00 31.69 87 ALA C N 1
ATOM 3160 C CA . ALA C 1 87 ? 74.458 17.829 -40.993 1.00 30.32 87 ALA C CA 1
ATOM 3161 C C . ALA C 1 87 ? 75.206 17.084 -39.886 1.00 28.31 87 ALA C C 1
ATOM 3162 O O . ALA C 1 87 ? 76.334 16.642 -40.075 1.00 26.38 87 ALA C O 1
ATOM 3164 N N . TYR C 1 88 ? 74.563 16.953 -38.725 1.00 26.78 88 TYR C N 1
ATOM 3165 C CA . TYR C 1 88 ? 75.134 16.200 -37.610 1.00 25.35 88 TYR C CA 1
ATOM 3166 C C . TYR C 1 88 ? 75.432 14.760 -38.008 1.00 24.33 88 TYR C C 1
ATOM 3167 O O . TYR C 1 88 ? 76.547 14.286 -37.808 1.00 24.51 88 TYR C O 1
ATOM 3176 N N . TRP C 1 89 ? 74.453 14.074 -38.587 1.00 26.46 89 TRP C N 1
ATOM 3177 C CA . TRP C 1 89 ? 74.608 12.642 -38.878 1.00 26.62 89 TRP C CA 1
ATOM 3178 C C . TRP C 1 89 ? 75.556 12.401 -40.047 1.00 28.30 89 TRP C C 1
ATOM 3179 O O . TRP C 1 89 ? 76.315 11.442 -40.022 1.00 27.64 89 TRP C O 1
ATOM 3190 N N . ASP C 1 90 ? 75.549 13.304 -41.027 1.00 30.73 90 ASP C N 1
ATOM 3191 C CA . ASP C 1 90 ? 76.585 13.326 -42.076 1.00 32.13 90 ASP C CA 1
ATOM 3192 C C . ASP C 1 90 ? 77.994 13.393 -41.503 1.00 29.85 90 ASP C C 1
ATOM 3193 O O . ASP C 1 90 ? 78.864 12.666 -41.962 1.00 28.12 90 ASP C O 1
ATOM 3198 N N . ARG C 1 91 ? 78.224 14.260 -40.510 1.00 30.01 91 ARG C N 1
ATOM 3199 C CA . ARG C 1 91 ? 79.529 14.326 -39.842 1.00 30.52 91 ARG C CA 1
ATOM 3200 C C . ARG C 1 91 ? 79.837 13.008 -39.146 1.00 28.21 91 ARG C C 1
ATOM 3201 O O . ARG C 1 91 ? 80.973 12.546 -39.177 1.00 26.37 91 ARG C O 1
ATOM 3209 N N . ARG C 1 92 ? 78.830 12.406 -38.511 1.00 26.09 92 ARG C N 1
ATOM 3210 C CA . ARG C 1 92 ? 79.032 11.109 -37.872 1.00 25.30 92 ARG C CA 1
ATOM 3211 C C . ARG C 1 92 ? 79.407 10.011 -38.892 1.00 24.81 92 ARG C C 1
ATOM 3212 O O . ARG C 1 92 ? 80.247 9.165 -38.590 1.00 26.59 92 ARG C O 1
ATOM 3220 N N . TYR C 1 93 ? 78.826 10.030 -40.087 1.00 26.81 93 TYR C N 1
ATOM 3221 C CA . TYR C 1 93 ? 79.251 9.075 -41.139 1.00 29.29 93 TYR C CA 1
ATOM 3222 C C . TYR C 1 93 ? 80.745 9.286 -41.448 1.00 29.86 93 TYR C C 1
ATOM 3223 O O . TYR C 1 93 ? 81.523 8.341 -41.464 1.00 29.36 93 TYR C O 1
ATOM 3232 N N . ARG C 1 94 ? 81.144 10.544 -41.623 1.00 29.25 94 ARG C N 1
ATOM 3233 C CA . ARG C 1 94 ? 82.539 10.856 -41.960 1.00 29.33 94 ARG C CA 1
ATOM 3234 C C . ARG C 1 94 ? 83.487 10.425 -40.853 1.00 28.40 94 ARG C C 1
ATOM 3235 O O . ARG C 1 94 ? 84.591 9.970 -41.125 1.00 29.31 94 ARG C O 1
ATOM 3243 N N . ILE C 1 95 ? 83.051 10.550 -39.602 1.00 26.70 95 ILE C N 1
ATOM 3244 C CA . ILE C 1 95 ? 83.837 10.078 -38.465 1.00 26.55 95 ILE C CA 1
ATOM 3245 C C . ILE C 1 95 ? 83.992 8.561 -38.511 1.00 26.51 95 ILE C C 1
ATOM 3246 O O . ILE C 1 95 ? 85.056 8.039 -38.205 1.00 29.68 95 ILE C O 1
ATOM 3251 N N . GLY C 1 96 ? 82.922 7.859 -38.856 1.00 27.49 96 GLY C N 1
ATOM 3252 C CA . GLY C 1 96 ? 82.994 6.410 -39.054 1.00 28.71 96 GLY C CA 1
ATOM 3253 C C . GLY C 1 96 ? 84.033 6.024 -40.101 1.00 30.41 96 GLY C C 1
ATOM 3254 O O . GLY C 1 96 ? 84.878 5.161 -39.856 1.00 31.60 96 GLY C O 1
ATOM 3255 N N . ARG C 1 97 ? 83.976 6.689 -41.247 1.00 32.45 97 ARG C N 1
ATOM 3256 C CA . ARG C 1 97 ? 84.900 6.416 -42.358 1.00 35.43 97 ARG C CA 1
ATOM 3257 C C . ARG C 1 97 ? 86.358 6.634 -41.992 1.00 34.00 97 ARG C C 1
ATOM 3258 O O . ARG C 1 97 ? 87.215 5.914 -42.495 1.00 34.11 97 ARG C O 1
ATOM 3266 N N . VAL C 1 98 ? 86.643 7.597 -41.111 1.00 33.12 98 VAL C N 1
ATOM 3267 C CA . VAL C 1 98 ? 88.012 7.810 -40.599 1.00 32.33 98 VAL C CA 1
ATOM 3268 C C . VAL C 1 98 ? 88.573 6.528 -39.991 1.00 32.66 98 VAL C C 1
ATOM 3269 O O . VAL C 1 98 ? 89.738 6.186 -40.213 1.00 34.11 98 VAL C O 1
ATOM 3273 N N . HIS C 1 99 ? 87.748 5.822 -39.217 1.00 30.01 99 HIS C N 1
ATOM 3274 C CA . HIS C 1 99 ? 88.197 4.618 -38.528 1.00 28.92 99 HIS C CA 1
ATOM 3275 C C . HIS C 1 99 ? 88.315 3.408 -39.459 1.00 29.60 99 HIS C C 1
ATOM 3276 O O . HIS C 1 99 ? 89.219 2.598 -39.270 1.00 32.94 99 HIS C O 1
ATOM 3283 N N . VAL C 1 100 ? 87.433 3.323 -40.453 1.00 31.16 100 VAL C N 1
ATOM 3284 C CA . VAL C 1 100 ? 87.529 2.324 -41.532 1.00 34.38 100 VAL C CA 1
ATOM 3285 C C . VAL C 1 100 ? 88.850 2.540 -42.276 1.00 38.17 100 VAL C C 1
ATOM 3286 O O . VAL C 1 100 ? 89.561 1.576 -42.540 1.00 38.06 100 VAL C O 1
ATOM 3290 N N . ARG C 1 101 ? 89.171 3.806 -42.576 1.00 38.57 101 ARG C N 1
ATOM 3291 C CA . ARG C 1 101 ? 90.381 4.176 -43.324 1.00 41.84 101 ARG C CA 1
ATOM 3292 C C . ARG C 1 101 ? 91.656 3.728 -42.625 1.00 42.16 101 ARG C C 1
ATOM 3293 O O . ARG C 1 101 ? 92.523 3.143 -43.274 1.00 41.65 101 ARG C O 1
ATOM 3301 N N . ILE C 1 102 ? 91.761 3.967 -41.311 1.00 40.26 102 ILE C N 1
ATOM 3302 C CA . ILE C 1 102 ? 92.934 3.521 -40.532 1.00 40.34 102 ILE C CA 1
ATOM 3303 C C . ILE C 1 102 ? 92.920 2.026 -40.146 1.00 38.85 102 ILE C C 1
ATOM 3304 O O . ILE C 1 102 ? 93.769 1.587 -39.374 1.00 37.41 102 ILE C O 1
ATOM 3309 N N . GLY C 1 103 ? 91.962 1.254 -40.654 1.00 38.34 103 GLY C N 1
ATOM 3310 C CA . GLY C 1 103 ? 91.879 -0.179 -40.354 1.00 38.85 103 GLY C CA 1
ATOM 3311 C C . GLY C 1 103 ? 91.586 -0.569 -38.914 1.00 37.23 103 GLY C C 1
ATOM 3312 O O . GLY C 1 103 ? 92.003 -1.638 -38.476 1.00 36.73 103 GLY C O 1
ATOM 3313 N N . LEU C 1 104 ? 90.873 0.276 -38.165 1.00 37.61 104 LEU C N 1
ATOM 3314 C CA . LEU C 1 104 ? 90.487 -0.076 -36.793 1.00 36.78 104 LEU C CA 1
ATOM 3315 C C . LEU C 1 104 ? 89.500 -1.243 -36.861 1.00 34.92 104 LEU C C 1
ATOM 3316 O O . LEU C 1 104 ? 88.534 -1.177 -37.615 1.00 35.51 104 LEU C O 1
ATOM 3321 N N . PRO C 1 105 ? 89.743 -2.313 -36.092 1.00 36.26 105 PRO C N 1
ATOM 3322 C CA . PRO C 1 105 ? 88.743 -3.395 -36.112 1.00 36.73 105 PRO C CA 1
ATOM 3323 C C . PRO C 1 105 ? 87.396 -2.910 -35.569 1.00 34.32 105 PRO C C 1
ATOM 3324 O O . PRO C 1 105 ? 87.347 -2.307 -34.493 1.00 31.57 105 PRO C O 1
ATOM 3328 N N . GLN C 1 106 ? 86.331 -3.161 -36.325 1.00 32.94 106 GLN C N 1
ATOM 3329 C CA . GLN C 1 106 ? 85.017 -2.565 -36.033 1.00 32.99 106 GLN C CA 1
ATOM 3330 C C . GLN C 1 106 ? 84.514 -2.830 -34.616 1.00 30.66 106 GLN C C 1
ATOM 3331 O O . GLN C 1 106 ? 83.876 -1.958 -34.014 1.00 27.86 106 GLN C O 1
ATOM 3337 N N . HIS C 1 107 ? 84.836 -4.004 -34.067 1.00 30.52 107 HIS C N 1
ATOM 3338 C CA . HIS C 1 107 ? 84.366 -4.356 -32.721 1.00 31.18 107 HIS C CA 1
ATOM 3339 C C . HIS C 1 107 ? 84.877 -3.423 -31.624 1.00 31.15 107 HIS C C 1
ATOM 3340 O O . HIS C 1 107 ? 84.182 -3.229 -30.620 1.00 29.28 107 HIS C O 1
ATOM 3347 N N . TYR C 1 108 ? 86.027 -2.775 -31.841 1.00 30.34 108 TYR C N 1
ATOM 3348 C CA . TYR C 1 108 ? 86.508 -1.775 -30.877 1.00 30.42 108 TYR C CA 1
ATOM 3349 C C . TYR C 1 108 ? 85.566 -0.573 -30.722 1.00 26.05 108 TYR C C 1
ATOM 3350 O O . TYR C 1 108 ? 85.501 0.006 -29.652 1.00 26.60 108 TYR C O 1
ATOM 3359 N N . MET C 1 109 ? 84.803 -0.250 -31.757 1.00 26.54 109 MET C N 1
ATOM 3360 C CA . MET C 1 109 ? 83.833 0.830 -31.670 1.00 26.86 109 MET C CA 1
ATOM 3361 C C . MET C 1 109 ? 82.829 0.592 -30.545 1.00 26.15 109 MET C C 1
ATOM 3362 O O . MET C 1 109 ? 82.455 1.529 -29.851 1.00 25.22 109 MET C O 1
ATOM 3367 N N . PHE C 1 110 ? 82.425 -0.663 -30.345 1.00 25.45 110 PHE C N 1
ATOM 3368 C CA . PHE C 1 110 ? 81.455 -1.005 -29.289 1.00 24.93 110 PHE C CA 1
ATOM 3369 C C . PHE C 1 110 ? 82.052 -0.861 -27.912 1.00 23.07 110 PHE C C 1
ATOM 3370 O O . PHE C 1 110 ? 81.437 -0.322 -26.993 1.00 24.83 110 PHE C O 1
ATOM 3378 N N . GLY C 1 111 ? 83.264 -1.366 -27.744 1.00 23.26 111 GLY C N 1
ATOM 3379 C CA . GLY C 1 111 ? 83.961 -1.231 -26.471 1.00 21.68 111 GLY C CA 1
ATOM 3380 C C . GLY C 1 111 ? 84.179 0.221 -26.093 1.00 21.59 111 GLY C C 1
ATOM 3381 O O . GLY C 1 111 ? 83.967 0.613 -24.946 1.00 20.72 111 GLY C O 1
ATOM 3382 N N . ALA C 1 112 ? 84.604 1.011 -27.070 1.00 22.90 112 ALA C N 1
ATOM 3383 C CA . ALA C 1 112 ? 84.925 2.420 -26.846 1.00 22.18 112 ALA C CA 1
ATOM 3384 C C . ALA C 1 112 ? 83.654 3.194 -26.465 1.00 21.99 112 ALA C C 1
ATOM 3385 O O . ALA C 1 112 ? 83.612 3.870 -25.442 1.00 21.74 112 ALA C O 1
ATOM 3387 N N . MET C 1 113 ? 82.598 3.003 -27.244 1.00 22.02 113 MET C N 1
ATOM 3388 C CA . MET C 1 113 ? 81.310 3.624 -26.948 1.00 21.55 113 MET C CA 1
ATOM 3389 C C . MET C 1 113 ? 80.798 3.253 -25.582 1.00 21.19 113 MET C C 1
ATOM 3390 O O . MET C 1 113 ? 80.180 4.080 -24.912 1.00 21.18 113 MET C O 1
ATOM 3395 N N . ASN C 1 114 ? 81.063 2.015 -25.153 1.00 22.17 114 ASN C N 1
ATOM 3396 C CA . ASN C 1 114 ? 80.639 1.574 -23.829 1.00 20.87 114 ASN C CA 1
ATOM 3397 C C . ASN C 1 114 ? 81.279 2.343 -22.694 1.00 20.19 114 ASN C C 1
ATOM 3398 O O . ASN C 1 114 ? 80.655 2.543 -21.668 1.00 20.26 114 ASN C O 1
ATOM 3403 N N . VAL C 1 115 ? 82.535 2.765 -22.863 1.00 22.09 115 VAL C N 1
ATOM 3404 C CA . VAL C 1 115 ? 83.207 3.571 -21.838 1.00 21.21 115 VAL C CA 1
ATOM 3405 C C . VAL C 1 115 ? 82.461 4.896 -21.628 1.00 20.14 115 VAL C C 1
ATOM 3406 O O . VAL C 1 115 ? 82.170 5.270 -20.487 1.00 21.48 115 VAL C O 1
ATOM 3410 N N . HIS C 1 116 ? 82.147 5.573 -22.726 1.00 20.40 116 HIS C N 1
ATOM 3411 C CA . HIS C 1 116 ? 81.295 6.791 -22.720 1.00 20.80 116 HIS C CA 1
ATOM 3412 C C . HIS C 1 116 ? 79.912 6.534 -22.156 1.00 20.34 116 HIS C C 1
ATOM 3413 O O . HIS C 1 116 ? 79.400 7.311 -21.353 1.00 20.06 116 HIS C O 1
ATOM 3420 N N . ARG C 1 117 ? 79.304 5.433 -22.584 1.00 20.24 117 ARG C N 1
ATOM 3421 C CA . ARG C 1 117 ? 77.948 5.109 -22.135 1.00 19.94 117 ARG C CA 1
ATOM 3422 C C . ARG C 1 117 ? 77.899 5.037 -20.634 1.00 20.11 117 ARG C C 1
ATOM 3423 O O . ARG C 1 117 ? 77.019 5.623 -20.006 1.00 20.53 117 ARG C O 1
ATOM 3431 N N . THR C 1 118 ? 78.847 4.315 -20.056 1.00 20.01 118 THR C N 1
ATOM 3432 C CA . THR C 1 118 ? 78.941 4.176 -18.601 1.00 22.29 118 THR C CA 1
ATOM 3433 C C . THR C 1 118 ? 79.136 5.523 -17.879 1.00 22.60 118 THR C C 1
ATOM 3434 O O . THR C 1 118 ? 78.436 5.837 -16.899 1.00 21.26 118 THR C O 1
ATOM 3438 N N . GLY C 1 119 ? 80.092 6.314 -18.367 1.00 23.14 119 GLY C N 1
ATOM 3439 C CA . GLY C 1 119 ? 80.367 7.619 -17.755 1.00 22.75 119 GLY C CA 1
ATOM 3440 C C . GLY C 1 119 ? 79.207 8.604 -17.859 1.00 21.27 119 GLY C C 1
ATOM 3441 O O . GLY C 1 119 ? 78.881 9.289 -16.895 1.00 23.52 119 GLY C O 1
ATOM 3442 N N . LEU C 1 120 ? 78.606 8.695 -19.034 1.00 21.92 120 LEU C N 1
ATOM 3443 C CA . LEU C 1 120 ? 77.454 9.584 -19.265 1.00 21.98 120 LEU C CA 1
ATOM 3444 C C . LEU C 1 120 ? 76.216 9.137 -18.452 1.00 22.85 120 LEU C C 1
ATOM 3445 O O . LEU C 1 120 ? 75.474 9.963 -17.904 1.00 22.24 120 LEU C O 1
ATOM 3450 N N . ALA C 1 121 ? 76.015 7.824 -18.354 1.00 23.05 121 ALA C N 1
ATOM 3451 C CA . ALA C 1 121 ? 74.923 7.285 -17.529 1.00 23.18 121 ALA C CA 1
ATOM 3452 C C . ALA C 1 121 ? 75.068 7.637 -16.047 1.00 23.39 121 ALA C C 1
ATOM 3453 O O . ALA C 1 121 ? 74.066 7.960 -15.390 1.00 24.63 121 ALA C O 1
ATOM 3455 N N . ARG C 1 122 ? 76.299 7.609 -15.529 1.00 22.87 122 ARG C N 1
ATOM 3456 C CA . ARG C 1 122 ? 76.583 8.027 -14.148 1.00 25.52 122 ARG C CA 1
ATOM 3457 C C . ARG C 1 122 ? 76.290 9.517 -13.976 1.00 24.99 122 ARG C C 1
ATOM 3458 O O . ARG C 1 122 ? 75.681 9.937 -12.987 1.00 24.34 122 ARG C O 1
ATOM 3466 N N . LEU C 1 123 ? 76.703 10.321 -14.944 1.00 25.69 123 LEU C N 1
ATOM 3467 C CA . LEU C 1 123 ? 76.431 11.767 -14.879 1.00 26.98 123 LEU C CA 1
ATOM 3468 C C . LEU C 1 123 ? 74.937 12.075 -14.902 1.00 24.94 123 LEU C C 1
ATOM 3469 O O . LEU C 1 123 ? 74.458 12.891 -14.107 1.00 24.31 123 LEU C O 1
ATOM 3474 N N . ALA C 1 124 ? 74.202 11.401 -15.787 1.00 24.44 124 ALA C N 1
ATOM 3475 C CA . ALA C 1 124 ? 72.740 11.542 -15.839 1.00 23.02 124 ALA C CA 1
ATOM 3476 C C . ALA C 1 124 ? 72.110 11.176 -14.499 1.00 24.18 124 ALA C C 1
ATOM 3477 O O . ALA C 1 124 ? 71.257 11.913 -14.017 1.00 24.32 124 ALA C O 1
ATOM 3479 N N . TYR C 1 125 ? 72.573 10.092 -13.873 1.00 23.22 125 TYR C N 1
ATOM 3480 C CA . TYR C 1 125 ? 72.023 9.691 -12.576 1.00 26.35 125 TYR C CA 1
ATOM 3481 C C . TYR C 1 125 ? 72.344 10.715 -11.495 1.00 27.68 125 TYR C C 1
ATOM 3482 O O . TYR C 1 125 ? 71.454 11.156 -10.763 1.00 27.81 125 TYR C O 1
ATOM 3491 N N . GLU C 1 126 ? 73.613 11.107 -11.401 1.00 30.07 126 GLU C N 1
ATOM 3492 C CA . GLU C 1 126 ? 74.021 12.077 -10.384 1.00 31.85 126 GLU C CA 1
ATOM 3493 C C . GLU C 1 126 ? 73.254 13.405 -10.506 1.00 29.79 126 GLU C C 1
ATOM 3494 O O . GLU C 1 126 ? 72.871 13.976 -9.499 1.00 31.72 126 GLU C O 1
ATOM 3500 N N . ARG C 1 127 ? 72.989 13.855 -11.729 1.00 28.56 127 ARG C N 1
ATOM 3501 C CA . ARG C 1 127 ? 72.223 15.084 -11.977 1.00 30.35 127 ARG C CA 1
ATOM 3502 C C . ARG C 1 127 ? 70.684 14.938 -11.803 1.00 30.69 127 ARG C C 1
ATOM 3503 O O . ARG C 1 127 ? 70.041 15.854 -11.281 1.00 30.81 127 ARG C O 1
ATOM 3511 N N . PHE C 1 128 ? 70.092 13.820 -12.243 1.00 29.09 128 PHE C N 1
ATOM 3512 C CA . PHE C 1 128 ? 68.608 13.735 -12.384 1.00 29.86 128 PHE C CA 1
ATOM 3513 C C . PHE C 1 128 ? 67.885 12.782 -11.413 1.00 30.35 128 PHE C C 1
ATOM 3514 O O . PHE C 1 128 ? 66.654 12.660 -11.492 1.00 30.23 128 PHE C O 1
ATOM 3522 N N . HIS C 1 129 ? 68.611 12.126 -10.514 1.00 29.19 129 HIS C N 1
ATOM 3523 C CA . HIS C 1 129 ? 67.993 11.145 -9.615 1.00 31.53 129 HIS C CA 1
ATOM 3524 C C . HIS C 1 129 ? 66.930 11.747 -8.699 1.00 33.89 129 HIS C C 1
ATOM 3525 O O . HIS C 1 129 ? 66.033 11.024 -8.239 1.00 31.52 129 HIS C O 1
ATOM 3532 N N . GLY C 1 130 ? 67.033 13.058 -8.430 1.00 33.26 130 GLY C N 1
ATOM 3533 C CA . GLY C 1 130 ? 66.010 13.782 -7.663 1.00 34.16 130 GLY C CA 1
ATOM 3534 C C . GLY C 1 130 ? 64.673 13.952 -8.366 1.00 34.52 130 GLY C C 1
ATOM 3535 O O . GLY C 1 130 ? 63.682 14.237 -7.711 1.00 34.64 130 GLY C O 1
ATOM 3536 N N . ASP C 1 131 ? 64.646 13.779 -9.694 1.00 34.34 131 ASP C N 1
ATOM 3537 C CA . ASP C 1 131 ? 63.434 13.892 -10.526 1.00 32.15 131 ASP C CA 1
ATOM 3538 C C . ASP C 1 131 ? 63.399 12.636 -11.411 1.00 30.74 131 ASP C C 1
ATOM 3539 O O . ASP C 1 131 ? 63.797 12.686 -12.587 1.00 27.67 131 ASP C O 1
ATOM 3544 N N . PRO C 1 132 ? 62.947 11.493 -10.845 1.00 26.86 132 PRO C N 1
ATOM 3545 C CA . PRO C 1 132 ? 62.928 10.219 -11.586 1.00 27.16 132 PRO C CA 1
ATOM 3546 C C . PRO C 1 132 ? 62.317 10.229 -13.004 1.00 27.13 132 PRO C C 1
ATOM 3547 O O . PRO C 1 132 ? 62.891 9.613 -13.902 1.00 28.40 132 PRO C O 1
ATOM 3551 N N . PRO C 1 133 ? 61.176 10.913 -13.219 1.00 26.37 133 PRO C N 1
ATOM 3552 C CA . PRO C 1 133 ? 60.638 10.952 -14.590 1.00 27.24 133 PRO C CA 1
ATOM 3553 C C . PRO C 1 133 ? 61.561 11.634 -15.595 1.00 27.22 133 PRO C C 1
ATOM 3554 O O . PRO C 1 133 ? 61.570 11.268 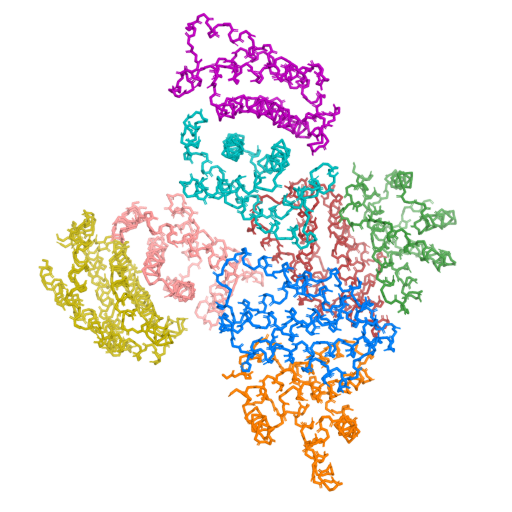-16.771 1.00 25.13 133 PRO C O 1
ATOM 3558 N N . GLU C 1 134 ? 62.302 12.634 -15.126 1.00 27.01 134 GLU C N 1
ATOM 3559 C CA . GLU C 1 134 ? 63.250 13.337 -15.966 1.00 27.34 134 GLU C CA 1
ATOM 3560 C C . GLU C 1 134 ? 64.494 12.491 -16.178 1.00 25.12 134 GLU C C 1
ATOM 3561 O O . GLU C 1 134 ? 65.019 12.443 -17.293 1.00 24.95 134 GLU C O 1
ATOM 3567 N N . LEU C 1 135 ? 64.958 11.812 -15.131 1.00 24.18 135 LEU C N 1
ATOM 3568 C CA . LEU C 1 135 ? 66.039 10.826 -15.272 1.00 23.74 135 LEU C CA 1
ATOM 3569 C C . LEU C 1 135 ? 65.677 9.760 -16.318 1.00 25.58 135 LEU C C 1
ATOM 3570 O O . LEU C 1 135 ? 66.518 9.403 -17.157 1.00 24.31 135 LEU C O 1
ATOM 3575 N N . GLU C 1 136 ? 64.426 9.284 -16.296 1.00 24.40 136 GLU C N 1
ATOM 3576 C CA . GLU C 1 136 ? 63.967 8.336 -17.317 1.00 25.96 136 GLU C CA 1
ATOM 3577 C C . GLU C 1 136 ? 64.116 8.923 -18.714 1.00 24.44 136 GLU C C 1
ATOM 3578 O O . GLU C 1 136 ? 64.639 8.265 -19.591 1.00 25.74 136 GLU C O 1
ATOM 3584 N N . ARG C 1 137 ? 63.639 10.148 -18.929 1.00 23.64 137 ARG C N 1
ATOM 3585 C CA . ARG C 1 137 ? 63.698 10.745 -20.266 1.00 24.97 137 ARG C CA 1
ATOM 3586 C C . ARG C 1 137 ? 65.139 10.959 -20.717 1.00 22.69 137 ARG C C 1
ATOM 3587 O O . ARG C 1 137 ? 65.459 10.741 -21.872 1.00 22.65 137 ARG C O 1
ATOM 3595 N N . VAL C 1 138 ? 66.002 11.355 -19.800 1.00 22.10 138 VAL C N 1
ATOM 3596 C CA . VAL C 1 138 ? 67.425 11.569 -20.117 1.00 22.69 138 VAL C CA 1
ATOM 3597 C C . VAL C 1 138 ? 68.113 10.230 -20.397 1.00 22.34 138 VAL C C 1
ATOM 3598 O O . VAL C 1 138 ? 68.828 10.097 -21.377 1.00 19.98 138 VAL C O 1
ATOM 3602 N N . ARG C 1 139 ? 67.904 9.245 -19.530 1.00 21.34 139 ARG C N 1
ATOM 3603 C CA . ARG C 1 139 ? 68.489 7.913 -19.735 1.00 22.18 139 ARG C CA 1
ATOM 3604 C C . ARG C 1 139 ? 68.067 7.320 -21.075 1.00 20.18 139 ARG C C 1
ATOM 3605 O O . ARG C 1 139 ? 68.871 6.734 -21.790 1.00 19.98 139 ARG C O 1
ATOM 3613 N N . ASN C 1 140 ? 66.800 7.494 -21.426 1.00 21.18 140 ASN C N 1
ATOM 3614 C CA . ASN C 1 140 ? 66.280 6.970 -22.687 1.00 20.34 140 ASN C CA 1
ATOM 3615 C C . ASN C 1 140 ? 66.901 7.672 -23.882 1.00 20.16 140 ASN C C 1
ATOM 3616 O O . ASN C 1 140 ? 67.286 7.024 -24.848 1.00 17.96 140 ASN C O 1
ATOM 3621 N N . ALA C 1 141 ? 67.027 8.994 -23.801 1.00 19.58 141 ALA C N 1
ATOM 3622 C CA . ALA C 1 141 ? 67.660 9.762 -24.897 1.00 19.41 141 ALA C CA 1
ATOM 3623 C C . ALA C 1 141 ? 69.139 9.399 -25.086 1.00 18.12 141 ALA C C 1
ATOM 3624 O O . ALA C 1 141 ? 69.592 9.235 -26.229 1.00 18.36 141 ALA C O 1
ATOM 3626 N N . LEU C 1 142 ? 69.871 9.253 -23.982 1.00 19.15 142 LEU C N 1
ATOM 3627 C CA A LEU C 1 142 ? 71.278 8.831 -24.031 0.50 20.01 142 LEU C CA 1
ATOM 3628 C CA B LEU C 1 142 ? 71.284 8.815 -24.026 0.50 20.14 142 LEU C CA 1
ATOM 3629 C C . LEU C 1 142 ? 71.412 7.459 -24.701 1.00 21.27 142 LEU C C 1
ATOM 3630 O O . LEU C 1 142 ? 72.270 7.237 -25.575 1.00 21.10 142 LEU C O 1
ATOM 3639 N N . GLY C 1 143 ? 70.560 6.523 -24.299 1.00 21.25 143 GLY C N 1
ATOM 3640 C CA . GLY C 1 143 ? 70.600 5.213 -24.933 1.00 21.21 143 GLY C CA 1
ATOM 3641 C C . GLY C 1 143 ? 70.362 5.288 -26.422 1.00 19.90 143 GLY C C 1
ATOM 3642 O O . GLY C 1 143 ? 71.044 4.627 -27.197 1.00 21.73 143 GLY C O 1
ATOM 3643 N N . LYS C 1 144 ? 69.383 6.077 -26.830 1.00 20.66 144 LYS C N 1
ATOM 3644 C CA . LYS C 1 144 ? 69.052 6.219 -28.236 1.00 20.46 144 LYS C CA 1
ATOM 3645 C C . LYS C 1 144 ? 70.180 6.834 -29.043 1.00 19.88 144 LYS C C 1
ATOM 3646 O O . LYS C 1 144 ? 70.539 6.312 -30.111 1.00 18.70 144 LYS C O 1
ATOM 3652 N N . VAL C 1 145 ? 70.737 7.941 -28.542 1.00 19.40 145 VAL C N 1
ATOM 3653 C CA . VAL C 1 145 ? 71.765 8.649 -29.317 1.00 18.98 145 VAL C CA 1
ATOM 3654 C C . VAL C 1 145 ? 73.026 7.812 -29.493 1.00 18.97 145 VAL C C 1
ATOM 3655 O O . VAL C 1 145 ? 73.572 7.757 -30.608 1.00 18.38 145 VAL C O 1
ATOM 3659 N N . LEU C 1 146 ? 73.450 7.126 -28.434 1.00 17.54 146 LEU C N 1
ATOM 3660 C CA . LEU C 1 146 ? 74.610 6.245 -28.511 1.00 18.60 146 LEU C CA 1
ATOM 3661 C C . LEU C 1 146 ? 74.393 5.043 -29.445 1.00 19.21 146 LEU C C 1
ATOM 3662 O O . LEU C 1 146 ? 75.309 4.663 -30.189 1.00 20.24 146 LEU C O 1
ATOM 3667 N N . ASP C 1 147 ? 73.202 4.430 -29.401 1.00 19.40 147 ASP C N 1
ATOM 3668 C CA . ASP C 1 147 ? 72.855 3.330 -30.325 1.00 20.50 147 ASP C CA 1
ATOM 3669 C C . ASP C 1 147 ? 72.755 3.790 -31.780 1.00 19.94 147 ASP C C 1
ATOM 3670 O O . ASP C 1 147 ? 73.163 3.070 -32.696 1.00 20.11 147 ASP C O 1
ATOM 3675 N N . LEU C 1 148 ? 72.219 4.985 -31.993 1.00 19.88 148 LEU C N 1
ATOM 3676 C CA . LEU C 1 148 ? 72.224 5.643 -33.320 1.00 21.78 148 LEU C CA 1
ATOM 3677 C C . LEU C 1 148 ? 73.649 5.966 -33.784 1.00 21.32 148 LEU C C 1
ATOM 3678 O O . LEU C 1 148 ? 73.994 5.683 -34.942 1.00 21.14 148 LEU C O 1
ATOM 3683 N N . GLU C 1 149 ? 74.493 6.468 -32.874 1.00 22.33 149 GLU C N 1
ATOM 3684 C CA . GLU C 1 149 ? 75.917 6.733 -33.198 1.00 22.42 149 GLU C CA 1
ATOM 3685 C C . GLU C 1 149 ? 76.599 5.451 -33.676 1.00 22.45 149 GLU C C 1
ATOM 3686 O O . GLU C 1 149 ? 77.195 5.408 -34.759 1.00 20.88 149 GLU C O 1
ATOM 3692 N N . LEU C 1 150 ? 76.470 4.385 -32.884 1.00 21.52 150 LEU C N 1
ATOM 3693 C CA . LEU C 1 150 ? 76.972 3.070 -33.311 1.00 21.40 150 LEU C CA 1
ATOM 3694 C C . LEU C 1 150 ? 76.390 2.629 -34.651 1.00 21.31 150 LEU C C 1
ATOM 3695 O O . LEU C 1 150 ? 77.143 2.212 -35.530 1.00 22.20 150 LEU C O 1
ATOM 3700 N N . ALA C 1 151 ? 75.072 2.745 -34.852 1.00 21.80 151 ALA C N 1
ATOM 3701 C CA . ALA C 1 151 ? 74.451 2.307 -36.120 1.00 22.98 151 ALA C CA 1
ATOM 3702 C C . ALA C 1 151 ? 75.069 3.002 -37.328 1.00 24.61 151 ALA C C 1
ATOM 3703 O O . ALA C 1 151 ? 75.322 2.374 -38.355 1.00 23.17 151 ALA C O 1
ATOM 3705 N N . VAL C 1 152 ? 75.294 4.302 -37.191 1.00 25.29 152 VAL C N 1
ATOM 3706 C CA . VAL C 1 152 ? 75.866 5.110 -38.274 1.00 27.08 152 VAL C CA 1
ATOM 3707 C C . VAL C 1 152 ? 77.320 4.748 -38.518 1.00 27.64 152 VAL C C 1
ATOM 3708 O O . VAL C 1 152 ? 77.716 4.512 -39.661 1.00 29.08 152 VAL C O 1
ATOM 3712 N N . MET C 1 153 ? 78.125 4.720 -37.461 1.00 30.44 153 MET C N 1
ATOM 3713 C CA . MET C 1 153 ? 79.548 4.417 -37.638 1.00 32.80 153 MET C CA 1
ATOM 3714 C C . MET C 1 153 ? 79.764 2.987 -38.165 1.00 33.11 153 MET C C 1
ATOM 3715 O O . MET C 1 153 ? 80.637 2.771 -39.002 1.00 32.65 153 MET C O 1
ATOM 3720 N N . LEU C 1 154 ? 78.944 2.029 -37.724 1.00 30.69 154 LEU C N 1
ATOM 3721 C CA . LEU C 1 154 ? 79.013 0.660 -38.269 1.00 29.12 154 LEU C CA 1
ATOM 3722 C C . LEU C 1 154 ? 78.515 0.541 -39.710 1.00 28.18 154 LEU C C 1
ATOM 3723 O O . LEU C 1 154 ? 78.958 -0.353 -40.449 1.00 26.90 154 LEU C O 1
ATOM 3728 N N . HIS C 1 155 ? 77.609 1.423 -40.128 1.00 26.69 155 HIS C N 1
ATOM 3729 C CA . HIS C 1 155 ? 77.180 1.475 -41.526 1.00 28.88 155 HIS C CA 1
ATOM 3730 C C . HIS C 1 155 ? 78.364 1.710 -42.473 1.00 29.50 155 HIS C C 1
ATOM 3731 O O . HIS C 1 155 ? 78.418 1.096 -43.550 1.00 28.83 155 HIS C O 1
ATOM 3738 N N . THR C 1 156 ? 79.313 2.548 -42.036 1.00 30.12 156 THR C N 1
ATOM 3739 C CA . THR C 1 156 ? 80.500 2.924 -42.844 1.00 31.05 156 THR C CA 1
ATOM 3740 C C . THR C 1 156 ? 81.471 1.766 -43.060 1.00 34.47 156 THR C C 1
ATOM 3741 O O . THR C 1 156 ? 82.219 1.777 -44.041 1.00 37.59 156 THR C O 1
ATOM 3745 N N . TYR C 1 157 ? 81.471 0.789 -42.146 1.00 34.66 157 TYR C N 1
ATOM 3746 C CA . TYR C 1 157 ? 82.262 -0.453 -42.297 1.00 36.40 157 TYR C CA 1
ATOM 3747 C C . TYR C 1 157 ? 81.719 -1.453 -43.338 1.00 39.94 157 TYR C C 1
ATOM 3748 O O . TYR C 1 157 ? 82.402 -2.428 -43.659 1.00 41.61 157 TYR C O 1
ATOM 3757 N N . ARG C 1 158 ? 80.508 -1.242 -43.845 1.00 43.15 158 ARG C N 1
ATOM 3758 C CA . ARG C 1 158 ? 79.972 -2.096 -44.912 1.00 48.09 158 ARG C CA 1
ATOM 3759 C C . ARG C 1 158 ? 80.433 -1.590 -46.286 1.00 50.46 158 ARG C C 1
ATOM 3760 O O . ARG C 1 158 ? 79.629 -1.216 -47.146 1.00 54.70 158 ARG C O 1
ATOM 3768 N N . THR D 1 7 ? 88.874 -13.897 -29.967 1.00 53.55 7 THR D N 1
ATOM 3769 C CA . THR D 1 7 ? 87.783 -13.405 -30.888 1.00 52.74 7 THR D CA 1
ATOM 3770 C C . THR D 1 7 ? 87.061 -12.186 -30.262 1.00 48.67 7 THR D C 1
ATOM 3771 O O . THR D 1 7 ? 87.524 -11.647 -29.248 1.00 45.91 7 THR D O 1
ATOM 3775 N N . VAL D 1 8 ? 85.942 -11.761 -30.853 1.00 46.85 8 VAL D N 1
ATOM 3776 C CA . VAL D 1 8 ? 85.302 -10.489 -30.476 1.00 44.28 8 VAL D CA 1
ATOM 3777 C C . VAL D 1 8 ? 85.003 -10.428 -28.985 1.00 41.53 8 VAL D C 1
ATOM 3778 O O . VAL D 1 8 ? 85.407 -9.478 -28.318 1.00 38.71 8 VAL D O 1
ATOM 3782 N N . PHE D 1 9 ? 84.309 -11.442 -28.464 1.00 40.97 9 PHE D N 1
ATOM 3783 C CA . PHE D 1 9 ? 83.856 -11.418 -27.068 1.00 40.59 9 PHE D CA 1
ATOM 3784 C C . PHE D 1 9 ? 84.990 -11.422 -26.044 1.00 40.21 9 PHE D C 1
ATOM 3785 O O . PHE D 1 9 ? 84.869 -10.777 -25.013 1.00 40.67 9 PHE D O 1
ATOM 3793 N N . GLU D 1 10 ? 86.084 -12.132 -26.316 1.00 41.47 10 GLU D N 1
ATOM 3794 C CA . GLU D 1 10 ? 87.209 -12.191 -25.365 1.00 42.29 10 GLU D CA 1
ATOM 3795 C C . GLU D 1 10 ? 87.937 -10.845 -25.250 1.00 41.11 10 GLU D C 1
ATOM 3796 O O . GLU D 1 10 ? 88.218 -10.380 -24.141 1.00 40.17 10 GLU D O 1
ATOM 3802 N N . GLU D 1 11 ? 88.235 -10.239 -26.396 1.00 39.96 11 GLU D N 1
ATOM 3803 C CA . GLU D 1 11 ? 88.918 -8.934 -26.441 1.00 43.89 11 GLU D CA 1
ATOM 3804 C C . GLU D 1 11 ? 88.040 -7.850 -25.824 1.00 41.62 11 GLU D C 1
ATOM 3805 O O . GLU D 1 11 ? 88.493 -7.045 -24.993 1.00 41.68 11 GLU D O 1
ATOM 3811 N N . LEU D 1 12 ? 86.774 -7.841 -26.231 1.00 38.62 12 LEU D N 1
ATOM 3812 C CA . LEU D 1 12 ? 85.843 -6.821 -25.760 1.00 37.87 12 LEU D CA 1
ATOM 3813 C C . LEU D 1 12 ? 85.509 -6.918 -24.268 1.00 36.80 12 LEU D C 1
ATOM 3814 O O . LEU D 1 12 ? 85.351 -5.889 -23.622 1.00 35.24 12 LEU D O 1
ATOM 3819 N N . LYS D 1 13 ? 85.433 -8.131 -23.713 1.00 38.11 13 LYS D N 1
ATOM 3820 C CA . LYS D 1 13 ? 85.242 -8.297 -22.263 1.00 36.64 13 LYS D CA 1
ATOM 3821 C C . LYS D 1 13 ? 86.340 -7.585 -21.454 1.00 35.42 13 LYS D C 1
ATOM 3822 O O . LYS D 1 13 ? 86.048 -6.915 -20.460 1.00 35.58 13 LYS D O 1
ATOM 3828 N N . ARG D 1 14 ? 87.593 -7.734 -21.875 1.00 36.31 14 ARG D N 1
ATOM 3829 C CA . ARG D 1 14 ? 88.709 -7.017 -21.229 1.00 37.81 14 ARG D CA 1
ATOM 3830 C C . ARG D 1 14 ? 88.616 -5.501 -21.457 1.00 34.77 14 ARG D C 1
ATOM 3831 O O . ARG D 1 14 ? 88.792 -4.727 -20.512 1.00 34.34 14 ARG D O 1
ATOM 3839 N N . TYR D 1 15 ? 88.288 -5.100 -22.688 1.00 32.71 15 TYR D N 1
ATOM 3840 C CA . TYR D 1 15 ? 88.079 -3.672 -23.039 1.00 32.73 15 TYR D CA 1
ATOM 3841 C C . TYR D 1 15 ? 87.086 -3.000 -22.101 1.00 31.35 15 TYR D C 1
ATOM 3842 O O . TYR D 1 15 ? 87.384 -1.955 -21.518 1.00 29.63 15 TYR D O 1
ATOM 3851 N N . VAL D 1 16 ? 85.904 -3.601 -21.959 1.00 30.05 16 VAL D N 1
ATOM 3852 C CA . VAL D 1 16 ? 84.843 -3.005 -21.126 1.00 28.82 16 VAL D CA 1
ATOM 3853 C C . VAL D 1 16 ? 84.986 -3.243 -19.629 1.00 28.60 16 VAL D C 1
ATOM 3854 O O . VAL D 1 16 ? 84.253 -2.659 -18.845 1.00 29.93 16 VAL D O 1
ATOM 3858 N N . GLY D 1 17 ? 85.934 -4.074 -19.220 1.00 29.52 17 GLY D N 1
ATOM 3859 C CA . GLY D 1 17 ? 86.146 -4.327 -17.796 1.00 29.75 17 GLY D CA 1
ATOM 3860 C C . GLY D 1 17 ? 85.129 -5.332 -17.275 1.00 30.74 17 GLY D C 1
ATOM 3861 O O . GLY D 1 17 ? 84.693 -5.240 -16.140 1.00 30.04 17 GLY D O 1
ATOM 3862 N N . TRP D 1 18 ? 84.743 -6.284 -18.123 1.00 31.18 18 TRP D N 1
ATOM 3863 C CA . TRP D 1 18 ? 83.830 -7.352 -17.718 1.00 34.28 18 TRP D CA 1
ATOM 3864 C C . TRP D 1 18 ? 84.482 -8.144 -16.603 1.00 35.73 18 TRP D C 1
ATOM 3865 O O . TRP D 1 18 ? 85.581 -8.670 -16.793 1.00 38.17 18 TRP D O 1
ATOM 3876 N N . GLY D 1 19 ? 83.837 -8.194 -15.437 1.00 34.94 19 GLY D N 1
ATOM 3877 C CA . GLY D 1 19 ? 84.293 -9.045 -14.334 1.00 36.72 19 GLY D CA 1
ATOM 3878 C C . GLY D 1 19 ? 83.154 -9.773 -13.640 1.00 38.46 19 GLY D C 1
ATOM 3879 O O . GLY D 1 19 ? 82.007 -9.746 -14.106 1.00 35.20 19 GLY D O 1
ATOM 3880 N N . ASP D 1 20 ? 83.476 -10.411 -12.512 1.00 39.35 20 ASP D N 1
ATOM 3881 C CA . ASP D 1 20 ? 82.482 -11.138 -11.715 1.00 40.09 20 ASP D CA 1
ATOM 3882 C C . ASP D 1 20 ? 81.409 -10.220 -11.141 1.00 36.98 20 ASP D C 1
ATOM 3883 O O . ASP D 1 20 ? 80.271 -10.644 -10.955 1.00 34.47 20 ASP D O 1
ATOM 3888 N N . GLY D 1 21 ? 81.775 -8.973 -10.844 1.00 33.99 21 GLY D N 1
ATOM 3889 C CA . GLY D 1 21 ? 80.817 -7.976 -10.382 1.00 31.26 21 GLY D CA 1
ATOM 3890 C C . GLY D 1 21 ? 79.683 -7.717 -11.377 1.00 29.46 21 GLY D C 1
ATOM 3891 O O . GLY D 1 21 ? 78.531 -7.548 -10.969 1.00 29.66 21 GLY D O 1
ATOM 3892 N N . ASP D 1 22 ? 80.010 -7.673 -12.666 1.00 27.49 22 ASP D N 1
ATOM 3893 C CA . ASP D 1 22 ? 78.998 -7.510 -13.723 1.00 27.93 22 ASP D CA 1
ATOM 3894 C C . ASP D 1 22 ? 78.100 -8.741 -13.787 1.00 29.28 22 ASP D C 1
ATOM 3895 O O . ASP D 1 22 ? 76.870 -8.631 -13.901 1.00 27.16 22 ASP D O 1
ATOM 3900 N N . GLU D 1 23 ? 78.737 -9.905 -13.715 1.00 28.90 23 GLU D N 1
ATOM 3901 C CA . GLU D 1 23 ? 78.018 -11.176 -13.750 1.00 29.48 23 GLU D CA 1
ATOM 3902 C C . GLU D 1 23 ? 77.039 -11.271 -12.574 1.00 29.81 23 GLU D C 1
ATOM 3903 O O . GLU D 1 23 ? 75.850 -11.567 -12.782 1.00 29.93 23 GLU D O 1
ATOM 3909 N N . ARG D 1 24 ? 77.495 -10.941 -11.364 1.00 30.58 24 ARG D N 1
ATOM 3910 C CA . ARG D 1 24 ? 76.601 -10.897 -10.185 1.00 31.34 24 ARG D CA 1
ATOM 3911 C C . ARG D 1 24 ? 75.473 -9.886 -10.308 1.00 29.69 24 ARG D C 1
ATOM 3912 O O . ARG D 1 24 ? 74.357 -10.137 -9.847 1.00 28.40 24 ARG D O 1
ATOM 3920 N N . ALA D 1 25 ? 75.766 -8.726 -10.889 1.00 25.89 25 ALA D N 1
ATOM 3921 C CA . ALA D 1 25 ? 74.753 -7.689 -11.026 1.00 26.10 25 ALA D CA 1
ATOM 3922 C C . ALA D 1 25 ? 73.648 -8.103 -12.015 1.00 23.70 25 ALA D C 1
ATOM 3923 O O . ALA D 1 25 ? 72.481 -7.849 -11.762 1.00 25.62 25 ALA D O 1
ATOM 3925 N N . LEU D 1 26 ? 74.017 -8.727 -13.125 1.00 24.51 26 LEU D N 1
ATOM 3926 C CA . LEU D 1 26 ? 73.022 -9.174 -14.106 1.00 23.74 26 LEU D CA 1
ATOM 3927 C C . LEU D 1 26 ? 72.161 -10.281 -13.515 1.00 26.51 26 LEU D C 1
ATOM 3928 O O . LEU D 1 26 ? 70.934 -10.249 -13.689 1.00 25.46 26 LEU D O 1
ATOM 3933 N N . ARG D 1 27 ? 72.786 -11.233 -12.805 1.00 26.33 27 ARG D N 1
ATOM 3934 C CA A ARG D 1 27 ? 72.029 -12.316 -12.140 0.50 28.05 27 ARG D CA 1
ATOM 3935 C CA B ARG D 1 27 ? 72.020 -12.316 -12.162 0.50 27.08 27 ARG D CA 1
ATOM 3936 C C . ARG D 1 27 ? 71.022 -11.765 -11.138 1.00 27.86 27 ARG D C 1
ATOM 3937 O O . ARG D 1 27 ? 69.932 -12.310 -10.982 1.00 31.08 27 ARG D O 1
ATOM 3952 N N . SER D 1 28 ? 71.387 -10.685 -10.450 1.00 28.35 28 SER D N 1
ATOM 3953 C CA . SER D 1 28 ? 70.505 -10.059 -9.466 1.00 28.71 28 SER D CA 1
ATOM 3954 C C . SER D 1 28 ? 69.331 -9.337 -10.134 1.00 31.14 28 SER D C 1
ATOM 3955 O O . SER D 1 28 ? 68.221 -9.299 -9.589 1.00 36.64 28 SER D O 1
ATOM 3958 N N . LEU D 1 29 ? 69.566 -8.758 -11.306 1.00 28.99 29 LEU D N 1
ATOM 3959 C CA . LEU D 1 29 ? 68.481 -8.152 -12.080 1.00 28.12 29 LEU D CA 1
ATOM 3960 C C . LEU D 1 29 ? 67.537 -9.225 -12.633 1.00 28.73 29 LEU D C 1
ATOM 3961 O O . LEU D 1 29 ? 66.328 -9.010 -12.675 1.00 28.98 29 LEU D O 1
ATOM 3966 N N . HIS D 1 30 ? 68.112 -10.344 -13.081 1.00 30.78 30 HIS D N 1
ATOM 3967 C CA . HIS D 1 30 ? 67.350 -11.486 -13.644 1.00 31.47 30 HIS D CA 1
ATOM 3968 C C . HIS D 1 30 ? 66.107 -11.831 -12.830 1.00 30.04 30 HIS D C 1
ATOM 3969 O O . HIS D 1 30 ? 65.028 -11.962 -13.391 1.00 28.40 30 HIS D O 1
ATOM 3976 N N . GLY D 1 31 ? 66.269 -11.973 -11.518 1.00 31.24 31 GLY D N 1
ATOM 3977 C CA . GLY D 1 31 ? 65.169 -12.328 -10.613 1.00 32.74 31 GLY D CA 1
ATOM 3978 C C . GLY D 1 31 ? 64.033 -11.328 -10.593 1.00 33.12 31 GLY D C 1
ATOM 3979 O O . GLY D 1 31 ? 62.854 -11.704 -10.590 1.00 35.91 31 GLY D O 1
ATOM 3980 N N . ALA D 1 32 ? 64.378 -10.045 -10.600 1.00 30.99 32 ALA D N 1
ATOM 3981 C CA . ALA D 1 32 ? 63.374 -8.988 -10.661 1.00 29.02 32 ALA D CA 1
ATOM 3982 C C . ALA D 1 32 ? 62.742 -8.829 -12.064 1.00 27.44 32 ALA D C 1
ATOM 3983 O O . ALA D 1 32 ? 61.570 -8.508 -12.174 1.00 29.51 32 ALA D O 1
ATOM 3985 N N . ALA D 1 33 ? 63.518 -9.055 -13.119 1.00 25.96 33 ALA D N 1
ATOM 3986 C CA . ALA D 1 33 ? 63.099 -8.748 -14.489 1.00 23.71 33 ALA D CA 1
ATOM 3987 C C . ALA D 1 33 ? 62.326 -9.871 -15.167 1.00 23.58 33 ALA D C 1
ATOM 3988 O O . ALA D 1 33 ? 61.444 -9.596 -15.998 1.00 23.41 33 ALA D O 1
ATOM 3990 N N . ALA D 1 34 ? 62.668 -11.119 -14.847 1.00 22.93 34 ALA D N 1
ATOM 3991 C CA . ALA D 1 34 ? 62.105 -12.283 -15.528 1.00 25.75 34 ALA D CA 1
ATOM 3992 C C . ALA D 1 34 ? 60.570 -12.317 -15.636 1.00 26.20 34 ALA D C 1
ATOM 3993 O O . ALA D 1 34 ? 60.067 -12.709 -16.690 1.00 25.67 34 ALA D O 1
ATOM 3995 N N . PRO D 1 35 ? 59.832 -11.907 -14.582 1.00 27.18 35 PRO D N 1
ATOM 3996 C CA . PRO D 1 35 ? 58.355 -11.870 -14.724 1.00 27.14 35 PRO D CA 1
ATOM 3997 C C . PRO D 1 35 ? 57.840 -10.806 -15.724 1.00 27.25 35 PRO D C 1
ATOM 3998 O O . PRO D 1 35 ? 56.696 -10.898 -16.181 1.00 23.98 35 PRO D O 1
ATOM 4002 N N . HIS D 1 36 ? 58.683 -9.811 -16.035 1.00 24.55 36 HIS D N 1
ATOM 4003 C CA . HIS D 1 36 ? 58.401 -8.798 -17.074 1.00 24.04 36 HIS D CA 1
ATOM 4004 C C . HIS D 1 36 ? 58.880 -9.151 -18.486 1.00 21.68 36 HIS D C 1
ATOM 4005 O O . HIS D 1 36 ? 58.612 -8.397 -19.422 1.00 21.45 36 HIS D O 1
ATOM 4012 N N . PHE D 1 37 ? 59.551 -10.287 -18.678 1.00 21.26 37 PHE D N 1
ATOM 4013 C CA . PHE D 1 37 ? 60.040 -10.669 -20.016 1.00 21.44 37 PHE D CA 1
ATOM 4014 C C . PHE D 1 37 ? 58.920 -10.790 -21.066 1.00 22.73 37 PHE D C 1
ATOM 4015 O O . PHE D 1 37 ? 59.109 -10.367 -22.217 1.00 22.25 37 PHE D O 1
ATOM 4023 N N . PRO D 1 38 ? 57.750 -11.345 -20.692 1.00 23.20 38 PRO D N 1
ATOM 4024 C CA . PRO D 1 38 ? 56.645 -11.343 -21.670 1.00 23.88 38 PRO D CA 1
ATOM 4025 C C . PRO D 1 38 ? 56.296 -9.949 -22.199 1.00 24.16 38 PRO D C 1
ATOM 4026 O O . PRO D 1 38 ? 56.108 -9.780 -23.414 1.00 22.76 38 PRO D O 1
ATOM 4030 N N . ARG D 1 39 ? 56.234 -8.964 -21.303 1.00 24.91 39 ARG D N 1
ATOM 4031 C CA . ARG D 1 39 ? 55.962 -7.587 -21.710 1.00 26.41 39 ARG D CA 1
ATOM 4032 C C . ARG D 1 39 ? 57.109 -6.989 -22.550 1.00 23.98 39 ARG D C 1
ATOM 4033 O O . ARG D 1 39 ? 56.843 -6.323 -23.545 1.00 25.32 39 ARG D O 1
ATOM 4041 N N . LEU D 1 40 ? 58.359 -7.252 -22.184 1.00 22.96 40 LEU D N 1
ATOM 4042 C CA . LEU D 1 40 ? 59.502 -6.807 -23.009 1.00 21.98 40 LEU D CA 1
ATOM 4043 C C . LEU D 1 40 ? 59.434 -7.398 -24.413 1.00 21.63 40 LEU D C 1
ATOM 4044 O O . LEU D 1 40 ? 59.658 -6.683 -25.398 1.00 19.77 40 LEU D O 1
ATOM 4049 N N . ALA D 1 41 ? 59.069 -8.677 -24.521 1.00 20.17 41 ALA D N 1
ATOM 4050 C CA . ALA D 1 41 ? 58.867 -9.283 -25.841 1.00 20.78 41 ALA D CA 1
ATOM 4051 C C . ALA D 1 41 ? 57.715 -8.625 -26.601 1.00 21.03 41 ALA D C 1
ATOM 4052 O O . ALA D 1 41 ? 57.860 -8.347 -27.786 1.00 20.01 41 ALA D O 1
ATOM 4054 N N . GLU D 1 42 ? 56.600 -8.333 -25.926 1.00 21.39 42 GLU D N 1
ATOM 4055 C CA . GLU D 1 42 ? 55.474 -7.669 -26.593 1.00 24.42 42 GLU D CA 1
ATOM 4056 C C . GLU D 1 42 ? 55.900 -6.325 -27.169 1.00 22.57 42 GLU D C 1
ATOM 4057 O O . GLU D 1 42 ? 55.571 -6.006 -28.306 1.00 20.54 42 GLU D O 1
ATOM 4063 N N . GLU D 1 43 ? 56.607 -5.537 -26.357 1.00 21.55 43 GLU D N 1
ATOM 4064 C CA . GLU D 1 43 ? 57.087 -4.208 -26.795 1.00 22.60 43 GLU D CA 1
ATOM 4065 C C . GLU D 1 43 ? 58.042 -4.326 -28.001 1.00 19.95 43 GLU D C 1
ATOM 4066 O O . GLU D 1 43 ? 57.979 -3.529 -28.942 1.00 19.93 43 GLU D O 1
ATOM 4072 N N . PHE D 1 44 ? 58.884 -5.355 -27.987 1.00 18.32 44 PHE D N 1
ATOM 4073 C CA . PHE D 1 44 ? 59.842 -5.629 -29.060 1.00 18.60 44 PHE D CA 1
ATOM 4074 C C . PHE D 1 44 ? 59.133 -5.914 -30.374 1.00 18.12 44 PHE D C 1
ATOM 4075 O O . PHE D 1 44 ? 59.446 -5.305 -31.395 1.00 17.21 44 PHE D O 1
ATOM 4083 N N . TYR D 1 45 ? 58.158 -6.822 -30.363 1.00 17.04 45 TYR D N 1
ATOM 4084 C CA . TYR D 1 45 ? 57.464 -7.165 -31.611 1.00 17.73 45 TYR D CA 1
ATOM 4085 C C . TYR D 1 45 ? 56.489 -6.083 -32.041 1.00 17.87 45 TYR D C 1
ATOM 4086 O O . TYR D 1 45 ? 56.316 -5.888 -33.234 1.00 18.55 45 TYR D O 1
ATOM 4095 N N . ASP D 1 46 ? 55.926 -5.342 -31.096 1.00 19.58 46 ASP D N 1
ATOM 4096 C CA . ASP D 1 46 ? 55.079 -4.202 -31.443 1.00 21.71 46 ASP D CA 1
ATOM 4097 C C . ASP D 1 46 ? 55.882 -3.143 -32.211 1.00 21.88 46 ASP D C 1
ATOM 4098 O O . ASP D 1 46 ? 55.378 -2.562 -33.183 1.00 20.94 46 ASP D O 1
ATOM 4103 N N . ARG D 1 47 ? 57.133 -2.941 -31.824 1.00 20.67 47 ARG D N 1
ATOM 4104 C CA . ARG D 1 47 ? 57.984 -1.985 -32.549 1.00 21.44 47 ARG D CA 1
ATOM 4105 C C . ARG D 1 47 ? 58.291 -2.472 -33.959 1.00 20.75 47 ARG D C 1
ATOM 4106 O O . ARG D 1 47 ? 58.148 -1.701 -34.902 1.00 21.30 47 ARG D O 1
ATOM 4114 N N . ILE D 1 48 ? 58.636 -3.753 -34.109 1.00 19.61 48 ILE D N 1
ATOM 4115 C CA . ILE D 1 48 ? 58.867 -4.334 -35.439 1.00 20.11 48 ILE D CA 1
ATOM 4116 C C . ILE D 1 48 ? 57.628 -4.141 -36.326 1.00 21.12 48 ILE D C 1
ATOM 4117 O O . ILE D 1 48 ? 57.723 -3.610 -37.442 1.00 21.95 48 ILE D O 1
ATOM 4122 N N . LEU D 1 49 ? 56.470 -4.547 -35.814 1.00 20.38 49 LEU D N 1
ATOM 4123 C CA . LEU D 1 49 ? 55.243 -4.534 -36.595 1.00 22.28 49 LEU D CA 1
ATOM 4124 C C . LEU D 1 49 ? 54.755 -3.137 -36.953 1.00 23.16 49 LEU D C 1
ATOM 4125 O O . LEU D 1 49 ? 54.061 -2.973 -37.958 1.00 23.91 49 LEU D O 1
ATOM 4130 N N . GLY D 1 50 ? 55.122 -2.148 -36.150 1.00 23.78 50 GLY D N 1
ATOM 4131 C CA . GLY D 1 50 ? 54.797 -0.761 -36.439 1.00 25.17 50 GLY D CA 1
ATOM 4132 C C . GLY D 1 50 ? 55.769 -0.039 -37.355 1.00 26.44 50 GLY D C 1
ATOM 4133 O O . GLY D 1 50 ? 55.493 1.097 -37.746 1.00 31.08 50 GLY D O 1
ATOM 4134 N N . HIS D 1 51 ? 56.894 -0.660 -37.709 1.00 25.50 51 HIS D N 1
ATOM 4135 C CA . HIS D 1 51 ? 57.953 0.020 -38.475 1.00 26.58 51 HIS D CA 1
ATOM 4136 C C . HIS D 1 51 ? 57.913 -0.374 -39.959 1.00 28.36 51 HIS D C 1
ATOM 4137 O O . HIS D 1 51 ? 58.021 -1.551 -40.293 1.00 25.69 51 HIS D O 1
ATOM 4144 N N . GLU D 1 52 ? 57.787 0.626 -40.841 1.00 31.29 52 GLU D N 1
ATOM 4145 C CA . GLU D 1 52 ? 57.572 0.400 -42.283 1.00 34.11 52 GLU D CA 1
ATOM 4146 C C . GLU D 1 52 ? 58.546 -0.575 -42.983 1.00 35.40 52 GLU D C 1
ATOM 4147 O O . GLU D 1 52 ? 58.137 -1.390 -43.830 1.00 41.18 52 GLU D O 1
ATOM 4153 N N . GLY D 1 53 ? 59.819 -0.490 -42.635 1.00 32.33 53 GLY D N 1
ATOM 4154 C CA . GLY D 1 53 ? 60.829 -1.351 -43.215 1.00 30.76 53 GLY D CA 1
ATOM 4155 C C . GLY D 1 53 ? 60.955 -2.714 -42.557 1.00 29.21 53 GLY D C 1
ATOM 4156 O O . GLY D 1 53 ? 61.044 -3.724 -43.231 1.00 30.25 53 GLY D O 1
ATOM 4157 N N . ALA D 1 54 ? 60.956 -2.730 -41.230 1.00 27.07 54 ALA D N 1
ATOM 4158 C CA . ALA D 1 54 ? 61.195 -3.930 -40.454 1.00 26.29 54 ALA D CA 1
ATOM 4159 C C . ALA D 1 54 ? 59.964 -4.866 -40.444 1.00 25.49 54 ALA D C 1
ATOM 4160 O O . ALA D 1 54 ? 60.118 -6.089 -40.448 1.00 26.15 54 ALA D O 1
ATOM 4162 N N . ARG D 1 55 ? 58.756 -4.308 -40.461 1.00 24.24 55 ARG D N 1
ATOM 4163 C CA . ARG D 1 55 ? 57.526 -5.127 -40.349 1.00 25.21 55 ARG D CA 1
ATOM 4164 C C . ARG D 1 55 ? 57.395 -6.191 -41.439 1.00 28.33 55 ARG D C 1
ATOM 4165 O O . ARG D 1 55 ? 56.817 -7.248 -41.195 1.00 26.78 55 ARG D O 1
ATOM 4173 N N . THR D 1 56 ? 58.022 -5.942 -42.598 1.00 30.78 56 THR D N 1
ATOM 4174 C CA . THR D 1 56 ? 58.012 -6.855 -43.754 1.00 31.19 56 THR D CA 1
ATOM 4175 C C . THR D 1 56 ? 58.729 -8.164 -43.504 1.00 29.30 56 THR D C 1
ATOM 4176 O O . THR D 1 56 ? 58.532 -9.133 -44.234 1.00 29.63 56 THR D O 1
ATOM 4180 N N . ALA D 1 57 ? 59.583 -8.177 -42.492 1.00 28.37 57 ALA D N 1
ATOM 4181 C CA . ALA D 1 57 ? 60.322 -9.350 -42.113 1.00 28.27 57 ALA D CA 1
ATOM 4182 C C . ALA D 1 57 ? 59.448 -10.427 -41.449 1.00 27.14 57 ALA D C 1
ATOM 4183 O O . ALA D 1 57 ? 59.829 -11.585 -41.469 1.00 27.16 57 ALA D O 1
ATOM 4185 N N . LEU D 1 58 ? 58.295 -10.049 -40.891 1.00 25.15 58 LEU D N 1
ATOM 4186 C CA . LEU D 1 58 ? 57.379 -11.002 -40.214 1.00 24.41 58 LEU D CA 1
ATOM 4187 C C . LEU D 1 58 ? 56.126 -11.283 -41.035 1.00 23.65 58 LEU D C 1
ATOM 4188 O O . LEU D 1 58 ? 55.070 -10.672 -40.830 1.00 24.17 58 LEU D O 1
ATOM 4193 N N . VAL D 1 59 ? 56.240 -12.218 -41.975 1.00 23.28 59 VAL D N 1
ATOM 4194 C CA . VAL D 1 59 ? 55.103 -12.592 -42.812 1.00 24.86 59 VAL D CA 1
ATOM 4195 C C . VAL D 1 59 ? 54.731 -14.058 -42.623 1.00 24.84 59 VAL D C 1
ATOM 4196 O O . VAL D 1 59 ? 53.964 -14.619 -43.408 1.00 23.76 59 VAL D O 1
ATOM 4200 N N . GLY D 1 60 ? 55.229 -14.663 -41.544 1.00 25.58 60 GLY D N 1
ATOM 4201 C CA . GLY D 1 60 ? 54.945 -16.067 -41.247 1.00 25.14 60 GLY D CA 1
ATOM 4202 C C . GLY D 1 60 ? 53.737 -16.290 -40.366 1.00 26.11 60 GLY D C 1
ATOM 4203 O O . GLY D 1 60 ? 53.492 -17.424 -39.951 1.00 28.71 60 GLY D O 1
ATOM 4204 N N . GLY D 1 61 ? 52.994 -15.233 -40.037 1.00 23.86 61 GLY D N 1
ATOM 4205 C CA . GLY D 1 61 ? 51.721 -15.375 -39.340 1.00 23.31 61 GLY D CA 1
ATOM 4206 C C . GLY D 1 61 ? 51.800 -15.304 -37.829 1.00 22.55 61 GLY D C 1
ATOM 4207 O O . GLY D 1 61 ? 52.876 -15.117 -37.267 1.00 23.64 61 GLY D O 1
ATOM 4208 N N . GLU D 1 62 ? 50.649 -15.461 -37.181 1.00 21.89 62 GLU D N 1
ATOM 4209 C CA . GLU D 1 62 ? 50.577 -15.418 -35.724 1.00 24.34 62 GLU D CA 1
ATOM 4210 C C . GLU D 1 62 ? 51.506 -16.454 -35.087 1.00 23.55 62 GLU D C 1
ATOM 4211 O O . GLU D 1 62 ? 52.057 -16.188 -34.016 1.00 21.97 62 GLU D O 1
ATOM 4217 N N . SER D 1 63 ? 51.684 -17.609 -35.739 1.00 21.75 63 SER D N 1
ATOM 4218 C CA . SER D 1 63 ? 52.567 -18.638 -35.179 1.00 22.76 63 SER D CA 1
ATOM 4219 C C . SER D 1 63 ? 54.038 -18.244 -35.203 1.00 21.96 63 SER D C 1
ATOM 4220 O O . SER D 1 63 ? 54.755 -18.530 -34.255 1.00 21.68 63 SER D O 1
ATOM 4223 N N . GLN D 1 64 ? 54.499 -17.589 -36.275 1.00 20.88 64 GLN D N 1
ATOM 4224 C CA . GLN D 1 64 ? 55.862 -17.048 -36.298 1.00 20.69 64 GLN D CA 1
ATOM 4225 C C . GLN D 1 64 ? 56.119 -16.097 -35.142 1.00 20.74 64 GLN D C 1
ATOM 4226 O O . GLN D 1 64 ? 57.106 -16.249 -34.430 1.00 21.30 64 GLN D O 1
ATOM 4232 N N . VAL D 1 65 ? 55.217 -15.124 -34.963 1.00 20.19 65 VAL D N 1
ATOM 4233 C CA . VAL D 1 65 ? 55.317 -14.137 -33.892 1.00 20.08 65 VAL D CA 1
ATOM 4234 C C . VAL D 1 65 ? 55.283 -14.835 -32.510 1.00 19.55 65 VAL D C 1
ATOM 4235 O O . VAL D 1 65 ? 56.049 -14.507 -31.621 1.00 18.02 65 VAL D O 1
ATOM 4239 N N . GLY D 1 66 ? 54.385 -15.801 -32.346 1.00 18.08 66 GLY D N 1
ATOM 4240 C CA . GLY D 1 66 ? 54.302 -16.543 -31.093 1.00 17.40 66 GLY D CA 1
ATOM 4241 C C . GLY D 1 66 ? 55.578 -17.284 -30.787 1.00 16.94 66 GLY D C 1
ATOM 4242 O O . GLY D 1 66 ? 56.070 -17.219 -29.666 1.00 17.48 66 GLY D O 1
ATOM 4243 N N . HIS D 1 67 ? 56.133 -17.957 -31.778 1.00 17.22 67 HIS D N 1
ATOM 4244 C CA . HIS D 1 67 ? 57.384 -18.689 -31.582 1.00 18.38 67 HIS D CA 1
ATOM 4245 C C . HIS D 1 67 ? 58.543 -17.727 -31.315 1.00 19.70 67 HIS D C 1
ATOM 4246 O O . HIS D 1 67 ? 59.400 -18.000 -30.477 1.00 19.42 67 HIS D O 1
ATOM 4253 N N . LEU D 1 68 ? 58.564 -16.592 -32.016 1.00 20.05 68 LEU D N 1
ATOM 4254 C CA . LEU D 1 68 ? 59.635 -15.609 -31.754 1.00 19.36 68 LEU D CA 1
ATOM 4255 C C . LEU D 1 68 ? 59.579 -15.062 -30.338 1.00 18.47 68 LEU D C 1
ATOM 4256 O O . LEU D 1 68 ? 60.615 -14.857 -29.714 1.00 17.55 68 LEU D O 1
ATOM 4261 N N . LYS D 1 69 ? 58.381 -14.859 -29.800 1.00 19.19 69 LYS D N 1
ATOM 4262 C CA . LYS D 1 69 ? 58.244 -14.450 -28.407 1.00 18.63 69 LYS D CA 1
ATOM 4263 C C . LYS D 1 69 ? 58.844 -15.474 -27.439 1.00 19.59 69 LYS D C 1
ATOM 4264 O O . LYS D 1 69 ? 59.515 -15.112 -26.474 1.00 18.90 69 LYS D O 1
ATOM 4270 N N . VAL D 1 70 ? 58.650 -16.762 -27.729 1.00 19.95 70 VAL D N 1
ATOM 4271 C CA . VAL D 1 70 ? 59.222 -17.815 -26.882 1.00 19.17 70 VAL D CA 1
ATOM 4272 C C . VAL D 1 70 ? 60.751 -17.758 -26.923 1.00 18.79 70 VAL D C 1
ATOM 4273 O O . VAL D 1 70 ? 61.385 -17.763 -25.867 1.00 18.68 70 VAL D O 1
ATOM 4277 N N . THR D 1 71 ? 61.316 -17.658 -28.127 1.00 19.86 71 THR D N 1
ATOM 4278 C CA . THR D 1 71 ? 62.777 -17.604 -28.310 1.00 21.28 71 THR D CA 1
ATOM 4279 C C . THR D 1 71 ? 63.354 -16.299 -27.734 1.00 21.60 71 THR D C 1
ATOM 4280 O O . THR D 1 71 ? 64.476 -16.308 -27.225 1.00 21.70 71 THR D O 1
ATOM 4284 N N . MET D 1 72 ? 62.577 -15.207 -27.778 1.00 19.97 72 MET D N 1
ATOM 4285 C CA . MET D 1 72 ? 63.024 -13.928 -27.195 1.00 19.72 72 MET D CA 1
ATOM 4286 C C . MET D 1 72 ? 63.020 -13.959 -25.685 1.00 20.24 72 MET D C 1
ATOM 4287 O O . MET D 1 72 ? 63.944 -13.428 -25.056 1.00 19.89 72 MET D O 1
ATOM 4292 N N . ILE D 1 73 ? 62.001 -14.583 -25.081 1.00 19.59 73 ILE D N 1
ATOM 4293 C CA . ILE D 1 73 ? 61.991 -14.759 -23.634 1.00 19.67 73 ILE D CA 1
ATOM 4294 C C . ILE D 1 73 ? 63.215 -15.571 -23.206 1.00 19.42 73 ILE D C 1
ATOM 4295 O O . ILE D 1 73 ? 63.859 -15.230 -22.207 1.00 21.10 73 ILE D O 1
ATOM 4300 N N . ALA D 1 74 ? 63.549 -16.615 -23.959 1.00 19.97 74 ALA D N 1
ATOM 4301 C CA . ALA D 1 74 ? 64.739 -17.426 -23.675 1.00 20.85 74 ALA D CA 1
ATOM 4302 C C . ALA D 1 74 ? 66.015 -16.606 -23.878 1.00 21.16 74 ALA D C 1
ATOM 4303 O O . ALA D 1 74 ? 66.974 -16.749 -23.110 1.00 21.68 74 ALA D O 1
ATOM 4305 N N . TRP D 1 75 ? 66.010 -15.757 -24.900 1.00 20.00 75 TRP D N 1
ATOM 4306 C CA . TRP D 1 75 ? 67.156 -14.872 -25.163 1.00 20.94 75 TRP D CA 1
ATOM 4307 C C . TRP D 1 75 ? 67.412 -13.954 -23.968 1.00 19.77 75 TRP D C 1
ATOM 4308 O O . TRP D 1 75 ? 68.566 -13.834 -23.515 1.00 20.97 75 TRP D O 1
ATOM 4319 N N . LEU D 1 76 ? 66.342 -13.358 -23.422 1.00 19.72 76 LEU D N 1
ATOM 4320 C CA . LEU D 1 76 ? 66.422 -12.457 -22.273 1.00 19.26 76 LEU D CA 1
ATOM 4321 C C . LEU D 1 76 ? 66.841 -13.165 -21.006 1.00 21.75 76 LEU D C 1
ATOM 4322 O O . LEU D 1 76 ? 67.609 -12.632 -20.175 1.00 19.64 76 LEU D O 1
ATOM 4327 N N . ASP D 1 77 ? 66.336 -14.384 -20.846 1.00 22.09 77 ASP D N 1
ATOM 4328 C CA . ASP D 1 77 ? 66.716 -15.183 -19.700 1.00 24.46 77 ASP D CA 1
ATOM 4329 C C . ASP D 1 77 ? 68.217 -15.497 -19.707 1.00 22.81 77 ASP D C 1
ATOM 4330 O O . ASP D 1 77 ? 68.849 -15.435 -18.662 1.00 23.40 77 ASP D O 1
ATOM 4335 N N . GLU D 1 78 ? 68.762 -15.846 -20.867 1.00 23.98 78 GLU D N 1
ATOM 4336 C CA . GLU D 1 78 ? 70.206 -16.090 -21.024 1.00 26.11 78 GLU D CA 1
ATOM 4337 C C . GLU D 1 78 ? 71.006 -14.794 -20.847 1.00 26.17 78 GLU D C 1
ATOM 4338 O O . GLU D 1 78 ? 72.044 -14.775 -20.187 1.00 25.16 78 GLU D O 1
ATOM 4344 N N . LEU D 1 79 ? 70.522 -13.717 -21.461 1.00 26.08 79 LEU D N 1
ATOM 4345 C CA . LEU D 1 79 ? 71.171 -12.398 -21.338 1.00 24.02 79 LEU D CA 1
ATOM 4346 C C . LEU D 1 79 ? 71.476 -12.036 -19.899 1.00 24.25 79 LEU D C 1
ATOM 4347 O O . LEU D 1 79 ? 72.599 -11.617 -19.585 1.00 24.70 79 LEU D O 1
ATOM 4352 N N . LEU D 1 80 ? 70.465 -12.135 -19.039 1.00 23.18 80 LEU D N 1
ATOM 4353 C CA . LEU D 1 80 ? 70.600 -11.743 -17.638 1.00 22.44 80 LEU D CA 1
ATOM 4354 C C . LEU D 1 80 ? 71.089 -12.864 -16.722 1.00 23.61 80 LEU D C 1
ATOM 4355 O O . LEU D 1 80 ? 71.686 -12.581 -15.679 1.00 23.26 80 LEU D O 1
ATOM 4360 N N . GLY D 1 81 ? 70.835 -14.119 -17.105 1.00 24.80 81 GLY D N 1
ATOM 4361 C CA . GLY D 1 81 ? 71.243 -15.281 -16.307 1.00 26.36 81 GLY D CA 1
ATOM 4362 C C . GLY D 1 81 ? 72.644 -15.806 -16.575 1.00 26.73 81 GLY D C 1
ATOM 4363 O O . GLY D 1 81 ? 73.292 -16.328 -15.673 1.00 30.74 81 GLY D O 1
ATOM 4364 N N . GLY D 1 82 ? 73.101 -15.705 -17.814 1.00 28.11 82 GLY D N 1
ATOM 4365 C CA . GLY D 1 82 ? 74.404 -16.212 -18.209 1.00 30.76 82 GLY D CA 1
ATOM 4366 C C . GLY D 1 82 ? 74.512 -17.733 -18.072 1.00 34.02 82 GLY D C 1
ATOM 4367 O O . GLY D 1 82 ? 73.477 -18.405 -18.040 1.00 33.83 82 GLY D O 1
ATOM 4368 N N . PRO D 1 83 ? 75.728 -18.293 -18.013 1.00 36.25 83 PRO D N 1
ATOM 4369 C CA . PRO D 1 83 ? 76.991 -17.556 -18.080 1.00 36.59 83 PRO D CA 1
ATOM 4370 C C . PRO D 1 83 ? 77.244 -16.963 -19.454 1.00 34.93 83 PRO D C 1
ATOM 4371 O O . PRO D 1 83 ? 76.537 -17.291 -20.407 1.00 35.16 83 PRO D O 1
ATOM 4375 N N . TRP D 1 84 ? 78.288 -16.146 -19.542 1.00 32.89 84 TRP D N 1
ATOM 4376 C CA . TRP D 1 84 ? 78.633 -15.425 -20.759 1.00 30.91 84 TRP D CA 1
ATOM 4377 C C . TRP D 1 84 ? 79.992 -15.925 -21.240 1.00 34.85 84 TRP D C 1
ATOM 4378 O O . TRP D 1 84 ? 80.918 -15.148 -21.507 1.00 35.57 84 TRP D O 1
ATOM 4389 N N . ASP D 1 85 ? 80.050 -17.250 -21.391 1.00 37.43 85 ASP D N 1
ATOM 4390 C CA . ASP D 1 85 ? 81.253 -18.016 -21.714 1.00 39.16 85 ASP D CA 1
ATOM 4391 C C . ASP D 1 85 ? 81.294 -18.305 -23.213 1.00 41.54 85 ASP D C 1
ATOM 4392 O O . ASP D 1 85 ? 80.400 -17.888 -23.952 1.00 37.02 85 ASP D O 1
ATOM 4397 N N . GLU D 1 86 ? 82.301 -19.052 -23.662 1.00 41.84 86 GLU D N 1
ATOM 4398 C CA . GLU D 1 86 ? 82.455 -19.348 -25.089 1.00 43.92 86 GLU D CA 1
ATOM 4399 C C . GLU D 1 86 ? 81.192 -19.924 -25.738 1.00 41.34 86 GLU D C 1
ATOM 4400 O O . GLU D 1 86 ? 80.876 -19.568 -26.866 1.00 42.62 86 GLU D O 1
ATOM 4406 N N . ALA D 1 87 ? 80.481 -20.804 -25.031 1.00 41.95 87 ALA D N 1
ATOM 4407 C CA . ALA D 1 87 ? 79.270 -21.439 -25.578 1.00 39.12 87 ALA D CA 1
ATOM 4408 C C . ALA D 1 87 ? 78.152 -20.416 -25.788 1.00 37.32 87 ALA D C 1
ATOM 4409 O O . ALA D 1 87 ? 77.478 -20.441 -26.813 1.00 36.77 87 ALA D O 1
ATOM 4411 N N . TYR D 1 88 ? 77.970 -19.534 -24.804 1.00 34.27 88 TYR D N 1
ATOM 4412 C CA . TYR D 1 88 ? 77.030 -18.399 -24.889 1.00 31.16 88 TYR D CA 1
ATOM 4413 C C . TYR D 1 88 ? 77.259 -17.582 -26.152 1.00 30.48 88 TYR D C 1
ATOM 4414 O O . TYR D 1 88 ? 76.330 -17.370 -26.915 1.00 27.63 88 TYR D O 1
ATOM 4423 N N . TRP D 1 89 ? 78.501 -17.164 -26.396 1.00 29.29 89 TRP D N 1
ATOM 4424 C CA . TRP D 1 89 ? 78.788 -16.307 -27.547 1.00 31.34 89 TRP D CA 1
ATOM 4425 C C . TRP D 1 89 ? 78.712 -17.043 -28.882 1.00 33.95 89 TRP D C 1
ATOM 4426 O O . TRP D 1 89 ? 78.258 -16.451 -29.869 1.00 32.83 89 TRP D O 1
ATOM 4437 N N . ASP D 1 90 ? 79.092 -18.330 -28.905 1.00 37.05 90 ASP D N 1
ATOM 4438 C CA . ASP D 1 90 ? 78.820 -19.213 -30.063 1.00 39.09 90 ASP D CA 1
ATOM 4439 C C . ASP D 1 90 ? 77.362 -19.145 -30.493 1.00 36.56 90 ASP D C 1
ATOM 4440 O O . ASP D 1 90 ? 77.076 -18.945 -31.677 1.00 36.14 90 ASP D O 1
ATOM 4445 N N . ARG D 1 91 ? 76.459 -19.316 -29.525 1.00 34.19 91 ARG D N 1
ATOM 4446 C CA . ARG D 1 91 ? 75.001 -19.201 -29.751 1.00 35.73 91 ARG D CA 1
ATOM 4447 C C . ARG D 1 91 ? 74.611 -17.822 -30.287 1.00 33.19 91 ARG D C 1
ATOM 4448 O O . ARG D 1 91 ? 73.780 -17.717 -31.193 1.00 33.58 91 ARG D O 1
ATOM 4456 N N . ARG D 1 92 ? 75.213 -16.771 -29.727 1.00 31.30 92 ARG D N 1
ATOM 4457 C CA . ARG D 1 92 ? 74.981 -15.412 -30.226 1.00 29.87 92 ARG D CA 1
ATOM 4458 C C . ARG D 1 92 ? 75.486 -15.205 -31.658 1.00 29.48 92 ARG D C 1
ATOM 4459 O O . ARG D 1 92 ? 74.827 -14.510 -32.427 1.00 28.45 92 ARG D O 1
ATOM 4467 N N . TYR D 1 93 ? 76.618 -15.818 -32.026 1.00 30.96 93 TYR D N 1
ATOM 4468 C CA A TYR D 1 93 ? 77.104 -15.743 -33.415 0.50 31.46 93 TYR D CA 1
ATOM 4469 C CA B TYR D 1 93 ? 77.112 -15.779 -33.407 0.50 32.56 93 TYR D CA 1
ATOM 4470 C C . TYR D 1 93 ? 76.084 -16.391 -34.351 1.00 31.40 93 TYR D C 1
ATOM 4471 O O . TYR D 1 93 ? 75.692 -15.786 -35.362 1.00 32.36 93 TYR D O 1
ATOM 4488 N N . ARG D 1 94 ? 75.637 -17.599 -34.011 1.00 32.79 94 ARG D N 1
ATOM 4489 C CA . ARG D 1 94 ? 74.620 -18.311 -34.806 1.00 33.74 94 ARG D CA 1
ATOM 4490 C C . ARG D 1 94 ? 73.348 -17.493 -34.994 1.00 30.86 94 ARG D C 1
ATOM 4491 O O . ARG D 1 94 ? 72.820 -17.402 -36.111 1.00 30.51 94 ARG D O 1
ATOM 4499 N N . ILE D 1 95 ? 72.862 -16.918 -33.893 1.00 29.93 95 ILE D N 1
ATOM 4500 C CA . ILE D 1 95 ? 71.723 -15.963 -33.915 1.00 28.96 95 ILE D CA 1
ATOM 4501 C C . ILE D 1 95 ? 71.985 -14.785 -34.870 1.00 27.78 95 ILE D C 1
ATOM 4502 O O . ILE D 1 95 ? 71.133 -14.431 -35.685 1.00 26.30 95 ILE D O 1
ATOM 4507 N N . GLY D 1 96 ? 73.165 -14.180 -34.776 1.00 28.90 96 GLY D N 1
ATOM 4508 C CA . GLY D 1 96 ? 73.534 -13.133 -35.731 1.00 29.37 96 GLY D CA 1
ATOM 4509 C C . GLY D 1 96 ? 73.390 -13.617 -37.169 1.00 30.38 96 GLY D C 1
ATOM 4510 O O . GLY D 1 96 ? 72.748 -12.949 -37.990 1.00 30.97 96 GLY D O 1
ATOM 4511 N N . ARG D 1 97 ? 73.940 -14.801 -37.467 1.00 32.43 97 ARG D N 1
ATOM 4512 C CA A ARG D 1 97 ? 73.958 -15.321 -38.848 0.50 33.73 97 ARG D CA 1
ATOM 4513 C CA B ARG D 1 97 ? 73.964 -15.324 -38.847 0.50 33.65 97 ARG D CA 1
ATOM 4514 C C . ARG D 1 97 ? 72.574 -15.610 -39.406 1.00 33.34 97 ARG D C 1
ATOM 4515 O O . ARG D 1 97 ? 72.362 -15.551 -40.626 1.00 33.61 97 ARG D O 1
ATOM 4530 N N . VAL D 1 98 ? 71.637 -15.931 -38.521 1.00 32.28 98 VAL D N 1
ATOM 4531 C CA . VAL D 1 98 ? 70.237 -16.123 -38.904 1.00 31.79 98 VAL D CA 1
ATOM 4532 C C . VAL D 1 98 ? 69.673 -14.868 -39.561 1.00 29.64 98 VAL D C 1
ATOM 4533 O O . VAL D 1 98 ? 69.004 -14.963 -40.582 1.00 30.81 98 VAL D O 1
ATOM 4537 N N . HIS D 1 99 ? 69.939 -13.707 -38.965 1.00 29.51 99 HIS D N 1
ATOM 4538 C CA . HIS D 1 99 ? 69.476 -12.409 -39.496 1.00 28.94 99 HIS D CA 1
ATOM 4539 C C . HIS D 1 99 ? 70.180 -12.006 -40.778 1.00 29.06 99 HIS D C 1
ATOM 4540 O O . HIS D 1 99 ? 69.551 -11.458 -41.679 1.00 30.80 99 HIS D O 1
ATOM 4547 N N . VAL D 1 100 ? 71.472 -12.298 -40.868 1.00 32.86 100 VAL D N 1
ATOM 4548 C CA . VAL D 1 100 ? 72.225 -12.100 -42.121 1.00 34.56 100 VAL D CA 1
ATOM 4549 C C . VAL D 1 100 ? 71.569 -12.912 -43.236 1.00 35.52 100 VAL D C 1
ATOM 4550 O O . VAL D 1 100 ? 71.253 -12.366 -44.300 1.00 37.69 100 VAL D O 1
ATOM 4554 N N . ARG D 1 101 ? 71.316 -14.192 -42.965 1.00 39.90 101 ARG D N 1
ATOM 4555 C CA . ARG D 1 101 ? 70.741 -15.126 -43.958 1.00 42.13 101 ARG D CA 1
ATOM 4556 C C . ARG D 1 101 ? 69.378 -14.682 -44.498 1.00 41.51 101 ARG D C 1
ATOM 4557 O O . ARG D 1 101 ? 69.155 -14.701 -45.717 1.00 41.38 101 ARG D O 1
ATOM 4565 N N . ILE D 1 102 ? 68.482 -14.262 -43.599 1.00 39.50 102 ILE D N 1
ATOM 4566 C CA . ILE D 1 102 ? 67.146 -13.781 -44.004 1.00 38.46 102 ILE D CA 1
ATOM 4567 C C . ILE D 1 102 ? 67.145 -12.410 -44.691 1.00 37.54 102 ILE D C 1
ATOM 4568 O O . ILE D 1 102 ? 66.100 -11.965 -45.166 1.00 35.95 102 ILE D O 1
ATOM 4573 N N . GLY D 1 103 ? 68.297 -11.739 -44.722 1.00 36.04 103 GLY D N 1
ATOM 4574 C CA . GLY D 1 103 ? 68.473 -10.518 -45.497 1.00 37.05 103 GLY D CA 1
ATOM 4575 C C . GLY D 1 103 ? 68.065 -9.257 -44.753 1.00 36.97 103 GLY D C 1
ATOM 4576 O O . GLY D 1 103 ? 67.788 -8.236 -45.380 1.00 37.71 103 GLY D O 1
ATOM 4577 N N . LEU D 1 104 ? 68.068 -9.313 -43.423 1.00 34.85 104 LEU D N 1
ATOM 4578 C CA . LEU D 1 104 ? 67.632 -8.186 -42.605 1.00 34.35 104 LEU D CA 1
ATOM 4579 C C . LEU D 1 104 ? 68.725 -7.118 -42.620 1.00 32.33 104 LEU D C 1
ATOM 4580 O O . LEU D 1 104 ? 69.874 -7.435 -42.356 1.00 33.92 104 LEU D O 1
ATOM 4585 N N . PRO D 1 105 ? 68.377 -5.854 -42.939 1.00 31.05 105 PRO D N 1
ATOM 4586 C CA . PRO D 1 105 ? 69.382 -4.786 -42.870 1.00 31.46 105 PRO D CA 1
ATOM 4587 C C . PRO D 1 105 ? 69.990 -4.668 -41.467 1.00 31.11 105 PRO D C 1
ATOM 4588 O O . PRO D 1 105 ? 69.259 -4.703 -40.477 1.00 29.44 105 PRO D O 1
ATOM 4592 N N . GLN D 1 106 ? 71.312 -4.533 -41.390 1.00 30.22 106 GLN D N 1
ATOM 4593 C CA . GLN D 1 106 ? 72.018 -4.580 -40.101 1.00 29.79 106 GLN D CA 1
ATOM 4594 C C . GLN D 1 106 ? 71.614 -3.473 -39.143 1.00 28.78 106 GLN D C 1
ATOM 4595 O O . GLN D 1 106 ? 71.669 -3.658 -37.936 1.00 25.78 106 GLN D O 1
ATOM 4601 N N . HIS D 1 107 ? 71.254 -2.312 -39.685 1.00 29.32 107 HIS D N 1
ATOM 4602 C CA . HIS D 1 107 ? 70.880 -1.193 -38.837 1.00 29.87 107 HIS D CA 1
ATOM 4603 C C . HIS D 1 107 ? 69.655 -1.493 -37.990 1.00 27.76 107 HIS D C 1
ATOM 4604 O O . HIS D 1 107 ? 69.566 -0.983 -36.888 1.00 28.37 107 HIS D O 1
ATOM 4611 N N . TYR D 1 108 ? 68.751 -2.359 -38.459 1.00 27.41 108 TYR D N 1
ATOM 4612 C CA . TYR D 1 108 ? 67.592 -2.738 -37.620 1.00 26.58 108 TYR D CA 1
ATOM 4613 C C . TYR D 1 108 ? 67.996 -3.428 -36.324 1.00 24.88 108 TYR D C 1
ATOM 4614 O O . TYR D 1 108 ? 67.239 -3.388 -35.361 1.00 24.84 108 TYR D O 1
ATOM 4623 N N . MET D 1 109 ? 69.171 -4.048 -36.287 1.00 24.84 109 MET D N 1
ATOM 4624 C CA . MET D 1 109 ? 69.669 -4.675 -35.056 1.00 25.66 109 MET D CA 1
ATOM 4625 C C . MET D 1 109 ? 69.894 -3.651 -33.936 1.00 24.06 109 MET D C 1
ATOM 4626 O O . MET D 1 109 ? 69.643 -3.947 -32.757 1.00 22.41 109 MET D O 1
ATOM 4631 N N . PHE D 1 110 ? 70.332 -2.437 -34.302 1.00 21.86 110 PHE D N 1
ATOM 4632 C CA . PHE D 1 110 ? 70.502 -1.355 -33.318 1.00 21.63 110 PHE D CA 1
ATOM 4633 C C . PHE D 1 110 ? 69.167 -0.849 -32.815 1.00 20.17 110 PHE D C 1
ATOM 4634 O O . PHE D 1 110 ? 69.022 -0.578 -31.637 1.00 21.00 110 PHE D O 1
ATOM 4642 N N . GLY D 1 111 ? 68.206 -0.715 -33.724 1.00 19.75 111 GLY D N 1
ATOM 4643 C CA . GLY D 1 111 ? 66.853 -0.257 -33.389 1.00 19.68 111 GLY D CA 1
ATOM 4644 C C . GLY D 1 111 ? 66.204 -1.204 -32.401 1.00 19.57 111 GLY D C 1
ATOM 4645 O O . GLY D 1 111 ? 65.750 -0.797 -31.336 1.00 19.13 111 GLY D O 1
ATOM 4646 N N . ALA D 1 112 ? 66.222 -2.483 -32.767 1.00 19.64 112 ALA D N 1
ATOM 4647 C CA . ALA D 1 112 ? 65.667 -3.572 -31.936 1.00 19.47 112 ALA D CA 1
ATOM 4648 C C . ALA D 1 112 ? 66.359 -3.672 -30.578 1.00 19.70 112 ALA D C 1
ATOM 4649 O O . ALA D 1 112 ? 65.700 -3.745 -29.539 1.00 19.76 112 ALA D O 1
ATOM 4651 N N . MET D 1 113 ? 67.695 -3.630 -30.559 1.00 20.09 113 MET D N 1
ATOM 4652 C CA . MET D 1 113 ? 68.428 -3.668 -29.300 1.00 20.66 113 MET D CA 1
ATOM 4653 C C . MET D 1 113 ? 68.102 -2.485 -28.409 1.00 20.35 113 MET D C 1
ATOM 4654 O O . MET D 1 113 ? 68.008 -2.647 -27.196 1.00 18.85 113 MET D O 1
ATOM 4659 N N . ASN D 1 114 ? 67.889 -1.301 -29.000 1.00 19.97 114 ASN D N 1
ATOM 4660 C CA . ASN D 1 114 ? 67.536 -0.127 -28.194 1.00 18.71 114 ASN D CA 1
ATOM 4661 C C . ASN D 1 114 ? 66.195 -0.319 -27.484 1.00 17.50 114 ASN D C 1
ATOM 4662 O O . ASN D 1 114 ? 65.999 0.205 -26.404 1.00 18.10 114 ASN D O 1
ATOM 4667 N N . VAL D 1 115 ? 65.276 -1.081 -28.078 1.00 17.91 115 VAL D N 1
ATOM 4668 C CA . VAL D 1 115 ? 63.982 -1.343 -27.427 1.00 18.14 115 VAL D CA 1
ATOM 4669 C C . VAL D 1 115 ? 64.235 -2.094 -26.124 1.00 16.94 115 VAL D C 1
ATOM 4670 O O . VAL D 1 115 ? 63.787 -1.662 -25.061 1.00 17.02 115 VAL D O 1
ATOM 4674 N N . HIS D 1 116 ? 64.991 -3.183 -26.204 1.00 16.83 116 HIS D N 1
ATOM 4675 C CA . HIS D 1 116 ? 65.386 -3.932 -25.003 1.00 16.71 116 HIS D CA 1
ATOM 4676 C C . HIS D 1 116 ? 66.188 -3.089 -24.026 1.00 17.14 116 HIS D C 1
ATOM 4677 O O . HIS D 1 116 ? 65.991 -3.181 -22.817 1.00 16.77 116 HIS D O 1
ATOM 4684 N N . ARG D 1 117 ? 67.121 -2.292 -24.540 1.00 16.28 117 ARG D N 1
ATOM 4685 C CA . ARG D 1 117 ? 67.936 -1.458 -23.665 1.00 16.86 117 ARG D CA 1
ATOM 4686 C C . ARG D 1 117 ? 67.064 -0.559 -22.807 1.00 16.65 117 ARG D C 1
ATOM 4687 O O . ARG D 1 117 ? 67.270 -0.457 -21.595 1.00 17.69 117 ARG D O 1
ATOM 4695 N N . THR D 1 118 ? 66.107 0.113 -23.452 1.00 17.16 118 THR D N 1
ATOM 4696 C CA . THR D 1 118 ? 65.219 1.064 -22.781 1.00 18.35 118 THR D CA 1
ATOM 4697 C C . THR D 1 118 ? 64.361 0.358 -21.716 1.00 17.64 118 THR D C 1
ATOM 4698 O O . THR D 1 118 ? 64.275 0.805 -20.568 1.00 17.64 118 THR D O 1
ATOM 4702 N N . GLY D 1 119 ? 63.754 -0.759 -22.108 1.00 17.52 119 GLY D N 1
ATOM 4703 C CA . GLY D 1 119 ? 62.944 -1.546 -21.174 1.00 17.67 119 GLY D CA 1
ATOM 4704 C C . GLY D 1 119 ? 63.730 -2.112 -20.007 1.00 17.46 119 GLY D C 1
ATOM 4705 O O . GLY D 1 119 ? 63.296 -2.012 -18.874 1.00 20.54 119 GLY D O 1
ATOM 4706 N N . LEU D 1 120 ? 64.892 -2.695 -20.278 1.00 18.37 120 LEU D N 1
ATOM 4707 C CA . LEU D 1 120 ? 65.708 -3.256 -19.200 1.00 19.37 120 LEU D CA 1
ATOM 4708 C C . LEU D 1 120 ? 66.250 -2.172 -18.264 1.00 19.40 120 LEU D C 1
ATOM 4709 O O . LEU D 1 120 ? 66.273 -2.365 -17.046 1.00 19.81 120 LEU D O 1
ATOM 4714 N N . ALA D 1 121 ? 66.645 -1.021 -18.810 1.00 19.00 121 ALA D N 1
ATOM 4715 C CA . ALA D 1 121 ? 67.107 0.092 -17.965 1.00 20.32 121 ALA D CA 1
ATOM 4716 C C . ALA D 1 121 ? 66.027 0.568 -17.007 1.00 21.47 121 ALA D C 1
ATOM 4717 O O . ALA D 1 121 ? 66.299 0.921 -15.852 1.00 20.23 121 ALA D O 1
ATOM 4719 N N . ARG D 1 122 ? 64.792 0.587 -17.503 1.00 22.23 122 ARG D N 1
ATOM 4720 C CA . ARG D 1 122 ? 63.652 0.969 -16.705 1.00 24.23 122 ARG D CA 1
ATOM 4721 C C . ARG D 1 122 ? 63.450 -0.033 -15.563 1.00 22.47 122 ARG D C 1
ATOM 4722 O O . ARG D 1 122 ? 63.260 0.363 -14.428 1.00 23.32 122 ARG D O 1
ATOM 4730 N N . LEU D 1 123 ? 63.499 -1.321 -15.880 1.00 21.40 123 LEU D N 1
ATOM 4731 C CA . LEU D 1 123 ? 63.361 -2.378 -14.862 1.00 21.71 123 LEU D CA 1
ATOM 4732 C C . LEU D 1 123 ? 64.495 -2.333 -13.830 1.00 22.51 123 LEU D C 1
ATOM 4733 O O . LEU D 1 123 ? 64.266 -2.619 -12.657 1.00 21.54 123 LEU D O 1
ATOM 4738 N N . ALA D 1 124 ? 65.720 -2.013 -14.273 1.00 21.91 124 ALA D N 1
ATOM 4739 C CA . ALA D 1 124 ? 66.853 -1.874 -13.348 1.00 21.20 124 ALA D CA 1
ATOM 4740 C C . ALA D 1 124 ? 66.620 -0.706 -12.383 1.00 22.08 124 ALA D C 1
ATOM 4741 O O . ALA D 1 124 ? 66.806 -0.847 -11.177 1.00 21.72 124 ALA D O 1
ATOM 4743 N N . TYR D 1 125 ? 66.213 0.455 -12.906 1.00 22.27 125 TYR D N 1
ATOM 4744 C CA . TYR D 1 125 ? 65.909 1.590 -12.037 1.00 22.45 125 TYR D CA 1
ATOM 4745 C C . TYR D 1 125 ? 64.812 1.219 -11.025 1.00 23.15 125 TYR D C 1
ATOM 4746 O O . TYR D 1 125 ? 64.947 1.473 -9.824 1.00 22.11 125 TYR D O 1
ATOM 4755 N N . GLU D 1 126 ? 63.727 0.640 -11.532 1.00 23.41 126 GLU D N 1
ATOM 4756 C CA . GLU D 1 126 ? 62.607 0.195 -10.699 1.00 25.27 126 GLU D CA 1
ATOM 4757 C C . GLU D 1 126 ? 63.041 -0.721 -9.551 1.00 23.07 126 GLU D C 1
ATOM 4758 O O . GLU D 1 126 ? 62.624 -0.523 -8.419 1.00 23.03 126 GLU D O 1
ATOM 4764 N N . ARG D 1 127 ? 63.880 -1.709 -9.845 1.00 24.40 127 ARG D N 1
ATOM 4765 C CA . ARG D 1 127 ? 64.302 -2.685 -8.837 1.00 23.56 127 ARG D CA 1
ATOM 4766 C C . ARG D 1 127 ? 65.322 -2.119 -7.828 1.00 23.93 127 ARG D C 1
ATOM 4767 O O . ARG D 1 127 ? 65.247 -2.426 -6.621 1.00 22.45 127 ARG D O 1
ATOM 4775 N N . PHE D 1 128 ? 66.253 -1.301 -8.314 1.00 22.92 128 PHE D N 1
ATOM 4776 C CA . PHE D 1 128 ? 67.459 -0.911 -7.536 1.00 23.69 128 PHE D CA 1
ATOM 4777 C C . PHE D 1 128 ? 67.614 0.567 -7.131 1.00 24.16 128 PHE D C 1
ATOM 4778 O O . PHE D 1 128 ? 68.619 0.912 -6.486 1.00 25.56 128 PHE D O 1
ATOM 4786 N N . HIS D 1 129 ? 66.649 1.441 -7.445 1.00 25.68 129 HIS D N 1
ATOM 4787 C CA . HIS D 1 129 ? 66.782 2.889 -7.122 1.00 26.14 129 HIS D CA 1
ATOM 4788 C C . HIS D 1 129 ? 66.850 3.245 -5.625 1.00 28.73 129 HIS D C 1
ATOM 4789 O O . HIS D 1 129 ? 67.250 4.372 -5.263 1.00 28.78 129 HIS D O 1
ATOM 4796 N N . GLY D 1 130 ? 66.468 2.304 -4.762 1.00 29.16 130 GLY D N 1
ATOM 4797 C CA . GLY D 1 130 ? 66.689 2.423 -3.322 1.00 29.43 130 GLY D CA 1
ATOM 4798 C C . GLY D 1 130 ? 68.133 2.174 -2.878 1.00 31.21 130 GLY D C 1
ATOM 4799 O O . GLY D 1 130 ? 68.497 2.513 -1.759 1.00 32.06 130 GLY D O 1
ATOM 4800 N N . ASP D 1 131 ? 68.961 1.583 -3.741 1.00 31.07 131 ASP D N 1
ATOM 4801 C CA . ASP D 1 131 ? 70.363 1.272 -3.414 1.00 30.80 131 ASP D CA 1
ATOM 4802 C C . ASP D 1 131 ? 71.245 1.769 -4.576 1.00 27.54 131 ASP D C 1
ATOM 4803 O O . ASP D 1 131 ? 71.606 0.994 -5.451 1.00 26.83 131 ASP D O 1
ATOM 4808 N N . PRO D 1 132 ? 71.538 3.084 -4.612 1.00 27.61 132 PRO D N 1
ATOM 4809 C CA . PRO D 1 132 ? 72.237 3.691 -5.770 1.00 27.66 132 PRO D CA 1
ATOM 4810 C C . PRO D 1 132 ? 73.536 3.026 -6.243 1.00 29.28 132 PRO D C 1
ATOM 4811 O O . PRO D 1 132 ? 73.731 2.939 -7.463 1.00 27.86 132 PRO D O 1
ATOM 4815 N N . PRO D 1 133 ? 74.415 2.558 -5.315 1.00 28.90 133 PRO D N 1
ATOM 4816 C CA . PRO D 1 133 ? 75.615 1.860 -5.810 1.00 29.66 133 PRO D CA 1
ATOM 4817 C C . PRO D 1 133 ? 75.318 0.543 -6.520 1.00 29.18 133 PRO D C 1
ATOM 4818 O O . PRO D 1 133 ? 76.019 0.203 -7.475 1.00 28.13 133 PRO D O 1
ATOM 4822 N N . GLU D 1 134 ? 74.304 -0.197 -6.061 1.00 28.38 134 GLU D N 1
ATOM 4823 C CA . GLU D 1 134 ? 73.908 -1.432 -6.742 1.00 29.57 134 GLU D CA 1
ATOM 4824 C C . GLU D 1 134 ? 73.256 -1.109 -8.087 1.00 26.15 134 GLU D C 1
ATOM 4825 O O . GLU D 1 134 ? 73.526 -1.788 -9.069 1.00 26.31 134 GLU D O 1
ATOM 4831 N N . LEU D 1 135 ? 72.403 -0.084 -8.135 1.00 24.90 135 LEU D N 1
ATOM 4832 C CA . LEU D 1 135 ? 71.846 0.373 -9.423 1.00 24.42 135 LEU D CA 1
ATOM 4833 C C . LEU D 1 135 ? 72.984 0.720 -10.392 1.00 25.36 135 LEU D C 1
ATOM 4834 O O . LEU D 1 135 ? 72.946 0.338 -11.557 1.00 23.97 135 LEU D O 1
ATOM 4839 N N . GLU D 1 136 ? 74.013 1.422 -9.901 1.00 26.28 136 GLU D N 1
ATOM 4840 C CA . GLU D 1 136 ? 75.161 1.749 -10.768 1.00 25.52 136 GLU D CA 1
ATOM 4841 C C . GLU D 1 136 ? 75.803 0.481 -11.330 1.00 22.89 136 GLU D C 1
ATOM 4842 O O . GLU D 1 136 ? 76.047 0.375 -12.523 1.00 22.95 136 GLU D O 1
ATOM 4848 N N . ARG D 1 137 ? 76.073 -0.484 -10.460 1.00 23.63 137 ARG D N 1
ATOM 4849 C CA . ARG D 1 137 ? 76.645 -1.769 -10.874 1.00 24.69 137 ARG D CA 1
ATOM 4850 C C . ARG D 1 137 ? 75.772 -2.494 -11.894 1.00 23.20 137 ARG D C 1
ATOM 4851 O O . ARG D 1 137 ? 76.280 -3.028 -12.885 1.00 23.10 137 ARG D O 1
ATOM 4859 N N . VAL D 1 138 ? 74.462 -2.497 -11.660 1.00 22.22 138 VAL D N 1
ATOM 4860 C CA . VAL D 1 138 ? 73.531 -3.188 -12.569 1.00 22.31 138 VAL D CA 1
ATOM 4861 C C . VAL D 1 138 ? 73.427 -2.454 -13.908 1.00 21.42 138 VAL D C 1
ATOM 4862 O O . VAL D 1 138 ? 73.510 -3.072 -14.975 1.00 20.83 138 VAL D O 1
ATOM 4866 N N . ARG D 1 139 ? 73.217 -1.140 -13.835 1.00 21.70 139 ARG D N 1
ATOM 4867 C CA . ARG D 1 139 ? 73.185 -0.274 -15.030 1.00 22.89 139 ARG D CA 1
ATOM 4868 C C . ARG D 1 139 ? 74.417 -0.460 -15.919 1.00 22.16 139 ARG D C 1
ATOM 4869 O O . ARG D 1 139 ? 74.312 -0.599 -17.152 1.00 20.77 139 ARG D O 1
ATOM 4877 N N . ASN D 1 140 ? 75.590 -0.462 -15.293 1.00 21.71 140 ASN D N 1
ATOM 4878 C CA . ASN D 1 140 ? 76.860 -0.646 -16.026 1.00 21.85 140 ASN D CA 1
ATOM 4879 C C . ASN D 1 140 ? 76.949 -2.027 -16.675 1.00 20.53 140 ASN D C 1
ATOM 4880 O O . ASN D 1 140 ? 77.345 -2.162 -17.829 1.00 19.66 140 ASN D O 1
ATOM 4885 N N . ALA D 1 141 ? 76.533 -3.048 -15.932 1.00 19.85 141 ALA D N 1
ATOM 4886 C CA . ALA D 1 141 ? 76.609 -4.425 -16.421 1.00 19.36 141 ALA D CA 1
ATOM 4887 C C . ALA D 1 141 ? 75.663 -4.606 -17.591 1.00 19.34 141 ALA D C 1
ATOM 4888 O O . ALA D 1 141 ? 75.991 -5.251 -18.579 1.00 18.45 141 ALA D O 1
ATOM 4890 N N . LEU D 1 142 ? 74.483 -4.013 -17.473 1.00 20.17 142 LEU D N 1
ATOM 4891 C CA . LEU D 1 142 ? 73.504 -4.037 -18.555 1.00 21.55 142 LEU D CA 1
ATOM 4892 C C . LEU D 1 142 ? 74.032 -3.351 -19.795 1.00 20.98 142 LEU D C 1
ATOM 4893 O O . LEU D 1 142 ? 73.902 -3.861 -20.902 1.00 19.36 142 LEU D O 1
ATOM 4898 N N . GLY D 1 143 ? 74.641 -2.178 -19.619 1.00 21.06 143 GLY D N 1
ATOM 4899 C CA . GLY D 1 143 ? 75.256 -1.498 -20.767 1.00 20.76 143 GLY D CA 1
ATOM 4900 C C . GLY D 1 143 ? 76.274 -2.353 -21.504 1.00 19.66 143 GLY D C 1
ATOM 4901 O O . GLY D 1 143 ? 76.252 -2.428 -22.741 1.00 20.98 143 GLY D O 1
ATOM 4902 N N . LYS D 1 144 ? 77.151 -3.010 -20.746 1.00 20.94 144 LYS D N 1
ATOM 4903 C CA . LYS D 1 144 ? 78.217 -3.849 -21.304 1.00 21.38 144 LYS D CA 1
ATOM 4904 C C . LYS D 1 144 ? 77.691 -5.041 -22.089 1.00 20.34 144 LYS D C 1
ATOM 4905 O O . LYS D 1 144 ? 78.140 -5.321 -23.197 1.00 20.86 144 LYS D O 1
ATOM 4911 N N . VAL D 1 145 ? 76.739 -5.759 -21.505 1.00 21.50 145 VAL D N 1
ATOM 4912 C CA . VAL D 1 145 ? 76.276 -7.006 -22.134 1.00 20.06 145 VAL D CA 1
ATOM 4913 C C . VAL D 1 145 ? 75.553 -6.683 -23.426 1.00 19.75 145 VAL D C 1
ATOM 4914 O O . VAL D 1 145 ? 75.737 -7.368 -24.430 1.00 19.49 145 VAL D O 1
ATOM 4918 N N . LEU D 1 146 ? 74.785 -5.595 -23.434 1.00 19.52 146 LEU D N 1
ATOM 4919 C CA . LEU D 1 146 ? 74.098 -5.202 -24.640 1.00 19.23 146 LEU D CA 1
ATOM 4920 C C . LEU D 1 146 ? 75.070 -4.701 -25.709 1.00 19.55 146 LEU D C 1
ATOM 4921 O O . LEU D 1 146 ? 74.905 -5.002 -26.881 1.00 19.39 146 LEU D O 1
ATOM 4926 N N . ASP D 1 147 ? 76.084 -3.930 -25.306 1.00 20.61 147 ASP D N 1
ATOM 4927 C CA . ASP D 1 147 ? 77.094 -3.476 -26.260 1.00 20.66 147 ASP D CA 1
ATOM 4928 C C . ASP D 1 147 ? 77.883 -4.671 -26.809 1.00 20.27 147 ASP D C 1
ATOM 4929 O O . ASP D 1 147 ? 78.139 -4.721 -28.002 1.00 20.03 147 ASP D O 1
ATOM 4934 N N . LEU D 1 148 ? 78.164 -5.663 -25.965 1.00 22.38 148 LEU D N 1
ATOM 4935 C CA . LEU D 1 148 ? 78.823 -6.915 -26.425 1.00 22.66 148 LEU D CA 1
ATOM 4936 C C . LEU D 1 148 ? 77.948 -7.713 -27.395 1.00 23.17 148 LEU D C 1
ATOM 4937 O O . LEU D 1 148 ? 78.427 -8.207 -28.429 1.00 22.97 148 LEU D O 1
ATOM 4942 N N . GLU D 1 149 ? 76.652 -7.779 -27.090 1.00 23.29 149 GLU D N 1
ATOM 4943 C CA . GLU D 1 149 ? 75.675 -8.440 -27.962 1.00 22.95 149 GLU D CA 1
ATOM 4944 C C . GLU D 1 149 ? 75.669 -7.821 -29.339 1.00 22.17 149 GLU D C 1
ATOM 4945 O O . GLU D 1 149 ? 75.726 -8.539 -30.327 1.00 22.98 149 GLU D O 1
ATOM 4951 N N . LEU D 1 150 ? 75.601 -6.484 -29.408 1.00 21.86 150 LEU D N 1
ATOM 4952 C CA . LEU D 1 150 ? 75.655 -5.788 -30.695 1.00 21.87 150 LEU D CA 1
ATOM 4953 C C . LEU D 1 150 ? 76.963 -6.069 -31.424 1.00 21.75 150 LEU D C 1
ATOM 4954 O O . LEU D 1 150 ? 76.940 -6.360 -32.609 1.00 23.79 150 LEU D O 1
ATOM 4959 N N . ALA D 1 151 ? 78.087 -5.992 -30.716 1.00 24.18 151 ALA D N 1
ATOM 4960 C CA . ALA D 1 151 ? 79.404 -6.262 -31.331 1.00 24.35 151 ALA D CA 1
ATOM 4961 C C . ALA D 1 151 ? 79.477 -7.639 -32.014 1.00 24.96 151 ALA D C 1
ATOM 4962 O O . ALA D 1 151 ? 79.940 -7.755 -33.148 1.00 24.46 151 ALA D O 1
ATOM 4964 N N . VAL D 1 152 ? 79.001 -8.658 -31.306 1.00 28.12 152 VAL D N 1
ATOM 4965 C CA . VAL D 1 152 ? 78.984 -10.037 -31.814 1.00 30.29 152 VAL D CA 1
ATOM 4966 C C . VAL D 1 152 ? 78.022 -10.206 -32.978 1.00 31.84 152 VAL D C 1
ATOM 4967 O O . VAL D 1 152 ? 78.368 -10.861 -33.955 1.00 32.54 152 VAL D O 1
ATOM 4971 N N . MET D 1 153 ? 76.821 -9.633 -32.891 1.00 33.93 153 MET D N 1
ATOM 4972 C CA . MET D 1 153 ? 75.864 -9.746 -33.994 1.00 36.36 153 MET D CA 1
ATOM 4973 C C . MET D 1 153 ? 76.318 -8.952 -35.213 1.00 34.46 153 MET D C 1
ATOM 4974 O O . MET D 1 153 ? 76.141 -9.412 -36.345 1.00 31.95 153 MET D O 1
ATOM 4979 N N . LEU D 1 154 ? 76.922 -7.779 -34.995 1.00 33.75 154 LEU D N 1
ATOM 4980 C CA . LEU D 1 154 ? 77.448 -7.002 -36.119 1.00 33.53 154 LEU D CA 1
ATOM 4981 C C . LEU D 1 154 ? 78.669 -7.678 -36.755 1.00 32.46 154 LEU D C 1
ATOM 4982 O O . LEU D 1 154 ? 78.884 -7.527 -37.957 1.00 30.22 154 LEU D O 1
ATOM 4987 N N . HIS D 1 155 ? 79.437 -8.429 -35.965 1.00 32.61 155 HIS D N 1
ATOM 4988 C CA . HIS D 1 155 ? 80.540 -9.251 -36.502 1.00 34.69 155 HIS D CA 1
ATOM 4989 C C . HIS D 1 155 ? 80.039 -10.190 -37.617 1.00 35.47 155 HIS D C 1
ATOM 4990 O O . HIS D 1 155 ? 80.680 -10.311 -38.668 1.00 33.25 155 HIS D O 1
ATOM 4997 N N . THR D 1 156 ? 78.854 -10.778 -37.423 1.00 34.47 156 THR D N 1
ATOM 4998 C CA . THR D 1 156 ? 78.292 -11.752 -38.377 1.00 32.88 156 THR D CA 1
ATOM 4999 C C . THR D 1 156 ? 77.906 -11.130 -39.714 1.00 33.46 156 THR D C 1
ATOM 5000 O O . THR D 1 156 ? 77.875 -11.814 -40.731 1.00 32.82 156 THR D O 1
ATOM 5004 N N . TYR D 1 157 ? 77.625 -9.827 -39.727 1.00 35.09 157 TYR D N 1
ATOM 5005 C CA . TYR D 1 157 ? 77.262 -9.117 -40.972 1.00 38.48 157 TYR D CA 1
ATOM 5006 C C . TYR D 1 157 ? 78.383 -8.884 -42.006 1.00 43.47 157 TYR D C 1
ATOM 5007 O O . TYR D 1 157 ? 78.096 -8.434 -43.123 1.00 44.04 157 TYR D O 1
ATOM 5016 N N . ARG D 1 158 ? 79.631 -9.189 -41.651 1.00 49.26 158 ARG D N 1
ATOM 5017 C CA . ARG D 1 158 ? 80.761 -9.075 -42.595 1.00 56.56 158 ARG D CA 1
ATOM 5018 C C . ARG D 1 158 ? 81.314 -10.431 -43.057 1.00 57.37 158 ARG D C 1
ATOM 5019 O O . ARG D 1 158 ? 81.449 -11.377 -42.274 1.00 62.13 158 ARG D O 1
ATOM 5027 N N . THR E 1 7 ? 36.917 19.146 -55.964 1.00 51.65 7 THR E N 1
ATOM 5028 C CA . THR E 1 7 ? 36.909 18.089 -57.043 1.00 50.33 7 THR E CA 1
ATOM 5029 C C . THR E 1 7 ? 37.382 16.739 -56.480 1.00 44.95 7 THR E C 1
ATOM 5030 O O . THR E 1 7 ? 38.294 16.708 -55.660 1.00 46.90 7 THR E O 1
ATOM 5034 N N . VAL E 1 8 ? 36.764 15.652 -56.950 1.00 41.55 8 VAL E N 1
ATOM 5035 C CA . VAL E 1 8 ? 37.040 14.278 -56.486 1.00 38.41 8 VAL E CA 1
ATOM 5036 C C . VAL E 1 8 ? 38.519 13.967 -56.608 1.00 36.25 8 VAL E C 1
ATOM 5037 O O . VAL E 1 8 ? 39.149 13.478 -55.669 1.00 32.99 8 VAL E O 1
ATOM 5041 N N . PHE E 1 9 ? 39.052 14.228 -57.799 1.00 34.60 9 PHE E N 1
ATOM 5042 C CA . PHE E 1 9 ? 40.430 13.914 -58.104 1.00 34.75 9 PHE E CA 1
ATOM 5043 C C . PHE E 1 9 ? 41.412 14.700 -57.221 1.00 34.60 9 PHE E C 1
ATOM 5044 O O . PHE E 1 9 ? 42.387 14.127 -56.724 1.00 34.71 9 PHE E O 1
ATOM 5052 N N . GLU E 1 10 ? 41.124 15.979 -56.971 1.00 32.33 10 GLU E N 1
ATOM 5053 C CA . GLU E 1 10 ? 41.963 16.802 -56.090 1.00 33.23 10 GLU E CA 1
ATOM 5054 C C . GLU E 1 10 ? 41.983 16.267 -54.653 1.00 31.71 10 GLU E C 1
ATOM 5055 O O . GLU E 1 10 ? 43.047 16.044 -54.087 1.00 30.71 10 GLU E O 1
ATOM 5061 N N . GLU E 1 11 ? 40.793 16.083 -54.092 1.00 32.90 11 GLU E N 1
ATOM 5062 C CA . GLU E 1 11 ? 40.635 15.524 -52.744 1.00 35.68 11 GLU E CA 1
ATOM 5063 C C . GLU E 1 11 ? 41.309 14.163 -52.604 1.00 33.58 11 GLU E C 1
ATOM 5064 O O . GLU E 1 11 ? 42.015 13.916 -51.626 1.00 33.26 11 GLU E O 1
ATOM 5070 N N . LEU E 1 12 ? 41.094 13.286 -53.586 1.00 30.28 12 LEU E N 1
ATOM 5071 C CA . LEU E 1 12 ? 41.627 11.923 -53.507 1.00 30.55 12 LEU E CA 1
ATOM 5072 C C . LEU E 1 12 ? 43.116 11.814 -53.750 1.00 31.01 12 LEU E C 1
ATOM 5073 O O . LEU E 1 12 ? 43.766 10.962 -53.148 1.00 27.97 12 LEU E O 1
ATOM 5078 N N . LYS E 1 13 ? 43.671 12.672 -54.604 1.00 32.16 13 LYS E N 1
ATOM 5079 C CA . LYS E 1 13 ? 45.119 12.705 -54.797 1.00 32.72 13 LYS E CA 1
ATOM 5080 C C . LYS E 1 13 ? 45.870 12.861 -53.476 1.00 30.99 13 LYS E C 1
ATOM 5081 O O . LYS E 1 13 ? 46.842 12.142 -53.231 1.00 27.55 13 LYS E O 1
ATOM 5087 N N . ARG E 1 14 ? 45.420 13.787 -52.632 1.00 30.17 14 ARG E N 1
ATOM 5088 C CA . ARG E 1 14 ? 46.036 13.969 -51.314 1.00 33.14 14 ARG E CA 1
ATOM 5089 C C . ARG E 1 14 ? 45.766 12.769 -50.396 1.00 31.00 14 ARG E C 1
ATOM 5090 O O . ARG E 1 14 ? 46.631 12.354 -49.637 1.00 31.76 14 ARG E O 1
ATOM 5098 N N . TYR E 1 15 ? 44.556 12.228 -50.464 1.00 29.37 15 TYR E N 1
ATOM 5099 C CA . TYR E 1 15 ? 44.191 11.050 -49.663 1.00 27.87 15 TYR E CA 1
ATOM 5100 C C . TYR E 1 15 ? 45.114 9.859 -49.938 1.00 26.38 15 TYR E C 1
ATOM 5101 O O . TYR E 1 15 ? 45.672 9.260 -49.021 1.00 25.94 15 TYR E O 1
ATOM 5110 N N . VAL E 1 16 ? 45.258 9.515 -51.210 1.00 23.31 16 VAL E N 1
ATOM 5111 C CA . VAL E 1 16 ? 46.017 8.330 -51.597 1.00 23.77 16 VAL E CA 1
ATOM 5112 C C . VAL E 1 16 ? 47.516 8.578 -51.672 1.00 25.1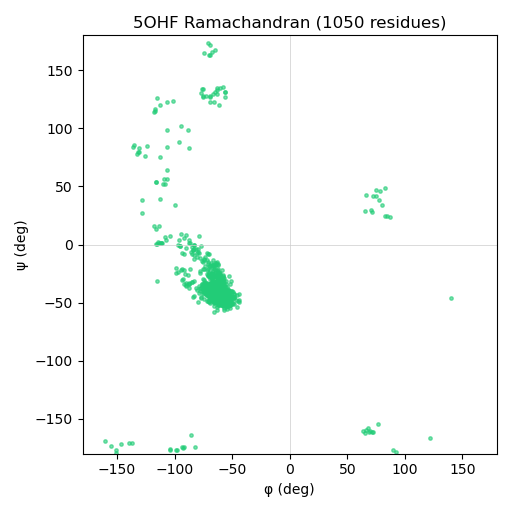5 16 VAL E C 1
ATOM 5113 O O . VAL E 1 16 ? 48.288 7.631 -51.745 1.00 25.72 16 VAL E O 1
ATOM 5117 N N . GLY E 1 17 ? 47.934 9.841 -51.633 1.00 26.31 17 GLY E N 1
ATOM 5118 C CA . GLY E 1 17 ? 49.340 10.186 -51.601 1.00 28.28 17 GLY E CA 1
ATOM 5119 C C . GLY E 1 17 ? 49.899 10.158 -53.001 1.00 30.51 17 GLY E C 1
ATOM 5120 O O . GLY E 1 17 ? 50.932 9.533 -53.250 1.00 34.73 17 GLY E O 1
ATOM 5121 N N . TRP E 1 18 ? 49.192 10.811 -53.920 1.00 29.91 18 TRP E N 1
ATOM 5122 C CA . TRP E 1 18 ? 49.615 10.903 -55.317 1.00 30.72 18 TRP E CA 1
ATOM 5123 C C . TRP E 1 18 ? 50.737 11.907 -55.420 1.00 33.66 18 TRP E C 1
ATOM 5124 O O . TRP E 1 18 ? 50.635 12.990 -54.855 1.00 37.92 18 TRP E O 1
ATOM 5135 N N . GLY E 1 19 ? 51.799 11.556 -56.137 1.00 34.24 19 GLY E N 1
ATOM 5136 C CA . GLY E 1 19 ? 52.918 12.475 -56.355 1.00 34.45 19 GLY E CA 1
ATOM 5137 C C . GLY E 1 19 ? 53.632 12.211 -57.662 1.00 34.12 19 GLY E C 1
ATOM 5138 O O . GLY E 1 19 ? 53.236 11.343 -58.441 1.00 29.88 19 GLY E O 1
ATOM 5139 N N . ASP E 1 20 ? 54.708 12.964 -57.889 1.00 35.27 20 ASP E N 1
ATOM 5140 C CA . ASP E 1 20 ? 55.531 12.820 -59.097 1.00 35.53 20 ASP E CA 1
ATOM 5141 C C . ASP E 1 20 ? 56.156 11.445 -59.217 1.00 31.94 20 ASP E C 1
ATOM 5142 O O . ASP E 1 20 ? 56.388 10.961 -60.327 1.00 34.39 20 ASP E O 1
ATOM 5147 N N . GLY E 1 21 ? 56.434 10.815 -58.081 1.00 29.48 21 GLY E N 1
ATOM 5148 C CA . GLY E 1 21 ? 56.888 9.433 -58.054 1.00 28.38 21 GLY E CA 1
ATOM 5149 C C . GLY E 1 21 ? 55.909 8.439 -58.685 1.00 26.33 21 GLY E C 1
ATOM 5150 O O . GLY E 1 21 ? 56.323 7.512 -59.377 1.00 26.21 21 GLY E O 1
ATOM 5151 N N . ASP E 1 22 ? 54.616 8.650 -58.456 1.00 25.98 22 ASP E N 1
ATOM 5152 C CA . ASP E 1 22 ? 53.576 7.802 -59.050 1.00 24.94 22 ASP E CA 1
ATOM 5153 C C . ASP E 1 22 ? 53.504 8.015 -60.559 1.00 24.55 22 ASP E C 1
ATOM 5154 O O . ASP E 1 22 ? 53.378 7.060 -61.334 1.00 22.98 22 ASP E O 1
ATOM 5159 N N . GLU E 1 23 ? 53.624 9.272 -60.968 1.00 24.92 23 GLU E N 1
ATOM 5160 C CA . GLU E 1 23 ? 53.556 9.625 -62.383 1.00 25.29 23 GLU E CA 1
ATOM 5161 C C . GLU E 1 23 ? 54.731 9.036 -63.148 1.00 25.51 23 GLU E C 1
ATOM 5162 O O . GLU E 1 23 ? 54.555 8.474 -64.232 1.00 25.20 23 GLU E O 1
ATOM 5168 N N . ARG E 1 24 ? 55.917 9.124 -62.561 1.00 25.90 24 ARG E N 1
ATOM 5169 C CA . ARG E 1 24 ? 57.121 8.496 -63.103 1.00 28.24 24 ARG E CA 1
ATOM 5170 C C . ARG E 1 24 ? 56.979 6.980 -63.179 1.00 25.86 24 ARG E C 1
ATOM 5171 O O . ARG E 1 24 ? 57.362 6.346 -64.173 1.00 25.68 24 ARG E O 1
ATOM 5179 N N . ALA E 1 25 ? 56.413 6.395 -62.133 1.00 22.86 25 ALA E N 1
ATOM 5180 C CA . ALA E 1 25 ? 56.199 4.950 -62.084 1.00 22.73 25 ALA E CA 1
ATOM 5181 C C . ALA E 1 25 ? 55.257 4.463 -63.193 1.00 22.30 25 ALA E C 1
ATOM 5182 O O . ALA E 1 25 ? 55.541 3.445 -63.867 1.00 22.04 25 ALA E O 1
ATOM 5184 N N . LEU E 1 26 ? 54.166 5.205 -63.409 1.00 22.23 26 LEU E N 1
ATOM 5185 C CA . LEU E 1 26 ? 53.217 4.861 -64.471 1.00 22.49 26 LEU E CA 1
ATOM 5186 C C . LEU E 1 26 ? 53.862 4.987 -65.847 1.00 23.45 26 LEU E C 1
ATOM 5187 O O . LEU E 1 26 ? 53.677 4.117 -66.678 1.00 24.32 26 LEU E O 1
ATOM 5192 N N . ARG E 1 27 ? 54.666 6.025 -66.076 1.00 23.68 27 ARG E N 1
ATOM 5193 C CA . ARG E 1 27 ? 55.317 6.165 -67.393 1.00 25.49 27 ARG E CA 1
ATOM 5194 C C . ARG E 1 27 ? 56.285 5.010 -67.646 1.00 24.79 27 ARG E C 1
ATOM 5195 O O . ARG E 1 27 ? 56.378 4.487 -68.758 1.00 22.18 27 ARG E O 1
ATOM 5203 N N . SER E 1 28 ? 56.985 4.578 -66.599 1.00 25.28 28 SER E N 1
ATOM 5204 C CA . SER E 1 28 ? 57.843 3.396 -66.715 1.00 26.43 28 SER E CA 1
ATOM 5205 C C . SER E 1 28 ? 57.015 2.171 -67.126 1.00 24.79 28 SER E C 1
ATOM 5206 O O . SER E 1 28 ? 57.411 1.419 -68.003 1.00 26.54 28 SER E O 1
ATOM 5209 N N . LEU E 1 29 ? 55.852 1.985 -66.518 1.00 25.15 29 LEU E N 1
ATOM 5210 C CA . LEU E 1 29 ? 54.968 0.860 -66.863 1.00 25.08 29 LEU E CA 1
ATOM 5211 C C . LEU E 1 29 ? 54.381 1.004 -68.276 1.00 25.82 29 LEU E C 1
ATOM 5212 O O . LEU E 1 29 ? 54.169 0.005 -68.945 1.00 26.30 29 LEU E O 1
ATOM 5217 N N . HIS E 1 30 ? 54.122 2.232 -68.711 1.00 27.10 30 HIS E N 1
ATOM 5218 C CA . HIS E 1 30 ? 53.628 2.480 -70.096 1.00 28.22 30 HIS E CA 1
ATOM 5219 C C . HIS E 1 30 ? 54.545 1.832 -71.139 1.00 28.21 30 HIS E C 1
ATOM 5220 O O . HIS E 1 30 ? 54.089 1.079 -72.013 1.00 26.56 30 HIS E O 1
ATOM 5227 N N . GLY E 1 31 ? 55.845 2.090 -71.011 1.00 28.46 31 GLY E N 1
ATOM 5228 C CA . GLY E 1 31 ? 56.848 1.468 -71.870 1.00 28.83 31 GLY E CA 1
ATOM 5229 C C . GLY E 1 31 ? 56.772 -0.042 -71.948 1.00 30.04 31 GLY E C 1
ATOM 5230 O O . GLY E 1 31 ? 56.878 -0.632 -73.031 1.00 28.69 31 GLY E O 1
ATOM 5231 N N . ALA E 1 32 ? 56.586 -0.682 -70.796 1.00 30.70 32 ALA E N 1
ATOM 5232 C CA . ALA E 1 32 ? 56.444 -2.145 -70.743 1.00 29.03 32 ALA E CA 1
ATOM 5233 C C . ALA E 1 32 ? 55.090 -2.631 -71.276 1.00 26.53 32 ALA E C 1
ATOM 5234 O O . ALA E 1 32 ? 55.013 -3.672 -71.929 1.00 27.40 32 ALA E O 1
ATOM 5236 N N . ALA E 1 33 ? 54.027 -1.899 -70.956 1.00 23.77 33 ALA E N 1
ATOM 5237 C CA . ALA E 1 33 ? 52.657 -2.350 -71.215 1.00 22.45 33 ALA E CA 1
ATOM 5238 C C . ALA E 1 33 ? 52.136 -2.056 -72.634 1.00 22.87 33 ALA E C 1
ATOM 5239 O O . ALA E 1 33 ? 51.316 -2.822 -73.169 1.00 20.94 33 ALA E O 1
ATOM 5241 N N . ALA E 1 34 ? 52.588 -0.948 -73.221 1.00 23.63 34 ALA E N 1
ATOM 5242 C CA . ALA E 1 34 ? 52.053 -0.459 -74.521 1.00 24.42 34 ALA E CA 1
ATOM 5243 C C . ALA E 1 34 ? 51.939 -1.497 -75.641 1.00 25.00 34 ALA E C 1
ATOM 5244 O O . ALA E 1 34 ? 50.883 -1.558 -76.309 1.00 25.17 34 ALA E O 1
ATOM 5246 N N . PRO E 1 35 ? 52.985 -2.332 -75.847 1.00 26.37 35 PRO E N 1
ATOM 5247 C CA . PRO E 1 35 ? 52.885 -3.385 -76.865 1.00 26.73 35 PRO E CA 1
ATOM 5248 C C . PRO E 1 35 ? 51.793 -4.401 -76.600 1.00 26.05 35 PRO E C 1
ATOM 5249 O O . PRO E 1 35 ? 51.391 -5.104 -77.519 1.00 27.09 35 PRO E O 1
ATOM 5253 N N . HIS E 1 36 ? 51.348 -4.511 -75.348 1.00 25.44 36 HIS E N 1
ATOM 5254 C CA . HIS E 1 36 ? 50.271 -5.409 -74.963 1.00 24.91 36 HIS E CA 1
ATOM 5255 C C . HIS E 1 36 ? 48.888 -4.776 -74.902 1.00 22.46 36 HIS E C 1
ATOM 5256 O O . HIS E 1 36 ? 47.936 -5.474 -74.592 1.00 21.86 36 HIS E O 1
ATOM 5263 N N . PHE E 1 37 ? 48.752 -3.480 -75.169 1.00 21.07 37 PHE E N 1
ATOM 5264 C CA . PHE E 1 37 ? 47.426 -2.857 -75.130 1.00 22.10 37 PHE E CA 1
ATOM 5265 C C . PHE E 1 37 ? 46.367 -3.581 -75.984 1.00 21.66 37 PHE E C 1
ATOM 5266 O O . PHE E 1 37 ? 45.258 -3.793 -75.508 1.00 22.09 37 PHE E O 1
ATOM 5274 N N . PRO E 1 38 ? 46.698 -3.994 -77.236 1.00 22.39 38 PRO E N 1
ATOM 5275 C CA . PRO E 1 38 ? 45.648 -4.726 -77.999 1.00 22.22 38 PRO E CA 1
ATOM 5276 C C . PRO E 1 38 ? 45.167 -6.022 -77.327 1.00 21.24 38 PRO E C 1
ATOM 5277 O O . PRO E 1 38 ? 43.961 -6.280 -77.298 1.00 21.64 38 PRO E O 1
ATOM 5281 N N . ARG E 1 39 ? 46.084 -6.798 -76.753 1.00 21.52 39 ARG E N 1
ATOM 5282 C CA . ARG E 1 39 ? 45.724 -7.979 -75.981 1.00 22.90 39 ARG E CA 1
ATOM 5283 C C . ARG E 1 39 ? 44.894 -7.631 -74.740 1.00 22.49 39 ARG E C 1
ATOM 5284 O O . ARG E 1 39 ? 43.942 -8.334 -74.428 1.00 22.21 39 ARG E O 1
ATOM 5292 N N . LEU E 1 40 ? 45.270 -6.576 -74.016 1.00 22.30 40 LEU E N 1
ATOM 5293 C CA . LEU E 1 40 ? 44.486 -6.191 -72.823 1.00 22.00 40 LEU E CA 1
ATOM 5294 C C . LEU E 1 40 ? 43.064 -5.789 -73.217 1.00 21.22 40 LEU E C 1
ATOM 5295 O O . LEU E 1 40 ? 42.097 -6.130 -72.536 1.00 22.02 40 LEU E O 1
ATOM 5300 N N . ALA E 1 41 ? 42.932 -5.088 -74.342 1.00 21.68 41 ALA E N 1
ATOM 5301 C CA . ALA E 1 41 ? 41.628 -4.726 -74.853 1.00 21.44 41 ALA E CA 1
ATOM 5302 C C . ALA E 1 41 ? 40.852 -5.966 -75.290 1.00 22.44 41 ALA E C 1
ATOM 5303 O O . ALA E 1 41 ? 39.669 -6.081 -74.997 1.00 20.90 41 ALA E O 1
ATOM 5305 N N . GLU E 1 42 ? 41.518 -6.896 -75.973 1.00 24.74 42 GLU E N 1
ATOM 5306 C CA . GLU E 1 42 ? 40.892 -8.166 -76.370 1.00 27.09 42 GLU E CA 1
ATOM 5307 C C . GLU E 1 42 ? 40.308 -8.905 -75.153 1.00 25.43 42 GLU E C 1
ATOM 5308 O O . GLU E 1 42 ? 39.134 -9.307 -75.157 1.00 25.21 42 GLU E O 1
ATOM 5314 N N . GLU E 1 43 ? 41.115 -9.049 -74.106 1.00 23.94 43 GLU E N 1
ATOM 5315 C CA A GLU E 1 43 ? 40.668 -9.714 -72.876 0.50 24.12 43 GLU E CA 1
ATOM 5316 C CA B GLU E 1 43 ? 40.666 -9.712 -72.863 0.50 24.34 43 GLU E CA 1
ATOM 5317 C C . GLU E 1 43 ? 39.466 -8.982 -72.241 1.00 22.96 43 GLU E C 1
ATOM 5318 O O . GLU E 1 43 ? 38.505 -9.604 -71.791 1.00 23.09 43 GLU E O 1
ATOM 5329 N N . PHE E 1 44 ? 39.520 -7.660 -72.232 1.00 21.23 44 PHE E N 1
ATOM 5330 C CA . PHE E 1 44 ? 38.453 -6.815 -71.683 1.00 20.32 44 PHE E CA 1
ATOM 5331 C C . PHE E 1 44 ? 37.112 -7.053 -72.367 1.00 21.07 44 PHE E C 1
ATOM 5332 O O . PHE E 1 44 ? 36.072 -7.233 -71.690 1.00 19.20 44 PHE E O 1
ATOM 5340 N N . TYR E 1 45 ? 37.119 -7.047 -73.708 1.00 19.64 45 TYR E N 1
ATOM 5341 C CA . TYR E 1 45 ? 35.882 -7.301 -74.456 1.00 20.49 45 TYR E CA 1
ATOM 5342 C C . TYR E 1 45 ? 35.470 -8.758 -74.447 1.00 21.08 45 TYR E C 1
ATOM 5343 O O . TYR E 1 45 ? 34.271 -9.032 -74.415 1.00 23.51 45 TYR E O 1
ATOM 5352 N N . ASP E 1 46 ? 36.425 -9.690 -74.457 1.00 22.86 46 ASP E N 1
ATOM 5353 C CA . ASP E 1 46 ? 36.079 -11.124 -74.318 1.00 25.36 46 ASP E CA 1
ATOM 5354 C C . ASP E 1 46 ? 35.282 -11.384 -73.041 1.00 25.50 46 ASP E C 1
ATOM 5355 O O . ASP E 1 46 ? 34.302 -12.126 -73.058 1.00 24.57 46 ASP E O 1
ATOM 5360 N N . ARG E 1 47 ? 35.684 -10.750 -71.940 1.00 26.82 47 ARG E N 1
ATOM 5361 C CA . ARG E 1 47 ? 34.950 -10.887 -70.663 1.00 25.86 47 ARG E CA 1
ATOM 5362 C C . ARG E 1 47 ? 33.542 -10.302 -70.711 1.00 26.02 47 ARG E C 1
ATOM 5363 O O . ARG E 1 47 ? 32.608 -10.907 -70.164 1.00 27.21 47 ARG E O 1
ATOM 5371 N N . ILE E 1 48 ? 33.363 -9.143 -71.357 1.00 23.08 48 ILE E N 1
ATOM 5372 C CA . ILE E 1 48 ? 32.031 -8.563 -71.492 1.00 23.03 48 ILE E CA 1
ATOM 5373 C C . ILE E 1 48 ? 31.148 -9.501 -72.335 1.00 24.41 48 ILE E C 1
ATOM 5374 O O . ILE E 1 48 ? 30.043 -9.837 -71.932 1.00 24.06 48 ILE E O 1
ATOM 5379 N N . LEU E 1 49 ? 31.669 -9.914 -73.484 1.00 25.52 49 LEU E N 1
ATOM 5380 C CA . LEU E 1 49 ? 30.914 -10.734 -74.445 1.00 27.58 49 LEU E CA 1
ATOM 5381 C C . LEU E 1 49 ? 30.545 -12.128 -73.922 1.00 29.62 49 LEU E C 1
ATOM 5382 O O . LEU E 1 49 ? 29.515 -12.696 -74.326 1.00 30.09 49 LEU E O 1
ATOM 5387 N N . GLY E 1 50 ? 31.354 -12.659 -73.008 1.00 28.60 50 GLY E N 1
ATOM 5388 C CA . GLY E 1 50 ? 31.064 -13.935 -72.367 1.00 29.87 50 GLY E CA 1
ATOM 5389 C C . GLY E 1 50 ? 30.118 -13.864 -71.183 1.00 29.39 50 GLY E C 1
ATOM 5390 O O . GLY E 1 50 ? 29.765 -14.906 -70.638 1.00 32.06 50 GLY E O 1
ATOM 5391 N N . HIS E 1 51 ? 29.698 -12.665 -70.782 1.00 28.67 51 HIS E N 1
ATOM 5392 C CA . HIS E 1 51 ? 28.887 -12.466 -69.568 1.00 29.07 51 HIS E CA 1
ATOM 5393 C C . HIS E 1 51 ? 27.545 -11.898 -69.969 1.00 31.37 51 HIS E C 1
ATOM 5394 O O . HIS E 1 51 ? 27.454 -10.777 -70.471 1.00 31.70 51 HIS E O 1
ATOM 5401 N N . GLU E 1 52 ? 26.498 -12.684 -69.737 1.00 35.44 52 GLU E N 1
ATOM 5402 C CA . GLU E 1 52 ? 25.156 -12.366 -70.211 1.00 37.84 52 GLU E CA 1
ATOM 5403 C C . GLU E 1 52 ? 24.668 -10.993 -69.744 1.00 36.47 52 GLU E C 1
ATOM 5404 O O . GLU E 1 52 ? 24.114 -10.228 -70.540 1.00 36.48 52 GLU E O 1
ATOM 5410 N N . GLY E 1 53 ? 24.856 -10.683 -68.463 1.00 33.52 53 GLY E N 1
ATOM 5411 C CA . GLY E 1 53 ? 24.382 -9.400 -67.915 1.00 33.24 53 GLY E CA 1
ATOM 5412 C C . GLY E 1 53 ? 25.084 -8.181 -68.507 1.00 31.07 53 GLY E C 1
ATOM 5413 O O . GLY E 1 53 ? 24.439 -7.217 -68.930 1.00 33.40 53 GLY E O 1
ATOM 5414 N N . ALA E 1 54 ? 26.405 -8.251 -68.563 1.00 29.18 54 ALA E N 1
ATOM 5415 C CA . ALA E 1 54 ? 27.235 -7.156 -69.045 1.00 29.97 54 ALA E CA 1
ATOM 5416 C C . ALA E 1 54 ? 27.000 -6.915 -70.531 1.00 30.71 54 ALA E C 1
ATOM 5417 O O . ALA E 1 54 ? 26.783 -5.780 -70.943 1.00 33.98 54 ALA E O 1
ATOM 5419 N N . ARG E 1 55 ? 26.999 -7.980 -71.323 1.00 30.82 55 ARG E N 1
ATOM 5420 C CA . ARG E 1 55 ? 26.877 -7.828 -72.779 1.00 32.45 55 ARG E CA 1
ATOM 5421 C C . ARG E 1 55 ? 25.565 -7.213 -73.263 1.00 33.38 55 ARG E C 1
ATOM 5422 O O . ARG E 1 55 ? 25.490 -6.797 -74.421 1.00 30.02 55 ARG E O 1
ATOM 5430 N N . THR E 1 56 ? 24.534 -7.156 -72.411 1.00 34.82 56 THR E N 1
ATOM 5431 C CA . THR E 1 56 ? 23.273 -6.494 -72.785 1.00 35.18 56 THR E CA 1
ATOM 5432 C C . THR E 1 56 ? 23.446 -4.999 -73.076 1.00 31.70 56 THR E C 1
ATOM 5433 O O . THR E 1 56 ? 22.634 -4.410 -73.798 1.00 27.67 56 THR E O 1
ATOM 5437 N N . ALA E 1 57 ? 24.463 -4.369 -72.478 1.00 29.77 57 ALA E N 1
ATOM 5438 C CA . ALA E 1 57 ? 24.778 -2.963 -72.767 1.00 28.47 57 ALA E CA 1
ATOM 5439 C C . ALA E 1 57 ? 25.355 -2.726 -74.170 1.00 26.12 57 ALA E C 1
ATOM 5440 O O . ALA E 1 57 ? 25.354 -1.595 -74.627 1.00 26.74 57 ALA E O 1
ATOM 5442 N N . LEU E 1 58 ? 25.861 -3.779 -74.813 1.00 26.63 58 LEU E N 1
ATOM 5443 C CA . LEU E 1 58 ? 26.452 -3.730 -76.160 1.00 27.04 58 LEU E CA 1
ATOM 5444 C C . LEU E 1 58 ? 25.390 -4.086 -77.197 1.00 27.17 58 LEU E C 1
ATOM 5445 O O . LEU E 1 58 ? 25.047 -5.272 -77.372 1.00 27.48 58 LEU E O 1
ATOM 5450 N N . VAL E 1 59 ? 24.868 -3.063 -77.863 1.00 27.93 59 VAL E N 1
ATOM 5451 C CA . VAL E 1 59 ? 23.776 -3.243 -78.835 1.00 28.98 59 VAL E CA 1
ATOM 5452 C C . VAL E 1 59 ? 24.137 -2.873 -80.279 1.00 29.91 59 VAL E C 1
ATOM 5453 O O . VAL E 1 59 ? 23.280 -2.991 -81.169 1.00 28.47 59 VAL E O 1
ATOM 5457 N N . GLY E 1 60 ? 25.384 -2.440 -80.521 1.00 28.49 60 GLY E N 1
ATOM 5458 C CA . GLY E 1 60 ? 25.843 -2.062 -81.869 1.00 30.57 60 GLY E CA 1
ATOM 5459 C C . GLY E 1 60 ? 26.564 -3.137 -82.683 1.00 31.60 60 GLY E C 1
ATOM 5460 O O . GLY E 1 60 ? 27.145 -2.831 -83.721 1.00 32.89 60 GLY E O 1
ATOM 5461 N N . GLY E 1 61 ? 26.586 -4.390 -82.224 1.00 32.17 61 GLY E N 1
ATOM 5462 C CA . GLY E 1 61 ? 27.231 -5.471 -82.994 1.00 32.30 61 GLY E CA 1
ATOM 5463 C C . GLY E 1 61 ? 28.760 -5.516 -83.103 1.00 31.77 61 GLY E C 1
ATOM 5464 O O . GLY E 1 61 ? 29.488 -4.957 -82.283 1.00 29.99 61 GLY E O 1
ATOM 5465 N N . GLU E 1 62 ? 29.248 -6.255 -84.101 1.00 32.34 62 GLU E N 1
ATOM 5466 C CA . GLU E 1 62 ? 30.691 -6.469 -84.286 1.00 32.34 62 GLU E CA 1
ATOM 5467 C C . GLU E 1 62 ? 31.449 -5.176 -84.569 1.00 29.69 62 GLU E C 1
ATOM 5468 O O . GLU E 1 62 ? 32.585 -5.008 -84.065 1.00 27.23 62 GLU E O 1
ATOM 5474 N N . SER E 1 63 ? 30.852 -4.264 -85.356 1.00 26.25 63 SER E N 1
ATOM 5475 C CA . SER E 1 63 ? 31.542 -2.996 -85.618 1.00 24.97 63 SER E CA 1
ATOM 5476 C C . SER E 1 63 ? 31.755 -2.219 -84.329 1.00 22.75 63 SER E C 1
ATOM 5477 O O . SER E 1 63 ? 32.795 -1.580 -84.141 1.00 22.37 63 SER E O 1
ATOM 5480 N N . GLN E 1 64 ? 30.781 -2.259 -83.441 1.00 22.39 64 GLN E N 1
ATOM 5481 C CA . GLN E 1 64 ? 30.912 -1.543 -82.161 1.00 22.35 64 GLN E CA 1
ATOM 5482 C C . GLN E 1 64 ? 32.110 -2.020 -81.321 1.00 21.83 64 GLN E C 1
ATOM 5483 O O . GLN E 1 64 ? 32.846 -1.200 -80.774 1.00 23.80 64 GLN E O 1
ATOM 5489 N N . VAL E 1 65 ? 32.286 -3.321 -81.208 1.00 21.23 65 VAL E N 1
ATOM 5490 C CA . VAL E 1 65 ? 33.421 -3.870 -80.472 1.00 21.82 65 VAL E CA 1
ATOM 5491 C C . VAL E 1 65 ? 34.738 -3.412 -81.113 1.00 21.94 65 VAL E C 1
ATOM 5492 O O . VAL E 1 65 ? 35.668 -3.052 -80.408 1.00 21.06 65 VAL E O 1
ATOM 5496 N N . GLY E 1 66 ? 34.810 -3.381 -82.450 1.00 21.14 66 GLY E N 1
ATOM 5497 C CA . GLY E 1 66 ? 35.982 -2.857 -83.110 1.00 19.40 66 GLY E CA 1
ATOM 5498 C C . GLY E 1 66 ? 36.273 -1.423 -82.735 1.00 18.46 66 GLY E C 1
ATOM 5499 O O . GLY E 1 66 ? 37.417 -1.074 -82.439 1.00 19.88 66 GLY E O 1
ATOM 5500 N N . HIS E 1 67 ? 35.247 -0.584 -82.742 1.00 18.14 67 HIS E N 1
ATOM 5501 C CA . HIS E 1 67 ? 35.421 0.828 -82.385 1.00 18.63 67 HIS E CA 1
ATOM 5502 C C . HIS E 1 67 ? 35.808 0.996 -80.899 1.00 18.79 67 HIS E C 1
ATOM 5503 O O . HIS E 1 67 ? 36.666 1.805 -80.568 1.00 17.61 67 HIS E O 1
ATOM 5510 N N . LEU E 1 68 ? 35.156 0.238 -80.035 1.00 20.03 68 LEU E N 1
ATOM 5511 C CA . LEU E 1 68 ? 35.481 0.268 -78.589 1.00 19.75 68 LEU E CA 1
ATOM 5512 C C . LEU E 1 68 ? 36.911 -0.210 -78.302 1.00 19.44 68 LEU E C 1
ATOM 5513 O O . LEU E 1 68 ? 37.556 0.313 -77.389 1.00 20.81 68 LEU E O 1
ATOM 5518 N N . LYS E 1 69 ? 37.429 -1.177 -79.061 1.00 19.03 69 LYS E N 1
ATOM 5519 C CA . LYS E 1 69 ? 38.836 -1.558 -78.878 1.00 20.11 69 LYS E CA 1
ATOM 5520 C C . LYS E 1 69 ? 39.777 -0.386 -79.161 1.00 20.34 69 LYS E C 1
ATOM 5521 O O . LYS E 1 69 ? 40.789 -0.204 -78.465 1.00 19.43 69 LYS E O 1
ATOM 5527 N N . VAL E 1 70 ? 39.438 0.420 -80.172 1.00 20.14 70 VAL E N 1
ATOM 5528 C CA . VAL E 1 70 ? 40.243 1.582 -80.522 1.00 19.28 70 VAL E CA 1
ATOM 5529 C C . VAL E 1 70 ? 40.243 2.588 -79.359 1.00 20.24 70 VAL E C 1
ATOM 5530 O O . VAL E 1 70 ? 41.322 3.056 -78.939 1.00 19.86 70 VAL E O 1
ATOM 5534 N N . THR E 1 71 ? 39.053 2.903 -78.825 1.00 19.20 71 THR E N 1
ATOM 5535 C CA . THR E 1 71 ? 38.982 3.851 -77.723 1.00 20.03 71 THR E CA 1
ATOM 5536 C C . THR E 1 71 ? 39.571 3.307 -76.418 1.00 18.91 71 THR E C 1
ATOM 5537 O O . THR E 1 71 ? 40.068 4.088 -75.617 1.00 18.74 71 THR E O 1
ATOM 5541 N N . MET E 1 72 ? 39.548 1.987 -76.230 1.00 19.16 72 MET E N 1
ATOM 5542 C CA . MET E 1 72 ? 40.146 1.364 -75.020 1.00 18.94 72 MET E CA 1
ATOM 5543 C C . MET E 1 72 ? 41.666 1.351 -75.068 1.00 18.88 72 MET E C 1
ATOM 5544 O O . MET E 1 72 ? 42.334 1.570 -74.050 1.00 18.18 72 MET E O 1
ATOM 5549 N N . ILE E 1 73 ? 42.240 1.068 -76.234 1.00 18.59 73 ILE E N 1
ATOM 5550 C CA . ILE E 1 73 ? 43.683 1.214 -76.409 1.00 18.49 73 ILE E CA 1
ATOM 5551 C C . ILE E 1 73 ? 44.114 2.667 -76.121 1.00 18.43 73 ILE E C 1
ATOM 5552 O O . ILE E 1 73 ? 45.135 2.893 -75.447 1.00 19.82 73 ILE E O 1
ATOM 5557 N N . ALA E 1 74 ? 43.346 3.648 -76.590 1.00 18.00 74 ALA E N 1
ATOM 5558 C CA . ALA E 1 74 ? 43.639 5.059 -76.283 1.00 17.87 74 ALA E CA 1
ATOM 5559 C C . ALA E 1 74 ? 43.506 5.360 -74.782 1.00 17.90 74 ALA E C 1
ATOM 5560 O O . ALA E 1 74 ? 44.291 6.117 -74.199 1.00 18.42 74 ALA E O 1
ATOM 5562 N N . TRP E 1 75 ? 42.489 4.776 -74.174 1.00 16.98 75 TRP E N 1
ATOM 5563 C CA . TRP E 1 75 ? 42.256 4.948 -72.737 1.00 16.45 75 TRP E CA 1
ATOM 5564 C C . TRP E 1 75 ? 43.447 4.422 -71.946 1.00 15.90 75 TRP E C 1
ATOM 5565 O O . TRP E 1 75 ? 43.914 5.093 -71.020 1.00 16.66 75 TRP E O 1
ATOM 5576 N N . LEU E 1 76 ? 43.915 3.226 -72.294 1.00 16.92 76 LEU E N 1
ATOM 5577 C CA . LEU E 1 76 ? 45.096 2.619 -71.648 1.00 17.71 76 LEU E CA 1
ATOM 5578 C C . LEU E 1 76 ? 46.350 3.444 -71.859 1.00 19.15 76 LEU E C 1
ATOM 5579 O O . LEU E 1 76 ? 47.167 3.646 -70.936 1.00 18.96 76 LEU E O 1
ATOM 5584 N N . ASP E 1 77 ? 46.519 3.935 -73.085 1.00 19.40 77 ASP E N 1
ATOM 5585 C CA . ASP E 1 77 ? 47.660 4.801 -73.393 1.00 20.63 77 ASP E CA 1
ATOM 5586 C C . ASP E 1 77 ? 47.669 6.046 -72.492 1.00 19.11 77 ASP E C 1
ATOM 5587 O O . ASP E 1 77 ? 48.707 6.399 -71.916 1.00 20.36 77 ASP E O 1
ATOM 5592 N N . GLU E 1 78 ? 46.511 6.679 -72.334 1.00 18.91 78 GLU E N 1
ATOM 5593 C CA . GLU E 1 78 ? 46.365 7.844 -71.478 1.00 19.73 78 GLU E CA 1
ATOM 5594 C C . GLU E 1 78 ? 46.585 7.496 -69.991 1.00 19.11 78 GLU E C 1
ATOM 5595 O O . GLU E 1 78 ? 47.267 8.231 -69.256 1.00 19.01 78 GLU E O 1
ATOM 5601 N N . LEU E 1 79 ? 46.034 6.361 -69.580 1.00 18.26 79 LEU E N 1
ATOM 5602 C CA . LEU E 1 79 ? 46.112 5.892 -68.183 1.00 18.36 79 LEU E CA 1
ATOM 5603 C C . LEU E 1 79 ? 47.528 5.836 -67.661 1.00 18.75 79 LEU E C 1
ATOM 5604 O O . LEU E 1 79 ? 47.806 6.252 -66.514 1.00 20.11 79 LEU E O 1
ATOM 5609 N N . LEU E 1 80 ? 48.417 5.286 -68.475 1.00 19.51 80 LEU E N 1
ATOM 5610 C CA . LEU E 1 80 ? 49.789 5.054 -68.084 1.00 19.90 80 LEU E CA 1
ATOM 5611 C C . LEU E 1 80 ? 50.746 6.135 -68.595 1.00 22.44 80 LEU E C 1
ATOM 5612 O O . LEU E 1 80 ? 51.846 6.271 -68.070 1.00 22.51 80 LEU E O 1
ATOM 5617 N N . GLY E 1 81 ? 50.338 6.880 -69.619 1.00 23.47 81 GLY E N 1
ATOM 5618 C CA . GLY E 1 81 ? 51.193 7.913 -70.203 1.00 24.10 81 GLY E CA 1
ATOM 5619 C C . GLY E 1 81 ? 50.993 9.275 -69.589 1.00 26.20 81 GLY E C 1
ATOM 5620 O O . GLY E 1 81 ? 51.942 10.080 -69.505 1.00 29.69 81 GLY E O 1
ATOM 5621 N N . GLY E 1 82 ? 49.763 9.572 -69.191 1.00 25.01 82 GLY E N 1
ATOM 5622 C CA . GLY E 1 82 ? 49.456 10.872 -68.612 1.00 25.69 82 GLY E CA 1
ATOM 5623 C C . GLY E 1 82 ? 49.579 11.989 -69.647 1.00 27.83 82 GLY E C 1
ATOM 5624 O O . GLY E 1 82 ? 49.458 11.725 -70.852 1.00 26.26 82 GLY E O 1
ATOM 5625 N N . PRO E 1 83 ? 49.778 13.238 -69.215 1.00 29.81 83 PRO E N 1
ATOM 5626 C CA . PRO E 1 83 ? 49.776 13.656 -67.815 1.00 29.19 83 PRO E CA 1
ATOM 5627 C C . PRO E 1 83 ? 48.417 13.479 -67.162 1.00 28.39 83 PRO E C 1
ATOM 5628 O O . PRO E 1 83 ? 47.416 13.229 -67.854 1.00 27.78 83 PRO E O 1
ATOM 5632 N N . TRP E 1 84 ? 48.404 13.588 -65.838 1.00 27.05 84 TRP E N 1
ATOM 5633 C CA . TRP E 1 84 ? 47.225 13.348 -65.016 1.00 26.51 84 TRP E CA 1
ATOM 5634 C C . TRP E 1 84 ? 46.740 14.659 -64.433 1.00 28.82 84 TRP E C 1
ATOM 5635 O O . TRP E 1 84 ? 46.517 14.796 -63.229 1.00 29.93 84 TRP E O 1
ATOM 5646 N N . ASP E 1 85 ? 46.557 15.620 -65.329 1.00 30.40 85 ASP E N 1
ATOM 5647 C CA . ASP E 1 85 ? 46.247 17.006 -64.967 1.00 31.96 85 ASP E CA 1
ATOM 5648 C C . ASP E 1 85 ? 44.736 17.217 -64.972 1.00 31.19 85 ASP E C 1
ATOM 5649 O O . ASP E 1 85 ? 43.973 16.254 -65.111 1.00 28.72 85 ASP E O 1
ATOM 5654 N N . GLU E 1 86 ? 44.288 18.458 -64.785 1.00 31.36 86 GLU E N 1
ATOM 5655 C CA . GLU E 1 86 ? 42.847 18.745 -64.753 1.00 32.79 86 GLU E CA 1
ATOM 5656 C C . GLU E 1 86 ? 42.129 18.280 -66.021 1.00 29.29 86 GLU E C 1
ATOM 5657 O O . GLU E 1 86 ? 41.064 17.688 -65.954 1.00 28.41 86 GLU E O 1
ATOM 5663 N N . ALA E 1 87 ? 42.731 18.522 -67.174 1.00 28.23 87 ALA E N 1
ATOM 5664 C CA . ALA E 1 87 ? 42.133 18.113 -68.453 1.00 27.80 87 ALA E CA 1
ATOM 5665 C C . ALA E 1 87 ? 41.961 16.597 -68.547 1.00 25.71 87 ALA E C 1
ATOM 5666 O O . ALA E 1 87 ? 40.953 16.118 -69.049 1.00 23.59 87 ALA E O 1
ATOM 5668 N N . TYR E 1 88 ? 42.968 15.851 -68.086 1.00 24.33 88 TYR E N 1
ATOM 5669 C CA . TYR E 1 88 ? 42.897 14.385 -68.038 1.00 23.39 88 TYR E CA 1
ATOM 5670 C C . TYR E 1 88 ? 41.657 13.950 -67.259 1.00 21.72 88 TYR E C 1
ATOM 5671 O O . TYR E 1 88 ? 40.851 13.187 -67.763 1.00 21.33 88 TYR E O 1
ATOM 5680 N N . TRP E 1 89 ? 41.498 14.463 -66.048 1.00 21.58 89 TRP E N 1
ATOM 5681 C CA . TRP E 1 89 ? 40.409 14.023 -65.170 1.00 22.66 89 TRP E CA 1
ATOM 5682 C C . TRP E 1 89 ? 39.056 14.516 -65.667 1.00 24.09 89 TRP E C 1
ATOM 5683 O O . TRP E 1 89 ? 38.079 13.779 -65.582 1.00 21.90 89 TRP E O 1
ATOM 5694 N N . ASP E 1 90 ? 39.005 15.724 -66.252 1.00 25.74 90 ASP E N 1
ATOM 5695 C CA . ASP E 1 90 ? 37.782 16.200 -66.922 1.00 27.61 90 ASP E CA 1
ATOM 5696 C C . ASP E 1 90 ? 37.281 15.241 -68.014 1.00 26.33 90 ASP E C 1
ATOM 5697 O O . ASP E 1 90 ? 36.072 15.000 -68.133 1.00 27.20 90 ASP E O 1
ATOM 5702 N N . ARG E 1 91 ? 38.204 14.691 -68.795 1.00 25.34 91 ARG E N 1
ATOM 5703 C CA . ARG E 1 91 ? 37.856 13.726 -69.822 1.00 26.83 91 ARG E CA 1
ATOM 5704 C C . ARG E 1 91 ? 37.338 12.404 -69.237 1.00 25.98 91 ARG E C 1
ATOM 5705 O O . ARG E 1 91 ? 36.473 11.754 -69.830 1.00 24.09 91 ARG E O 1
ATOM 5713 N N . ARG E 1 92 ? 37.858 12.006 -68.072 1.00 24.06 92 ARG E N 1
ATOM 5714 C CA . ARG E 1 92 ? 37.361 10.801 -67.419 1.00 22.71 92 ARG E CA 1
ATOM 5715 C C . ARG E 1 92 ? 35.934 10.994 -66.898 1.00 22.25 92 ARG E C 1
ATOM 5716 O O . ARG E 1 92 ? 35.149 10.059 -66.968 1.00 21.90 92 ARG E O 1
ATOM 5724 N N . TYR E 1 93 ? 35.579 12.191 -66.425 1.00 23.28 93 TYR E N 1
ATOM 5725 C CA . TYR E 1 93 ? 34.182 12.472 -66.071 1.00 24.42 93 TYR E CA 1
ATOM 5726 C C . TYR E 1 93 ? 33.281 12.292 -67.294 1.00 23.46 93 TYR E C 1
ATOM 5727 O O . TYR E 1 93 ? 32.229 11.679 -67.221 1.00 20.81 93 TYR E O 1
ATOM 5736 N N . ARG E 1 94 ? 33.705 12.815 -68.440 1.00 23.38 94 ARG E N 1
ATOM 5737 C CA . ARG E 1 94 ? 32.926 12.616 -69.660 1.00 23.13 94 ARG E CA 1
ATOM 5738 C C . ARG E 1 94 ? 32.708 11.132 -69.937 1.00 22.01 94 ARG E C 1
ATOM 5739 O O . ARG E 1 94 ? 31.593 10.704 -70.283 1.00 21.22 94 ARG E O 1
ATOM 5747 N N . ILE E 1 95 ? 33.778 10.348 -69.793 1.00 19.99 95 ILE E N 1
ATOM 5748 C CA . ILE E 1 95 ? 33.721 8.909 -70.019 1.00 20.27 95 ILE E CA 1
ATOM 5749 C C . ILE E 1 95 ? 32.715 8.280 -69.043 1.00 20.72 95 ILE E C 1
ATOM 5750 O O . ILE E 1 95 ? 31.892 7.483 -69.452 1.00 20.33 95 ILE E O 1
ATOM 5755 N N . GLY E 1 96 ? 32.775 8.650 -67.765 1.00 20.43 96 GLY E N 1
ATOM 5756 C CA . GLY E 1 96 ? 31.772 8.192 -66.803 1.00 21.58 96 GLY E CA 1
ATOM 5757 C C . GLY E 1 96 ? 30.350 8.436 -67.297 1.00 22.12 96 GLY E C 1
ATOM 5758 O O . GLY E 1 96 ? 29.540 7.515 -67.359 1.00 20.27 96 GLY E O 1
ATOM 5759 N N . ARG E 1 97 ? 30.080 9.672 -67.712 1.00 23.51 97 ARG E N 1
ATOM 5760 C CA . ARG E 1 97 ? 28.727 10.059 -68.118 1.00 25.79 97 ARG E CA 1
ATOM 5761 C C . ARG E 1 97 ? 28.200 9.306 -69.327 1.00 24.62 97 ARG E C 1
ATOM 5762 O O . ARG E 1 97 ? 26.988 9.140 -69.458 1.00 22.67 97 ARG E O 1
ATOM 5770 N N . VAL E 1 98 ? 29.099 8.827 -70.192 1.00 23.08 98 VAL E N 1
ATOM 5771 C CA . VAL E 1 98 ? 28.689 7.988 -71.308 1.00 23.56 98 VAL E CA 1
ATOM 5772 C C . VAL E 1 98 ? 27.971 6.741 -70.794 1.00 24.12 98 VAL E C 1
ATOM 5773 O O . VAL E 1 98 ? 26.929 6.351 -71.316 1.00 25.41 98 VAL E O 1
ATOM 5777 N N . HIS E 1 99 ? 28.542 6.122 -69.762 1.00 22.52 99 HIS E N 1
ATOM 5778 C CA . HIS E 1 99 ? 28.015 4.880 -69.219 1.00 21.36 99 HIS E CA 1
ATOM 5779 C C . HIS E 1 99 ? 26.730 5.087 -68.467 1.00 22.88 99 HIS E C 1
ATOM 5780 O O . HIS E 1 99 ? 25.837 4.240 -68.535 1.00 22.40 99 HIS E O 1
ATOM 5787 N N . VAL E 1 100 ? 26.626 6.227 -67.798 1.00 23.37 100 VAL E N 1
ATOM 5788 C CA . VAL E 1 100 ? 25.385 6.626 -67.150 1.00 26.77 100 VAL E CA 1
ATOM 5789 C C . VAL E 1 100 ? 24.284 6.767 -68.211 1.00 29.03 100 VAL E C 1
ATOM 5790 O O . VAL E 1 100 ? 23.209 6.183 -68.074 1.00 28.18 100 VAL E O 1
ATOM 5794 N N . ARG E 1 101 ? 24.581 7.515 -69.275 1.00 30.40 101 ARG E N 1
ATOM 5795 C CA . ARG E 1 101 ? 23.595 7.813 -70.328 1.00 33.17 101 ARG E CA 1
ATOM 5796 C C . ARG E 1 101 ? 22.997 6.552 -70.985 1.00 32.44 101 ARG E C 1
ATOM 5797 O O . ARG E 1 101 ? 21.806 6.521 -71.272 1.00 33.43 101 ARG E O 1
ATOM 5805 N N . ILE E 1 102 ? 23.813 5.525 -71.212 1.00 30.46 102 ILE E N 1
ATOM 5806 C CA . ILE E 1 102 ? 23.331 4.257 -71.786 1.00 31.46 102 ILE E CA 1
ATOM 5807 C C . ILE E 1 102 ? 22.716 3.309 -70.759 1.00 31.61 102 ILE E C 1
ATOM 5808 O O . ILE E 1 102 ? 22.321 2.197 -71.113 1.00 32.57 102 ILE E O 1
ATOM 5813 N N . GLY E 1 103 ? 22.684 3.720 -69.492 1.00 32.35 103 GLY E N 1
ATOM 5814 C CA . GLY E 1 103 ? 22.072 2.920 -68.440 1.00 32.25 103 GLY E CA 1
ATOM 5815 C C . GLY E 1 103 ? 22.830 1.660 -68.067 1.00 30.86 103 GLY E C 1
ATOM 5816 O O . GLY E 1 103 ? 22.207 0.687 -67.637 1.00 28.99 103 GLY E O 1
ATOM 5817 N N . LEU E 1 104 ? 24.164 1.665 -68.215 1.00 28.13 104 LEU E N 1
ATOM 5818 C CA . LEU E 1 104 ? 24.992 0.546 -67.745 1.00 26.28 104 LEU E CA 1
ATOM 5819 C C . LEU E 1 104 ? 24.885 0.497 -66.221 1.00 25.68 104 LEU E C 1
ATOM 5820 O O . LEU E 1 104 ? 25.178 1.496 -65.571 1.00 24.81 104 LEU E O 1
ATOM 5825 N N . PRO E 1 105 ? 24.442 -0.642 -65.652 1.00 26.52 105 PRO E N 1
ATOM 5826 C CA . PRO E 1 105 ? 24.458 -0.725 -64.185 1.00 26.14 105 PRO E CA 1
ATOM 5827 C C . PRO E 1 105 ? 25.852 -0.476 -63.621 1.00 25.54 105 PRO E C 1
ATOM 5828 O O . PRO E 1 105 ? 26.817 -1.062 -64.092 1.00 22.79 105 PRO E O 1
ATOM 5832 N N . GLN E 1 106 ? 25.949 0.392 -62.625 1.00 26.17 106 GLN E N 1
ATOM 5833 C CA . GLN E 1 106 ? 27.252 0.871 -62.183 1.00 25.35 106 GLN E CA 1
ATOM 5834 C C . GLN E 1 106 ? 28.206 -0.217 -61.705 1.00 24.97 106 GLN E C 1
ATOM 5835 O O . GLN E 1 106 ? 29.426 -0.040 -61.818 1.00 23.70 106 GLN E O 1
ATOM 5841 N N . HIS E 1 107 ? 27.683 -1.315 -61.145 1.00 23.87 107 HIS E N 1
ATOM 5842 C CA . HIS E 1 107 ? 28.567 -2.375 -60.641 1.00 23.89 107 HIS E CA 1
ATOM 5843 C C . HIS E 1 107 ? 29.469 -2.982 -61.711 1.00 22.25 107 HIS E C 1
ATOM 5844 O O . HIS E 1 107 ? 30.566 -3.405 -61.403 1.00 18.46 107 HIS E O 1
ATOM 5851 N N . TYR E 1 108 ? 29.035 -2.979 -62.975 1.00 22.83 108 TYR E N 1
ATOM 5852 C CA . TYR E 1 108 ? 29.878 -3.508 -64.056 1.00 23.04 108 TYR E CA 1
ATOM 5853 C C . TYR E 1 108 ? 31.165 -2.718 -64.272 1.00 21.52 108 TYR E C 1
ATOM 5854 O O . TYR E 1 108 ? 32.151 -3.279 -64.733 1.00 20.42 108 TYR E O 1
ATOM 5863 N N . MET E 1 109 ? 31.163 -1.443 -63.911 1.00 21.84 109 MET E N 1
ATOM 5864 C CA . MET E 1 109 ? 32.389 -0.628 -63.963 1.00 22.92 109 MET E CA 1
ATOM 5865 C C . MET E 1 109 ? 33.491 -1.245 -63.095 1.00 22.03 109 MET E C 1
ATOM 5866 O O . MET E 1 109 ? 34.669 -1.184 -63.457 1.00 20.14 109 MET E O 1
ATOM 5871 N N . PHE E 1 110 ? 33.105 -1.845 -61.958 1.00 20.98 110 PHE E N 1
ATOM 5872 C CA . PHE E 1 110 ? 34.057 -2.470 -61.043 1.00 20.63 110 PHE E CA 1
ATOM 5873 C C . PHE E 1 110 ? 34.581 -3.774 -61.578 1.00 19.20 110 PHE E C 1
ATOM 5874 O O . PHE E 1 110 ? 35.783 -4.068 -61.469 1.00 20.47 110 PHE E O 1
ATOM 5882 N N . GLY E 1 111 ? 33.696 -4.575 -62.158 1.00 18.50 111 GLY E N 1
ATOM 5883 C CA . GLY E 1 111 ? 34.123 -5.829 -62.786 1.00 18.40 111 GLY E CA 1
ATOM 5884 C C . GLY E 1 111 ? 35.086 -5.581 -63.936 1.00 17.94 111 GLY E C 1
ATOM 5885 O O . GLY E 1 111 ? 36.114 -6.260 -64.076 1.00 15.41 111 GLY E O 1
ATOM 5886 N N . ALA E 1 112 ? 34.740 -4.598 -64.764 1.00 17.77 112 ALA E N 1
ATOM 5887 C CA . ALA E 1 112 ? 35.542 -4.271 -65.953 1.00 18.17 112 ALA E CA 1
ATOM 5888 C C . ALA E 1 112 ? 36.911 -3.741 -65.546 1.00 18.07 112 ALA E C 1
ATOM 5889 O O . ALA E 1 112 ? 37.918 -4.153 -66.103 1.00 18.65 112 ALA E O 1
ATOM 5891 N N . MET E 1 113 ? 36.951 -2.867 -64.541 1.00 17.92 113 MET E N 1
ATOM 5892 C CA . MET E 1 113 ? 38.233 -2.337 -64.058 1.00 18.05 113 MET E CA 1
ATOM 5893 C C . MET E 1 113 ? 39.107 -3.452 -63.504 1.00 17.96 113 MET E C 1
ATOM 5894 O O . MET E 1 113 ? 40.323 -3.441 -63.681 1.00 18.51 113 MET E O 1
ATOM 5899 N N . ASN E 1 114 ? 38.478 -4.430 -62.866 1.00 18.48 114 ASN E N 1
ATOM 5900 C CA . ASN E 1 114 ? 39.214 -5.576 -62.328 1.00 17.88 114 ASN E CA 1
ATOM 5901 C C . ASN E 1 114 ? 39.921 -6.366 -63.399 1.00 17.06 114 ASN E C 1
ATOM 5902 O O . ASN E 1 114 ? 41.008 -6.858 -63.176 1.00 17.10 114 ASN E O 1
ATOM 5907 N N . VAL E 1 115 ? 39.308 -6.469 -64.582 1.00 17.89 115 VAL E N 1
ATOM 5908 C CA . VAL E 1 115 ? 39.957 -7.151 -65.706 1.00 18.14 115 VAL E CA 1
ATOM 5909 C C . VAL E 1 115 ? 41.258 -6.454 -66.072 1.00 17.01 115 VAL E C 1
ATOM 5910 O O . VAL E 1 115 ? 42.317 -7.103 -66.164 1.00 17.61 115 VAL E O 1
ATOM 5914 N N . HIS E 1 116 ? 41.205 -5.139 -66.247 1.00 16.99 116 HIS E N 1
ATOM 5915 C CA . HIS E 1 116 ? 42.430 -4.350 -66.490 1.00 16.85 116 HIS E CA 1
ATOM 5916 C C . HIS E 1 116 ? 43.403 -4.446 -65.327 1.00 17.02 116 HIS E C 1
ATOM 5917 O O . HIS E 1 116 ? 44.605 -4.568 -65.519 1.00 16.79 116 HIS E O 1
ATOM 5924 N N . ARG E 1 117 ? 42.873 -4.395 -64.111 1.00 17.32 117 ARG E N 1
ATOM 5925 C CA . ARG E 1 117 ? 43.744 -4.426 -62.928 1.00 17.13 117 ARG E CA 1
ATOM 5926 C C . ARG E 1 117 ? 44.602 -5.675 -62.914 1.00 16.91 117 ARG E C 1
ATOM 5927 O O . ARG E 1 117 ? 45.799 -5.595 -62.727 1.00 17.51 117 ARG E O 1
ATOM 5935 N N . THR E 1 118 ? 43.971 -6.822 -63.147 1.00 17.95 118 THR E N 1
ATOM 5936 C CA . THR E 1 118 ? 44.636 -8.097 -63.151 1.00 18.50 118 THR E CA 1
ATOM 5937 C C . THR E 1 118 ? 45.708 -8.167 -64.231 1.00 18.05 118 THR E C 1
ATOM 5938 O O . THR E 1 118 ? 46.855 -8.550 -63.973 1.00 18.52 118 THR E O 1
ATOM 5942 N N . GLY E 1 119 ? 45.341 -7.784 -65.457 1.00 17.98 119 GLY E N 1
ATOM 5943 C CA . GLY E 1 119 ? 46.294 -7.766 -66.549 1.00 17.19 119 GLY E CA 1
ATOM 5944 C C . GLY E 1 119 ? 47.455 -6.808 -66.399 1.00 16.97 119 GLY E C 1
ATOM 5945 O O . GLY E 1 119 ? 48.584 -7.170 -66.681 1.00 17.97 119 GLY E O 1
ATOM 5946 N N . LEU E 1 120 ? 47.193 -5.588 -65.959 1.00 17.83 120 LEU E N 1
ATOM 5947 C CA . LEU E 1 120 ? 48.264 -4.595 -65.743 1.00 17.93 120 LEU E CA 1
ATOM 5948 C C . LEU E 1 120 ? 49.166 -4.980 -64.577 1.00 18.56 120 LEU E C 1
ATOM 5949 O O . LEU E 1 120 ? 50.376 -4.745 -64.641 1.00 18.58 120 LEU E O 1
ATOM 5954 N N . ALA E 1 121 ? 48.580 -5.557 -63.521 1.00 18.94 121 ALA E N 1
ATOM 5955 C CA . ALA E 1 121 ? 49.371 -6.059 -62.382 1.00 19.26 121 ALA E CA 1
ATOM 5956 C C . ALA E 1 121 ? 50.375 -7.140 -62.792 1.00 20.30 121 ALA E C 1
ATOM 5957 O O . ALA E 1 121 ? 51.511 -7.175 -62.303 1.00 20.34 121 ALA E O 1
ATOM 5959 N N . ARG E 1 122 ? 49.935 -8.032 -63.672 1.00 20.90 122 ARG E N 1
ATOM 5960 C CA . ARG E 1 122 ? 50.768 -9.093 -64.188 1.00 23.12 122 ARG E CA 1
ATOM 5961 C C . ARG E 1 122 ? 51.921 -8.478 -64.977 1.00 22.96 122 ARG E C 1
ATOM 5962 O O . ARG E 1 122 ? 53.062 -8.830 -64.764 1.00 23.63 122 ARG E O 1
ATOM 5970 N N . LEU E 1 123 ? 51.620 -7.542 -65.872 1.00 21.45 123 LEU E N 1
ATOM 5971 C CA . LEU E 1 123 ? 52.684 -6.870 -66.650 1.00 21.20 123 LEU E CA 1
ATOM 5972 C C . LEU E 1 123 ? 53.693 -6.122 -65.785 1.00 21.53 123 LEU E C 1
ATOM 5973 O O . LEU E 1 123 ? 54.892 -6.144 -66.077 1.00 23.17 123 LEU E O 1
ATOM 5978 N N . ALA E 1 124 ? 53.206 -5.458 -64.729 1.00 21.45 124 ALA E N 1
ATOM 5979 C CA . ALA E 1 124 ? 54.073 -4.751 -63.792 1.00 21.09 124 ALA E CA 1
ATOM 5980 C C . ALA E 1 124 ? 55.001 -5.739 -63.093 1.00 21.62 124 ALA E C 1
ATOM 5981 O O . ALA E 1 124 ? 56.200 -5.479 -62.961 1.00 20.87 124 ALA E O 1
ATOM 5983 N N . TYR E 1 125 ? 54.455 -6.874 -62.665 1.00 22.87 125 TYR E N 1
ATOM 5984 C CA . TYR E 1 125 ? 55.260 -7.868 -61.959 1.00 24.67 125 TYR E CA 1
ATOM 5985 C C . TYR E 1 125 ? 56.307 -8.452 -62.912 1.00 25.63 125 TYR E C 1
ATOM 5986 O O . TYR E 1 125 ? 57.466 -8.565 -62.545 1.00 28.21 125 TYR E O 1
ATOM 5995 N N . GLU E 1 126 ? 55.884 -8.828 -64.115 1.00 27.28 126 GLU E N 1
ATOM 5996 C CA . GLU E 1 126 ? 56.798 -9.421 -65.108 1.00 28.74 126 GLU E CA 1
ATOM 5997 C C . GLU E 1 126 ? 57.961 -8.481 -65.443 1.00 27.95 126 GLU E C 1
ATOM 5998 O O . GLU E 1 126 ? 59.084 -8.934 -65.604 1.00 29.41 126 GLU E O 1
ATOM 6004 N N . ARG E 1 127 ? 57.689 -7.179 -65.509 1.00 27.58 127 ARG E N 1
ATOM 6005 C CA . ARG E 1 127 ? 58.693 -6.178 -65.885 1.00 26.74 127 ARG E CA 1
ATOM 6006 C C . ARG E 1 127 ? 59.604 -5.773 -64.732 1.00 26.19 127 ARG E C 1
ATOM 6007 O O . ARG E 1 127 ? 60.789 -5.526 -64.959 1.00 24.74 127 ARG E O 1
ATOM 6015 N N . PHE E 1 128 ? 59.076 -5.676 -63.504 1.00 23.97 128 PHE E N 1
ATOM 6016 C CA . PHE E 1 128 ? 59.804 -4.990 -62.429 1.00 23.80 128 PHE E CA 1
ATOM 6017 C C . PHE E 1 128 ? 60.235 -5.847 -61.245 1.00 25.06 128 PHE E C 1
ATOM 6018 O O . PHE E 1 128 ? 60.883 -5.315 -60.321 1.00 26.02 128 PHE E O 1
ATOM 6026 N N . HIS E 1 129 ? 59.924 -7.140 -61.275 1.00 26.18 129 HIS E N 1
ATOM 6027 C CA . HIS E 1 129 ? 60.197 -8.042 -60.132 1.00 30.36 129 HIS E CA 1
ATOM 6028 C C . HIS E 1 129 ? 61.688 -8.078 -59.771 1.00 32.23 129 HIS E C 1
ATOM 6029 O O . HIS E 1 129 ? 62.034 -8.247 -58.607 1.00 31.96 129 HIS E O 1
ATOM 6036 N N . GLY E 1 130 ? 62.555 -7.877 -60.768 1.00 32.04 130 GLY E N 1
ATOM 6037 C CA . GLY E 1 130 ? 64.000 -7.822 -60.560 1.00 32.54 130 GLY E CA 1
ATOM 6038 C C . GLY E 1 130 ? 64.544 -6.664 -59.750 1.00 34.45 130 GLY E C 1
ATOM 6039 O O . GLY E 1 130 ? 65.708 -6.704 -59.358 1.00 34.98 130 GLY E O 1
ATOM 6040 N N . ASP E 1 131 ? 63.720 -5.634 -59.514 1.00 33.76 131 ASP E N 1
ATOM 6041 C CA . ASP E 1 131 ? 64.054 -4.464 -58.704 1.00 34.30 131 ASP E CA 1
ATOM 6042 C C . ASP E 1 131 ? 62.832 -4.209 -57.798 1.00 34.05 131 ASP E C 1
ATOM 6043 O O . ASP E 1 131 ? 61.929 -3.437 -58.163 1.00 30.49 131 ASP E O 1
ATOM 6048 N N . PRO E 1 132 ? 62.771 -4.895 -56.634 1.00 30.45 132 PRO E N 1
ATOM 6049 C CA . PRO E 1 132 ? 61.568 -4.822 -55.800 1.00 29.70 132 PRO E CA 1
ATOM 6050 C C . PRO E 1 132 ? 61.098 -3.442 -55.341 1.00 29.46 132 PRO E C 1
ATOM 6051 O O . PRO E 1 132 ? 59.890 -3.233 -55.282 1.00 27.28 132 PRO E O 1
ATOM 6055 N N . PRO E 1 133 ? 62.022 -2.511 -55.022 1.00 29.10 133 PRO E N 1
ATOM 6056 C CA . PRO E 1 133 ? 61.577 -1.167 -54.671 1.00 29.91 133 PRO E CA 1
ATOM 6057 C C . PRO E 1 133 ? 60.873 -0.430 -55.836 1.00 28.63 133 PRO E C 1
ATOM 6058 O O . PRO E 1 133 ? 59.947 0.356 -55.603 1.00 26.46 133 PRO E O 1
ATOM 6062 N N . GLU E 1 134 ? 61.300 -0.709 -57.062 1.00 28.53 134 GLU E N 1
ATOM 6063 C CA . GLU E 1 134 ? 60.645 -0.159 -58.258 1.00 29.55 134 GLU E CA 1
ATOM 6064 C C . GLU E 1 134 ? 59.284 -0.808 -58.501 1.00 26.27 134 GLU E C 1
ATOM 6065 O O . GLU E 1 134 ? 58.318 -0.107 -58.837 1.00 25.16 134 GLU E O 1
ATOM 6071 N N . LEU E 1 135 ? 59.217 -2.130 -58.358 1.00 24.38 135 LEU E N 1
ATOM 6072 C CA . LEU E 1 135 ? 57.933 -2.832 -58.433 1.00 23.68 135 LEU E CA 1
ATOM 6073 C C . LEU E 1 135 ? 56.963 -2.274 -57.392 1.00 23.39 135 LEU E C 1
ATOM 6074 O O . LEU E 1 135 ? 55.804 -2.025 -57.701 1.00 21.92 135 LEU E O 1
ATOM 6079 N N . GLU E 1 136 ? 57.457 -2.052 -56.179 1.00 23.09 136 GLU E N 1
ATOM 6080 C CA . GLU E 1 136 ? 56.665 -1.431 -55.133 1.00 25.53 136 GLU E CA 1
ATOM 6081 C C . GLU E 1 136 ? 56.065 -0.112 -55.638 1.00 25.09 136 GLU E C 1
ATOM 6082 O O . GLU E 1 136 ? 54.856 0.103 -55.541 1.00 23.30 136 GLU E O 1
ATOM 6088 N N . ARG E 1 137 ? 56.897 0.757 -56.213 1.00 22.68 137 ARG E N 1
ATOM 6089 C CA . ARG E 1 137 ? 56.422 2.066 -56.654 1.00 23.85 137 ARG E CA 1
ATOM 6090 C C . ARG E 1 137 ? 55.394 1.967 -57.789 1.00 20.69 137 ARG E C 1
ATOM 6091 O O . ARG E 1 137 ? 54.403 2.686 -57.811 1.00 19.79 137 ARG E O 1
ATOM 6099 N N . VAL E 1 138 ? 55.646 1.062 -58.717 1.00 21.05 138 VAL E N 1
ATOM 6100 C CA . VAL E 1 138 ? 54.754 0.846 -59.845 1.00 20.61 138 VAL E CA 1
ATOM 6101 C C . VAL E 1 138 ? 53.428 0.222 -59.413 1.00 19.35 138 VAL E C 1
ATOM 6102 O O . VAL E 1 138 ? 52.367 0.701 -59.802 1.00 19.14 138 VAL E O 1
ATOM 6106 N N . ARG E 1 139 ? 53.494 -0.838 -58.622 1.00 19.08 139 ARG E N 1
ATOM 6107 C CA . ARG E 1 139 ? 52.279 -1.462 -58.067 1.00 19.58 139 ARG E CA 1
ATOM 6108 C C . ARG E 1 139 ? 51.447 -0.453 -57.276 1.00 18.19 139 ARG E C 1
ATOM 6109 O O . ARG E 1 139 ? 50.218 -0.416 -57.417 1.00 17.05 139 ARG E O 1
ATOM 6117 N N . ASN E 1 140 ? 52.107 0.363 -56.457 1.00 17.42 140 ASN E N 1
ATOM 6118 C CA . ASN E 1 140 ? 51.399 1.358 -55.678 1.00 18.75 140 ASN E CA 1
ATOM 6119 C C . ASN E 1 140 ? 50.714 2.371 -56.602 1.00 18.24 140 ASN E C 1
ATOM 6120 O O . ASN E 1 140 ? 49.552 2.692 -56.398 1.00 17.94 140 ASN E O 1
ATOM 6125 N N . ALA E 1 141 ? 51.441 2.871 -57.606 1.00 18.11 141 ALA E N 1
ATOM 6126 C CA . ALA E 1 141 ? 50.891 3.880 -58.514 1.00 17.57 141 ALA E CA 1
ATOM 6127 C C . ALA E 1 141 ? 49.729 3.303 -59.341 1.00 16.73 141 ALA E C 1
ATOM 6128 O O . ALA E 1 141 ? 48.721 3.948 -59.528 1.00 17.10 141 ALA E O 1
ATOM 6130 N N . LEU E 1 142 ? 49.872 2.066 -59.798 1.00 18.32 142 LEU E N 1
ATOM 6131 C CA . LEU E 1 142 ? 48.810 1.402 -60.572 1.00 18.17 142 LEU E CA 1
ATOM 6132 C C . LEU E 1 142 ? 47.539 1.270 -59.754 1.00 17.93 142 LEU E C 1
ATOM 6133 O O . LEU E 1 142 ? 46.446 1.537 -60.242 1.00 17.44 142 LEU E O 1
ATOM 6138 N N . GLY E 1 143 ? 47.678 0.854 -58.489 1.00 17.65 143 GLY E N 1
ATOM 6139 C CA . GLY E 1 143 ? 46.519 0.762 -57.611 1.00 16.89 143 GLY E CA 1
ATOM 6140 C C . GLY E 1 143 ? 45.817 2.090 -57.431 1.00 17.02 143 GLY E C 1
ATOM 6141 O O . GLY E 1 143 ? 44.587 2.162 -57.464 1.00 16.98 143 GLY E O 1
ATOM 6142 N N . LYS E 1 144 ? 46.601 3.153 -57.234 1.00 17.54 144 LYS E N 1
ATOM 6143 C CA . LYS E 1 144 ? 46.052 4.484 -57.055 1.00 17.87 144 LYS E CA 1
ATOM 6144 C C . LYS E 1 144 ? 45.310 4.956 -58.300 1.00 16.56 144 LYS E C 1
ATOM 6145 O O . LYS E 1 144 ? 44.196 5.469 -58.199 1.00 16.97 144 LYS E O 1
ATOM 6151 N N . VAL E 1 145 ? 45.924 4.787 -59.465 1.00 16.87 145 VAL E N 1
ATOM 6152 C CA . VAL E 1 145 ? 45.335 5.372 -60.674 1.00 17.06 145 VAL E CA 1
ATOM 6153 C C . VAL E 1 145 ? 44.037 4.674 -61.024 1.00 17.05 145 VAL E C 1
ATOM 6154 O O . VAL E 1 145 ? 43.078 5.336 -61.392 1.00 17.69 145 VAL E O 1
ATOM 6158 N N . LEU E 1 146 ? 43.969 3.357 -60.828 1.00 16.70 146 LEU E N 1
ATOM 6159 C CA . LEU E 1 146 ? 42.738 2.604 -61.117 1.00 16.97 146 LEU E CA 1
ATOM 6160 C C . LEU E 1 146 ? 41.625 2.934 -60.130 1.00 17.01 146 LEU E C 1
ATOM 6161 O O . LEU E 1 146 ? 40.486 3.074 -60.520 1.00 17.26 146 LEU E O 1
ATOM 6166 N N . ASP E 1 147 ? 41.965 3.085 -58.853 1.00 17.22 147 ASP E N 1
ATOM 6167 C CA . ASP E 1 147 ? 40.997 3.464 -57.818 1.00 17.82 147 ASP E CA 1
ATOM 6168 C C . ASP E 1 147 ? 40.489 4.890 -58.020 1.00 18.09 147 ASP E C 1
ATOM 6169 O O . ASP E 1 147 ? 39.307 5.146 -57.828 1.00 18.08 147 ASP E O 1
ATOM 6174 N N . LEU E 1 148 ? 41.378 5.809 -58.423 1.00 18.91 148 LEU E N 1
ATOM 6175 C CA . LEU E 1 148 ? 40.982 7.185 -58.790 1.00 19.20 148 LEU E CA 1
ATOM 6176 C C . LEU E 1 148 ? 40.067 7.196 -60.023 1.00 18.92 148 LEU E C 1
ATOM 6177 O O . LEU E 1 148 ? 39.061 7.934 -60.045 1.00 18.98 148 LEU E O 1
ATOM 6182 N N . GLU E 1 149 ? 40.408 6.399 -61.037 1.00 18.91 149 GLU E N 1
ATOM 6183 C CA . GLU E 1 149 ? 39.525 6.247 -62.228 1.00 19.72 149 GLU E CA 1
ATOM 6184 C C . GLU E 1 149 ? 38.128 5.796 -61.816 1.00 19.93 149 GLU E C 1
ATOM 6185 O O . GLU E 1 149 ? 37.121 6.375 -62.243 1.00 19.70 149 GLU E O 1
ATOM 6191 N N . LEU E 1 150 ? 38.062 4.800 -60.935 1.00 19.03 150 LEU E N 1
ATOM 6192 C CA . LEU E 1 150 ? 36.764 4.313 -60.454 1.00 18.49 150 LEU E CA 1
ATOM 6193 C C . LEU E 1 150 ? 36.008 5.406 -59.691 1.00 17.41 150 LEU E C 1
ATOM 6194 O O . LEU E 1 150 ? 34.820 5.579 -59.896 1.00 16.45 150 LEU E O 1
ATOM 6199 N N . ALA E 1 151 ? 36.701 6.143 -58.822 1.00 17.32 151 ALA E N 1
ATOM 6200 C CA . ALA E 1 151 ? 36.055 7.215 -58.034 1.00 18.11 151 ALA E CA 1
ATOM 6201 C C . ALA E 1 151 ? 35.429 8.271 -58.941 1.00 18.53 151 ALA E C 1
ATOM 6202 O O . ALA E 1 151 ? 34.283 8.730 -58.716 1.00 18.84 151 ALA E O 1
ATOM 6204 N N . VAL E 1 152 ? 36.182 8.646 -59.963 1.00 19.90 152 VAL E N 1
ATOM 6205 C CA . VAL E 1 152 ? 35.732 9.699 -60.883 1.00 21.48 152 VAL E CA 1
ATOM 6206 C C . VAL E 1 152 ? 34.566 9.222 -61.743 1.00 22.15 152 VAL E C 1
ATOM 6207 O O . VAL E 1 152 ? 33.575 9.935 -61.895 1.00 24.01 152 VAL E O 1
ATOM 6211 N N . MET E 1 153 ? 34.666 8.019 -62.295 1.00 22.64 153 MET E N 1
ATOM 6212 C CA . MET E 1 153 ? 33.560 7.479 -63.083 1.00 24.42 153 MET E CA 1
ATOM 6213 C C . MET E 1 153 ? 32.302 7.227 -62.232 1.00 24.60 153 MET E C 1
ATOM 6214 O O . MET E 1 153 ? 31.182 7.554 -62.648 1.00 25.03 153 MET E O 1
ATOM 6219 N N . LEU E 1 154 ? 32.470 6.701 -61.024 1.00 23.45 154 LEU E N 1
ATOM 6220 C CA . LEU E 1 154 ? 31.310 6.530 -60.133 1.00 23.74 154 LEU E CA 1
ATOM 6221 C C . LEU E 1 154 ? 30.723 7.855 -59.653 1.00 23.15 154 LEU E C 1
ATOM 6222 O O . LEU E 1 154 ? 29.540 7.919 -59.327 1.00 22.68 154 LEU E O 1
ATOM 6227 N N . HIS E 1 155 ? 31.527 8.913 -59.608 1.00 23.23 155 HIS E N 1
ATOM 6228 C CA . HIS E 1 155 ? 31.002 10.224 -59.246 1.00 24.00 155 HIS E CA 1
ATOM 6229 C C . HIS E 1 155 ? 29.871 10.611 -60.217 1.00 23.92 155 HIS E C 1
ATOM 6230 O O . HIS E 1 155 ? 28.853 11.146 -59.798 1.00 24.99 155 HIS E O 1
ATOM 6237 N N . THR E 1 156 ? 30.050 10.294 -61.495 1.00 23.94 156 THR E N 1
ATOM 6238 C CA . THR E 1 156 ? 29.085 10.674 -62.528 1.00 24.97 156 THR E CA 1
ATOM 6239 C C . THR E 1 156 ? 27.728 9.973 -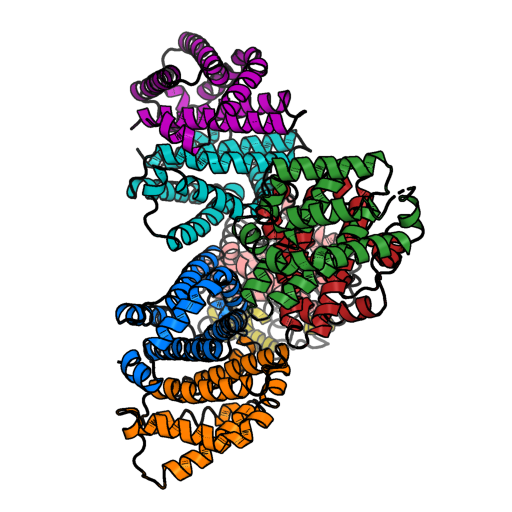62.372 1.00 25.52 156 THR E C 1
ATOM 6240 O O . THR E 1 156 ? 26.711 10.471 -62.860 1.00 24.54 156 THR E O 1
ATOM 6244 N N . TYR E 1 157 ? 27.707 8.845 -61.663 1.00 25.50 157 TYR E N 1
ATOM 6245 C CA . TYR E 1 157 ? 26.463 8.128 -61.388 1.00 26.44 157 TYR E CA 1
ATOM 6246 C C . TYR E 1 157 ? 25.591 8.809 -60.326 1.00 28.94 157 TYR E C 1
ATOM 6247 O O . TYR E 1 157 ? 24.421 8.457 -60.192 1.00 30.89 157 TYR E O 1
ATOM 6256 N N . ARG E 1 158 ? 26.148 9.773 -59.590 1.00 33.06 158 ARG E N 1
ATOM 6257 C CA . ARG E 1 158 ? 25.433 10.490 -58.525 1.00 35.62 158 ARG E CA 1
ATOM 6258 C C . ARG E 1 158 ? 24.750 11.769 -59.028 1.00 40.92 158 ARG E C 1
ATOM 6259 O O . ARG E 1 158 ? 25.187 12.382 -60.016 1.00 45.97 158 ARG E O 1
ATOM 6267 N N . GLU F 1 6 ? 19.644 -6.413 -54.843 1.00 55.77 6 GLU F N 1
ATOM 6268 C CA . GLU F 1 6 ? 20.817 -6.626 -53.925 1.00 56.36 6 GLU F CA 1
ATOM 6269 C C . GLU F 1 6 ? 21.626 -7.888 -54.320 1.00 55.61 6 GLU F C 1
ATOM 6270 O O . GLU F 1 6 ? 21.936 -8.748 -53.473 1.00 54.86 6 GLU F O 1
ATOM 6276 N N . THR F 1 7 ? 21.970 -7.975 -55.614 1.00 52.37 7 THR F N 1
ATOM 6277 C CA . THR F 1 7 ? 22.677 -9.143 -56.197 1.00 48.74 7 THR F CA 1
ATOM 6278 C C . THR F 1 7 ? 23.936 -8.730 -56.982 1.00 43.84 7 THR F C 1
ATOM 6279 O O . THR F 1 7 ? 24.276 -9.326 -58.017 1.00 42.46 7 THR F O 1
ATOM 6283 N N . VAL F 1 8 ? 24.649 -7.739 -56.458 1.00 40.03 8 VAL F N 1
ATOM 6284 C CA . VAL F 1 8 ? 25.879 -7.271 -57.088 1.00 35.54 8 VAL F CA 1
ATOM 6285 C C . VAL F 1 8 ? 26.933 -8.392 -57.119 1.00 33.72 8 VAL F C 1
ATOM 6286 O O . VAL F 1 8 ? 27.579 -8.583 -58.148 1.00 28.93 8 VAL F O 1
ATOM 6290 N N . PHE F 1 9 ? 27.112 -9.128 -56.007 1.00 31.84 9 PHE F N 1
ATOM 6291 C CA . PHE F 1 9 ? 28.182 -10.130 -55.950 1.00 32.59 9 PHE F CA 1
ATOM 6292 C C . PHE F 1 9 ? 27.912 -11.272 -56.908 1.00 33.44 9 PHE F C 1
ATOM 6293 O O . PHE F 1 9 ? 28.844 -11.748 -57.556 1.00 32.11 9 PHE F O 1
ATOM 6301 N N . GLU F 1 10 ? 26.663 -11.739 -56.955 1.00 36.34 10 GLU F N 1
ATOM 6302 C CA . GLU F 1 10 ? 26.280 -12.839 -57.853 1.00 38.46 10 GLU F CA 1
ATOM 6303 C C . GLU F 1 10 ? 26.605 -12.471 -59.308 1.00 36.39 10 GLU F C 1
ATOM 6304 O O . GLU F 1 10 ? 27.289 -13.222 -59.997 1.00 35.55 10 GLU F O 1
ATOM 6310 N N . GLU F 1 11 ? 26.158 -11.297 -59.738 1.00 36.41 11 GLU F N 1
ATOM 6311 C CA . GLU F 1 11 ? 26.425 -10.817 -61.103 1.00 38.45 11 GLU F CA 1
ATOM 6312 C C . GLU F 1 11 ? 27.937 -10.695 -61.354 1.00 35.87 11 GLU F C 1
ATOM 6313 O O . GLU F 1 11 ? 28.449 -11.196 -62.354 1.00 36.04 11 GLU F O 1
ATOM 6319 N N . LEU F 1 12 ? 28.654 -10.072 -60.422 1.00 34.07 12 LEU F N 1
ATOM 6320 C CA . LEU F 1 12 ? 30.085 -9.817 -60.608 1.00 33.13 12 LEU F CA 1
ATOM 6321 C C . LEU F 1 12 ? 30.984 -11.025 -60.365 1.00 35.17 12 LEU F C 1
ATOM 6322 O O . LEU F 1 12 ? 32.073 -11.077 -60.924 1.00 33.51 12 LEU F O 1
ATOM 6327 N N . LYS F 1 13 ? 30.558 -12.006 -59.562 1.00 35.81 13 LYS F N 1
ATOM 6328 C CA . LYS F 1 13 ? 31.428 -13.167 -59.306 1.00 36.47 13 LYS F CA 1
ATOM 6329 C C . LYS F 1 13 ? 31.812 -13.853 -60.619 1.00 32.46 13 LYS F C 1
ATOM 6330 O O . LYS F 1 13 ? 32.975 -14.165 -60.836 1.00 30.07 13 LYS F O 1
ATOM 6336 N N . ARG F 1 14 ? 30.846 -14.049 -61.507 1.00 34.48 14 ARG F N 1
ATOM 6337 C CA . ARG F 1 14 ? 31.114 -14.713 -62.786 1.00 36.25 14 ARG F CA 1
ATOM 6338 C C . ARG F 1 14 ? 31.898 -13.804 -63.740 1.00 32.72 14 ARG F C 1
ATOM 6339 O O . ARG F 1 14 ? 32.745 -14.284 -64.502 1.00 32.56 14 ARG F O 1
ATOM 6347 N N . TYR F 1 15 ? 31.619 -12.500 -63.687 1.00 30.55 15 TYR F N 1
ATOM 6348 C CA . TYR F 1 15 ? 32.344 -11.499 -64.491 1.00 29.40 15 TYR F CA 1
ATOM 6349 C C . TYR F 1 15 ? 33.839 -11.502 -64.164 1.00 28.62 15 TYR F C 1
ATOM 6350 O O . TYR F 1 15 ? 34.673 -11.555 -65.061 1.00 27.39 15 TYR F O 1
ATOM 6359 N N . VAL F 1 16 ? 34.171 -11.400 -62.876 1.00 28.05 16 VAL F N 1
ATOM 6360 C CA . VAL F 1 16 ? 35.584 -11.375 -62.452 1.00 27.89 16 VAL F CA 1
ATOM 6361 C C . VAL F 1 16 ? 36.223 -12.767 -62.375 1.00 30.08 16 VAL F C 1
ATOM 6362 O O . VAL F 1 16 ? 37.450 -12.880 -62.227 1.00 32.06 16 VAL F O 1
ATOM 6366 N N . GLY F 1 17 ? 35.413 -13.828 -62.466 1.00 29.14 17 GLY F N 1
ATOM 6367 C CA . GLY F 1 17 ? 35.936 -15.186 -62.439 1.00 30.08 17 GLY F CA 1
ATOM 6368 C C . GLY F 1 17 ? 36.267 -15.635 -61.018 1.00 32.20 17 GLY F C 1
ATOM 6369 O O . GLY F 1 17 ? 37.342 -16.191 -60.766 1.00 34.54 17 GLY F O 1
ATOM 6370 N N . TRP F 1 18 ? 35.350 -15.384 -60.088 1.00 31.32 18 TRP F N 1
ATOM 6371 C CA . TRP F 1 18 ? 35.540 -15.780 -58.686 1.00 31.11 18 TRP F CA 1
ATOM 6372 C C . TRP F 1 18 ? 35.378 -17.281 -58.583 1.00 32.43 18 TRP F C 1
ATOM 6373 O O . TRP F 1 18 ? 34.385 -17.815 -59.057 1.00 33.34 18 TRP F O 1
ATOM 6384 N N . GLY F 1 19 ? 36.349 -17.957 -57.978 1.00 31.16 19 GLY F N 1
ATOM 6385 C CA . GLY F 1 19 ? 36.230 -19.387 -57.712 1.00 32.23 19 GLY F CA 1
ATOM 6386 C C . GLY F 1 19 ? 36.913 -19.816 -56.434 1.00 32.30 19 GLY F C 1
ATOM 6387 O O . GLY F 1 19 ? 37.375 -18.979 -55.637 1.00 29.00 19 GLY F O 1
ATOM 6388 N N . ASP F 1 20 ? 36.983 -21.131 -56.242 1.00 32.36 20 ASP F N 1
ATOM 6389 C CA . ASP F 1 20 ? 37.558 -21.697 -55.017 1.00 32.75 20 ASP F CA 1
ATOM 6390 C C . ASP F 1 20 ? 39.044 -21.399 -54.907 1.00 29.53 20 ASP F C 1
ATOM 6391 O O . ASP F 1 20 ? 39.581 -21.320 -53.799 1.00 29.20 20 ASP F O 1
ATOM 6396 N N . GLY F 1 21 ? 39.702 -21.211 -56.054 1.00 26.76 21 GLY F N 1
ATOM 6397 C CA . GLY F 1 21 ? 41.105 -20.815 -56.090 1.00 27.08 21 GLY F CA 1
ATOM 6398 C C . GLY F 1 21 ? 41.350 -19.454 -55.452 1.00 24.71 21 GLY F C 1
ATOM 6399 O O . GLY F 1 21 ? 42.344 -19.269 -54.756 1.00 25.96 21 GLY F O 1
ATOM 6400 N N . ASP F 1 22 ? 40.447 -18.509 -55.707 1.00 24.72 22 ASP F N 1
ATOM 6401 C CA . ASP F 1 22 ? 40.527 -17.179 -55.104 1.00 24.69 22 ASP F CA 1
ATOM 6402 C C . ASP F 1 22 ? 40.319 -17.262 -53.589 1.00 24.12 22 ASP F C 1
ATOM 6403 O O . ASP F 1 22 ? 41.050 -16.638 -52.828 1.00 22.48 22 ASP F O 1
ATOM 6408 N N . GLU F 1 23 ? 39.368 -18.092 -53.172 1.00 24.58 23 GLU F N 1
ATOM 6409 C CA . GLU F 1 23 ? 39.057 -18.277 -51.736 1.00 24.55 23 GLU F CA 1
ATOM 6410 C C . GLU F 1 23 ? 40.227 -18.893 -50.979 1.00 23.41 23 GLU F C 1
ATOM 6411 O O . GLU F 1 23 ? 40.589 -18.413 -49.894 1.00 23.07 23 GLU F O 1
ATOM 6417 N N . ARG F 1 24 ? 40.850 -19.914 -51.566 1.00 24.42 24 ARG F N 1
ATOM 6418 C CA . ARG F 1 24 ? 42.040 -20.539 -50.993 1.00 24.68 24 ARG F CA 1
ATOM 6419 C C . ARG F 1 24 ? 43.183 -19.536 -50.905 1.00 22.45 24 ARG F C 1
ATOM 6420 O O . ARG F 1 24 ? 43.860 -19.467 -49.901 1.00 21.57 24 ARG F O 1
ATOM 6428 N N . ALA F 1 25 ? 43.378 -18.756 -51.960 1.00 20.26 25 ALA F N 1
ATOM 6429 C CA . ALA F 1 25 ? 44.455 -17.776 -51.990 1.00 20.01 25 ALA F CA 1
ATOM 6430 C C . ALA F 1 25 ? 44.276 -16.686 -50.944 1.00 18.71 25 ALA F C 1
ATOM 6431 O O . ALA F 1 25 ? 45.252 -16.312 -50.307 1.00 20.88 25 ALA F O 1
ATOM 6433 N N . LEU F 1 26 ? 43.052 -16.191 -50.765 1.00 19.17 26 LEU F N 1
ATOM 6434 C CA . LEU F 1 26 ? 42.767 -15.199 -49.722 1.00 19.51 26 LEU F CA 1
ATOM 6435 C C . LEU F 1 26 ? 43.034 -15.742 -48.323 1.00 20.52 26 LEU F C 1
ATOM 6436 O O . LEU F 1 26 ? 43.592 -15.035 -47.478 1.00 19.49 26 LEU F O 1
ATOM 6441 N N . ARG F 1 27 ? 42.621 -16.980 -48.073 1.00 20.79 27 ARG F N 1
ATOM 6442 C CA . ARG F 1 27 ? 42.882 -17.626 -46.774 1.00 21.28 27 ARG F CA 1
ATOM 6443 C C . ARG F 1 27 ? 44.374 -17.770 -46.493 1.00 21.54 27 ARG F C 1
ATOM 6444 O O . ARG F 1 27 ? 44.833 -17.647 -45.346 1.00 22.01 27 ARG F O 1
ATOM 6452 N N . SER F 1 28 ? 45.151 -18.006 -47.543 1.00 21.80 28 SER F N 1
ATOM 6453 C CA . SER F 1 28 ? 46.586 -18.072 -47.411 1.00 22.32 28 SER F CA 1
ATOM 6454 C C . SER F 1 28 ? 47.162 -16.690 -47.047 1.00 21.75 28 SER F C 1
ATOM 6455 O O . SER F 1 28 ? 48.001 -16.571 -46.151 1.00 21.15 28 SER F O 1
ATOM 6458 N N . LEU F 1 29 ? 46.677 -15.636 -47.707 1.00 20.29 29 LEU F N 1
ATOM 6459 C CA . LEU F 1 29 ? 47.061 -14.246 -47.347 1.00 20.04 29 LEU F CA 1
ATOM 6460 C C . LEU F 1 29 ? 46.619 -13.903 -45.925 1.00 19.90 29 LEU F C 1
ATOM 6461 O O . LEU F 1 29 ? 47.343 -13.207 -45.198 1.00 18.36 29 LEU F O 1
ATOM 6466 N N . HIS F 1 30 ? 45.440 -14.385 -45.530 1.00 20.52 30 HIS F N 1
ATOM 6467 C CA . HIS F 1 30 ? 44.927 -14.157 -44.161 1.00 20.82 30 HIS F CA 1
ATOM 6468 C C . HIS F 1 30 ? 45.983 -14.537 -43.115 1.00 20.77 30 HIS F C 1
ATOM 6469 O O . HIS F 1 30 ? 46.276 -13.744 -42.202 1.00 20.33 30 HIS F O 1
ATOM 6476 N N . GLY F 1 31 ? 46.557 -15.728 -43.267 1.00 21.10 31 GLY F N 1
ATOM 6477 C CA . GLY F 1 31 ? 47.590 -16.226 -42.358 1.00 21.96 31 GLY F CA 1
ATOM 6478 C C . GLY F 1 31 ? 48.765 -15.268 -42.243 1.00 21.92 31 GLY F C 1
ATOM 6479 O O . GLY F 1 31 ? 49.200 -14.919 -41.151 1.00 20.99 31 GLY F O 1
ATOM 6480 N N . ALA F 1 32 ? 49.259 -14.812 -43.388 1.00 20.47 32 ALA F N 1
ATOM 6481 C CA . ALA F 1 32 ? 50.386 -13.899 -43.421 1.00 19.80 32 ALA F CA 1
ATOM 6482 C C . ALA F 1 32 ? 50.046 -12.517 -42.882 1.00 19.20 32 ALA F C 1
ATOM 6483 O O . ALA F 1 32 ? 50.889 -11.886 -42.248 1.00 19.09 32 ALA F O 1
ATOM 6485 N N . ALA F 1 33 ? 48.836 -12.039 -43.165 1.00 18.41 33 ALA F N 1
ATOM 6486 C CA . ALA F 1 33 ? 48.448 -10.651 -42.884 1.00 17.94 33 ALA F CA 1
ATOM 6487 C C . ALA F 1 33 ? 47.908 -10.434 -41.464 1.00 18.31 33 ALA F C 1
ATOM 6488 O O . ALA F 1 33 ? 47.950 -9.328 -40.963 1.00 17.32 33 ALA F O 1
ATOM 6490 N N . ALA F 1 34 ? 47.437 -11.486 -40.800 1.00 18.86 34 ALA F N 1
ATOM 6491 C CA . ALA F 1 34 ? 46.725 -11.303 -39.513 1.00 18.85 34 ALA F CA 1
ATOM 6492 C C . ALA F 1 34 ? 47.482 -10.515 -38.439 1.00 17.75 34 ALA F C 1
ATOM 6493 O O . ALA F 1 34 ? 46.900 -9.602 -37.832 1.00 19.41 34 ALA F O 1
ATOM 6495 N N . PRO F 1 35 ? 48.793 -10.779 -38.246 1.00 18.08 35 PRO F N 1
ATOM 6496 C CA . PRO F 1 35 ? 49.513 -9.947 -37.261 1.00 17.60 35 PRO F CA 1
ATOM 6497 C C . PRO F 1 35 ? 49.640 -8.471 -37.629 1.00 17.93 35 PRO F C 1
ATOM 6498 O O . PRO F 1 35 ? 49.987 -7.649 -36.776 1.00 17.38 35 PRO F O 1
ATOM 6502 N N . HIS F 1 36 ? 49.400 -8.157 -38.901 1.00 17.05 36 HIS F N 1
ATOM 6503 C CA . HIS F 1 36 ? 49.517 -6.804 -39.404 1.00 16.80 36 HIS F CA 1
ATOM 6504 C C . HIS F 1 36 ? 48.202 -6.049 -39.381 1.00 16.42 36 HIS F C 1
ATOM 6505 O O . HIS F 1 36 ? 48.193 -4.846 -39.669 1.00 17.26 36 HIS F O 1
ATOM 6512 N N . PHE F 1 37 ? 47.092 -6.720 -39.061 1.00 17.46 37 PHE F N 1
ATOM 6513 C CA . PHE F 1 37 ? 45.799 -6.046 -39.048 1.00 17.61 37 PHE F CA 1
ATOM 6514 C C . PHE F 1 37 ? 45.765 -4.785 -38.154 1.00 17.22 37 PHE F C 1
ATOM 6515 O O . PHE F 1 37 ? 45.209 -3.773 -38.584 1.00 18.27 37 PHE F O 1
ATOM 6523 N N . PRO F 1 38 ? 46.339 -4.819 -36.920 1.00 17.11 38 PRO F N 1
ATOM 6524 C CA . PRO F 1 38 ? 46.285 -3.593 -36.117 1.00 17.91 38 PRO F CA 1
ATOM 6525 C C . PRO F 1 38 ? 46.994 -2.424 -36.784 1.00 18.54 38 PRO F C 1
ATOM 6526 O O . PRO F 1 38 ? 46.460 -1.318 -36.781 1.00 19.22 38 PRO F O 1
ATOM 6530 N N . ARG F 1 39 ? 48.147 -2.679 -37.378 1.00 18.12 39 ARG F N 1
ATOM 6531 C CA . ARG F 1 39 ? 48.882 -1.622 -38.071 1.00 19.19 39 ARG F CA 1
ATOM 6532 C C . ARG F 1 39 ? 48.130 -1.129 -39.320 1.00 19.07 39 ARG F C 1
ATOM 6533 O O . ARG F 1 39 ? 48.142 0.075 -39.622 1.00 19.62 39 ARG F O 1
ATOM 6541 N N . LEU F 1 40 ? 47.537 -2.055 -40.076 1.00 19.02 40 LEU F N 1
ATOM 6542 C CA . LEU F 1 40 ? 46.755 -1.671 -41.247 1.00 19.01 40 LEU F CA 1
ATOM 6543 C C . LEU F 1 40 ? 45.578 -0.776 -40.845 1.00 18.68 40 LEU F C 1
ATOM 6544 O O . LEU F 1 40 ? 45.290 0.213 -41.499 1.00 18.18 40 LEU F O 1
ATOM 6549 N N . ALA F 1 41 ? 44.907 -1.112 -39.749 1.00 18.54 41 ALA F N 1
ATOM 6550 C CA . ALA F 1 41 ? 43.862 -0.248 -39.218 1.00 19.20 41 ALA F CA 1
ATOM 6551 C C . ALA F 1 41 ? 44.423 1.102 -38.782 1.00 21.16 41 ALA F C 1
ATOM 6552 O O . ALA F 1 41 ? 43.829 2.129 -39.097 1.00 20.24 41 ALA F O 1
ATOM 6554 N N . GLU F 1 42 ? 45.575 1.105 -38.108 1.00 21.47 42 GLU F N 1
ATOM 6555 C CA . GLU F 1 42 ? 46.209 2.353 -37.695 1.00 23.94 42 GLU F CA 1
ATOM 6556 C C . GLU F 1 42 ? 46.482 3.266 -38.888 1.00 22.64 42 GLU F C 1
ATOM 6557 O O . GLU F 1 42 ? 46.174 4.447 -38.836 1.00 20.64 42 GLU F O 1
ATOM 6563 N N . GLU F 1 43 ? 47.044 2.697 -39.956 1.00 21.71 43 GLU F N 1
ATOM 6564 C CA . GLU F 1 43 ? 47.347 3.460 -41.180 1.00 22.75 43 GLU F CA 1
ATOM 6565 C C . GLU F 1 43 ? 46.083 4.036 -41.813 1.00 20.90 43 GLU F C 1
ATOM 6566 O O . GLU F 1 43 ? 46.104 5.163 -42.330 1.00 20.40 43 GLU F O 1
ATOM 6572 N N . PHE F 1 44 ? 45.004 3.251 -41.769 1.00 18.90 44 PHE F N 1
ATOM 6573 C CA . PHE F 1 44 ? 43.688 3.594 -42.317 1.00 17.95 44 PHE F CA 1
ATOM 6574 C C . PHE F 1 44 ? 43.119 4.833 -41.624 1.00 18.98 44 PHE F C 1
ATOM 6575 O O . PHE F 1 44 ? 42.684 5.776 -42.300 1.00 19.42 44 PHE F O 1
ATOM 6583 N N . TYR F 1 45 ? 43.128 4.846 -40.284 1.00 17.41 45 TYR F N 1
ATOM 6584 C CA . TYR F 1 45 ? 42.606 6.001 -39.532 1.00 18.31 45 TYR F CA 1
ATOM 6585 C C . TYR F 1 45 ? 43.554 7.190 -39.544 1.00 18.58 45 TYR F C 1
ATOM 6586 O O . TYR F 1 45 ? 43.101 8.327 -39.583 1.00 21.41 45 TYR F O 1
ATOM 6595 N N . ASP F 1 46 ? 44.851 6.946 -39.524 1.00 19.65 46 ASP F N 1
ATOM 6596 C CA . ASP F 1 46 ? 45.816 8.044 -39.604 1.00 21.39 46 ASP F CA 1
ATOM 6597 C C . ASP F 1 46 ? 45.643 8.826 -40.917 1.00 21.62 46 ASP F C 1
ATOM 6598 O O . ASP F 1 46 ? 45.801 10.056 -40.933 1.00 21.46 46 ASP F O 1
ATOM 6603 N N . ARG F 1 47 ? 45.336 8.122 -42.006 1.00 22.07 47 ARG F N 1
ATOM 6604 C CA . ARG F 1 47 ? 45.085 8.800 -43.309 1.00 21.88 47 ARG F CA 1
ATOM 6605 C C . ARG F 1 47 ? 43.818 9.646 -43.277 1.00 23.77 47 ARG F C 1
ATOM 6606 O O . ARG F 1 47 ? 43.817 10.791 -43.781 1.00 24.37 47 ARG F O 1
ATOM 6614 N N . ILE F 1 48 ? 42.742 9.104 -42.690 1.00 22.31 48 ILE F N 1
ATOM 6615 C CA . ILE F 1 48 ? 41.509 9.870 -42.478 1.00 22.69 48 ILE F CA 1
ATOM 6616 C C . ILE F 1 48 ? 41.795 11.131 -41.644 1.00 25.78 48 ILE F C 1
ATOM 6617 O O . ILE F 1 48 ? 41.420 12.242 -42.037 1.00 25.60 48 ILE F O 1
ATOM 6622 N N . LEU F 1 49 ? 42.460 10.949 -40.505 1.00 26.90 49 LEU F N 1
ATOM 6623 C CA . LEU F 1 49 ? 42.702 12.064 -39.570 1.00 28.10 49 LEU F CA 1
ATOM 6624 C C . LEU F 1 49 ? 43.626 13.153 -40.127 1.00 27.91 49 LEU F C 1
ATOM 6625 O O . LEU F 1 49 ? 43.533 14.314 -39.726 1.00 27.14 49 LEU F O 1
ATOM 6630 N N . GLY F 1 50 ? 44.514 12.783 -41.045 1.00 27.08 50 GLY F N 1
ATOM 6631 C CA . GLY F 1 50 ? 45.417 13.740 -41.696 1.00 28.63 50 GLY F CA 1
ATOM 6632 C C . GLY F 1 50 ? 44.866 14.418 -42.951 1.00 29.64 50 GLY F C 1
ATOM 6633 O O . GLY F 1 50 ? 45.598 15.179 -43.604 1.00 29.26 50 GLY F O 1
ATOM 6634 N N . HIS F 1 51 ? 43.605 14.145 -43.302 1.00 28.80 51 HIS F N 1
ATOM 6635 C CA . HIS F 1 51 ? 43.016 14.628 -44.550 1.00 30.05 51 HIS F CA 1
ATOM 6636 C C . HIS F 1 51 ? 41.932 15.641 -44.242 1.00 33.14 51 HIS F C 1
ATOM 6637 O O . HIS F 1 51 ? 40.928 15.311 -43.594 1.00 30.27 51 HIS F O 1
ATOM 6644 N N . GLU F 1 52 ? 42.125 16.859 -44.754 1.00 36.31 52 GLU F N 1
ATOM 6645 C CA . GLU F 1 52 ? 41.219 17.988 -44.489 1.00 41.51 52 GLU F CA 1
ATOM 6646 C C . GLU F 1 52 ? 39.730 17.651 -44.579 1.00 38.69 52 GLU F C 1
ATOM 6647 O O . GLU F 1 52 ? 38.946 18.021 -43.699 1.00 43.49 52 GLU F O 1
ATOM 6653 N N . GLY F 1 53 ? 39.344 16.967 -45.652 1.00 34.80 53 GLY F N 1
ATOM 6654 C CA . GLY F 1 53 ? 37.938 16.658 -45.906 1.00 32.88 53 GLY F CA 1
ATOM 6655 C C . GLY F 1 53 ? 37.375 15.435 -45.196 1.00 31.13 53 GLY F C 1
ATOM 6656 O O . GLY F 1 53 ? 36.275 15.476 -44.649 1.00 33.17 53 GLY F O 1
ATOM 6657 N N . ALA F 1 54 ? 38.123 14.338 -45.203 1.00 29.54 54 ALA F N 1
ATOM 6658 C CA . ALA F 1 54 ? 37.627 13.073 -44.639 1.00 29.06 54 ALA F CA 1
ATOM 6659 C C . ALA F 1 54 ? 37.523 13.149 -43.104 1.00 28.39 54 ALA F C 1
ATOM 6660 O O . ALA F 1 54 ? 36.561 12.653 -42.540 1.00 28.84 54 ALA F O 1
ATOM 6662 N N . ARG F 1 55 ? 38.482 13.810 -42.447 1.00 30.88 55 ARG F N 1
ATOM 6663 C CA . ARG F 1 55 ? 38.493 13.962 -40.958 1.00 31.90 55 ARG F CA 1
ATOM 6664 C C . ARG F 1 55 ? 37.190 14.532 -40.384 1.00 33.23 55 ARG F C 1
ATOM 6665 O O . ARG F 1 55 ? 36.831 14.248 -39.241 1.00 29.83 55 ARG F O 1
ATOM 6673 N N . THR F 1 56 ? 36.472 15.319 -41.190 1.00 32.52 56 THR F N 1
ATOM 6674 C CA . THR F 1 56 ? 35.205 15.929 -40.769 1.00 33.18 56 THR F CA 1
ATOM 6675 C C . THR F 1 56 ? 34.106 14.898 -40.502 1.00 32.66 56 THR F C 1
ATOM 6676 O O . THR F 1 56 ? 33.140 15.193 -39.792 1.00 30.48 56 THR F O 1
ATOM 6680 N N . ALA F 1 57 ? 34.242 13.701 -41.079 1.00 33.21 57 ALA F N 1
ATOM 6681 C CA . ALA F 1 57 ? 33.287 12.602 -40.860 1.00 32.77 57 ALA F CA 1
ATOM 6682 C C . ALA F 1 57 ? 33.411 11.910 -39.500 1.00 33.36 57 ALA F C 1
ATOM 6683 O O . ALA F 1 57 ? 32.459 11.256 -39.058 1.00 33.82 57 ALA F O 1
ATOM 6685 N N . LEU F 1 58 ? 34.567 12.036 -38.844 1.00 34.49 58 LEU F N 1
ATOM 6686 C CA . LEU F 1 58 ? 34.807 11.408 -37.535 1.00 35.46 58 LEU F CA 1
ATOM 6687 C C . LEU F 1 58 ? 34.547 12.376 -36.369 1.00 37.33 58 LEU F C 1
ATOM 6688 O O . LEU F 1 58 ? 35.476 13.016 -35.881 1.00 39.11 58 LEU F O 1
ATOM 6693 N N . VAL F 1 59 ? 33.299 12.426 -35.905 1.00 39.06 59 VAL F N 1
ATOM 6694 C CA . VAL F 1 59 ? 32.850 13.364 -34.855 1.00 43.47 59 VAL F CA 1
ATOM 6695 C C . VAL F 1 59 ? 32.460 12.671 -33.538 1.00 48.22 59 VAL F C 1
ATOM 6696 O O . VAL F 1 59 ? 31.484 13.063 -32.881 1.00 51.95 59 VAL F O 1
ATOM 6700 N N . GLY F 1 60 ? 33.223 11.651 -33.146 1.00 50.93 60 GLY F N 1
ATOM 6701 C CA . GLY F 1 60 ? 32.994 10.940 -31.869 1.00 49.83 60 GLY F CA 1
ATOM 6702 C C . GLY F 1 60 ? 34.096 11.061 -30.829 1.00 48.64 60 GLY F C 1
ATOM 6703 O O . GLY F 1 60 ? 33.818 11.000 -29.633 1.00 54.14 60 GLY F O 1
ATOM 6704 N N . GLY F 1 61 ? 35.346 11.186 -31.271 1.00 49.55 61 GLY F N 1
ATOM 6705 C CA . GLY F 1 61 ? 36.492 11.378 -30.372 1.00 48.02 61 GLY F CA 1
ATOM 6706 C C . GLY F 1 61 ? 37.565 10.309 -30.501 1.00 44.51 61 GLY F C 1
ATOM 6707 O O . GLY F 1 61 ? 37.572 9.526 -31.462 1.00 40.90 61 GLY F O 1
ATOM 6708 N N . GLU F 1 62 ? 38.482 10.283 -29.526 1.00 44.21 62 GLU F N 1
ATOM 6709 C CA . GLU F 1 62 ? 39.491 9.206 -29.423 1.00 42.35 62 GLU F CA 1
ATOM 6710 C C . GLU F 1 62 ? 38.842 7.855 -29.152 1.00 38.36 62 GLU F C 1
ATOM 6711 O O . GLU F 1 62 ? 39.352 6.797 -29.646 1.00 35.65 62 GLU F O 1
ATOM 6717 N N . SER F 1 63 ? 37.724 7.871 -28.412 1.00 31.82 63 SER F N 1
ATOM 6718 C CA . SER F 1 63 ? 36.952 6.625 -28.235 1.00 30.62 63 SER F CA 1
ATOM 6719 C C . SER F 1 63 ? 36.404 6.091 -29.574 1.00 27.70 63 SER F C 1
ATOM 6720 O O . SER F 1 63 ? 36.483 4.895 -29.833 1.00 26.31 63 SER F O 1
ATOM 6723 N N . GLN F 1 64 ? 35.886 6.974 -30.424 1.00 25.26 64 GLN F N 1
ATOM 6724 C CA . GLN F 1 64 ? 35.292 6.528 -31.699 1.00 24.89 64 GLN F CA 1
ATOM 6725 C C . GLN F 1 64 ? 36.296 5.790 -32.580 1.00 22.96 64 GLN F C 1
ATOM 6726 O O . GLN F 1 64 ? 35.974 4.750 -33.105 1.00 23.50 64 GLN F O 1
ATOM 6732 N N . VAL F 1 65 ? 37.496 6.345 -32.738 1.00 23.02 65 VAL F N 1
ATOM 6733 C CA . VAL F 1 65 ? 38.560 5.707 -33.526 1.00 22.66 65 VAL F CA 1
ATOM 6734 C C . VAL F 1 65 ? 38.955 4.373 -32.879 1.00 21.68 65 VAL F C 1
ATOM 6735 O O . VAL F 1 65 ? 39.146 3.370 -33.559 1.00 20.31 65 VAL F O 1
ATOM 6739 N N . GLY F 1 66 ? 39.040 4.349 -31.549 1.00 20.70 66 GLY F N 1
ATOM 6740 C CA . GLY F 1 66 ? 39.262 3.096 -30.843 1.00 19.60 66 GLY F CA 1
ATOM 6741 C C . GLY F 1 66 ? 38.255 2.035 -31.244 1.00 18.91 66 GLY F C 1
ATOM 6742 O O . GLY F 1 66 ? 38.643 0.915 -31.573 1.00 20.27 66 GLY F O 1
ATOM 6743 N N . HIS F 1 67 ? 36.975 2.391 -31.225 1.00 18.46 67 HIS F N 1
ATOM 6744 C CA . HIS F 1 67 ? 35.901 1.457 -31.555 1.00 20.02 67 HIS F CA 1
ATOM 6745 C C . HIS F 1 67 ? 35.919 1.046 -33.046 1.00 20.58 67 HIS F C 1
ATOM 6746 O O . HIS F 1 67 ? 35.715 -0.131 -33.385 1.00 19.60 67 HIS F O 1
ATOM 6753 N N . LEU F 1 68 ? 36.179 2.012 -33.913 1.00 19.87 68 LEU F N 1
ATOM 6754 C CA . LEU F 1 68 ? 36.297 1.723 -35.351 1.00 19.61 68 LEU F CA 1
ATOM 6755 C C . LEU F 1 68 ? 37.496 0.821 -35.691 1.00 18.96 68 LEU F C 1
ATOM 6756 O O . LEU F 1 68 ? 37.402 0.012 -36.624 1.00 18.89 68 LEU F O 1
ATOM 6761 N N . LYS F 1 69 ? 38.610 0.951 -34.966 1.00 18.71 69 LYS F N 1
ATOM 6762 C CA . LYS F 1 69 ? 39.729 0.015 -35.117 1.00 19.63 69 LYS F CA 1
ATOM 6763 C C . LYS F 1 69 ? 39.316 -1.440 -34.833 1.00 19.34 69 LYS F C 1
ATOM 6764 O O . LYS F 1 69 ? 39.692 -2.362 -35.557 1.00 17.76 69 LYS F O 1
ATOM 6770 N N . VAL F 1 70 ? 38.503 -1.628 -33.801 1.00 19.60 70 VAL F N 1
ATOM 6771 C CA . VAL F 1 70 ? 37.952 -2.942 -33.482 1.00 19.18 70 VAL F CA 1
ATOM 6772 C C . VAL F 1 70 ? 37.143 -3.526 -34.651 1.00 19.55 70 VAL F C 1
ATOM 6773 O O . VAL F 1 70 ? 37.390 -4.674 -35.073 1.00 18.87 70 VAL F O 1
ATOM 6777 N N . THR F 1 71 ? 36.186 -2.758 -35.172 1.00 19.49 71 THR F N 1
ATOM 6778 C CA . THR F 1 71 ? 35.354 -3.226 -36.283 1.00 20.07 71 THR F CA 1
ATOM 6779 C C . THR F 1 71 ? 36.178 -3.374 -37.573 1.00 18.58 71 THR F C 1
ATOM 6780 O O . THR F 1 71 ? 35.852 -4.213 -38.402 1.00 18.83 71 THR F O 1
ATOM 6784 N N . MET F 1 72 ? 37.237 -2.586 -37.731 1.00 17.24 72 MET F N 1
ATOM 6785 C CA . MET F 1 72 ? 38.092 -2.705 -38.946 1.00 18.09 72 MET F CA 1
ATOM 6786 C C . MET F 1 72 ? 38.992 -3.941 -38.918 1.00 17.98 72 MET F C 1
ATOM 6787 O O . MET F 1 72 ? 39.196 -4.592 -39.947 1.00 15.99 72 MET F O 1
ATOM 6792 N N . ILE F 1 73 ? 39.532 -4.280 -37.741 1.00 16.69 73 ILE F N 1
ATOM 6793 C CA . ILE F 1 73 ? 40.272 -5.516 -37.607 1.00 17.28 73 ILE F CA 1
ATOM 6794 C C . ILE F 1 73 ? 39.363 -6.702 -37.922 1.00 17.06 73 ILE F C 1
ATOM 6795 O O . ILE F 1 73 ? 39.775 -7.612 -38.647 1.00 18.43 73 ILE F O 1
ATOM 6800 N N . ALA F 1 74 ? 38.130 -6.672 -37.429 1.00 17.16 74 ALA F N 1
ATOM 6801 C CA . ALA F 1 74 ? 37.146 -7.713 -37.729 1.00 17.36 74 ALA F CA 1
ATOM 6802 C C . ALA F 1 74 ? 36.817 -7.726 -39.227 1.00 18.01 74 ALA F C 1
ATOM 6803 O O . ALA F 1 74 ? 36.697 -8.793 -39.829 1.00 17.58 74 ALA F O 1
ATOM 6805 N N . TRP F 1 75 ? 36.661 -6.537 -39.807 1.00 18.50 75 TRP F N 1
ATOM 6806 C CA . TRP F 1 75 ? 36.432 -6.415 -41.262 1.00 17.91 75 TRP F CA 1
ATOM 6807 C C . TRP F 1 75 ? 37.534 -7.085 -42.084 1.00 17.97 75 TRP F C 1
ATOM 6808 O O . TRP F 1 75 ? 37.246 -7.838 -43.011 1.00 18.78 75 TRP F O 1
ATOM 6819 N N . LEU F 1 76 ? 38.797 -6.819 -41.742 1.00 16.79 76 LEU F N 1
ATOM 6820 C CA . LEU F 1 76 ? 39.940 -7.395 -42.427 1.00 17.85 76 LEU F CA 1
ATOM 6821 C C . LEU F 1 76 ? 40.025 -8.900 -42.202 1.00 18.47 76 LEU F C 1
ATOM 6822 O O . LEU F 1 76 ? 40.368 -9.657 -43.120 1.00 16.99 76 LEU F O 1
ATOM 6827 N N . ASP F 1 77 ? 39.696 -9.327 -40.986 1.00 18.67 77 ASP F N 1
ATOM 6828 C CA . ASP F 1 77 ? 39.674 -10.745 -40.678 1.00 20.95 77 ASP F CA 1
ATOM 6829 C C . ASP F 1 77 ? 38.681 -11.506 -41.549 1.00 19.86 77 ASP F C 1
ATOM 6830 O O . ASP F 1 77 ? 39.031 -12.539 -42.091 1.00 20.91 77 ASP F O 1
ATOM 6835 N N . GLU F 1 78 ? 37.485 -10.964 -41.723 1.00 19.64 78 GLU F N 1
ATOM 6836 C CA . GLU F 1 78 ? 36.434 -11.577 -42.575 1.00 22.10 78 GLU F CA 1
ATOM 6837 C C . GLU F 1 78 ? 36.794 -11.466 -44.069 1.00 21.02 78 GLU F C 1
ATOM 6838 O O . GLU F 1 78 ? 36.622 -12.419 -44.843 1.00 19.91 78 GLU F O 1
ATOM 6844 N N . LEU F 1 79 ? 37.294 -10.295 -44.461 1.00 18.97 79 LEU F N 1
ATOM 6845 C CA . LEU F 1 79 ? 37.750 -10.062 -45.839 1.00 18.63 79 LEU F CA 1
ATOM 6846 C C . LEU F 1 79 ? 38.637 -11.183 -46.362 1.00 18.29 79 LEU F C 1
ATOM 6847 O O . LEU F 1 79 ? 38.447 -11.666 -47.478 1.00 18.59 79 LEU F O 1
ATOM 6852 N N . LEU F 1 80 ? 39.616 -11.590 -45.563 1.00 18.24 80 LEU F N 1
ATOM 6853 C CA . LEU F 1 80 ? 40.603 -12.543 -46.016 1.00 19.14 80 LEU F CA 1
ATOM 6854 C C . LEU F 1 80 ? 40.315 -13.965 -45.580 1.00 20.69 80 LEU F C 1
ATOM 6855 O O . LEU F 1 80 ? 40.790 -14.908 -46.219 1.00 20.68 80 LEU F O 1
ATOM 6860 N N . GLY F 1 81 ? 39.565 -14.121 -44.497 1.00 21.47 81 GLY F N 1
ATOM 6861 C CA . GLY F 1 81 ? 39.288 -15.446 -43.942 1.00 21.70 81 GLY F CA 1
ATOM 6862 C C . GLY F 1 81 ? 38.042 -16.065 -44.535 1.00 22.12 81 GLY F C 1
ATOM 6863 O O . GLY F 1 81 ? 37.955 -17.299 -44.654 1.00 23.48 81 GLY F O 1
ATOM 6864 N N . GLY F 1 82 ? 37.044 -15.234 -44.837 1.00 21.37 82 GLY F N 1
ATOM 6865 C CA . GLY F 1 82 ? 35.774 -15.717 -45.376 1.00 22.23 82 GLY F CA 1
ATOM 6866 C C . GLY F 1 82 ? 34.997 -16.562 -44.347 1.00 23.92 82 GLY F C 1
ATOM 6867 O O . GLY F 1 82 ? 35.247 -16.439 -43.140 1.00 25.28 82 GLY F O 1
ATOM 6868 N N . PRO F 1 83 ? 34.052 -17.391 -44.787 1.00 25.97 83 PRO F N 1
ATOM 6869 C CA . PRO F 1 83 ? 33.647 -17.546 -46.190 1.00 24.77 83 PRO F CA 1
ATOM 6870 C C . PRO F 1 83 ? 32.960 -16.328 -46.758 1.00 23.28 83 PRO F C 1
ATOM 6871 O O . PRO F 1 83 ? 32.547 -15.444 -46.013 1.00 24.31 83 PRO F O 1
ATOM 6875 N N . TRP F 1 84 ? 32.840 -16.311 -48.086 1.00 25.06 84 TRP F N 1
ATOM 6876 C CA . TRP F 1 84 ? 32.301 -15.185 -48.840 1.00 24.46 84 TRP F CA 1
ATOM 6877 C C . TRP F 1 84 ? 30.941 -15.581 -49.395 1.00 28.77 84 TRP F C 1
ATOM 6878 O O . TRP F 1 84 ? 30.678 -15.499 -50.609 1.00 30.52 84 TRP F O 1
ATOM 6889 N N . ASP F 1 85 ? 30.074 -15.982 -48.468 1.00 31.26 85 ASP F N 1
ATOM 6890 C CA . ASP F 1 85 ? 28.757 -16.541 -48.782 1.00 32.69 85 ASP F CA 1
ATOM 6891 C C . ASP F 1 85 ? 27.728 -15.422 -48.787 1.00 33.08 85 ASP F C 1
ATOM 6892 O O . ASP F 1 85 ? 28.078 -14.252 -48.639 1.00 31.40 85 ASP F O 1
ATOM 6897 N N . GLU F 1 86 ? 26.455 -15.769 -48.957 1.00 34.36 86 GLU F N 1
ATOM 6898 C CA . GLU F 1 86 ? 25.383 -14.768 -48.961 1.00 34.87 86 GLU F CA 1
ATOM 6899 C C . GLU F 1 86 ? 25.354 -13.903 -47.684 1.00 33.94 86 GLU F C 1
ATOM 6900 O O . GLU F 1 86 ? 25.132 -12.684 -47.752 1.00 32.67 86 GLU F O 1
ATOM 6906 N N . ALA F 1 87 ? 25.553 -14.537 -46.528 1.00 30.66 87 ALA F N 1
ATOM 6907 C CA . ALA F 1 87 ? 25.568 -13.827 -45.247 1.00 30.46 87 ALA F CA 1
ATOM 6908 C C . ALA F 1 87 ? 26.709 -12.781 -45.196 1.00 27.18 87 ALA F C 1
ATOM 6909 O O . ALA F 1 87 ? 26.513 -11.671 -44.744 1.00 27.77 87 ALA F O 1
ATOM 6911 N N . TYR F 1 88 ? 27.887 -13.153 -45.679 1.00 27.22 88 TYR F N 1
ATOM 6912 C CA . TYR F 1 88 ? 29.022 -12.205 -45.783 1.00 26.26 88 TYR F CA 1
ATOM 6913 C C . TYR F 1 88 ? 28.646 -10.956 -46.590 1.00 23.98 88 TYR F C 1
ATOM 6914 O O . TYR F 1 88 ? 28.829 -9.839 -46.134 1.00 21.72 88 TYR F O 1
ATOM 6923 N N . TRP F 1 89 ? 28.132 -11.157 -47.802 1.00 24.27 89 TRP F N 1
ATOM 6924 C CA . TRP F 1 89 ? 27.827 -10.021 -48.690 1.00 24.91 89 TRP F CA 1
ATOM 6925 C C . TRP F 1 89 ? 26.664 -9.178 -48.170 1.00 25.61 89 TRP F C 1
ATOM 6926 O O . TRP F 1 89 ? 26.680 -7.963 -48.296 1.00 24.43 89 TRP F O 1
ATOM 6937 N N . ASP F 1 90 ? 25.675 -9.810 -47.533 1.00 30.06 90 ASP F N 1
ATOM 6938 C CA . ASP F 1 90 ? 24.594 -9.069 -46.863 1.00 31.83 90 ASP F CA 1
ATOM 6939 C C . ASP F 1 90 ? 25.107 -8.086 -45.832 1.00 28.98 90 ASP F C 1
ATOM 6940 O O . ASP F 1 90 ? 24.632 -6.951 -45.757 1.00 29.93 90 ASP F O 1
ATOM 6945 N N . ARG F 1 91 ? 26.061 -8.534 -45.024 1.00 28.45 91 ARG F N 1
ATOM 6946 C CA . ARG F 1 91 ? 26.704 -7.674 -44.034 1.00 28.64 91 ARG F CA 1
ATOM 6947 C C . ARG F 1 91 ? 27.470 -6.512 -44.682 1.00 26.57 91 ARG F C 1
ATOM 6948 O O . ARG F 1 91 ? 27.478 -5.406 -44.147 1.00 23.40 91 ARG F O 1
ATOM 6956 N N . ARG F 1 92 ? 28.094 -6.766 -45.834 1.00 26.30 92 ARG F N 1
ATOM 6957 C CA . ARG F 1 92 ? 28.782 -5.696 -46.574 1.00 25.37 92 ARG F CA 1
ATOM 6958 C C . ARG F 1 92 ? 27.836 -4.608 -47.071 1.00 25.45 92 ARG F C 1
ATOM 6959 O O . ARG F 1 92 ? 28.177 -3.423 -46.991 1.00 24.22 92 ARG F O 1
ATOM 6967 N N . TYR F 1 93 ? 26.644 -4.989 -47.552 1.00 27.29 93 TYR F N 1
ATOM 6968 C CA . TYR F 1 93 ? 25.616 -4.000 -47.909 1.00 28.60 93 TYR F CA 1
ATOM 6969 C C . TYR F 1 93 ? 25.228 -3.136 -46.716 1.00 28.03 93 TYR F C 1
ATOM 6970 O O . TYR F 1 93 ? 25.098 -1.922 -46.842 1.00 26.71 93 TYR F O 1
ATOM 6979 N N . ARG F 1 94 ? 25.027 -3.764 -45.555 1.00 29.67 94 ARG F N 1
ATOM 6980 C CA . ARG F 1 94 ? 24.712 -3.011 -44.342 1.00 30.21 94 ARG F CA 1
ATOM 6981 C C . ARG F 1 94 ? 25.839 -2.037 -43.982 1.00 27.29 94 ARG F C 1
ATOM 6982 O O . ARG F 1 94 ? 25.573 -0.898 -43.615 1.00 25.35 94 ARG F O 1
ATOM 6990 N N . ILE F 1 95 ? 27.086 -2.478 -44.117 1.00 24.00 95 ILE F N 1
ATOM 6991 C CA . ILE F 1 95 ? 28.242 -1.581 -43.912 1.00 23.61 95 ILE F CA 1
ATOM 6992 C C . ILE F 1 95 ? 28.211 -0.390 -44.875 1.00 22.83 95 ILE F C 1
ATOM 6993 O O . ILE F 1 95 ? 28.447 0.739 -44.470 1.00 23.61 95 ILE F O 1
ATOM 6998 N N . GLY F 1 96 ? 27.908 -0.635 -46.147 1.00 23.37 96 GLY F N 1
ATOM 6999 C CA . GLY F 1 96 ? 27.776 0.457 -47.101 1.00 23.61 96 GLY F CA 1
ATOM 7000 C C . GLY F 1 96 ? 26.743 1.472 -46.655 1.00 23.79 96 GLY F C 1
ATOM 7001 O O . GLY F 1 96 ? 27.016 2.667 -46.630 1.00 24.10 96 GLY F O 1
ATOM 7002 N N . ARG F 1 97 ? 25.568 0.981 -46.268 1.00 26.98 97 ARG F N 1
ATOM 7003 C CA . ARG F 1 97 ? 24.449 1.848 -45.828 1.00 28.87 97 ARG F CA 1
ATOM 7004 C C . ARG F 1 97 ? 24.766 2.746 -44.629 1.00 28.44 97 ARG F C 1
ATOM 7005 O O . ARG F 1 97 ? 24.239 3.859 -44.528 1.00 29.75 97 ARG F O 1
ATOM 7013 N N . VAL F 1 98 ? 25.636 2.277 -43.735 1.00 28.65 98 VAL F N 1
ATOM 7014 C CA . VAL F 1 98 ? 26.105 3.096 -42.612 1.00 27.77 98 VAL F CA 1
ATOM 7015 C C . VAL F 1 98 ? 26.754 4.383 -43.123 1.00 27.30 98 VAL F C 1
ATOM 7016 O O . VAL F 1 98 ? 26.530 5.470 -42.587 1.00 25.92 98 VAL F O 1
ATOM 7020 N N . HIS F 1 99 ? 27.555 4.259 -44.174 1.00 25.62 99 HIS F N 1
ATOM 7021 C CA . HIS F 1 99 ? 28.278 5.409 -44.706 1.00 25.59 99 HIS F CA 1
ATOM 7022 C C . HIS F 1 99 ? 27.349 6.362 -45.460 1.00 27.01 99 HIS F C 1
ATOM 7023 O O . HIS F 1 99 ? 27.528 7.581 -45.393 1.00 29.04 99 HIS F O 1
ATOM 7030 N N . VAL F 1 100 ? 26.334 5.806 -46.110 1.00 27.85 100 VAL F N 1
ATOM 7031 C CA . VAL F 1 100 ? 25.307 6.620 -46.768 1.00 30.48 100 VAL F CA 1
ATOM 7032 C C . VAL F 1 100 ? 24.538 7.448 -45.717 1.00 30.91 100 VAL F C 1
ATOM 7033 O O . VAL F 1 100 ? 24.337 8.645 -45.897 1.00 29.87 100 VAL F O 1
ATOM 7037 N N . ARG F 1 101 ? 24.169 6.815 -44.603 1.00 33.94 101 ARG F N 1
ATOM 7038 C CA . ARG F 1 101 ? 23.396 7.464 -43.517 1.00 34.91 101 ARG F CA 1
ATOM 7039 C C . ARG F 1 101 ? 24.123 8.606 -42.818 1.00 35.31 101 ARG F C 1
ATOM 7040 O O . ARG F 1 101 ? 23.495 9.604 -42.458 1.00 34.34 101 ARG F O 1
ATOM 7048 N N . ILE F 1 102 ? 25.432 8.456 -42.597 1.00 31.95 102 ILE F N 1
ATOM 7049 C CA . ILE F 1 102 ? 26.233 9.526 -41.983 1.00 31.54 102 ILE F CA 1
ATOM 7050 C C . ILE F 1 102 ? 26.628 10.656 -42.951 1.00 30.73 102 ILE F C 1
ATOM 7051 O O . ILE F 1 102 ? 27.174 11.666 -42.521 1.00 31.40 102 ILE F O 1
ATOM 7056 N N . GLY F 1 103 ? 26.351 10.491 -44.242 1.00 30.93 103 GLY F N 1
ATOM 7057 C CA . GLY F 1 103 ? 26.580 11.555 -45.226 1.00 30.50 103 GLY F CA 1
ATOM 7058 C C . GLY F 1 103 ? 28.018 11.626 -45.710 1.00 30.04 103 GLY F C 1
ATOM 7059 O O . GLY F 1 103 ? 28.476 12.677 -46.165 1.00 30.87 103 GLY F O 1
ATOM 7060 N N . LEU F 1 104 ? 28.737 10.504 -45.633 1.00 29.43 104 LEU F N 1
ATOM 7061 C CA . LEU F 1 104 ? 30.123 10.457 -46.086 1.00 28.56 104 LEU F CA 1
ATOM 7062 C C . LEU F 1 104 ? 30.111 10.586 -47.610 1.00 26.33 104 LEU F C 1
ATOM 7063 O O . LEU F 1 104 ? 29.374 9.854 -48.273 1.00 26.38 104 LEU F O 1
ATOM 7068 N N . PRO F 1 105 ? 30.886 11.526 -48.166 1.00 26.73 105 PRO F N 1
ATOM 7069 C CA . PRO F 1 105 ? 30.960 11.600 -49.633 1.00 26.11 105 PRO F CA 1
ATOM 7070 C C . PRO F 1 105 ? 31.505 10.298 -50.217 1.00 25.96 105 PRO F C 1
ATOM 7071 O O . PRO F 1 105 ? 32.502 9.751 -49.699 1.00 23.48 105 PRO F O 1
ATOM 7075 N N . GLN F 1 106 ? 30.864 9.788 -51.268 1.00 24.38 106 GLN F N 1
ATOM 7076 C CA . GLN F 1 106 ? 31.175 8.424 -51.698 1.00 24.99 106 GLN F CA 1
ATOM 7077 C C . GLN F 1 106 ? 32.618 8.249 -52.155 1.00 23.28 106 GLN F C 1
ATOM 7078 O O . GLN F 1 106 ? 33.175 7.163 -52.013 1.00 21.09 106 GLN F O 1
ATOM 7084 N N . HIS F 1 107 ? 33.221 9.301 -52.706 1.00 23.31 107 HIS F N 1
ATOM 7085 C CA . HIS F 1 107 ? 34.592 9.200 -53.208 1.00 23.61 107 HIS F CA 1
ATOM 7086 C C . HIS F 1 107 ? 35.615 8.829 -52.141 1.00 22.19 107 HIS F C 1
ATOM 7087 O O . HIS F 1 107 ? 36.615 8.199 -52.452 1.00 20.64 107 HIS F O 1
ATOM 7094 N N . TYR F 1 108 ? 35.336 9.162 -50.881 1.00 23.05 108 TYR F N 1
ATOM 7095 C CA . TYR F 1 108 ? 36.233 8.786 -49.786 1.00 21.83 108 TYR F CA 1
ATOM 7096 C C . TYR F 1 108 ? 36.335 7.284 -49.585 1.00 20.09 108 TYR F C 1
ATOM 7097 O O . TYR F 1 108 ? 37.325 6.832 -49.054 1.00 19.62 108 TYR F O 1
ATOM 7106 N N . MET F 1 109 ? 35.325 6.519 -50.005 1.00 20.39 109 MET F N 1
ATOM 7107 C CA . MET F 1 109 ? 35.405 5.062 -49.945 1.00 20.97 109 MET F CA 1
ATOM 7108 C C . MET F 1 109 ? 36.533 4.497 -50.807 1.00 20.22 109 MET F C 1
ATOM 7109 O O . MET F 1 109 ? 37.133 3.476 -50.448 1.00 19.58 109 MET F O 1
ATOM 7114 N N . PHE F 1 110 ? 36.805 5.133 -51.958 1.00 18.81 110 PHE F N 1
ATOM 7115 C CA . PHE F 1 110 ? 37.861 4.684 -52.865 1.00 19.08 110 PHE F CA 1
ATOM 7116 C C . PHE F 1 110 ? 39.221 4.995 -52.291 1.00 18.80 110 PHE F C 1
ATOM 7117 O O . PHE F 1 110 ? 40.133 4.171 -52.363 1.00 19.28 110 PHE F O 1
ATOM 7125 N N . GLY F 1 111 ? 39.364 6.193 -51.728 1.00 18.49 111 GLY F N 1
ATOM 7126 C CA . GLY F 1 111 ? 40.612 6.579 -51.105 1.00 18.72 111 GLY F CA 1
ATOM 7127 C C . GLY F 1 111 ? 40.928 5.663 -49.942 1.00 18.07 111 GLY F C 1
ATOM 7128 O O . GLY F 1 111 ? 42.052 5.175 -49.811 1.00 17.90 111 GLY F O 1
ATOM 7129 N N . ALA F 1 112 ? 39.917 5.400 -49.122 1.00 19.07 112 ALA F N 1
ATOM 7130 C CA . ALA F 1 112 ? 40.083 4.522 -47.944 1.00 18.69 112 ALA F CA 1
ATOM 7131 C C . ALA F 1 112 ? 40.397 3.097 -48.372 1.00 18.81 112 ALA F C 1
ATOM 7132 O O . ALA F 1 112 ? 41.374 2.485 -47.894 1.00 17.09 112 ALA F O 1
ATOM 7134 N N . MET F 1 113 ? 39.657 2.575 -49.362 1.00 18.10 113 MET F N 1
ATOM 7135 C CA . MET F 1 113 ? 39.991 1.240 -49.871 1.00 18.59 113 MET F CA 1
ATOM 7136 C C . MET F 1 113 ? 41.409 1.150 -50.408 1.00 18.28 113 MET F C 1
ATOM 7137 O O . MET F 1 113 ? 42.072 0.116 -50.243 1.00 17.39 113 MET F O 1
ATOM 7142 N N . ASN F 1 114 ? 41.886 2.229 -51.060 1.00 17.41 114 ASN F N 1
ATOM 7143 C CA . ASN F 1 114 ? 43.238 2.242 -51.596 1.00 16.96 114 ASN F CA 1
ATOM 7144 C C . ASN F 1 114 ? 44.305 2.099 -50.521 1.00 16.63 114 ASN F C 1
ATOM 7145 O O . ASN F 1 114 ? 45.323 1.477 -50.773 1.00 16.75 114 ASN F O 1
ATOM 7150 N N . VAL F 1 115 ? 44.063 2.640 -49.325 1.00 16.01 115 VAL F N 1
ATOM 7151 C CA . VAL F 1 115 ? 45.004 2.481 -48.217 1.00 16.70 115 VAL F CA 1
ATOM 7152 C C . VAL F 1 115 ? 45.163 0.990 -47.904 1.00 15.98 115 VAL F C 1
ATOM 7153 O O . VAL F 1 115 ? 46.288 0.473 -47.879 1.00 17.27 115 VAL F O 1
ATOM 7157 N N . HIS F 1 116 ? 44.048 0.281 -47.721 1.00 16.51 116 HIS F N 1
ATOM 7158 C CA . HIS F 1 116 ? 44.095 -1.169 -47.500 1.00 15.91 116 HIS F CA 1
ATOM 7159 C C . HIS F 1 116 ? 44.710 -1.941 -48.661 1.00 16.04 116 HIS F C 1
ATOM 7160 O O . HIS F 1 116 ? 45.546 -2.835 -48.471 1.00 16.39 116 HIS F O 1
ATOM 7167 N N . ARG F 1 117 ? 44.325 -1.561 -49.875 1.00 15.82 117 ARG F N 1
ATOM 7168 C CA . ARG F 1 117 ? 44.847 -2.196 -51.075 1.00 15.28 117 ARG F CA 1
ATOM 7169 C C . ARG F 1 117 ? 46.372 -2.132 -51.116 1.00 15.74 117 ARG F C 1
ATOM 7170 O O . ARG F 1 117 ? 47.027 -3.141 -51.375 1.00 16.09 117 ARG F O 1
ATOM 7178 N N . THR F 1 118 ? 46.922 -0.940 -50.871 1.00 15.19 118 THR F N 1
ATOM 7179 C CA . THR F 1 118 ? 48.359 -0.731 -50.939 1.00 16.10 118 THR F CA 1
ATOM 7180 C C . THR F 1 118 ? 49.089 -1.605 -49.917 1.00 16.00 118 THR F C 1
ATOM 7181 O O . THR F 1 118 ? 50.060 -2.294 -50.245 1.00 15.78 118 THR F O 1
ATOM 7185 N N . GLY F 1 119 ? 48.586 -1.606 -48.697 1.00 16.20 119 GLY F N 1
ATOM 7186 C CA . GLY F 1 119 ? 49.182 -2.381 -47.621 1.00 15.55 119 GLY F CA 1
ATOM 7187 C C . GLY F 1 119 ? 49.077 -3.878 -47.784 1.00 15.22 119 GLY F C 1
ATOM 7188 O O . GLY F 1 119 ? 50.045 -4.601 -47.530 1.00 15.56 119 GLY F O 1
ATOM 7189 N N . LEU F 1 120 ? 47.898 -4.351 -48.170 1.00 16.60 120 LEU F N 1
ATOM 7190 C CA . LEU F 1 120 ? 47.669 -5.788 -48.380 1.00 16.64 120 LEU F CA 1
ATOM 7191 C C . LEU F 1 120 ? 48.430 -6.309 -49.597 1.00 17.75 120 LEU F C 1
ATOM 7192 O O . LEU F 1 120 ? 49.006 -7.392 -49.547 1.00 16.68 120 LEU F O 1
ATOM 7197 N N . ALA F 1 121 ? 48.466 -5.524 -50.675 1.00 17.79 121 ALA F N 1
ATOM 7198 C CA . ALA F 1 121 ? 49.255 -5.880 -51.862 1.00 17.93 121 ALA F CA 1
ATOM 7199 C C . ALA F 1 121 ? 50.741 -6.006 -51.553 1.00 19.24 121 ALA F C 1
ATOM 7200 O O . ALA F 1 121 ? 51.414 -6.908 -52.059 1.00 17.55 121 ALA F O 1
ATOM 7202 N N . ARG F 1 122 ? 51.256 -5.106 -50.719 1.00 20.33 122 ARG F N 1
ATOM 7203 C CA . ARG F 1 122 ? 52.615 -5.222 -50.245 1.00 21.75 122 ARG F CA 1
ATOM 7204 C C . ARG F 1 122 ? 52.859 -6.536 -49.471 1.00 21.00 122 ARG F C 1
ATOM 7205 O O . ARG F 1 122 ? 53.828 -7.240 -49.720 1.00 20.58 122 ARG F O 1
ATOM 7213 N N . LEU F 1 123 ? 52.004 -6.826 -48.510 1.00 21.07 123 LEU F N 1
ATOM 7214 C CA . LEU F 1 123 ? 52.104 -8.087 -47.749 1.00 21.39 123 LEU F CA 1
ATOM 7215 C C . LEU F 1 123 ? 52.000 -9.324 -48.643 1.00 21.16 123 LEU F C 1
ATOM 7216 O O . LEU F 1 123 ? 52.730 -10.285 -48.444 1.00 22.24 123 LEU F O 1
ATOM 7221 N N . ALA F 1 124 ? 51.103 -9.289 -49.626 1.00 20.05 124 ALA F N 1
ATOM 7222 C CA . ALA F 1 124 ? 51.005 -10.348 -50.607 1.00 20.80 124 ALA F CA 1
ATOM 7223 C C . ALA F 1 124 ? 52.342 -10.539 -51.322 1.00 21.00 124 ALA F C 1
ATOM 7224 O O . ALA F 1 124 ? 52.851 -11.665 -51.411 1.00 19.58 124 ALA F O 1
ATOM 7226 N N . TYR F 1 125 ? 52.938 -9.440 -51.781 1.00 21.95 125 TYR F N 1
ATOM 7227 C CA . TYR F 1 125 ? 54.240 -9.537 -52.445 1.00 22.75 125 TYR F CA 1
ATOM 7228 C C . TYR F 1 125 ? 55.304 -10.117 -51.488 1.00 23.10 125 TYR F C 1
ATOM 7229 O O . TYR F 1 125 ? 56.016 -11.052 -51.868 1.00 24.02 125 TYR F O 1
ATOM 7238 N N . GLU F 1 126 ? 55.409 -9.569 -50.278 1.00 22.10 126 GLU F N 1
ATOM 7239 C CA . GLU F 1 126 ? 56.476 -9.967 -49.347 1.00 24.05 126 GLU F CA 1
ATOM 7240 C C . GLU F 1 126 ? 56.393 -11.436 -48.942 1.00 23.28 126 GLU F C 1
ATOM 7241 O O . GLU F 1 126 ? 57.434 -12.095 -48.773 1.00 23.38 126 GLU F O 1
ATOM 7247 N N . ARG F 1 127 ? 55.168 -11.952 -48.825 1.00 22.88 127 ARG F N 1
ATOM 7248 C CA . ARG F 1 127 ? 54.946 -13.336 -48.428 1.00 23.15 127 ARG F CA 1
ATOM 7249 C C . ARG F 1 127 ? 55.156 -14.323 -49.584 1.00 24.13 127 ARG F C 1
ATOM 7250 O O . ARG F 1 127 ? 55.719 -15.393 -49.377 1.00 23.79 127 ARG F O 1
ATOM 7258 N N . PHE F 1 128 ? 54.679 -13.981 -50.782 1.00 23.31 128 PHE F N 1
ATOM 7259 C CA . PHE F 1 128 ? 54.580 -14.954 -51.867 1.00 23.44 128 PHE F CA 1
ATOM 7260 C C . PHE F 1 128 ? 55.528 -14.774 -53.051 1.00 24.92 128 PHE F C 1
ATOM 7261 O O . PHE F 1 128 ? 55.455 -15.578 -53.981 1.00 25.16 128 PHE F O 1
ATOM 7269 N N . HIS F 1 129 ? 56.407 -13.763 -53.029 1.00 25.33 129 HIS F N 1
ATOM 7270 C CA . HIS F 1 129 ? 57.290 -13.489 -54.180 1.00 28.97 129 HIS F CA 1
ATOM 7271 C C . HIS F 1 129 ? 58.230 -14.639 -54.523 1.00 30.24 129 HIS F C 1
ATOM 7272 O O . HIS F 1 129 ? 58.623 -14.779 -55.679 1.00 29.90 129 HIS F O 1
ATOM 7279 N N . GLY F 1 130 ? 58.576 -15.461 -53.530 1.00 32.06 130 GLY F N 1
ATOM 7280 C CA . GLY F 1 130 ? 59.357 -16.676 -53.761 1.00 33.43 130 GLY F CA 1
ATOM 7281 C C . GLY F 1 130 ? 58.681 -17.710 -54.652 1.00 34.90 130 GLY F C 1
ATOM 7282 O O . GLY F 1 130 ? 59.345 -18.611 -55.154 1.00 36.97 130 GLY F O 1
ATOM 7283 N N . ASP F 1 131 ? 57.364 -17.586 -54.842 1.00 34.59 131 ASP F N 1
ATOM 7284 C CA . ASP F 1 131 ? 56.566 -18.508 -55.635 1.00 34.53 131 ASP F CA 1
ATOM 7285 C C . ASP F 1 131 ? 55.657 -17.691 -56.583 1.00 33.19 131 ASP F C 1
ATOM 7286 O O . ASP F 1 131 ? 54.456 -17.539 -56.338 1.00 30.36 131 ASP F O 1
ATOM 7291 N N . PRO F 1 132 ? 56.236 -17.168 -57.683 1.00 32.48 132 PRO F N 1
ATOM 7292 C CA . PRO F 1 132 ? 55.504 -16.242 -58.554 1.00 30.70 132 PRO F CA 1
ATOM 7293 C C . PRO F 1 132 ? 54.087 -16.668 -58.975 1.00 29.25 132 PRO F C 1
ATOM 7294 O O . PRO F 1 132 ? 53.198 -15.823 -58.954 1.00 27.50 132 PRO F O 1
ATOM 7298 N N . PRO F 1 133 ? 53.867 -17.954 -59.346 1.00 30.18 133 PRO F N 1
ATOM 7299 C CA . PRO F 1 133 ? 52.499 -18.376 -59.629 1.00 29.13 133 PRO F CA 1
ATOM 7300 C C . PRO F 1 133 ? 51.521 -18.224 -58.455 1.00 28.37 133 PRO F C 1
ATOM 7301 O O . PRO F 1 133 ? 50.364 -17.841 -58.672 1.00 27.00 133 PRO F O 1
ATOM 7305 N N . GLU F 1 134 ? 51.976 -18.535 -57.243 1.00 26.48 134 GLU F N 1
ATOM 7306 C CA . GLU F 1 134 ? 51.144 -18.359 -56.030 1.00 25.66 134 GLU F CA 1
ATOM 7307 C C . GLU F 1 134 ? 50.902 -16.880 -55.761 1.00 23.53 134 GLU F C 1
ATOM 7308 O O . GLU F 1 134 ? 49.773 -16.503 -55.468 1.00 22.97 134 GLU F O 1
ATOM 7314 N N . LEU F 1 135 ? 51.950 -16.050 -55.861 1.00 23.03 135 LEU F N 1
ATOM 7315 C CA . LEU F 1 135 ? 51.773 -14.580 -55.786 1.00 23.80 135 LEU F CA 1
ATOM 7316 C C . LEU F 1 135 ? 50.712 -14.109 -56.777 1.00 23.67 135 LEU F C 1
ATOM 7317 O O . LEU F 1 135 ? 49.810 -13.341 -56.411 1.00 23.04 135 LEU F O 1
ATOM 7322 N N . GLU F 1 136 ? 50.776 -14.607 -58.013 1.00 23.20 136 GLU F N 1
ATOM 7323 C CA . GLU F 1 136 ? 49.782 -14.222 -59.024 1.00 24.32 136 GLU F CA 1
ATOM 7324 C C . GLU F 1 136 ? 48.353 -14.540 -58.566 1.00 22.25 136 GLU F C 1
ATOM 7325 O O . GLU F 1 136 ? 47.481 -13.678 -58.600 1.00 20.53 136 GLU F O 1
ATOM 7331 N N . ARG F 1 137 ? 48.129 -15.761 -58.093 1.00 22.87 137 ARG F N 1
ATOM 7332 C CA . ARG F 1 137 ? 46.817 -16.171 -57.588 1.00 23.70 137 ARG F CA 1
ATOM 7333 C C . ARG F 1 137 ? 46.330 -15.304 -56.415 1.00 21.59 137 ARG F C 1
ATOM 7334 O O . ARG F 1 137 ? 45.171 -14.874 -56.385 1.00 22.44 137 ARG F O 1
ATOM 7342 N N . VAL F 1 138 ? 47.222 -15.065 -55.471 1.00 22.03 138 VAL F N 1
ATOM 7343 C CA . VAL F 1 138 ? 46.917 -14.244 -54.281 1.00 21.85 138 VAL F CA 1
ATOM 7344 C C . VAL F 1 138 ? 46.653 -12.790 -54.669 1.00 21.06 138 VAL F C 1
ATOM 7345 O O . VAL F 1 138 ? 45.650 -12.222 -54.277 1.00 20.37 138 VAL F O 1
ATOM 7349 N N . ARG F 1 139 ? 47.547 -12.200 -55.453 1.00 21.02 139 ARG F N 1
ATOM 7350 C CA . ARG F 1 139 ? 47.349 -10.820 -55.927 1.00 21.40 139 ARG F CA 1
ATOM 7351 C C . ARG F 1 139 ? 46.030 -10.653 -56.697 1.00 20.75 139 ARG F C 1
ATOM 7352 O O . ARG F 1 139 ? 45.277 -9.682 -56.482 1.00 18.92 139 ARG F O 1
ATOM 7360 N N . ASN F 1 140 ? 45.756 -11.589 -57.600 1.00 20.35 140 ASN F N 1
ATOM 7361 C CA . ASN F 1 140 ? 44.487 -11.606 -58.345 1.00 19.91 140 ASN F CA 1
ATOM 7362 C C . ASN F 1 140 ? 43.262 -11.675 -57.424 1.00 18.52 140 ASN F C 1
ATOM 7363 O O . ASN F 1 140 ? 42.312 -10.895 -57.583 1.00 17.47 140 ASN F O 1
ATOM 7368 N N . ALA F 1 141 ? 43.290 -12.578 -56.453 1.00 18.15 141 ALA F N 1
ATOM 7369 C CA . ALA F 1 141 ? 42.177 -12.743 -55.523 1.00 17.21 141 ALA F CA 1
ATOM 7370 C C . ALA F 1 141 ? 41.969 -11.499 -54.667 1.00 16.36 141 ALA F C 1
ATOM 7371 O O . ALA F 1 141 ? 40.832 -11.086 -54.438 1.00 16.55 141 ALA F O 1
ATOM 7373 N N . LEU F 1 142 ? 43.067 -10.906 -54.215 1.00 16.47 142 LEU F N 1
ATOM 7374 C CA . LEU F 1 142 ? 43.019 -9.664 -53.426 1.00 17.19 142 LEU F CA 1
ATOM 7375 C C . LEU F 1 142 ? 42.363 -8.548 -54.219 1.00 17.35 142 LEU F C 1
ATOM 7376 O O . LEU F 1 142 ? 41.458 -7.873 -53.733 1.00 17.72 142 LEU F O 1
ATOM 7381 N N . GLY F 1 143 ? 42.811 -8.361 -55.458 1.00 17.65 143 GLY F N 1
ATOM 7382 C CA . GLY F 1 143 ? 42.174 -7.360 -56.328 1.00 18.62 143 GLY F CA 1
ATOM 7383 C C . GLY F 1 143 ? 40.677 -7.567 -56.499 1.00 18.20 143 GLY F C 1
ATOM 7384 O O . GLY F 1 143 ? 39.903 -6.612 -56.439 1.00 18.91 143 GLY F O 1
ATOM 7385 N N . LYS F 1 144 ? 40.264 -8.810 -56.725 1.00 18.81 144 LYS F N 1
ATOM 7386 C CA . LYS F 1 144 ? 38.848 -9.133 -56.918 1.00 19.53 144 LYS F CA 1
ATOM 7387 C C . LYS F 1 144 ? 38.030 -8.820 -55.667 1.00 18.29 144 LYS F C 1
ATOM 7388 O O . LYS F 1 144 ? 36.986 -8.142 -55.744 1.00 18.04 144 LYS F O 1
ATOM 7394 N N . VAL F 1 145 ? 38.497 -9.294 -54.512 1.00 17.58 145 VAL F N 1
ATOM 7395 C CA . VAL F 1 145 ? 37.713 -9.074 -53.292 1.00 16.80 145 VAL F CA 1
ATOM 7396 C C . VAL F 1 145 ? 37.559 -7.579 -52.952 1.00 16.37 145 VAL F C 1
ATOM 7397 O O . VAL F 1 145 ? 36.492 -7.142 -52.563 1.00 16.85 145 VAL F O 1
ATOM 7401 N N . LEU F 1 146 ? 38.606 -6.785 -53.157 1.00 16.13 146 LEU F N 1
ATOM 7402 C CA . LEU F 1 146 ? 38.520 -5.353 -52.900 1.00 16.11 146 LEU F CA 1
ATOM 7403 C C . LEU F 1 146 ? 37.612 -4.621 -53.898 1.00 16.75 146 LEU F C 1
ATOM 7404 O O . LEU F 1 146 ? 36.840 -3.749 -53.526 1.00 15.51 146 LEU F O 1
ATOM 7409 N N . ASP F 1 147 ? 37.710 -4.982 -55.171 1.00 17.29 147 ASP F N 1
ATOM 7410 C CA . ASP F 1 147 ? 36.844 -4.365 -56.170 1.00 17.74 147 ASP F CA 1
ATOM 7411 C C . ASP F 1 147 ? 35.382 -4.759 -55.945 1.00 18.57 147 ASP F C 1
ATOM 7412 O O . ASP F 1 147 ? 34.486 -3.927 -56.104 1.00 19.51 147 ASP F O 1
ATOM 7417 N N . LEU F 1 148 ? 35.138 -6.022 -55.579 1.00 19.88 148 LEU F N 1
ATOM 7418 C CA . LEU F 1 148 ? 33.794 -6.483 -55.211 1.00 20.02 148 LEU F CA 1
ATOM 7419 C C . LEU F 1 148 ? 33.253 -5.770 -53.960 1.00 19.71 148 LEU F C 1
ATOM 7420 O O . LEU F 1 148 ? 32.098 -5.384 -53.932 1.00 17.84 148 LEU F O 1
ATOM 7425 N N . GLU F 1 149 ? 34.082 -5.596 -52.924 1.00 20.14 149 GLU F N 1
ATOM 7426 C CA . GLU F 1 149 ? 33.674 -4.814 -51.748 1.00 20.01 149 GLU F CA 1
ATOM 7427 C C . GLU F 1 149 ? 33.244 -3.413 -52.130 1.00 19.46 149 GLU F C 1
ATOM 7428 O O . GLU F 1 149 ? 32.211 -2.935 -51.676 1.00 19.31 149 GLU F O 1
ATOM 7434 N N . LEU F 1 150 ? 34.056 -2.748 -52.952 1.00 19.15 150 LEU F N 1
ATOM 7435 C CA . LEU F 1 150 ? 33.701 -1.418 -53.455 1.00 19.32 150 LEU F CA 1
ATOM 7436 C C . LEU F 1 150 ? 32.369 -1.440 -54.198 1.00 18.35 150 LEU F C 1
ATOM 7437 O O . LEU F 1 150 ? 31.513 -0.589 -53.931 1.00 18.09 150 LEU F O 1
ATOM 7442 N N . ALA F 1 151 ? 32.193 -2.397 -55.113 1.00 19.06 151 ALA F N 1
ATOM 7443 C CA . ALA F 1 151 ? 30.932 -2.499 -55.886 1.00 20.52 151 ALA F CA 1
ATOM 7444 C C . ALA F 1 151 ? 29.716 -2.607 -54.988 1.00 20.69 151 ALA F C 1
ATOM 7445 O O . ALA F 1 151 ? 28.716 -1.914 -55.184 1.00 20.69 151 ALA F O 1
ATOM 7447 N N . VAL F 1 152 ? 29.823 -3.498 -54.004 1.00 21.82 152 VAL F N 1
ATOM 7448 C CA . VAL F 1 152 ? 28.716 -3.768 -53.059 1.00 22.44 152 VAL F CA 1
ATOM 7449 C C . VAL F 1 152 ? 28.453 -2.540 -52.180 1.00 23.47 152 VAL F C 1
ATOM 7450 O O . VAL F 1 152 ? 27.307 -2.103 -52.038 1.00 24.56 152 VAL F O 1
ATOM 7454 N N . MET F 1 153 ? 29.494 -1.940 -51.610 1.00 24.15 153 MET F N 1
ATOM 7455 C CA . MET F 1 153 ? 29.282 -0.705 -50.807 1.00 26.07 153 MET F CA 1
ATOM 7456 C C . MET F 1 153 ? 28.771 0.488 -51.629 1.00 26.86 153 MET F C 1
ATOM 7457 O O . MET F 1 153 ? 27.882 1.229 -51.171 1.00 28.26 153 MET F O 1
ATOM 7462 N N . LEU F 1 154 ? 29.318 0.694 -52.832 1.00 25.06 154 LEU F N 1
ATOM 7463 C CA . LEU F 1 154 ? 28.836 1.765 -53.716 1.00 26.06 154 LEU F CA 1
ATOM 7464 C C . LEU F 1 154 ? 27.402 1.552 -54.204 1.00 26.88 154 LEU F C 1
ATOM 7465 O O . LEU F 1 154 ? 26.712 2.525 -54.530 1.00 26.95 154 LEU F O 1
ATOM 7470 N N . HIS F 1 155 ? 26.962 0.298 -54.272 1.00 26.87 155 HIS F N 1
ATOM 7471 C CA . HIS F 1 155 ? 25.572 -0.018 -54.634 1.00 28.24 155 HIS F CA 1
ATOM 7472 C C . HIS F 1 155 ? 24.595 0.693 -53.717 1.00 28.26 155 HIS F C 1
ATOM 7473 O O . HIS F 1 155 ? 23.589 1.229 -54.180 1.00 26.68 155 HIS F O 1
ATOM 7480 N N . THR F 1 156 ? 24.929 0.745 -52.423 1.00 26.86 156 THR F N 1
ATOM 7481 C CA . THR F 1 156 ? 24.044 1.346 -51.422 1.00 27.53 156 THR F CA 1
ATOM 7482 C C . THR F 1 156 ? 23.910 2.858 -51.555 1.00 28.51 156 THR F C 1
ATOM 7483 O O . THR F 1 156 ? 22.936 3.428 -51.074 1.00 29.05 156 THR F O 1
ATOM 7487 N N . TYR F 1 157 ? 24.880 3.508 -52.207 1.00 28.74 157 TYR F N 1
ATOM 7488 C CA . TYR F 1 157 ? 24.777 4.926 -52.546 1.00 30.07 157 TYR F CA 1
ATOM 7489 C C . TYR F 1 157 ? 23.760 5.224 -53.681 1.00 32.56 157 TYR F C 1
ATOM 7490 O O . TYR F 1 157 ? 23.413 6.385 -53.893 1.00 35.18 157 TYR F O 1
ATOM 7499 N N . ARG F 1 158 ? 23.304 4.207 -54.410 1.00 36.28 158 ARG F N 1
ATOM 7500 C CA . ARG F 1 158 ? 22.220 4.379 -55.412 1.00 38.76 158 ARG F CA 1
ATOM 7501 C C . ARG F 1 158 ? 20.853 4.531 -54.737 1.00 39.37 158 ARG F C 1
ATOM 7502 O O . ARG F 1 158 ? 20.629 5.463 -53.970 1.00 43.23 158 ARG F O 1
ATOM 7510 N N . THR G 1 7 ? 47.121 -51.332 -18.315 1.00 57.40 7 THR G N 1
ATOM 7511 C CA . THR G 1 7 ? 46.903 -50.256 -17.276 1.00 54.52 7 THR G CA 1
ATOM 7512 C C . THR G 1 7 ? 46.478 -48.899 -17.878 1.00 52.66 7 THR G C 1
ATOM 7513 O O . THR G 1 7 ? 46.768 -47.845 -17.300 1.00 51.88 7 THR G O 1
ATOM 7517 N N . VAL G 1 8 ? 45.765 -48.928 -19.008 1.00 48.64 8 VAL G N 1
ATOM 7518 C CA . VAL G 1 8 ? 45.380 -47.704 -19.719 1.00 47.62 8 VAL G CA 1
ATOM 7519 C C . VAL G 1 8 ? 44.391 -46.914 -18.874 1.00 49.75 8 VAL G C 1
ATOM 7520 O O . VAL G 1 8 ? 44.549 -45.697 -18.699 1.00 45.08 8 VAL G O 1
ATOM 7524 N N . PHE G 1 9 ? 43.364 -47.613 -18.380 1.00 49.21 9 PHE G N 1
ATOM 7525 C CA . PHE G 1 9 ? 42.337 -46.995 -17.540 1.00 51.74 9 PHE G CA 1
ATOM 7526 C C . PHE G 1 9 ? 42.932 -46.304 -16.312 1.00 49.97 9 PHE G C 1
ATOM 7527 O O . PHE G 1 9 ? 42.554 -45.178 -16.013 1.00 51.70 9 PHE G O 1
ATOM 7535 N N . GLU G 1 10 ? 43.890 -46.938 -15.638 1.00 50.32 10 GLU G N 1
ATOM 7536 C CA . GLU G 1 10 ? 44.521 -46.324 -14.451 1.00 55.10 10 GLU G CA 1
ATOM 7537 C C . GLU G 1 10 ? 45.236 -45.003 -14.791 1.00 56.48 10 GLU G C 1
ATOM 7538 O O . GLU G 1 10 ? 45.063 -44.004 -14.083 1.00 55.56 10 GLU G O 1
ATOM 7544 N N . GLU G 1 11 ? 46.021 -45.007 -15.869 1.00 54.45 11 GLU G N 1
ATOM 7545 C CA . GLU G 1 11 ? 46.733 -43.795 -16.322 1.00 56.48 11 GLU G CA 1
ATOM 7546 C C . GLU G 1 11 ? 45.755 -42.693 -16.757 1.00 53.60 11 GLU G C 1
ATOM 7547 O O . GLU G 1 11 ? 45.893 -41.537 -16.353 1.00 57.98 11 GLU G O 1
ATOM 7553 N N . LEU G 1 12 ? 44.758 -43.071 -17.545 1.00 47.60 12 LEU G N 1
ATOM 7554 C CA . LEU G 1 12 ? 43.817 -42.116 -18.131 1.00 48.50 12 LEU G CA 1
ATOM 7555 C C . LEU G 1 12 ? 42.717 -41.588 -17.208 1.00 48.78 12 LEU G C 1
ATOM 7556 O O . LEU G 1 12 ? 42.157 -40.526 -17.487 1.00 42.34 12 LEU G O 1
ATOM 7561 N N . LYS G 1 13 ? 42.386 -42.320 -16.143 1.00 47.91 13 LYS G N 1
ATOM 7562 C CA . LYS G 1 13 ? 41.449 -41.813 -15.133 1.00 48.95 13 LYS G CA 1
ATOM 7563 C C . LYS G 1 13 ? 42.031 -40.622 -14.390 1.00 45.15 13 LYS G C 1
ATOM 7564 O O . LYS G 1 13 ? 41.333 -39.646 -14.149 1.00 44.71 13 LYS G O 1
ATOM 7570 N N . ARG G 1 14 ? 43.303 -40.712 -14.023 1.00 43.18 14 ARG G N 1
ATOM 7571 C CA . ARG G 1 14 ? 44.004 -39.588 -13.410 1.00 44.92 14 ARG G CA 1
ATOM 7572 C C . ARG G 1 14 ? 44.222 -38.454 -14.421 1.00 41.92 14 ARG G C 1
ATOM 7573 O O . ARG G 1 14 ? 44.229 -37.279 -14.034 1.00 42.53 14 ARG G O 1
ATOM 7581 N N . TYR G 1 15 ? 44.422 -38.806 -15.696 1.00 36.94 15 TYR G N 1
ATOM 7582 C CA . TYR G 1 15 ? 44.580 -37.798 -16.760 1.00 34.92 15 TYR G CA 1
ATOM 7583 C C . TYR G 1 15 ? 43.310 -36.973 -16.917 1.00 31.87 15 TYR G C 1
ATOM 7584 O O . TYR G 1 15 ? 43.354 -35.754 -16.829 1.00 31.14 15 TYR G O 1
ATOM 7593 N N . VAL G 1 16 ? 42.185 -37.632 -17.154 1.00 31.36 16 VAL G N 1
ATOM 7594 C CA . VAL G 1 16 ? 40.912 -36.915 -17.339 1.00 31.63 16 VAL G CA 1
ATOM 7595 C C . VAL G 1 16 ? 40.255 -36.466 -16.027 1.00 32.22 16 VAL G C 1
ATOM 7596 O O . VAL G 1 16 ? 39.259 -35.744 -16.067 1.00 33.74 16 VAL G O 1
ATOM 7600 N N . GLY G 1 17 ? 40.802 -36.872 -14.882 1.00 31.82 17 GLY G N 1
ATOM 7601 C CA . GLY G 1 17 ? 40.271 -36.461 -13.581 1.00 33.59 17 GLY G CA 1
ATOM 7602 C C . GLY G 1 17 ? 38.982 -37.188 -13.236 1.00 35.90 17 GLY G C 1
ATOM 7603 O O . GLY G 1 17 ? 38.015 -36.582 -12.761 1.00 39.02 17 GLY G O 1
ATOM 7604 N N . TRP G 1 18 ? 38.959 -38.487 -13.521 1.00 34.42 18 TRP G N 1
ATOM 7605 C CA . TRP G 1 18 ? 37.864 -39.370 -13.117 1.00 34.23 18 TRP G CA 1
ATOM 7606 C C . TRP G 1 18 ? 37.786 -39.429 -11.597 1.00 35.03 18 TRP G C 1
ATOM 7607 O O . TRP G 1 18 ? 38.808 -39.598 -10.924 1.00 37.20 18 TRP G O 1
ATOM 7618 N N . GLY G 1 19 ? 36.572 -39.315 -11.071 1.00 36.21 19 GLY G N 1
ATOM 7619 C CA . GLY G 1 19 ? 36.313 -39.440 -9.627 1.00 37.09 19 GLY G CA 1
ATOM 7620 C C . GLY G 1 19 ? 34.883 -39.868 -9.341 1.00 35.87 19 GLY G C 1
ATOM 7621 O O . GLY G 1 19 ? 34.111 -40.159 -10.263 1.00 35.97 19 GLY G O 1
ATOM 7622 N N . ASP G 1 20 ? 34.519 -39.881 -8.062 1.00 38.53 20 ASP G N 1
ATOM 7623 C CA . ASP G 1 20 ? 33.189 -40.331 -7.637 1.00 39.96 20 ASP G CA 1
ATOM 7624 C C . ASP G 1 20 ? 32.062 -39.480 -8.212 1.00 35.80 20 ASP G C 1
ATOM 7625 O O . ASP G 1 20 ? 30.990 -40.002 -8.539 1.00 35.51 20 ASP G O 1
ATOM 7630 N N . GLY G 1 21 ? 32.309 -38.177 -8.357 1.00 35.43 21 GLY G N 1
ATOM 7631 C CA . GLY G 1 21 ? 31.358 -37.274 -9.002 1.00 33.90 21 GLY G CA 1
ATOM 7632 C C . GLY G 1 21 ? 30.974 -37.688 -10.409 1.00 32.59 21 GLY G C 1
ATOM 7633 O O . GLY G 1 21 ? 29.821 -37.602 -10.793 1.00 32.86 21 GLY G O 1
ATOM 7634 N N . ASP G 1 22 ? 31.951 -38.145 -11.186 1.00 33.80 22 ASP G N 1
ATOM 7635 C CA . ASP G 1 22 ? 31.685 -38.634 -12.545 1.00 31.61 22 ASP G CA 1
ATOM 7636 C C . ASP G 1 22 ? 30.831 -39.904 -12.504 1.00 30.69 22 ASP G C 1
ATOM 7637 O O . ASP G 1 22 ? 29.884 -40.058 -13.273 1.00 31.35 22 ASP G O 1
ATOM 7642 N N . GLU G 1 23 ? 31.188 -40.796 -11.584 1.00 33.17 23 GLU G N 1
ATOM 7643 C CA . GLU G 1 23 ? 30.461 -42.050 -11.378 1.00 34.58 23 GLU G CA 1
ATOM 7644 C C . GLU G 1 23 ? 29.007 -41.748 -10.976 1.00 32.22 23 GLU G C 1
ATOM 7645 O O . GLU G 1 23 ? 28.082 -42.239 -11.607 1.00 30.86 23 GLU G O 1
ATOM 7651 N N . ARG G 1 24 ? 28.818 -40.883 -9.980 1.00 34.08 24 ARG G N 1
ATOM 7652 C CA . ARG G 1 24 ? 27.457 -40.407 -9.605 1.00 34.50 24 ARG G CA 1
ATOM 7653 C C . ARG G 1 24 ? 26.682 -39.807 -10.783 1.00 32.08 24 ARG G C 1
ATOM 7654 O O . ARG G 1 24 ? 25.485 -40.062 -10.961 1.00 30.68 24 ARG G O 1
ATOM 7662 N N . ALA G 1 25 ? 27.362 -38.997 -11.586 1.00 30.21 25 ALA G N 1
ATOM 7663 C CA . ALA G 1 25 ? 26.738 -38.368 -12.754 1.00 27.35 25 ALA G CA 1
ATOM 7664 C C . ALA G 1 25 ? 26.293 -39.363 -13.821 1.00 25.97 25 ALA G C 1
ATOM 7665 O O . ALA G 1 25 ? 25.220 -39.222 -14.391 1.00 26.06 25 ALA G O 1
ATOM 7667 N N . LEU G 1 26 ? 27.111 -40.370 -14.119 1.00 26.58 26 LEU G N 1
ATOM 7668 C CA . LEU G 1 26 ? 26.713 -41.360 -15.118 1.00 26.64 26 LEU G CA 1
ATOM 7669 C C . LEU G 1 26 ? 25.520 -42.189 -14.614 1.00 27.98 26 LEU G C 1
ATOM 7670 O O . LEU G 1 26 ? 24.587 -42.463 -15.379 1.00 27.35 26 LEU G O 1
ATOM 7675 N N . ARG G 1 27 ? 25.534 -42.570 -13.338 1.00 29.65 27 ARG G N 1
ATOM 7676 C CA . ARG G 1 27 ? 24.359 -43.260 -12.760 1.00 32.84 27 ARG G CA 1
ATOM 7677 C C . ARG G 1 27 ? 23.088 -42.416 -12.835 1.00 32.09 27 ARG G C 1
ATOM 7678 O O . ARG G 1 27 ? 22.016 -42.954 -13.104 1.00 31.54 27 ARG G O 1
ATOM 7686 N N . SER G 1 28 ? 23.201 -41.101 -12.640 1.00 31.72 28 SER G N 1
ATOM 7687 C CA . SER G 1 28 ? 22.057 -40.220 -12.904 1.00 31.25 28 SER G CA 1
ATOM 7688 C C . SER G 1 28 ? 21.634 -40.312 -14.357 1.00 31.62 28 SER G C 1
ATOM 7689 O O . SER G 1 28 ? 20.440 -40.436 -14.652 1.00 31.95 28 SER G O 1
ATOM 7692 N N . LEU G 1 29 ? 22.602 -40.251 -15.282 1.00 31.01 29 LEU G N 1
ATOM 7693 C CA . LEU G 1 29 ? 22.276 -40.363 -16.707 1.00 29.60 29 LEU G CA 1
ATOM 7694 C C . LEU G 1 29 ? 21.653 -41.731 -17.031 1.00 30.19 29 LEU G C 1
ATOM 7695 O O . LEU G 1 29 ? 20.773 -41.802 -17.873 1.00 31.87 29 LEU G O 1
ATOM 7700 N N . HIS G 1 30 ? 22.122 -42.802 -16.378 1.00 33.80 30 HIS G N 1
ATOM 7701 C CA . HIS G 1 30 ? 21.538 -44.155 -16.562 1.00 36.46 30 HIS G CA 1
ATOM 7702 C C . HIS G 1 30 ? 20.032 -44.108 -16.356 1.00 37.23 30 HIS G C 1
ATOM 7703 O O . HIS G 1 30 ? 19.257 -44.526 -17.226 1.00 37.79 30 HIS G O 1
ATOM 7710 N N . GLY G 1 31 ? 19.640 -43.541 -15.216 1.00 35.67 31 GLY G N 1
ATOM 7711 C CA . GLY G 1 31 ? 18.235 -43.346 -14.871 1.00 35.71 31 GLY G CA 1
ATOM 7712 C C . GLY G 1 31 ? 17.429 -42.720 -15.986 1.00 35.96 31 GLY G C 1
ATOM 7713 O O . GLY G 1 31 ? 16.342 -43.187 -16.305 1.00 34.76 31 GLY G O 1
ATOM 7714 N N . ALA G 1 32 ? 17.980 -41.672 -16.599 1.00 36.08 32 ALA G N 1
ATOM 7715 C CA . ALA G 1 32 ? 17.309 -40.946 -17.680 1.00 35.72 32 ALA G CA 1
ATOM 7716 C C . ALA G 1 32 ? 17.367 -41.680 -19.023 1.00 36.78 32 ALA G C 1
ATOM 7717 O O . ALA G 1 32 ? 16.412 -41.629 -19.806 1.00 38.65 32 ALA G O 1
ATOM 7719 N N . ALA G 1 33 ? 18.495 -42.337 -19.293 1.00 37.15 33 ALA G N 1
ATOM 7720 C CA . ALA G 1 33 ? 18.762 -42.919 -20.620 1.00 40.40 33 ALA G CA 1
ATOM 7721 C C . ALA G 1 33 ? 18.222 -44.336 -20.787 1.00 41.78 33 ALA G C 1
ATOM 7722 O O . ALA G 1 33 ? 17.805 -44.707 -21.888 1.00 41.02 33 ALA G O 1
ATOM 7724 N N . ALA G 1 34 ? 18.244 -45.118 -19.702 1.00 43.32 34 ALA G N 1
ATOM 7725 C CA . ALA G 1 34 ? 17.802 -46.524 -19.716 1.00 43.95 34 ALA G CA 1
ATOM 7726 C C . ALA G 1 34 ? 16.500 -46.825 -20.464 1.00 45.78 34 ALA G C 1
ATOM 7727 O O . ALA G 1 34 ? 16.460 -47.806 -21.205 1.00 46.69 34 ALA G O 1
ATOM 7729 N N . PRO G 1 35 ? 15.452 -45.983 -20.301 1.00 47.11 35 PRO G N 1
ATOM 7730 C CA . PRO G 1 35 ? 14.224 -46.169 -21.093 1.00 49.91 35 PRO G CA 1
ATOM 7731 C C . PRO G 1 35 ? 14.404 -46.080 -22.620 1.00 52.59 35 PRO G C 1
ATOM 7732 O O . PRO G 1 35 ? 13.575 -46.616 -23.368 1.00 50.67 35 PRO G O 1
ATOM 7736 N N . HIS G 1 36 ? 15.453 -45.385 -23.066 1.00 51.04 36 HIS G N 1
ATOM 7737 C CA . HIS G 1 36 ? 15.716 -45.164 -24.487 1.00 48.96 36 HIS G CA 1
ATOM 7738 C C . HIS G 1 36 ? 16.854 -46.035 -25.054 1.00 45.38 36 HIS G C 1
ATOM 7739 O O . HIS G 1 36 ? 17.223 -45.863 -26.211 1.00 46.63 36 HIS G O 1
ATOM 7746 N N . PHE G 1 37 ? 17.377 -46.993 -24.282 1.00 43.99 37 PHE G N 1
ATOM 7747 C CA . PHE G 1 37 ? 18.444 -47.884 -24.789 1.00 42.22 37 PHE G CA 1
ATOM 7748 C C . PHE G 1 37 ? 18.140 -48.650 -26.097 1.00 42.11 37 PHE G C 1
ATOM 7749 O O . PHE G 1 37 ? 19.068 -48.843 -26.900 1.00 41.87 37 PHE G O 1
ATOM 7757 N N A PRO G 1 38 ? 16.947 -49.272 -26.206 0.50 38.56 38 PRO G N 1
ATOM 7758 N N B PRO G 1 38 ? 16.831 -48.898 -26.405 0.50 42.64 38 PRO G N 1
ATOM 7759 C CA A PRO G 1 38 ? 16.693 -50.040 -27.426 0.50 36.10 38 PRO G CA 1
ATOM 7760 C CA B PRO G 1 38 ? 16.343 -49.245 -27.769 0.50 41.39 38 PRO G CA 1
ATOM 7761 C C A PRO G 1 38 ? 16.792 -49.138 -28.642 0.50 32.70 38 PRO G C 1
ATOM 7762 C C B PRO G 1 38 ? 16.065 -48.090 -28.770 0.50 39.75 38 PRO G C 1
ATOM 7763 O O A PRO G 1 38 ? 17.365 -49.518 -29.659 0.50 29.45 38 PRO G O 1
ATOM 7764 O O B PRO G 1 38 ? 16.269 -48.267 -29.976 0.50 35.59 38 PRO G O 1
ATOM 7771 N N A ARG G 1 39 ? 16.260 -47.929 -28.498 0.50 31.40 39 ARG G N 1
ATOM 7772 N N B ARG G 1 39 ? 15.554 -46.948 -28.315 0.50 39.48 39 ARG G N 1
ATOM 7773 C CA A ARG G 1 39 ? 16.356 -46.915 -29.533 0.50 30.15 39 ARG G CA 1
ATOM 7774 C CA B ARG G 1 39 ? 15.313 -45.833 -29.240 0.50 38.37 39 ARG G CA 1
ATOM 7775 C C A ARG G 1 39 ? 17.831 -46.550 -29.802 0.50 27.06 39 ARG G C 1
ATOM 7776 C C B ARG G 1 39 ? 16.631 -45.227 -29.735 0.50 36.35 39 ARG G C 1
ATOM 7777 O O A ARG G 1 39 ? 18.237 -46.456 -30.951 0.50 25.16 39 ARG G O 1
ATOM 7778 O O B ARG G 1 39 ? 16.775 -44.884 -30.913 0.50 34.33 39 ARG G O 1
ATOM 7793 N N A LEU G 1 40 ? 18.631 -46.358 -28.754 0.50 25.65 40 LEU G N 1
ATOM 7794 N N B LEU G 1 40 ? 17.590 -45.090 -28.829 0.50 34.64 40 LEU G N 1
ATOM 7795 C CA A LEU G 1 40 ? 20.045 -46.009 -28.940 0.50 25.61 40 LEU G CA 1
ATOM 7796 C CA B LEU G 1 40 ? 18.927 -44.669 -29.223 0.50 33.96 40 LEU G CA 1
ATOM 7797 C C A LEU G 1 40 ? 20.783 -47.119 -29.673 0.50 24.95 40 LEU G C 1
ATOM 7798 C C B LEU G 1 40 ? 19.531 -45.685 -30.186 0.50 31.88 40 LEU G C 1
ATOM 7799 O O A LEU G 1 40 ? 21.579 -46.856 -30.576 0.50 23.84 40 LEU G O 1
ATOM 7800 O O B LEU G 1 40 ? 20.222 -45.318 -31.127 0.50 30.27 40 LEU G O 1
ATOM 7809 N N A ALA G 1 41 ? 20.500 -48.361 -29.291 0.50 23.71 41 ALA G N 1
ATOM 7810 N N B ALA G 1 41 ? 19.252 -46.965 -29.963 0.50 33.06 41 ALA G N 1
ATOM 7811 C CA A ALA G 1 41 ? 21.091 -49.511 -29.968 0.50 23.89 41 ALA G CA 1
ATOM 7812 C CA B ALA G 1 41 ? 19.870 -48.016 -30.776 0.50 31.85 41 ALA G CA 1
ATOM 7813 C C A ALA G 1 41 ? 20.632 -49.574 -31.426 0.50 24.21 41 ALA G C 1
ATOM 7814 C C B ALA G 1 41 ? 19.308 -48.013 -32.196 0.50 32.45 41 ALA G C 1
ATOM 7815 O O A ALA G 1 41 ? 21.412 -49.906 -32.314 0.50 23.26 41 ALA G O 1
ATOM 7816 O O B ALA G 1 41 ? 20.031 -48.265 -33.161 0.50 31.87 41 ALA G O 1
ATOM 7819 N N A GLU G 1 42 ? 19.371 -49.243 -31.684 0.50 25.53 42 GLU G N 1
ATOM 7820 N N B GLU G 1 42 ? 18.014 -47.733 -32.310 0.50 32.73 42 GLU G N 1
ATOM 7821 C CA A GLU G 1 42 ? 18.859 -49.287 -33.053 0.50 25.92 42 GLU G CA 1
ATOM 7822 C CA B GLU G 1 42 ? 17.342 -47.600 -33.601 0.50 33.77 42 GLU G CA 1
ATOM 7823 C C A GLU G 1 42 ? 19.570 -48.242 -33.916 0.50 25.08 42 GLU G C 1
ATOM 7824 C C B GLU G 1 42 ? 18.012 -46.494 -34.426 0.50 33.04 42 GLU G C 1
ATOM 7825 O O A GLU G 1 42 ? 19.911 -48.498 -35.070 0.50 24.34 42 GLU G O 1
ATOM 7826 O O B GLU G 1 42 ? 18.307 -46.665 -35.614 0.50 32.51 42 GLU G O 1
ATOM 7837 N N A GLU G 1 43 ? 19.790 -47.067 -33.340 0.50 24.28 43 GLU G N 1
ATOM 7838 N N B GLU G 1 43 ? 18.245 -45.359 -33.771 0.50 32.92 43 GLU G N 1
ATOM 7839 C CA A GLU G 1 43 ? 20.405 -45.961 -34.056 0.50 24.65 43 GLU G CA 1
ATOM 7840 C CA B GLU G 1 43 ? 18.860 -44.191 -34.394 0.50 31.97 43 GLU G CA 1
ATOM 7841 C C A GLU G 1 43 ? 21.861 -46.292 -34.405 0.50 23.31 43 GLU G C 1
ATOM 7842 C C B GLU G 1 43 ? 20.289 -44.507 -34.820 0.50 30.24 43 GLU G C 1
ATOM 7843 O O A GLU G 1 43 ? 22.331 -46.054 -35.518 0.50 23.39 43 GLU G O 1
ATOM 7844 O O B GLU G 1 43 ? 20.795 -43.986 -35.819 0.50 30.07 43 GLU G O 1
ATOM 7855 N N A PHE G 1 44 ? 22.549 -46.884 -33.444 0.50 21.63 44 PHE G N 1
ATOM 7856 N N B PHE G 1 44 ? 20.938 -45.346 -34.016 0.50 28.55 44 PHE G N 1
ATOM 7857 C CA A PHE G 1 44 ? 23.884 -47.415 -33.643 0.50 20.55 44 PHE G CA 1
ATOM 7858 C CA B PHE G 1 44 ? 22.290 -45.832 -34.279 0.50 27.30 44 PHE G CA 1
ATOM 7859 C C A PHE G 1 44 ? 23.962 -48.318 -34.877 0.50 20.49 44 PHE G C 1
ATOM 7860 C C B PHE G 1 44 ? 22.333 -46.570 -35.618 0.50 27.15 44 PHE G C 1
ATOM 7861 O O A PHE G 1 44 ? 24.860 -48.201 -35.698 0.50 19.65 44 PHE G O 1
ATOM 7862 O O B PHE G 1 44 ? 23.179 -46.318 -36.475 0.50 26.18 44 PHE G O 1
ATOM 7877 N N A TYR G 1 45 ? 23.012 -49.236 -35.008 0.50 20.37 45 TYR G N 1
ATOM 7878 N N B TYR G 1 45 ? 21.385 -47.471 -35.816 0.50 27.42 45 TYR G N 1
ATOM 7879 C CA A TYR G 1 45 ? 23.094 -50.238 -36.060 0.50 19.94 45 TYR G CA 1
ATOM 7880 C CA B TYR G 1 45 ? 21.396 -48.298 -37.013 0.50 27.30 45 TYR G CA 1
ATOM 7881 C C A TYR G 1 45 ? 22.499 -49.757 -37.374 0.50 21.15 45 TYR G C 1
ATOM 7882 C C B TYR G 1 45 ? 20.962 -47.592 -38.306 0.50 27.27 45 TYR G C 1
ATOM 7883 O O A TYR G 1 45 ? 22.949 -50.145 -38.447 0.50 21.71 45 TYR G O 1
ATOM 7884 O O B TYR G 1 45 ? 21.237 -48.094 -39.389 0.50 27.50 45 TYR G O 1
ATOM 7901 N N A ASP G 1 46 ? 21.523 -48.864 -37.293 0.50 22.99 46 ASP G N 1
ATOM 7902 N N B ASP G 1 46 ? 20.329 -46.424 -38.207 0.50 27.19 46 ASP G N 1
ATOM 7903 C CA A ASP G 1 46 ? 21.001 -48.245 -38.485 0.50 23.55 46 ASP G CA 1
ATOM 7904 C CA B ASP G 1 46 ? 19.948 -45.662 -39.402 0.50 28.47 46 ASP G CA 1
ATOM 7905 C C A ASP G 1 46 ? 22.149 -47.480 -39.184 0.50 22.95 46 ASP G C 1
ATOM 7906 C C B ASP G 1 46 ? 21.173 -45.225 -40.176 0.50 30.22 46 ASP G C 1
ATOM 7907 O O A ASP G 1 46 ? 22.249 -47.491 -40.401 0.50 23.19 46 ASP G O 1
ATOM 7908 O O B ASP G 1 46 ? 21.256 -45.423 -41.391 0.50 32.12 46 ASP G O 1
ATOM 7917 N N A ARG G 1 47 ? 23.057 -46.883 -38.418 0.50 22.52 47 ARG G N 1
ATOM 7918 N N B ARG G 1 47 ? 22.111 -44.602 -39.464 0.50 30.16 47 ARG G N 1
ATOM 7919 C CA A ARG G 1 47 ? 24.174 -46.164 -39.020 0.50 22.76 47 ARG G CA 1
ATOM 7920 C CA B ARG G 1 47 ? 23.372 -44.160 -40.050 0.50 30.89 47 ARG G CA 1
ATOM 7921 C C A ARG G 1 47 ? 25.162 -47.101 -39.721 0.50 21.63 47 ARG G C 1
ATOM 7922 C C B ARG G 1 47 ? 24.124 -45.313 -40.697 0.50 31.14 47 ARG G C 1
ATOM 7923 O O A ARG G 1 47 ? 25.539 -46.863 -40.867 0.50 20.24 47 ARG G O 1
ATOM 7924 O O B ARG G 1 47 ? 24.697 -45.165 -41.790 0.50 30.44 47 ARG G O 1
ATOM 7939 N N A ILE G 1 48 ? 25.592 -48.151 -39.027 0.50 21.69 48 ILE G N 1
ATOM 7940 N N B ILE G 1 48 ? 24.149 -46.442 -39.989 0.50 32.57 48 ILE G N 1
ATOM 7941 C CA A ILE G 1 48 ? 26.434 -49.184 -39.632 0.50 22.17 48 ILE G CA 1
ATOM 7942 C CA B ILE G 1 48 ? 24.745 -47.677 -40.488 0.50 33.39 48 ILE G CA 1
ATOM 7943 C C A ILE G 1 48 ? 25.842 -49.688 -40.945 0.50 22.33 48 ILE G C 1
ATOM 7944 C C B ILE G 1 48 ? 23.950 -48.208 -41.673 0.50 34.55 48 ILE G C 1
ATOM 7945 O O A ILE G 1 48 ? 26.522 -49.743 -41.980 0.50 22.31 48 ILE G O 1
ATOM 7946 O O B ILE G 1 48 ? 24.450 -48.286 -42.794 0.50 35.46 48 ILE G O 1
ATOM 7955 N N A LEU G 1 49 ? 24.574 -50.080 -40.903 0.50 24.49 49 LEU G N 1
ATOM 7956 N N B LEU G 1 49 ? 22.711 -48.599 -41.396 0.50 36.30 49 LEU G N 1
ATOM 7957 C CA A LEU G 1 49 ? 23.914 -50.642 -42.091 0.50 25.59 49 LEU G CA 1
ATOM 7958 C CA B LEU G 1 49 ? 21.823 -49.123 -42.419 0.50 37.87 49 LEU G CA 1
ATOM 7959 C C A LEU G 1 49 ? 23.792 -49.627 -43.209 0.50 25.65 49 LEU G C 1
ATOM 7960 C C B LEU G 1 49 ? 21.470 -48.030 -43.402 0.50 38.62 49 LEU G C 1
ATOM 7961 O O A LEU G 1 49 ? 23.671 -49.997 -44.377 0.50 25.70 49 LEU G O 1
ATOM 7962 O O B LEU G 1 49 ? 20.528 -48.185 -44.169 0.50 40.67 49 LEU G O 1
ATOM 7971 N N A GLY G 1 50 ? 23.810 -48.346 -42.858 0.50 26.34 50 GLY G N 1
ATOM 7972 N N B GLY G 1 50 ? 22.221 -46.929 -43.364 0.50 39.80 50 GLY G N 1
ATOM 7973 C CA A GLY G 1 50 ? 23.631 -47.289 -43.854 0.50 26.32 50 GLY G CA 1
ATOM 7974 C CA B GLY G 1 50 ? 21.991 -45.790 -44.257 0.50 39.12 50 GLY G CA 1
ATOM 7975 C C A GLY G 1 50 ? 24.935 -46.898 -44.520 0.50 25.90 50 GLY G C 1
ATOM 7976 C C B GLY G 1 50 ? 23.263 -45.288 -44.921 0.50 39.84 50 GLY G C 1
ATOM 7977 O O A GLY G 1 50 ? 24.958 -46.064 -45.424 0.50 23.71 50 GLY G O 1
ATOM 7978 O O B GLY G 1 50 ? 23.211 -44.413 -45.781 0.50 37.50 50 GLY G O 1
ATOM 7979 N N A HIS G 1 51 ? 26.021 -47.521 -44.077 0.50 26.61 51 HIS G N 1
ATOM 7980 N N B HIS G 1 51 ? 24.411 -45.838 -44.526 0.50 41.03 51 HIS G N 1
ATOM 7981 C CA A HIS G 1 51 ? 27.367 -47.097 -44.466 0.50 27.63 51 HIS G CA 1
ATOM 7982 C CA B HIS G 1 51 ? 25.698 -45.407 -45.072 0.50 42.80 51 HIS G CA 1
ATOM 7983 C C A HIS G 1 51 ? 28.045 -48.218 -45.219 0.50 28.76 51 HIS G C 1
ATOM 7984 C C B HIS G 1 51 ? 26.370 -46.516 -45.889 0.50 43.86 51 HIS G C 1
ATOM 7985 O O A HIS G 1 51 ? 28.225 -49.317 -44.686 0.50 27.97 51 HIS G O 1
ATOM 7986 O O B HIS G 1 51 ? 26.994 -47.426 -45.342 0.50 42.50 51 HIS G O 1
ATOM 7999 N N A GLU G 1 52 ? 28.418 -47.926 -46.459 0.50 31.04 52 GLU G N 1
ATOM 8000 N N B GLU G 1 52 ? 26.246 -46.417 -47.205 0.50 46.33 52 GLU G N 1
ATOM 8001 C CA A GLU G 1 52 ? 28.941 -48.930 -47.381 0.50 33.51 52 GLU G CA 1
ATOM 8002 C CA B GLU G 1 52 ? 26.814 -47.399 -48.120 0.50 49.00 52 GLU G CA 1
ATOM 8003 C C A GLU G 1 52 ? 30.188 -49.625 -46.839 0.50 33.88 52 GLU G C 1
ATOM 8004 C C B GLU G 1 52 ? 28.037 -48.135 -47.547 0.50 48.62 52 GLU G C 1
ATOM 8005 O O A GLU G 1 52 ? 30.368 -50.822 -47.034 0.50 35.34 52 GLU G O 1
ATOM 8006 O O B GLU G 1 52 ? 28.006 -49.352 -47.364 0.50 46.28 52 GLU G O 1
ATOM 8017 N N A GLY G 1 53 ? 31.045 -48.878 -46.150 0.50 33.16 53 GLY G N 1
ATOM 8018 N N B GLY G 1 53 ? 29.105 -47.394 -47.261 0.50 48.44 53 GLY G N 1
ATOM 8019 C CA A GLY G 1 53 ? 32.290 -49.444 -45.629 0.50 31.01 53 GLY G CA 1
ATOM 8020 C CA B GLY G 1 53 ? 30.380 -47.995 -46.856 0.50 47.59 53 GLY G CA 1
ATOM 8021 C C A GLY G 1 53 ? 32.096 -50.285 -44.383 0.50 29.59 53 GLY G C 1
ATOM 8022 C C B GLY G 1 53 ? 30.354 -48.735 -45.526 0.50 47.56 53 GLY G C 1
ATOM 8023 O O A GLY G 1 53 ? 32.594 -51.404 -44.297 0.50 27.89 53 GLY G O 1
ATOM 8024 O O B GLY G 1 53 ? 31.030 -49.755 -45.354 0.50 47.75 53 GLY G O 1
ATOM 8025 N N A ALA G 1 54 ? 31.371 -49.746 -43.411 0.50 28.84 54 ALA G N 1
ATOM 8026 N N B ALA G 1 54 ? 29.576 -48.224 -44.581 0.50 45.98 54 ALA G N 1
ATOM 8027 C CA A ALA G 1 54 ? 31.201 -50.423 -42.135 0.50 29.97 54 ALA G CA 1
ATOM 8028 C CA B ALA G 1 54 ? 29.501 -48.824 -43.256 0.50 45.02 54 ALA G CA 1
ATOM 8029 C C A ALA G 1 54 ? 30.398 -51.714 -42.302 0.50 31.10 54 ALA G C 1
ATOM 8030 C C B ALA G 1 54 ? 28.694 -50.116 -43.288 0.50 45.35 54 ALA G C 1
ATOM 8031 O O A ALA G 1 54 ? 30.721 -52.732 -41.693 0.50 29.36 54 ALA G O 1
ATOM 8032 O O B ALA G 1 54 ? 29.084 -51.122 -42.693 0.50 43.25 54 ALA G O 1
ATOM 8035 N N A ARG G 1 55 ? 29.360 -51.653 -43.134 0.50 32.08 55 ARG G N 1
ATOM 8036 N N B ARG G 1 55 ? 27.567 -50.083 -43.990 0.50 45.05 55 ARG G N 1
ATOM 8037 C CA A ARG G 1 55 ? 28.504 -52.810 -43.427 0.50 34.72 55 ARG G CA 1
ATOM 8038 C CA B ARG G 1 55 ? 26.639 -51.208 -43.980 0.50 46.62 55 ARG G CA 1
ATOM 8039 C C A ARG G 1 55 ? 29.295 -54.105 -43.610 0.50 35.45 55 ARG G C 1
ATOM 8040 C C B ARG G 1 55 ? 27.209 -52.485 -44.608 0.50 44.89 55 ARG G C 1
ATOM 8041 O O A ARG G 1 55 ? 28.889 -55.171 -43.138 0.50 34.43 55 ARG G O 1
ATOM 8042 O O B ARG G 1 55 ? 26.790 -53.584 -44.248 0.50 43.30 55 ARG G O 1
ATOM 8057 N N A THR G 1 56 ? 30.410 -54.003 -44.327 0.50 35.82 56 THR G N 1
ATOM 8058 N N B THR G 1 56 ? 28.155 -52.357 -45.536 0.50 45.60 56 THR G N 1
ATOM 8059 C CA A THR G 1 56 ? 31.153 -55.177 -44.786 0.50 36.00 56 THR G CA 1
ATOM 8060 C CA B THR G 1 56 ? 28.707 -53.546 -46.193 0.50 47.07 56 THR G CA 1
ATOM 8061 C C A THR G 1 56 ? 31.644 -56.062 -43.646 0.50 36.42 56 THR G C 1
ATOM 8062 C C B THR G 1 56 ? 29.444 -54.432 -45.196 0.50 46.35 56 THR G C 1
ATOM 8063 O O A THR G 1 56 ? 32.016 -57.222 -43.869 0.50 34.30 56 THR G O 1
ATOM 8064 O O B THR G 1 56 ? 29.943 -55.492 -45.558 0.50 46.54 56 THR G O 1
ATOM 8071 N N A ALA G 1 57 ? 31.644 -55.515 -42.431 0.50 35.40 57 ALA G N 1
ATOM 8072 N N B ALA G 1 57 ? 29.511 -53.995 -43.942 0.50 47.97 57 ALA G N 1
ATOM 8073 C CA A ALA G 1 57 ? 32.112 -56.252 -41.262 0.50 35.23 57 ALA G CA 1
ATOM 8074 C CA B ALA G 1 57 ? 30.153 -54.778 -42.888 0.50 47.50 57 ALA G CA 1
ATOM 8075 C C A ALA G 1 57 ? 31.053 -57.226 -40.744 0.50 36.00 57 ALA G C 1
ATOM 8076 C C B ALA G 1 57 ? 29.114 -55.608 -42.139 0.50 47.97 57 ALA G C 1
ATOM 8077 O O A ALA G 1 57 ? 31.382 -58.187 -40.058 0.50 36.45 57 ALA G O 1
ATOM 8078 O O B ALA G 1 57 ? 29.398 -56.188 -41.089 0.50 48.78 57 ALA G O 1
ATOM 8081 N N A LEU G 1 58 ? 29.789 -56.973 -41.075 0.50 35.97 58 LEU G N 1
ATOM 8082 N N B LEU G 1 58 ? 27.907 -55.656 -42.690 0.50 48.31 58 LEU G N 1
ATOM 8083 C CA A LEU G 1 58 ? 28.680 -57.794 -40.592 0.50 36.37 58 LEU G CA 1
ATOM 8084 C CA B LEU G 1 58 ? 26.826 -56.448 -42.118 0.50 47.92 58 LEU G CA 1
ATOM 8085 C C A LEU G 1 58 ? 28.352 -58.922 -41.566 0.50 37.10 58 LEU G C 1
ATOM 8086 C C B LEU G 1 58 ? 26.662 -57.741 -42.904 0.50 48.46 58 LEU G C 1
ATOM 8087 O O A LEU G 1 58 ? 27.266 -58.955 -42.146 0.50 36.74 58 LEU G O 1
ATOM 8088 O O B LEU G 1 58 ? 26.476 -57.711 -44.121 0.50 46.11 58 LEU G O 1
ATOM 8097 N N A GLN G 1 64 ? 22.286 -61.742 -36.827 0.50 29.29 64 GLN G N 1
ATOM 8098 C CA A GLN G 1 64 ? 23.474 -60.995 -36.430 0.50 29.22 64 GLN G CA 1
ATOM 8099 C C A GLN G 1 64 ? 23.135 -59.677 -35.758 0.50 28.93 64 GLN G C 1
ATOM 8100 O O A GLN G 1 64 ? 23.531 -59.430 -34.613 0.50 28.44 64 GLN G O 1
ATOM 8106 N N A VAL G 1 65 ? 22.412 -58.820 -36.474 0.50 28.42 65 VAL G N 1
ATOM 8107 N N B VAL G 1 65 ? 20.314 -58.144 -38.248 0.50 43.94 65 VAL G N 1
ATOM 8108 C CA A VAL G 1 65 ? 22.008 -57.551 -35.909 0.50 28.20 65 VAL G CA 1
ATOM 8109 C CA B VAL G 1 65 ? 20.213 -56.755 -37.794 0.50 43.53 65 VAL G CA 1
ATOM 8110 C C A VAL G 1 65 ? 21.256 -57.777 -34.593 0.50 26.92 65 VAL G C 1
ATOM 8111 C C B VAL G 1 65 ? 19.543 -56.655 -36.418 0.50 44.98 65 VAL G C 1
ATOM 8112 O O A VAL G 1 65 ? 21.461 -57.059 -33.616 0.50 25.23 65 VAL G O 1
ATOM 8113 O O B VAL G 1 65 ? 19.688 -55.651 -35.701 0.50 43.87 65 VAL G O 1
ATOM 8120 N N A GLY G 1 66 ? 20.398 -58.793 -34.568 0.50 26.99 66 GLY G N 1
ATOM 8121 N N B GLY G 1 66 ? 18.815 -57.705 -36.054 0.50 45.98 66 GLY G N 1
ATOM 8122 C CA A GLY G 1 66 ? 19.601 -59.107 -33.385 0.50 26.72 66 GLY G CA 1
ATOM 8123 C CA B GLY G 1 66 ? 18.054 -57.719 -34.817 0.50 45.44 66 GLY G CA 1
ATOM 8124 C C A GLY G 1 66 ? 20.409 -59.396 -32.128 0.50 27.87 66 GLY G C 1
ATOM 8125 C C B GLY G 1 66 ? 18.891 -58.058 -33.602 0.50 44.77 66 GLY G C 1
ATOM 8126 O O A GLY G 1 66 ? 20.148 -58.812 -31.076 0.50 27.98 66 GLY G O 1
ATOM 8127 O O B GLY G 1 66 ? 18.650 -57.527 -32.522 0.50 44.88 66 GLY G O 1
ATOM 8128 N N A HIS G 1 67 ? 21.375 -60.308 -32.223 0.50 27.91 67 HIS G N 1
ATOM 8129 N N B HIS G 1 67 ? 19.870 -58.942 -33.773 0.50 44.48 67 HIS G N 1
ATOM 8130 C CA A HIS G 1 67 ? 22.253 -60.612 -31.094 0.50 28.80 67 HIS G CA 1
ATOM 8131 C CA B HIS G 1 67 ? 20.743 -59.353 -32.672 0.50 46.01 67 HIS G CA 1
ATOM 8132 C C A HIS G 1 67 ? 23.092 -59.402 -30.676 0.50 26.78 67 HIS G C 1
ATOM 8133 C C B HIS G 1 67 ? 21.563 -58.182 -32.121 0.50 41.70 67 HIS G C 1
ATOM 8134 O O A HIS G 1 67 ? 23.301 -59.164 -29.491 0.50 26.24 67 HIS G O 1
ATOM 8135 O O B HIS G 1 67 ? 21.823 -58.108 -30.920 0.50 40.93 67 HIS G O 1
ATOM 8148 N N A LEU G 1 68 ? 23.601 -58.665 -31.656 0.50 25.80 68 LEU G N 1
ATOM 8149 N N B LEU G 1 68 ? 21.965 -57.276 -33.007 0.50 39.04 68 LEU G N 1
ATOM 8150 C CA A LEU G 1 68 ? 24.472 -57.526 -31.375 0.50 25.22 68 LEU G CA 1
ATOM 8151 C CA B LEU G 1 68 ? 22.866 -56.186 -32.635 0.50 37.99 68 LEU G CA 1
ATOM 8152 C C A LEU G 1 68 ? 23.743 -56.437 -30.581 0.50 24.21 68 LEU G C 1
ATOM 8153 C C B LEU G 1 68 ? 22.187 -55.173 -31.718 0.50 37.18 68 LEU G C 1
ATOM 8154 O O A LEU G 1 68 ? 24.336 -55.783 -29.725 0.50 25.20 68 LEU G O 1
ATOM 8155 O O B LEU G 1 68 ? 22.857 -54.465 -30.966 0.50 37.52 68 LEU G O 1
ATOM 8164 N N A LYS G 1 69 ? 22.458 -56.243 -30.854 0.50 24.22 69 LYS G N 1
ATOM 8165 N N B LYS G 1 69 ? 20.860 -55.112 -31.768 0.50 37.76 69 LYS G N 1
ATOM 8166 C CA A LYS G 1 69 ? 21.667 -55.275 -30.098 0.50 23.79 69 LYS G CA 1
ATOM 8167 C CA B LYS G 1 69 ? 20.110 -54.147 -30.965 0.50 37.06 69 LYS G CA 1
ATOM 8168 C C A LYS G 1 69 ? 21.573 -55.677 -28.632 0.50 23.13 69 LYS G C 1
ATOM 8169 C C B LYS G 1 69 ? 20.101 -54.558 -29.503 0.50 36.85 69 LYS G C 1
ATOM 8170 O O A LYS G 1 69 ? 21.522 -54.823 -27.749 0.50 21.98 69 LYS G O 1
ATOM 8171 O O B LYS G 1 69 ? 20.246 -53.717 -28.613 0.50 37.15 69 LYS G O 1
ATOM 8182 N N A VAL G 1 70 ? 21.544 -56.981 -28.373 0.50 23.85 70 VAL G N 1
ATOM 8183 N N B VAL G 1 70 ? 19.914 -55.851 -29.254 0.50 36.75 70 VAL G N 1
ATOM 8184 C CA A VAL G 1 70 ? 21.484 -57.491 -26.996 0.50 23.84 70 VAL G CA 1
ATOM 8185 C CA B VAL G 1 70 ? 19.923 -56.368 -27.885 0.50 36.39 70 VAL G CA 1
ATOM 8186 C C A VAL G 1 70 ? 22.732 -57.140 -26.194 0.50 23.10 70 VAL G C 1
ATOM 8187 C C B VAL G 1 70 ? 21.264 -56.079 -27.224 0.50 35.76 70 VAL G C 1
ATOM 8188 O O A VAL G 1 70 ? 22.660 -56.617 -25.086 0.50 23.76 70 VAL G O 1
ATOM 8189 O O B VAL G 1 70 ? 21.319 -55.606 -26.093 0.50 34.25 70 VAL G O 1
ATOM 8196 N N A THR G 1 71 ? 23.889 -57.446 -26.759 0.50 22.73 71 THR G N 1
ATOM 8197 N N B THR G 1 71 ? 22.345 -56.356 -27.944 0.50 35.07 71 THR G N 1
ATOM 8198 C CA A THR G 1 71 ? 25.149 -57.207 -26.070 0.50 22.22 71 THR G CA 1
ATOM 8199 C CA B THR G 1 71 ? 23.678 -56.200 -27.388 0.50 34.85 71 THR G CA 1
ATOM 8200 C C A THR G 1 71 ? 25.494 -55.721 -26.039 0.50 21.88 71 THR G C 1
ATOM 8201 C C B THR G 1 71 ? 24.055 -54.715 -27.264 0.50 33.84 71 THR G C 1
ATOM 8202 O O A THR G 1 71 ? 26.234 -55.275 -25.157 0.50 20.42 71 THR G O 1
ATOM 8203 O O B THR G 1 71 ? 24.699 -54.311 -26.302 0.50 35.30 71 THR G O 1
ATOM 8210 N N A MET G 1 72 ? 24.946 -54.963 -26.991 0.50 21.98 72 MET G N 1
ATOM 8211 N N B MET G 1 72 ? 23.629 -53.912 -28.232 0.50 32.41 72 MET G N 1
ATOM 8212 C CA A MET G 1 72 ? 25.084 -53.505 -26.996 0.50 21.98 72 MET G CA 1
ATOM 8213 C CA B MET G 1 72 ? 23.852 -52.473 -28.200 0.50 30.84 72 MET G CA 1
ATOM 8214 C C A MET G 1 72 ? 24.166 -52.859 -25.958 0.50 22.83 72 MET G C 1
ATOM 8215 C C B MET G 1 72 ? 23.013 -51.852 -27.081 0.50 29.86 72 MET G C 1
ATOM 8216 O O A MET G 1 72 ? 24.549 -51.878 -25.309 0.50 22.01 72 MET G O 1
ATOM 8217 O O B MET G 1 72 ? 23.381 -50.844 -26.492 0.50 29.13 72 MET G O 1
ATOM 8226 N N A ILE G 1 73 ? 22.960 -53.394 -25.792 0.50 22.48 73 ILE G N 1
ATOM 8227 N N B ILE G 1 73 ? 21.889 -52.479 -26.767 0.50 29.36 73 ILE G N 1
ATOM 8228 C CA A ILE G 1 73 ? 22.099 -52.889 -24.741 0.50 23.21 73 ILE G CA 1
ATOM 8229 C CA B ILE G 1 73 ? 21.027 -51.996 -25.691 0.50 28.80 73 ILE G CA 1
ATOM 8230 C C A ILE G 1 73 ? 22.817 -53.155 -23.427 0.50 22.74 73 ILE G C 1
ATOM 8231 C C B ILE G 1 73 ? 21.676 -52.217 -24.333 0.50 28.82 73 ILE G C 1
ATOM 8232 O O A ILE G 1 73 ? 22.827 -52.312 -22.537 0.50 23.16 73 ILE G O 1
ATOM 8233 O O B ILE G 1 73 ? 21.544 -51.388 -23.423 0.50 28.32 73 ILE G O 1
ATOM 8242 N N A ALA G 1 74 ? 23.458 -54.319 -23.325 0.50 22.06 74 ALA G N 1
ATOM 8243 N N B ALA G 1 74 ? 22.357 -53.352 -24.203 0.50 28.37 74 ALA G N 1
ATOM 8244 C CA A ALA G 1 74 ? 24.226 -54.666 -22.135 0.50 20.77 74 ALA G CA 1
ATOM 8245 C CA B ALA G 1 74 ? 23.011 -53.726 -22.960 0.50 28.93 74 ALA G CA 1
ATOM 8246 C C A ALA G 1 74 ? 25.423 -53.732 -21.948 0.50 19.54 74 ALA G C 1
ATOM 8247 C C B ALA G 1 74 ? 24.266 -52.893 -22.873 0.50 28.44 74 ALA G C 1
ATOM 8248 O O A ALA G 1 74 ? 25.762 -53.356 -20.827 0.50 18.02 74 ALA G O 1
ATOM 8249 O O B ALA G 1 74 ? 24.687 -52.490 -21.795 0.50 29.82 74 ALA G O 1
ATOM 8252 N N A TRP G 1 75 ? 26.094 -53.403 -23.049 0.50 19.70 75 TRP G N 1
ATOM 8253 N N B TRP G 1 75 ? 24.858 -52.644 -24.037 0.50 27.90 75 TRP G N 1
ATOM 8254 C CA A TRP G 1 75 ? 27.256 -52.518 -22.991 0.50 19.69 75 TRP G CA 1
ATOM 8255 C CA B TRP G 1 75 ? 26.074 -51.872 -24.105 0.50 26.85 75 TRP G CA 1
ATOM 8256 C C A TRP G 1 75 ? 26.851 -51.191 -22.385 0.50 19.30 75 TRP G C 1
ATOM 8257 C C B TRP G 1 75 ? 25.810 -50.534 -23.444 0.50 26.93 75 TRP G C 1
ATOM 8258 O O A TRP G 1 75 ? 27.530 -50.674 -21.510 0.50 20.85 75 TRP G O 1
ATOM 8259 O O B TRP G 1 75 ? 26.526 -50.146 -22.523 0.50 27.41 75 TRP G O 1
ATOM 8280 N N A LEU G 1 76 ? 25.742 -50.633 -22.853 0.50 19.48 76 LEU G N 1
ATOM 8281 N N B LEU G 1 76 ? 24.761 -49.844 -23.889 0.50 26.66 76 LEU G N 1
ATOM 8282 C CA A LEU G 1 76 ? 25.322 -49.306 -22.396 0.50 18.77 76 LEU G CA 1
ATOM 8283 C CA B LEU G 1 76 ? 24.374 -48.574 -23.287 0.50 26.22 76 LEU G CA 1
ATOM 8284 C C A LEU G 1 76 ? 25.010 -49.278 -20.910 0.50 19.30 76 LEU G C 1
ATOM 8285 C C B LEU G 1 76 ? 24.050 -48.790 -21.820 0.50 25.88 76 LEU G C 1
ATOM 8286 O O A LEU G 1 76 ? 25.315 -48.310 -20.220 0.50 18.46 76 LEU G O 1
ATOM 8287 O O B LEU G 1 76 ? 24.322 -47.940 -20.981 0.50 25.52 76 LEU G O 1
ATOM 8296 N N A ASP G 1 77 ? 24.412 -50.355 -20.405 0.50 20.91 77 ASP G N 1
ATOM 8297 N N B ASP G 1 77 ? 23.456 -49.940 -21.522 0.50 26.93 77 ASP G N 1
ATOM 8298 C CA A ASP G 1 77 ? 24.047 -50.415 -18.998 0.50 21.40 77 ASP G CA 1
ATOM 8299 C CA B ASP G 1 77 ? 23.122 -50.302 -20.152 0.50 27.68 77 ASP G CA 1
ATOM 8300 C C A ASP G 1 77 ? 25.287 -50.450 -18.103 0.50 21.33 77 ASP G C 1
ATOM 8301 C C B ASP G 1 77 ? 24.332 -50.288 -19.238 0.50 26.54 77 ASP G C 1
ATOM 8302 O O A ASP G 1 77 ? 25.315 -49.820 -17.055 0.50 21.45 77 ASP G O 1
ATOM 8303 O O B ASP G 1 77 ? 24.306 -49.675 -18.173 0.50 25.72 77 ASP G O 1
ATOM 8312 N N A GLU G 1 78 ? 26.303 -51.199 -18.519 0.50 22.07 78 GLU G N 1
ATOM 8313 N N B GLU G 1 78 ? 25.392 -50.972 -19.648 0.50 27.41 78 GLU G N 1
ATOM 8314 C CA A GLU G 1 78 ? 27.594 -51.194 -17.834 0.50 22.44 78 GLU G CA 1
ATOM 8315 C CA B GLU G 1 78 ? 26.607 -50.989 -18.861 0.50 27.88 78 GLU G CA 1
ATOM 8316 C C A GLU G 1 78 ? 28.203 -49.793 -17.895 0.50 21.08 78 GLU G C 1
ATOM 8317 C C B GLU G 1 78 ? 27.312 -49.637 -18.967 0.50 26.66 78 GLU G C 1
ATOM 8318 O O A GLU G 1 78 ? 28.728 -49.278 -16.906 0.50 20.08 78 GLU G O 1
ATOM 8319 O O B GLU G 1 78 ? 27.911 -49.166 -17.999 0.50 25.64 78 GLU G O 1
ATOM 8330 N N A LEU G 1 79 ? 28.140 -49.188 -19.077 0.50 20.61 79 LEU G N 1
ATOM 8331 N N B LEU G 1 79 ? 27.215 -49.014 -20.139 0.50 25.85 79 LEU G N 1
ATOM 8332 C CA A LEU G 1 79 ? 28.789 -47.895 -19.311 0.50 20.32 79 LEU G CA 1
ATOM 8333 C CA B LEU G 1 79 ? 27.880 -47.732 -20.399 0.50 25.56 79 LEU G CA 1
ATOM 8334 C C A LEU G 1 79 ? 28.365 -46.844 -18.287 0.50 20.46 79 LEU G C 1
ATOM 8335 C C B LEU G 1 79 ? 27.544 -46.687 -19.345 0.50 25.57 79 LEU G C 1
ATOM 8336 O O A LEU G 1 79 ? 29.199 -46.172 -17.684 0.50 19.51 79 LEU G O 1
ATOM 8337 O O B LEU G 1 79 ? 28.420 -45.957 -18.877 0.50 26.28 79 LEU G O 1
ATOM 8346 N N A LEU G 1 80 ? 27.055 -46.702 -18.112 0.50 21.44 80 LEU G N 1
ATOM 8347 N N B LEU G 1 80 ? 26.276 -46.612 -18.969 0.50 25.83 80 LEU G N 1
ATOM 8348 C CA A LEU G 1 80 ? 26.499 -45.635 -17.295 0.50 21.56 80 LEU G CA 1
ATOM 8349 C CA B LEU G 1 80 ? 25.841 -45.579 -18.049 0.50 25.92 80 LEU G CA 1
ATOM 8350 C C A LEU G 1 80 ? 26.340 -46.035 -15.820 0.50 22.32 80 LEU G C 1
ATOM 8351 C C B LEU G 1 80 ? 25.554 -46.113 -16.646 0.50 26.62 80 LEU G C 1
ATOM 8352 O O A LEU G 1 80 ? 26.338 -45.177 -14.937 0.50 22.10 80 LEU G O 1
ATOM 8353 O O B LEU G 1 80 ? 25.412 -45.335 -15.700 0.50 26.04 80 LEU G O 1
ATOM 8362 N N A GLY G 1 81 ? 26.210 -47.335 -15.560 0.50 22.20 81 GLY G N 1
ATOM 8363 N N B GLY G 1 81 ? 25.475 -47.432 -16.510 0.50 25.61 81 GLY G N 1
ATOM 8364 C CA A GLY G 1 81 ? 25.963 -47.825 -14.207 0.50 22.12 81 GLY G CA 1
ATOM 8365 C CA B GLY G 1 81 ? 25.193 -48.038 -15.213 0.50 26.36 81 GLY G CA 1
ATOM 8366 C C A GLY G 1 81 ? 27.199 -48.331 -13.476 0.50 22.18 81 GLY G C 1
ATOM 8367 C C B GLY G 1 81 ? 26.442 -48.437 -14.459 0.50 26.72 81 GLY G C 1
ATOM 8368 O O A GLY G 1 81 ? 27.223 -48.397 -12.240 0.50 22.73 81 GLY G O 1
ATOM 8369 O O B GLY G 1 81 ? 26.492 -48.341 -13.234 0.50 28.45 81 GLY G O 1
ATOM 8370 N N A GLY G 1 82 ? 28.229 -48.704 -14.223 0.50 21.89 82 GLY G N 1
ATOM 8371 N N B GLY G 1 82 ? 27.446 -48.898 -15.196 0.50 27.12 82 GLY G N 1
ATOM 8372 C CA A GLY G 1 82 ? 29.449 -49.226 -13.605 0.50 22.49 82 GLY G CA 1
ATOM 8373 C CA B GLY G 1 82 ? 28.676 -49.392 -14.599 0.50 27.52 82 GLY G CA 1
ATOM 8374 C C A GLY G 1 82 ? 29.133 -50.339 -12.625 0.50 23.04 82 GLY G C 1
ATOM 8375 C C B GLY G 1 82 ? 28.454 -50.700 -13.860 0.50 28.07 82 GLY G C 1
ATOM 8376 O O A GLY G 1 82 ? 28.137 -51.047 -12.788 0.50 23.28 82 GLY G O 1
ATOM 8377 O O B GLY G 1 82 ? 27.505 -51.431 -14.146 0.50 28.05 82 GLY G O 1
ATOM 8378 N N A PRO G 1 83 ? 29.987 -50.516 -11.609 0.50 23.57 83 PRO G N 1
ATOM 8379 N N B PRO G 1 83 ? 29.325 -50.990 -12.884 0.50 29.00 83 PRO G N 1
ATOM 8380 C CA A PRO G 1 83 ? 31.163 -49.681 -11.338 0.50 23.92 83 PRO G CA 1
ATOM 8381 C CA B PRO G 1 83 ? 30.456 -50.120 -12.531 0.50 28.27 83 PRO G CA 1
ATOM 8382 C C A PRO G 1 83 ? 32.244 -49.719 -12.412 0.50 23.88 83 PRO G C 1
ATOM 8383 C C B PRO G 1 83 ? 31.532 -50.051 -13.617 0.50 28.62 83 PRO G C 1
ATOM 8384 O O A PRO G 1 83 ? 32.276 -50.615 -13.261 0.50 24.17 83 PRO G O 1
ATOM 8385 O O B PRO G 1 83 ? 31.490 -50.815 -14.575 0.50 27.57 83 PRO G O 1
ATOM 8392 N N A TRP G 1 84 ? 33.143 -48.744 -12.346 0.50 23.88 84 TRP G N 1
ATOM 8393 N N B TRP G 1 84 ? 32.496 -49.145 -13.467 0.50 28.31 84 TRP G N 1
ATOM 8394 C CA A TRP G 1 84 ? 34.238 -48.649 -13.293 0.50 23.02 84 TRP G CA 1
ATOM 8395 C CA B TRP G 1 84 ? 33.527 -48.967 -14.490 0.50 27.85 84 TRP G CA 1
ATOM 8396 C C A TRP G 1 84 ? 35.548 -49.020 -12.615 0.50 24.25 84 TRP G C 1
ATOM 8397 C C B TRP G 1 84 ? 34.901 -49.442 -14.015 0.50 29.72 84 TRP G C 1
ATOM 8398 O O A TRP G 1 84 ? 36.483 -48.221 -12.567 0.50 24.69 84 TRP G O 1
ATOM 8399 O O B TRP G 1 84 ? 35.867 -48.670 -14.005 0.50 29.20 84 TRP G O 1
ATOM 8420 N N A ASP G 1 85 ? 35.597 -50.244 -12.097 0.50 24.31 85 ASP G N 1
ATOM 8421 N N B ASP G 1 85 ? 34.985 -50.724 -13.656 0.50 30.77 85 ASP G N 1
ATOM 8422 C CA A ASP G 1 85 ? 36.758 -50.749 -11.376 0.50 25.19 85 ASP G CA 1
ATOM 8423 C CA B ASP G 1 85 ? 36.227 -51.310 -13.158 0.50 32.31 85 ASP G CA 1
ATOM 8424 C C A ASP G 1 85 ? 37.610 -51.649 -12.264 0.50 24.78 85 ASP G C 1
ATOM 8425 C C B ASP G 1 85 ? 36.985 -52.139 -14.196 0.50 32.42 85 ASP G C 1
ATOM 8426 O O A ASP G 1 85 ? 37.423 -51.699 -13.489 0.50 24.73 85 ASP G O 1
ATOM 8427 O O B ASP G 1 85 ? 36.708 -52.089 -15.396 0.50 32.30 85 ASP G O 1
ATOM 8436 N N A GLU G 1 86 ? 38.542 -52.367 -11.643 0.50 25.55 86 GLU G N 1
ATOM 8437 N N B GLU G 1 86 ? 37.956 -52.905 -13.715 0.50 33.39 86 GLU G N 1
ATOM 8438 C CA A GLU G 1 86 ? 39.493 -53.194 -12.383 0.50 25.30 86 GLU G CA 1
ATOM 8439 C CA B GLU G 1 86 ? 38.744 -53.786 -14.575 0.50 34.16 86 GLU G CA 1
ATOM 8440 C C A GLU G 1 86 ? 38.798 -54.181 -13.333 0.50 24.25 86 GLU G C 1
ATOM 8441 C C B GLU G 1 86 ? 37.856 -54.684 -15.427 0.50 32.96 86 GLU G C 1
ATOM 8442 O O A GLU G 1 86 ? 39.157 -54.287 -14.511 0.50 24.12 86 GLU G O 1
ATOM 8443 O O B GLU G 1 86 ? 38.084 -54.832 -16.631 0.50 33.65 86 GLU G O 1
ATOM 8454 N N A ALA G 1 87 ? 37.805 -54.896 -12.815 0.50 22.81 87 ALA G N 1
ATOM 8455 N N B ALA G 1 87 ? 36.848 -55.290 -14.807 0.50 31.82 87 ALA G N 1
ATOM 8456 C CA A ALA G 1 87 ? 37.044 -55.882 -13.595 0.50 21.00 87 ALA G CA 1
ATOM 8457 C CA B ALA G 1 87 ? 35.944 -56.174 -15.539 0.50 30.94 87 ALA G CA 1
ATOM 8458 C C A ALA G 1 87 ? 36.318 -55.279 -14.811 0.50 20.58 87 ALA G C 1
ATOM 8459 C C B ALA G 1 87 ? 35.262 -55.416 -16.676 0.50 29.66 87 ALA G C 1
ATOM 8460 O O A ALA G 1 87 ? 36.301 -55.858 -15.910 0.50 19.69 87 ALA G O 1
ATOM 8461 O O B ALA G 1 87 ? 35.231 -55.876 -17.819 0.50 27.81 87 ALA G O 1
ATOM 8464 N N A TYR G 1 88 ? 35.691 -54.129 -14.602 0.50 20.09 88 TYR G N 1
ATOM 8465 N N B TYR G 1 88 ? 34.709 -54.252 -16.354 0.50 30.43 88 TYR G N 1
ATOM 8466 C CA A TYR G 1 88 ? 35.046 -53.400 -15.680 0.50 20.49 88 TYR G CA 1
ATOM 8467 C CA B TYR G 1 88 ? 34.021 -53.438 -17.350 0.50 30.39 88 TYR G CA 1
ATOM 8468 C C A TYR G 1 88 ? 35.993 -53.160 -16.860 0.50 20.93 88 TYR G C 1
ATOM 8469 C C B TYR G 1 88 ? 34.901 -53.208 -18.574 0.50 30.86 88 TYR G C 1
ATOM 8470 O O A TYR G 1 88 ? 35.687 -53.520 -18.000 0.50 20.89 88 TYR G O 1
ATOM 8471 O O B TYR G 1 88 ? 34.458 -53.408 -19.700 0.50 32.27 88 TYR G O 1
ATOM 8488 N N A TRP G 1 89 ? 37.145 -52.553 -16.597 0.50 21.25 89 TRP G N 1
ATOM 8489 N N B TRP G 1 89 ? 36.151 -52.800 -18.354 0.50 31.79 89 TRP G N 1
ATOM 8490 C CA A TRP G 1 89 ? 38.045 -52.180 -17.699 0.50 22.02 89 TRP G CA 1
ATOM 8491 C CA B TRP G 1 89 ? 37.025 -52.399 -19.458 0.50 31.62 89 TRP G CA 1
ATOM 8492 C C A TRP G 1 89 ? 38.777 -53.375 -18.279 0.50 22.80 89 TRP G C 1
ATOM 8493 C C B TRP G 1 89 ? 37.582 -53.625 -20.164 0.50 33.05 89 TRP G C 1
ATOM 8494 O O A TRP G 1 89 ? 39.092 -53.399 -19.468 0.50 21.14 89 TRP G O 1
ATOM 8495 O O B TRP G 1 89 ? 38.045 -53.562 -21.309 0.50 31.28 89 TRP G O 1
ATOM 8516 N N A ASP G 1 90 ? 39.078 -54.351 -17.426 0.50 24.20 90 ASP G N 1
ATOM 8517 N N B ASP G 1 90 ? 37.517 -54.749 -19.467 0.50 35.63 90 ASP G N 1
ATOM 8518 C CA A ASP G 1 90 ? 39.634 -55.610 -17.886 0.50 24.99 90 ASP G CA 1
ATOM 8519 C CA B ASP G 1 90 ? 37.880 -56.027 -20.042 0.50 37.31 90 ASP G CA 1
ATOM 8520 C C A ASP G 1 90 ? 38.717 -56.169 -18.974 0.50 25.58 90 ASP G C 1
ATOM 8521 C C B ASP G 1 90 ? 36.876 -56.370 -21.147 0.50 37.46 90 ASP G C 1
ATOM 8522 O O A ASP G 1 90 ? 39.177 -56.644 -20.010 0.50 25.90 90 ASP G O 1
ATOM 8523 O O B ASP G 1 90 ? 37.258 -56.708 -22.265 0.50 36.40 90 ASP G O 1
ATOM 8532 N N A ARG G 1 91 ? 37.410 -56.062 -18.755 0.50 27.05 91 ARG G N 1
ATOM 8533 N N B ARG G 1 91 ? 35.588 -56.260 -20.838 0.50 38.24 91 ARG G N 1
ATOM 8534 C CA A ARG G 1 91 ? 36.422 -56.547 -19.722 0.50 27.32 91 ARG G CA 1
ATOM 8535 C CA B ARG G 1 91 ? 34.551 -56.530 -21.831 0.50 39.27 91 ARG G CA 1
ATOM 8536 C C A ARG G 1 91 ? 36.389 -55.756 -21.031 0.50 25.24 91 ARG G C 1
ATOM 8537 C C B ARG G 1 91 ? 34.638 -55.567 -23.015 0.50 37.70 91 ARG G C 1
ATOM 8538 O O A ARG G 1 91 ? 36.138 -56.328 -22.102 0.50 21.99 91 ARG G O 1
ATOM 8539 O O B ARG G 1 91 ? 34.345 -55.947 -24.147 0.50 37.46 91 ARG G O 1
ATOM 8554 N N A ARG G 1 92 ? 36.637 -54.448 -20.952 0.50 24.57 92 ARG G N 1
ATOM 8555 N N B ARG G 1 92 ? 35.023 -54.320 -22.755 0.50 36.52 92 ARG G N 1
ATOM 8556 C CA A ARG G 1 92 ? 36.630 -53.605 -22.151 0.50 24.39 92 ARG G CA 1
ATOM 8557 C CA B ARG G 1 92 ? 35.151 -53.333 -23.830 0.50 36.60 92 ARG G CA 1
ATOM 8558 C C A ARG G 1 92 ? 37.763 -53.978 -23.103 0.50 23.46 92 ARG G C 1
ATOM 8559 C C B ARG G 1 92 ? 36.286 -53.708 -24.779 0.50 36.11 92 ARG G C 1
ATOM 8560 O O A ARG G 1 92 ? 37.609 -53.883 -24.322 0.50 22.45 92 ARG G O 1
ATOM 8561 O O B ARG G 1 92 ? 36.145 -53.605 -25.997 0.50 35.58 92 ARG G O 1
ATOM 8576 N N A TYR G 1 93 ? 38.907 -54.378 -22.559 0.50 23.43 93 TYR G N 1
ATOM 8577 N N B TYR G 1 93 ? 37.415 -54.136 -24.221 0.50 36.82 93 TYR G N 1
ATOM 8578 C CA A TYR G 1 93 ? 40.023 -54.817 -23.403 0.50 23.72 93 TYR G CA 1
ATOM 8579 C CA B TYR G 1 93 ? 38.515 -54.635 -25.036 0.50 37.70 93 TYR G CA 1
ATOM 8580 C C A TYR G 1 93 ? 39.606 -56.011 -24.260 0.50 23.60 93 TYR G C 1
ATOM 8581 C C B TYR G 1 93 ? 38.006 -55.749 -25.936 0.50 37.93 93 TYR G C 1
ATOM 8582 O O A TYR G 1 93 ? 40.009 -56.127 -25.416 0.50 21.68 93 TYR G O 1
ATOM 8583 O O B TYR G 1 93 ? 38.313 -55.787 -27.129 0.50 38.47 93 TYR G O 1
ATOM 8600 N N A ARG G 1 94 ? 38.809 -56.915 -23.692 0.50 23.48 94 ARG G N 1
ATOM 8601 N N B ARG G 1 94 ? 37.226 -56.659 -25.358 0.50 37.76 94 ARG G N 1
ATOM 8602 C CA A ARG G 1 94 ? 38.365 -58.077 -24.459 0.50 24.11 94 ARG G CA 1
ATOM 8603 C CA B ARG G 1 94 ? 36.649 -57.763 -26.120 0.50 38.06 94 ARG G CA 1
ATOM 8604 C C A ARG G 1 94 ? 37.431 -57.643 -25.570 0.50 22.81 94 ARG G C 1
ATOM 8605 C C B ARG G 1 94 ? 35.860 -57.209 -27.305 0.50 34.85 94 ARG G C 1
ATOM 8606 O O A ARG G 1 94 ? 37.438 -58.218 -26.656 0.50 21.03 94 ARG G O 1
ATOM 8607 O O B ARG G 1 94 ? 36.020 -57.656 -28.438 0.50 35.24 94 ARG G O 1
ATOM 8622 N N A ILE G 1 95 ? 36.622 -56.626 -25.298 0.50 22.32 95 ILE G N 1
ATOM 8623 N N B ILE G 1 95 ? 35.022 -56.219 -27.032 0.50 33.01 95 ILE G N 1
ATOM 8624 C CA A ILE G 1 95 ? 35.704 -56.144 -26.315 0.50 22.29 95 ILE G CA 1
ATOM 8625 C CA B ILE G 1 95 ? 34.170 -55.600 -28.050 0.50 31.85 95 ILE G CA 1
ATOM 8626 C C A ILE G 1 95 ? 36.512 -55.511 -27.439 0.50 21.82 95 ILE G C 1
ATOM 8627 C C B ILE G 1 95 ? 34.977 -54.964 -29.188 0.50 30.54 95 ILE G C 1
ATOM 8628 O O A ILE G 1 95 ? 36.166 -55.633 -28.600 0.50 21.94 95 ILE G O 1
ATOM 8629 O O B ILE G 1 95 ? 34.640 -55.120 -30.362 0.50 29.39 95 ILE G O 1
ATOM 8638 N N A GLY G 1 96 ? 37.611 -54.853 -27.093 0.50 21.58 96 GLY G N 1
ATOM 8639 N N B GLY G 1 96 ? 36.052 -54.262 -28.845 0.50 29.96 96 GLY G N 1
ATOM 8640 C CA A GLY G 1 96 ? 38.518 -54.354 -28.118 0.50 21.86 96 GLY G CA 1
ATOM 8641 C CA B GLY G 1 96 ? 36.912 -53.671 -29.863 0.50 29.71 96 GLY G CA 1
ATOM 8642 C C A GLY G 1 96 ? 39.048 -55.493 -28.980 0.50 22.46 96 GLY G C 1
ATOM 8643 C C B GLY G 1 96 ? 37.415 -54.713 -30.842 0.50 30.54 96 GLY G C 1
ATOM 8644 O O A GLY G 1 96 ? 38.984 -55.444 -30.212 0.50 21.28 96 GLY G O 1
ATOM 8645 O O B GLY G 1 96 ? 37.343 -54.524 -32.056 0.50 29.12 96 GLY G O 1
ATOM 8646 N N A ARG G 1 97 ? 39.573 -56.528 -28.330 0.50 23.23 97 ARG G N 1
ATOM 8647 N N B ARG G 1 97 ? 37.924 -55.822 -30.308 0.50 31.52 97 ARG G N 1
ATOM 8648 C CA A ARG G 1 97 ? 40.170 -57.652 -29.052 0.50 24.21 97 ARG G CA 1
ATOM 8649 C CA B ARG G 1 97 ? 38.470 -56.899 -31.132 0.50 33.24 97 ARG G CA 1
ATOM 8650 C C A ARG G 1 97 ? 39.199 -58.303 -30.045 0.50 22.74 97 ARG G C 1
ATOM 8651 C C B ARG G 1 97 ? 37.442 -57.464 -32.114 0.50 32.58 97 ARG G C 1
ATOM 8652 O O A ARG G 1 97 ? 39.599 -58.714 -31.138 0.50 20.72 97 ARG G O 1
ATOM 8653 O O B ARG G 1 97 ? 37.796 -57.940 -33.190 0.50 32.72 97 ARG G O 1
ATOM 8668 N N A VAL G 1 98 ? 37.922 -58.392 -29.687 0.50 22.02 98 VAL G N 1
ATOM 8669 N N B VAL G 1 98 ? 36.171 -57.440 -31.733 0.50 31.22 98 VAL G N 1
ATOM 8670 C CA A VAL G 1 98 ? 36.966 -59.038 -30.586 0.50 21.92 98 VAL G CA 1
ATOM 8671 C CA B VAL G 1 98 ? 35.127 -57.965 -32.598 0.50 30.27 98 VAL G CA 1
ATOM 8672 C C A VAL G 1 98 ? 36.912 -58.335 -31.947 0.50 20.88 98 VAL G C 1
ATOM 8673 C C B VAL G 1 98 ? 35.084 -57.179 -33.903 0.50 29.19 98 VAL G C 1
ATOM 8674 O O A VAL G 1 98 ? 36.873 -58.992 -32.981 0.50 20.12 98 VAL G O 1
ATOM 8675 O O B VAL G 1 98 ? 34.902 -57.747 -34.981 0.50 28.18 98 VAL G O 1
ATOM 8682 N N A HIS G 1 99 ? 36.952 -57.005 -31.955 0.50 20.41 99 HIS G N 1
ATOM 8683 N N B HIS G 1 99 ? 35.262 -55.868 -33.809 0.50 27.74 99 HIS G N 1
ATOM 8684 C CA A HIS G 1 99 ? 36.918 -56.256 -33.210 0.50 20.26 99 HIS G CA 1
ATOM 8685 C CA B HIS G 1 99 ? 35.116 -55.023 -34.984 0.50 27.53 99 HIS G CA 1
ATOM 8686 C C A HIS G 1 99 ? 38.234 -56.373 -33.982 0.50 20.17 99 HIS G C 1
ATOM 8687 C C B HIS G 1 99 ? 36.380 -55.047 -35.835 0.50 27.99 99 HIS G C 1
ATOM 8688 O O A HIS G 1 99 ? 38.231 -56.463 -35.205 0.50 20.73 99 HIS G O 1
ATOM 8689 O O B HIS G 1 99 ? 36.322 -54.870 -37.050 0.50 28.80 99 HIS G O 1
ATOM 8702 N N A VAL G 1 100 ? 39.357 -56.388 -33.276 0.50 20.67 100 VAL G N 1
ATOM 8703 N N B VAL G 1 100 ? 37.517 -55.315 -35.202 0.50 29.17 100 VAL G N 1
ATOM 8704 C CA A VAL G 1 100 ? 40.646 -56.637 -33.924 0.50 21.01 100 VAL G CA 1
ATOM 8705 C CA B VAL G 1 100 ? 38.756 -55.550 -35.944 0.50 30.64 100 VAL G CA 1
ATOM 8706 C C A VAL G 1 100 ? 40.635 -57.987 -34.652 0.50 21.37 100 VAL G C 1
ATOM 8707 C C B VAL G 1 100 ? 38.609 -56.828 -36.763 0.50 30.92 100 VAL G C 1
ATOM 8708 O O A VAL G 1 100 ? 41.024 -58.077 -35.822 0.50 21.15 100 VAL G O 1
ATOM 8709 O O B VAL G 1 100 ? 38.950 -56.873 -37.953 0.50 31.63 100 VAL G O 1
ATOM 8716 N N A ARG G 1 101 ? 40.194 -59.020 -33.941 0.50 21.66 101 ARG G N 1
ATOM 8717 N N B ARG G 1 101 ? 38.107 -57.863 -36.098 0.50 32.13 101 ARG G N 1
ATOM 8718 C CA A ARG G 1 101 ? 40.159 -60.390 -34.444 0.50 23.39 101 ARG G CA 1
ATOM 8719 C CA B ARG G 1 101 ? 37.794 -59.143 -36.727 0.50 32.79 101 ARG G CA 1
ATOM 8720 C C A ARG G 1 101 ? 39.376 -60.550 -35.765 0.50 24.25 101 ARG G C 1
ATOM 8721 C C B ARG G 1 101 ? 36.949 -58.978 -37.986 0.50 31.22 101 ARG G C 1
ATOM 8722 O O A ARG G 1 101 ? 39.742 -61.368 -36.613 0.50 23.99 101 ARG G O 1
ATOM 8723 O O B ARG G 1 101 ? 37.298 -59.488 -39.044 0.50 31.69 101 ARG G O 1
ATOM 8738 N N A ILE G 1 102 ? 38.305 -59.777 -35.952 0.50 23.57 102 ILE G N 1
ATOM 8739 N N B ILE G 1 102 ? 35.832 -58.267 -37.878 0.50 30.17 102 ILE G N 1
ATOM 8740 C CA A ILE G 1 102 ? 37.542 -59.875 -37.193 0.50 24.51 102 ILE G CA 1
ATOM 8741 C CA B ILE G 1 102 ? 34.923 -58.145 -39.014 0.50 29.70 102 ILE G CA 1
ATOM 8742 C C A ILE G 1 102 ? 37.978 -58.858 -38.232 0.50 24.45 102 ILE G C 1
ATOM 8743 C C B ILE G 1 102 ? 35.459 -57.181 -40.065 0.50 27.93 102 ILE G C 1
ATOM 8744 O O A ILE G 1 102 ? 37.385 -58.766 -39.310 0.50 24.39 102 ILE G O 1
ATOM 8745 O O B ILE G 1 102 ? 34.814 -56.933 -41.068 0.50 27.56 102 ILE G O 1
ATOM 8754 N N A GLY G 1 103 ? 39.006 -58.081 -37.904 0.50 24.75 103 GLY G N 1
ATOM 8755 N N B GLY G 1 103 ? 36.659 -56.665 -39.849 0.50 28.13 103 GLY G N 1
ATOM 8756 C CA A GLY G 1 103 ? 39.597 -57.146 -38.859 0.50 23.80 103 GLY G CA 1
ATOM 8757 C CA B GLY G 1 103 ? 37.324 -55.855 -40.868 0.50 27.90 103 GLY G CA 1
ATOM 8758 C C A GLY G 1 103 ? 38.763 -55.912 -39.130 0.50 23.67 103 GLY G C 1
ATOM 8759 C C B GLY G 1 103 ? 36.626 -54.526 -41.090 0.50 28.04 103 GLY G C 1
ATOM 8760 O O A GLY G 1 103 ? 38.785 -55.375 -40.236 0.50 23.11 103 GLY G O 1
ATOM 8761 O O B GLY G 1 103 ? 36.716 -53.933 -42.166 0.50 27.06 103 GLY G O 1
ATOM 8762 N N A LEU G 1 104 ? 38.005 -55.460 -38.137 0.50 24.48 104 LEU G N 1
ATOM 8763 N N B LEU G 1 104 ? 35.924 -54.062 -40.065 0.50 27.65 104 LEU G N 1
ATOM 8764 C CA A LEU G 1 104 ? 37.279 -54.205 -38.276 0.50 24.36 104 LEU G CA 1
ATOM 8765 C CA B LEU G 1 104 ? 35.344 -52.733 -40.083 0.50 27.89 104 LEU G CA 1
ATOM 8766 C C A LEU G 1 104 ? 38.292 -53.066 -38.356 0.50 24.05 104 LEU G C 1
ATOM 8767 C C B LEU G 1 104 ? 36.431 -51.678 -39.938 0.50 27.64 104 LEU G C 1
ATOM 8768 O O A LEU G 1 104 ? 39.114 -52.916 -37.463 0.50 23.99 104 LEU G O 1
ATOM 8769 O O B LEU G 1 104 ? 37.149 -51.657 -38.941 0.50 28.78 104 LEU G O 1
ATOM 8778 N N A PRO G 1 105 ? 38.229 -52.261 -39.429 0.50 23.63 105 PRO G N 1
ATOM 8779 N N B PRO G 1 105 ? 36.559 -50.797 -40.940 0.50 27.61 105 PRO G N 1
ATOM 8780 C CA A PRO G 1 105 ? 39.057 -51.057 -39.557 0.50 24.01 105 PRO G CA 1
ATOM 8781 C CA B PRO G 1 105 ? 37.527 -49.704 -40.896 0.50 26.98 105 PRO G CA 1
ATOM 8782 C C A PRO G 1 105 ? 38.904 -50.179 -38.331 0.50 23.66 105 PRO G C 1
ATOM 8783 C C B PRO G 1 105 ? 37.441 -48.881 -39.611 0.50 26.68 105 PRO G C 1
ATOM 8784 O O A PRO G 1 105 ? 37.786 -49.839 -37.962 0.50 23.98 105 PRO G O 1
ATOM 8785 O O B PRO G 1 105 ? 36.347 -48.590 -39.136 0.50 26.31 105 PRO G O 1
ATOM 8792 N N A GLN G 1 106 ? 40.016 -49.823 -37.697 0.50 23.23 106 GLN G N 1
ATOM 8793 N N B GLN G 1 106 ? 38.600 -48.511 -39.071 0.50 26.06 106 GLN G N 1
ATOM 8794 C CA A GLN G 1 106 ? 39.954 -49.221 -36.377 0.50 22.65 106 GLN G CA 1
ATOM 8795 C CA B GLN G 1 106 ? 38.695 -47.772 -37.804 0.50 25.92 106 GLN G CA 1
ATOM 8796 C C A GLN G 1 106 ? 39.195 -47.894 -36.366 0.50 22.09 106 GLN G C 1
ATOM 8797 C C B GLN G 1 106 ? 37.747 -46.596 -37.677 0.50 25.15 106 GLN G C 1
ATOM 8798 O O A GLN G 1 106 ? 38.607 -47.531 -35.352 0.50 20.25 106 GLN G O 1
ATOM 8799 O O B GLN G 1 106 ? 37.090 -46.414 -36.657 0.50 24.60 106 GLN G O 1
ATOM 8810 N N A HIS G 1 107 ? 39.186 -47.175 -37.488 0.50 21.96 107 HIS G N 1
ATOM 8811 N N B HIS G 1 107 ? 37.734 -45.751 -38.695 0.50 25.73 107 HIS G N 1
ATOM 8812 C CA A HIS G 1 107 ? 38.532 -45.866 -37.519 0.50 22.02 107 HIS G CA 1
ATOM 8813 C CA B HIS G 1 107 ? 37.044 -44.487 -38.585 0.50 25.01 107 HIS G CA 1
ATOM 8814 C C A HIS G 1 107 ? 37.011 -45.926 -37.357 0.50 21.11 107 HIS G C 1
ATOM 8815 C C B HIS G 1 107 ? 35.545 -44.640 -38.358 0.50 24.73 107 HIS G C 1
ATOM 8816 O O A HIS G 1 107 ? 36.392 -44.951 -36.938 0.50 21.08 107 HIS G O 1
ATOM 8817 O O B HIS G 1 107 ? 34.905 -43.727 -37.846 0.50 24.72 107 HIS G O 1
ATOM 8830 N N A TYR G 1 108 ? 36.394 -47.058 -37.674 0.50 20.98 108 TYR G N 1
ATOM 8831 N N B TYR G 1 108 ? 34.970 -45.784 -38.721 0.50 23.76 108 TYR G N 1
ATOM 8832 C CA A TYR G 1 108 ? 34.943 -47.167 -37.486 0.50 20.86 108 TYR G CA 1
ATOM 8833 C CA B TYR G 1 108 ? 33.534 -45.970 -38.506 0.50 23.04 108 TYR G CA 1
ATOM 8834 C C A TYR G 1 108 ? 34.580 -47.122 -35.995 0.50 20.28 108 TYR G C 1
ATOM 8835 C C B TYR G 1 108 ? 33.193 -46.116 -37.030 0.50 21.94 108 TYR G C 1
ATOM 8836 O O A TYR G 1 108 ? 33.472 -46.739 -35.623 0.50 18.41 108 TYR G O 1
ATOM 8837 O O B TYR G 1 108 ? 32.066 -45.864 -36.630 0.50 22.12 108 TYR G O 1
ATOM 8854 N N A MET G 1 109 ? 35.518 -47.503 -35.135 0.50 20.11 109 MET G N 1
ATOM 8855 N N B MET G 1 109 ? 34.154 -46.538 -36.219 0.50 21.59 109 MET G N 1
ATOM 8856 C CA A MET G 1 109 ? 35.276 -47.416 -33.699 0.50 21.63 109 MET G CA 1
ATOM 8857 C CA B MET G 1 109 ? 33.937 -46.580 -34.774 0.50 21.66 109 MET G CA 1
ATOM 8858 C C A MET G 1 109 ? 34.941 -45.980 -33.289 0.50 20.22 109 MET G C 1
ATOM 8859 C C B MET G 1 109 ? 33.715 -45.156 -34.237 0.50 21.51 109 MET G C 1
ATOM 8860 O O A MET G 1 109 ? 34.137 -45.752 -32.388 0.50 18.65 109 MET G O 1
ATOM 8861 O O B MET G 1 109 ? 33.022 -44.953 -33.250 0.50 20.73 109 MET G O 1
ATOM 8870 N N A PHE G 1 110 ? 35.576 -45.014 -33.948 0.50 18.99 110 PHE G N 1
ATOM 8871 N N B PHE G 1 110 ? 34.302 -44.159 -34.888 0.50 20.98 110 PHE G N 1
ATOM 8872 C CA A PHE G 1 110 ? 35.358 -43.613 -33.632 0.50 19.00 110 PHE G CA 1
ATOM 8873 C CA B PHE G 1 110 ? 34.099 -42.785 -34.431 0.50 21.04 110 PHE G CA 1
ATOM 8874 C C A PHE G 1 110 ? 34.011 -43.126 -34.171 0.50 18.16 110 PHE G C 1
ATOM 8875 C C B PHE G 1 110 ? 32.769 -42.233 -34.915 0.50 20.30 110 PHE G C 1
ATOM 8876 O O A PHE G 1 110 ? 33.271 -42.431 -33.479 0.50 17.67 110 PHE G O 1
ATOM 8877 O O B PHE G 1 110 ? 32.040 -41.629 -34.145 0.50 20.73 110 PHE G O 1
ATOM 8892 N N A GLY G 1 111 ? 33.700 -43.485 -35.416 0.50 17.70 111 GLY G N 1
ATOM 8893 N N B GLY G 1 111 ? 32.453 -42.437 -36.191 0.50 21.30 111 GLY G N 1
ATOM 8894 C CA A GLY G 1 111 ? 32.406 -43.143 -35.996 0.50 17.82 111 GLY G CA 1
ATOM 8895 C CA B GLY G 1 111 ? 31.173 -41.960 -36.740 0.50 20.99 111 GLY G CA 1
ATOM 8896 C C A GLY G 1 111 ? 31.267 -43.723 -35.177 0.50 17.46 111 GLY G C 1
ATOM 8897 C C B GLY G 1 111 ? 30.011 -42.510 -35.934 0.50 21.09 111 GLY G C 1
ATOM 8898 O O A GLY G 1 111 ? 30.297 -43.025 -34.825 0.50 17.84 111 GLY G O 1
ATOM 8899 O O B GLY G 1 111 ? 29.068 -41.790 -35.579 0.50 20.79 111 GLY G O 1
ATOM 8900 N N A ALA G 1 112 ? 31.376 -45.011 -34.866 0.50 17.40 112 ALA G N 1
ATOM 8901 N N B ALA G 1 112 ? 30.101 -43.797 -35.627 0.50 21.90 112 ALA G N 1
ATOM 8902 C CA A ALA G 1 112 ? 30.369 -45.684 -34.049 0.50 17.48 112 ALA G CA 1
ATOM 8903 C CA B ALA G 1 112 ? 29.075 -44.496 -34.874 0.50 21.48 112 ALA G CA 1
ATOM 8904 C C A ALA G 1 112 ? 30.243 -45.053 -32.664 0.50 17.64 112 ALA G C 1
ATOM 8905 C C B ALA G 1 112 ? 28.959 -43.980 -33.441 0.50 21.90 112 ALA G C 1
ATOM 8906 O O A ALA G 1 112 ? 29.129 -44.790 -32.200 0.50 18.23 112 ALA G O 1
ATOM 8907 O O B ALA G 1 112 ? 27.856 -43.822 -32.922 0.50 22.11 112 ALA G O 1
ATOM 8910 N N A MET G 1 113 ? 31.364 -44.802 -31.990 0.50 16.84 113 MET G N 1
ATOM 8911 N N B MET G 1 113 ? 30.089 -43.720 -32.790 0.50 21.72 113 MET G N 1
ATOM 8912 C CA A MET G 1 113 ? 31.284 -44.227 -30.650 0.50 16.86 113 MET G CA 1
ATOM 8913 C CA B MET G 1 113 ? 30.045 -43.261 -31.405 0.50 21.52 113 MET G CA 1
ATOM 8914 C C A MET G 1 113 ? 30.642 -42.828 -30.698 0.50 16.91 113 MET G C 1
ATOM 8915 C C B MET G 1 113 ? 29.442 -41.860 -31.357 0.50 21.70 113 MET G C 1
ATOM 8916 O O A MET G 1 113 ? 29.969 -42.402 -29.744 0.50 16.68 113 MET G O 1
ATOM 8917 O O B MET G 1 113 ? 28.781 -41.486 -30.388 0.50 20.36 113 MET G O 1
ATOM 8926 N N A ASN G 1 114 ? 30.864 -42.113 -31.798 0.50 16.85 114 ASN G N 1
ATOM 8927 N N B ASN G 1 114 ? 29.666 -41.094 -32.425 0.50 21.76 114 ASN G N 1
ATOM 8928 C CA A ASN G 1 114 ? 30.279 -40.779 -31.972 0.50 17.03 114 ASN G CA 1
ATOM 8929 C CA B ASN G 1 114 ? 29.179 -39.728 -32.490 0.50 21.70 114 ASN G CA 1
ATOM 8930 C C A ASN G 1 114 ? 28.755 -40.851 -32.052 0.50 17.15 114 ASN G C 1
ATOM 8931 C C B ASN G 1 114 ? 27.663 -39.685 -32.495 0.50 21.95 114 ASN G C 1
ATOM 8932 O O A ASN G 1 114 ? 28.061 -39.903 -31.669 0.50 16.69 114 ASN G O 1
ATOM 8933 O O B ASN G 1 114 ? 27.052 -38.718 -32.035 0.50 22.05 114 ASN G O 1
ATOM 8942 N N A VAL G 1 115 ? 28.224 -41.962 -32.556 0.50 16.91 115 VAL G N 1
ATOM 8943 N N B VAL G 1 115 ? 27.057 -40.723 -33.051 0.50 22.35 115 VAL G N 1
ATOM 8944 C CA A VAL G 1 115 ? 26.769 -42.123 -32.596 0.50 17.98 115 VAL G CA 1
ATOM 8945 C CA B VAL G 1 115 ? 25.616 -40.826 -33.063 0.50 22.47 115 VAL G CA 1
ATOM 8946 C C A VAL G 1 115 ? 26.227 -42.156 -31.173 0.50 18.22 115 VAL G C 1
ATOM 8947 C C B VAL G 1 115 ? 25.103 -40.939 -31.630 0.50 22.19 115 VAL G C 1
ATOM 8948 O O A VAL G 1 115 ? 25.326 -41.404 -30.842 0.50 18.74 115 VAL G O 1
ATOM 8949 O O B VAL G 1 115 ? 24.225 -40.177 -31.202 0.50 22.60 115 VAL G O 1
ATOM 8956 N N A HIS G 1 116 ? 26.807 -42.998 -30.322 0.50 18.54 116 HIS G N 1
ATOM 8957 N N B HIS G 1 116 ? 25.658 -41.879 -30.874 0.50 22.11 116 HIS G N 1
ATOM 8958 C CA A HIS G 1 116 ? 26.420 -43.042 -28.914 0.50 18.84 116 HIS G CA 1
ATOM 8959 C CA B HIS G 1 116 ? 25.298 -42.001 -29.468 0.50 21.90 116 HIS G CA 1
ATOM 8960 C C A HIS G 1 116 ? 26.652 -41.704 -28.219 0.50 18.37 116 HIS G C 1
ATOM 8961 C C B HIS G 1 116 ? 25.624 -40.715 -28.736 0.50 21.39 116 HIS G C 1
ATOM 8962 O O A HIS G 1 116 ? 25.836 -41.290 -27.398 0.50 17.64 116 HIS G O 1
ATOM 8963 O O B HIS G 1 116 ? 24.866 -40.255 -27.878 0.50 23.05 116 HIS G O 1
ATOM 8976 N N A ARG G 1 117 ? 27.785 -41.054 -28.499 0.50 17.72 117 ARG G N 1
ATOM 8977 N N B ARG G 1 117 ? 26.758 -40.117 -29.077 0.50 20.55 117 ARG G N 1
ATOM 8978 C CA A ARG G 1 117 ? 28.116 -39.800 -27.803 0.50 18.15 117 ARG G CA 1
ATOM 8979 C CA B ARG G 1 117 ? 27.189 -38.919 -28.378 0.50 19.82 117 ARG G CA 1
ATOM 8980 C C A ARG G 1 117 ? 26.998 -38.791 -28.050 0.50 18.40 117 ARG G C 1
ATOM 8981 C C B ARG G 1 117 ? 26.164 -37.825 -28.566 0.50 19.37 117 ARG G C 1
ATOM 8982 O O A ARG G 1 117 ? 26.527 -38.116 -27.138 0.50 18.68 117 ARG G O 1
ATOM 8983 O O B ARG G 1 117 ? 25.838 -37.129 -27.635 0.50 19.12 117 ARG G O 1
ATOM 8998 N N A THR G 1 118 ? 26.572 -38.710 -29.305 0.50 19.67 118 THR G N 1
ATOM 8999 N N B THR G 1 118 ? 25.664 -37.676 -29.786 0.50 19.71 118 THR G N 1
ATOM 9000 C CA A THR G 1 118 ? 25.566 -37.743 -29.709 0.50 20.34 118 THR G CA 1
ATOM 9001 C CA B THR G 1 118 ? 24.672 -36.649 -30.089 0.50 20.36 118 THR G CA 1
ATOM 9002 C C A THR G 1 118 ? 24.218 -38.054 -29.057 0.50 21.48 118 THR G C 1
ATOM 9003 C C B THR G 1 118 ? 23.360 -36.908 -29.360 0.50 20.82 118 THR G C 1
ATOM 9004 O O A THR G 1 118 ? 23.581 -37.173 -28.465 0.50 21.24 118 THR G O 1
ATOM 9005 O O B THR G 1 118 ? 22.781 -36.000 -28.749 0.50 20.26 118 THR G O 1
ATOM 9012 N N A GLY G 1 119 ? 23.797 -39.310 -29.165 0.50 21.61 119 GLY G N 1
ATOM 9013 N N B GLY G 1 119 ? 22.907 -38.155 -29.413 0.50 22.58 119 GLY G N 1
ATOM 9014 C CA A GLY G 1 119 ? 22.543 -39.746 -28.568 0.50 22.48 119 GLY G CA 1
ATOM 9015 C CA B GLY G 1 119 ? 21.648 -38.561 -28.793 0.50 24.04 119 GLY G CA 1
ATOM 9016 C C A GLY G 1 119 ? 22.521 -39.398 -27.100 0.50 23.28 119 GLY G C 1
ATOM 9017 C C B GLY G 1 119 ? 21.726 -38.604 -27.281 0.50 25.78 119 GLY G C 1
ATOM 9018 O O A GLY G 1 119 ? 21.560 -38.825 -26.600 0.50 23.07 119 GLY G O 1
ATOM 9019 O O B GLY G 1 119 ? 20.827 -38.116 -26.604 0.50 27.13 119 GLY G O 1
ATOM 9020 N N A LEU G 1 120 ? 23.592 -39.732 -26.397 0.50 24.33 120 LEU G N 1
ATOM 9021 N N B LEU G 1 120 ? 22.807 -39.178 -26.755 0.50 27.53 120 LEU G N 1
ATOM 9022 C CA A LEU G 1 120 ? 23.619 -39.528 -24.946 0.50 25.56 120 LEU G CA 1
ATOM 9023 C CA B LEU G 1 120 ? 23.025 -39.267 -25.302 0.50 28.68 120 LEU G CA 1
ATOM 9024 C C A LEU G 1 120 ? 23.685 -38.056 -24.486 0.50 27.93 120 LEU G C 1
ATOM 9025 C C B LEU G 1 120 ? 23.303 -37.916 -24.683 0.50 29.96 120 LEU G C 1
ATOM 9026 O O A LEU G 1 120 ? 23.352 -37.780 -23.333 0.50 27.41 120 LEU G O 1
ATOM 9027 O O B LEU G 1 120 ? 22.744 -37.574 -23.637 0.50 30.01 120 LEU G O 1
ATOM 9036 N N . ALA G 1 121 ? 24.146 -37.126 -25.345 1.00 29.88 121 ALA G N 1
ATOM 9037 C CA . ALA G 1 121 ? 24.276 -35.695 -24.975 1.00 31.44 121 ALA G CA 1
ATOM 9038 C C . ALA G 1 121 ? 22.970 -34.935 -25.078 1.00 31.40 121 ALA G C 1
ATOM 9039 O O . ALA G 1 121 ? 22.724 -34.022 -24.279 1.00 32.00 121 ALA G O 1
ATOM 9041 N N . ARG G 1 122 ? 22.138 -35.279 -26.060 1.00 34.48 122 ARG G N 1
ATOM 9042 C CA . ARG G 1 122 ? 20.783 -34.699 -26.148 1.00 38.31 122 ARG G CA 1
ATOM 9043 C C . ARG G 1 122 ? 19.892 -35.149 -24.981 1.00 39.04 122 ARG G C 1
ATOM 9044 O O . ARG G 1 122 ? 19.131 -34.344 -24.444 1.00 40.09 122 ARG G O 1
ATOM 9052 N N . LEU G 1 123 ? 19.989 -36.422 -24.594 1.00 41.22 123 LEU G N 1
ATOM 9053 C CA . LEU G 1 123 ? 19.269 -36.912 -23.408 1.00 40.91 123 LEU G CA 1
ATOM 9054 C C . LEU G 1 123 ? 19.768 -36.279 -22.117 1.00 38.62 123 LEU G C 1
ATOM 9055 O O . LEU G 1 123 ? 18.965 -35.993 -21.234 1.00 36.99 123 LEU G O 1
ATOM 9060 N N . ALA G 1 124 ? 21.083 -36.074 -22.008 1.00 36.59 124 ALA G N 1
ATOM 9061 C CA . ALA G 1 124 ? 21.670 -35.397 -20.846 1.00 34.69 124 ALA G CA 1
ATOM 9062 C C . ALA G 1 124 ? 21.174 -33.960 -20.769 1.00 33.67 124 ALA G C 1
ATOM 9063 O O . ALA G 1 124 ? 20.724 -33.509 -19.717 1.00 32.26 124 ALA G O 1
ATOM 9065 N N . TYR G 1 125 ? 21.230 -33.253 -21.895 1.00 34.04 125 TYR G N 1
ATOM 9066 C CA . TYR G 1 125 ? 20.730 -31.891 -21.934 1.00 35.08 125 TYR G CA 1
ATOM 9067 C C . TYR G 1 125 ? 19.275 -31.843 -21.502 1.00 37.10 125 TYR G C 1
ATOM 9068 O O . TYR G 1 125 ? 18.934 -31.114 -20.587 1.00 38.00 125 TYR G O 1
ATOM 9077 N N . GLU G 1 126 ? 18.431 -32.635 -22.154 1.00 42.07 126 GLU G N 1
ATOM 9078 C CA . GLU G 1 126 ? 16.983 -32.541 -21.933 1.00 45.92 126 GLU G CA 1
ATOM 9079 C C . GLU G 1 126 ? 16.583 -32.807 -20.480 1.00 42.90 126 GLU G C 1
ATOM 9080 O O . GLU G 1 126 ? 15.695 -32.140 -19.945 1.00 41.48 126 GLU G O 1
ATOM 9086 N N . ARG G 1 127 ? 17.263 -33.751 -19.840 1.00 42.59 127 ARG G N 1
ATOM 9087 C CA . ARG G 1 127 ? 16.986 -34.096 -18.442 1.00 41.03 127 ARG G CA 1
ATOM 9088 C C . ARG G 1 127 ? 17.510 -33.033 -17.463 1.00 40.24 127 ARG G C 1
ATOM 9089 O O . ARG G 1 127 ? 16.794 -32.633 -16.546 1.00 37.20 127 ARG G O 1
ATOM 9097 N N . PHE G 1 128 ? 18.753 -32.586 -17.657 1.00 34.39 128 PHE G N 1
ATOM 9098 C CA . PHE G 1 128 ? 19.474 -31.853 -16.614 1.00 34.37 128 PHE G CA 1
ATOM 9099 C C . PHE G 1 128 ? 19.657 -30.348 -16.849 1.00 32.86 128 PHE G C 1
ATOM 9100 O O . PHE G 1 128 ? 20.295 -29.693 -16.020 1.00 31.38 128 PHE G O 1
ATOM 9108 N N . HIS G 1 129 ? 19.099 -29.796 -17.928 1.00 35.31 129 HIS G N 1
ATOM 9109 C CA . HIS G 1 129 ? 19.326 -28.371 -18.266 1.00 40.68 129 HIS G CA 1
ATOM 9110 C C . HIS G 1 129 ? 18.789 -27.388 -17.222 1.00 42.09 129 HIS G C 1
ATOM 9111 O O . HIS G 1 129 ? 19.337 -26.290 -17.073 1.00 41.07 129 HIS G O 1
ATOM 9118 N N . GLY G 1 130 ? 17.744 -27.798 -16.493 1.00 43.65 130 GLY G N 1
ATOM 9119 C CA . GLY G 1 130 ? 17.181 -27.013 -15.382 1.00 44.92 130 GLY G CA 1
ATOM 9120 C C . GLY G 1 130 ? 18.130 -26.766 -14.220 1.00 45.39 130 GLY G C 1
ATOM 9121 O O . GLY G 1 130 ? 17.946 -25.806 -13.474 1.00 45.05 130 GLY G O 1
ATOM 9122 N N . ASP G 1 131 ? 19.148 -27.624 -14.078 1.00 45.85 131 ASP G N 1
ATOM 9123 C CA . ASP G 1 131 ? 20.183 -27.510 -13.042 1.00 45.52 131 ASP G CA 1
ATOM 9124 C C . ASP G 1 131 ? 21.566 -27.475 -13.733 1.00 45.40 131 ASP G C 1
ATOM 9125 O O . ASP G 1 131 ? 22.228 -28.515 -13.862 1.00 44.54 131 ASP G O 1
ATOM 9130 N N . PRO G 1 132 ? 22.008 -26.280 -14.184 1.00 44.24 132 PRO G N 1
ATOM 9131 C CA . PRO G 1 132 ? 23.235 -26.209 -15.003 1.00 41.27 132 PRO G CA 1
ATOM 9132 C C . PRO G 1 132 ? 24.514 -26.831 -14.421 1.00 38.82 132 PRO G C 1
ATOM 9133 O O . PRO G 1 132 ? 25.299 -27.402 -15.195 1.00 37.24 132 PRO G O 1
ATOM 9137 N N . PRO G 1 133 ? 24.733 -26.723 -13.093 1.00 37.75 133 PRO G N 1
ATOM 9138 C CA . PRO G 1 133 ? 25.883 -27.420 -12.500 1.00 36.45 133 PRO G CA 1
ATOM 9139 C C . PRO G 1 133 ? 25.815 -28.936 -12.592 1.00 36.03 133 PRO G C 1
ATOM 9140 O O . PRO G 1 133 ? 26.851 -29.581 -12.746 1.00 34.83 133 PRO G O 1
ATOM 9144 N N . GLU G 1 134 ? 24.619 -29.502 -12.463 1.00 36.78 134 GLU G N 1
ATOM 9145 C CA . GLU G 1 134 ? 24.438 -30.940 -12.632 1.00 36.18 134 GLU G CA 1
ATOM 9146 C C . GLU G 1 134 ? 24.636 -31.309 -14.103 1.00 32.06 134 GLU G C 1
ATOM 9147 O O . GLU G 1 134 ? 25.313 -32.289 -14.390 1.00 31.42 134 GLU G O 1
ATOM 9153 N N . LEU G 1 135 ? 24.061 -30.533 -15.019 1.00 28.77 135 LEU G N 1
ATOM 9154 C CA . LEU G 1 135 ? 24.290 -30.761 -16.458 1.00 29.28 135 LEU G CA 1
ATOM 9155 C C . LEU G 1 135 ? 25.776 -30.739 -16.797 1.00 28.72 135 LEU G C 1
ATOM 9156 O O . LEU G 1 135 ? 26.238 -31.557 -17.593 1.00 27.18 135 LEU G O 1
ATOM 9161 N N . GLU G 1 136 ? 26.516 -29.820 -16.176 1.00 28.22 136 GLU G N 1
ATOM 9162 C CA . GLU G 1 136 ? 27.964 -29.749 -16.340 1.00 30.70 136 GLU G CA 1
ATOM 9163 C C . GLU G 1 136 ? 28.664 -31.053 -15.906 1.00 29.67 136 GLU G C 1
ATOM 9164 O O . GLU G 1 136 ? 29.517 -31.587 -16.630 1.00 27.41 136 GLU G O 1
ATOM 9170 N N . ARG G 1 137 ? 28.293 -31.576 -14.734 1.00 27.07 137 ARG G N 1
ATOM 9171 C CA . ARG G 1 137 ? 28.883 -32.823 -14.243 1.00 28.09 137 ARG G CA 1
ATOM 9172 C C . ARG G 1 137 ? 28.532 -34.020 -15.143 1.00 26.63 137 ARG G C 1
ATOM 9173 O O . ARG G 1 137 ? 29.386 -34.856 -15.416 1.00 26.44 137 ARG G O 1
ATOM 9181 N N . VAL G 1 138 ? 27.297 -34.073 -15.624 1.00 26.62 138 VAL G N 1
ATOM 9182 C CA . VAL G 1 138 ? 26.826 -35.183 -16.482 1.00 26.93 138 VAL G 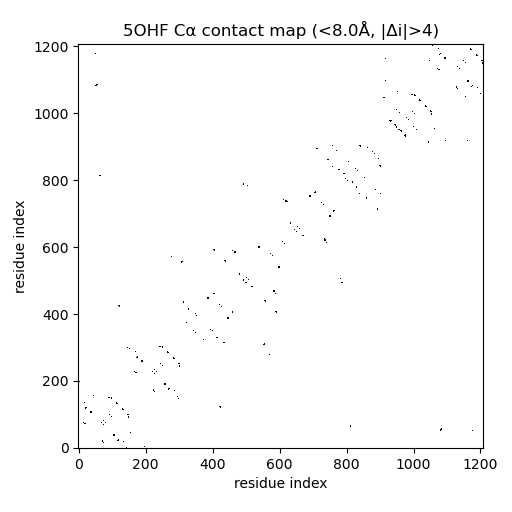CA 1
ATOM 9183 C C . VAL G 1 138 ? 27.495 -35.124 -17.857 1.00 27.40 138 VAL G C 1
ATOM 9184 O O . VAL G 1 138 ? 27.982 -36.140 -18.377 1.00 25.69 138 VAL G O 1
ATOM 9188 N N . ARG G 1 139 ? 27.498 -33.933 -18.446 1.00 26.53 139 ARG G N 1
ATOM 9189 C CA . ARG G 1 139 ? 28.196 -33.690 -19.728 1.00 26.21 139 ARG G CA 1
ATOM 9190 C C . ARG G 1 139 ? 29.677 -34.061 -19.678 1.00 25.90 139 ARG G C 1
ATOM 9191 O O . ARG G 1 139 ? 30.201 -34.731 -20.590 1.00 25.51 139 ARG G O 1
ATOM 9199 N N . ASN G 1 140 ? 30.359 -33.631 -18.614 1.00 23.89 140 ASN G N 1
ATOM 9200 C CA . ASN G 1 140 ? 31.764 -33.935 -18.434 1.00 24.22 140 ASN G CA 1
ATOM 9201 C C . ASN G 1 140 ? 32.013 -35.423 -18.249 1.00 25.05 140 ASN G C 1
ATOM 9202 O O . ASN G 1 140 ? 32.926 -35.969 -18.850 1.00 23.30 140 ASN G O 1
ATOM 9207 N N . ALA G 1 141 ? 31.224 -36.065 -17.385 1.00 24.32 141 ALA G N 1
ATOM 9208 C CA . ALA G 1 141 ? 31.382 -37.501 -17.148 1.00 23.55 141 ALA G CA 1
ATOM 9209 C C . ALA G 1 141 ? 31.117 -38.313 -18.412 1.00 22.48 141 ALA G C 1
ATOM 9210 O O . ALA G 1 141 ? 31.834 -39.282 -18.691 1.00 24.66 141 ALA G O 1
ATOM 9212 N N . LEU G 1 142 ? 30.091 -37.935 -19.156 1.00 22.50 142 LEU G N 1
ATOM 9213 C CA . LEU G 1 142 ? 29.739 -38.592 -20.416 1.00 23.50 142 LEU G CA 1
ATOM 9214 C C . LEU G 1 142 ? 30.893 -38.495 -21.432 1.00 23.80 142 LEU G C 1
ATOM 9215 O O . LEU G 1 142 ? 31.258 -39.495 -22.067 1.00 23.41 142 LEU G O 1
ATOM 9220 N N A GLY G 1 143 ? 31.589 -37.359 -21.466 0.50 22.76 143 GLY G N 1
ATOM 9221 N N B GLY G 1 143 ? 31.317 -37.254 -21.674 0.50 22.19 143 GLY G N 1
ATOM 9222 C CA A GLY G 1 143 ? 32.840 -37.256 -22.246 0.50 21.10 143 GLY G CA 1
ATOM 9223 C CA B GLY G 1 143 ? 32.398 -36.966 -22.610 0.50 20.85 143 GLY G CA 1
ATOM 9224 C C A GLY G 1 143 ? 34.006 -38.110 -21.743 0.50 20.77 143 GLY G C 1
ATOM 9225 C C B GLY G 1 143 ? 33.553 -37.885 -22.320 0.50 19.80 143 GLY G C 1
ATOM 9226 O O A GLY G 1 143 ? 34.723 -38.737 -22.543 0.50 20.78 143 GLY G O 1
ATOM 9227 O O B GLY G 1 143 ? 34.082 -38.526 -23.230 0.50 19.94 143 GLY G O 1
ATOM 9228 N N A LYS G 1 144 ? 34.224 -38.134 -20.430 0.50 19.52 144 LYS G N 1
ATOM 9229 N N B LYS G 1 144 ? 33.912 -37.979 -21.038 0.50 19.04 144 LYS G N 1
ATOM 9230 C CA A LYS G 1 144 ? 35.349 -38.889 -19.856 0.50 19.06 144 LYS G CA 1
ATOM 9231 C CA B LYS G 1 144 ? 34.994 -38.854 -20.604 0.50 18.85 144 LYS G CA 1
ATOM 9232 C C A LYS G 1 144 ? 35.254 -40.393 -20.126 0.50 17.71 144 LYS G C 1
ATOM 9233 C C B LYS G 1 144 ? 34.704 -40.307 -20.950 0.50 17.44 144 LYS G C 1
ATOM 9234 O O A LYS G 1 144 ? 36.226 -41.030 -20.554 0.50 15.71 144 LYS G O 1
ATOM 9235 O O B LYS G 1 144 ? 35.558 -40.995 -21.503 0.50 16.50 144 LYS G O 1
ATOM 9246 N N A VAL G 1 145 ? 34.092 -40.969 -19.835 0.50 17.35 145 VAL G N 1
ATOM 9247 N N B VAL G 1 145 ? 33.520 -40.800 -20.589 0.50 17.95 145 VAL G N 1
ATOM 9248 C CA A VAL G 1 145 ? 33.961 -42.420 -19.904 0.50 16.27 145 VAL G CA 1
ATOM 9249 C CA B VAL G 1 145 ? 33.273 -42.234 -20.749 0.50 17.98 145 VAL G CA 1
ATOM 9250 C C A VAL G 1 145 ? 34.067 -42.899 -21.337 0.50 15.64 145 VAL G C 1
ATOM 9251 C C B VAL G 1 145 ? 33.333 -42.630 -22.221 0.50 18.13 145 VAL G C 1
ATOM 9252 O O A VAL G 1 145 ? 34.660 -43.941 -21.609 0.50 15.40 145 VAL G O 1
ATOM 9253 O O B VAL G 1 145 ? 33.941 -43.651 -22.568 0.50 18.08 145 VAL G O 1
ATOM 9260 N N A LEU G 1 146 ? 33.513 -42.130 -22.267 0.50 15.58 146 LEU G N 1
ATOM 9261 N N B LEU G 1 146 ? 32.731 -41.824 -23.090 0.50 17.71 146 LEU G N 1
ATOM 9262 C CA A LEU G 1 146 ? 33.602 -42.499 -23.671 0.50 15.50 146 LEU G CA 1
ATOM 9263 C CA B LEU G 1 146 ? 32.755 -42.132 -24.515 0.50 18.17 146 LEU G CA 1
ATOM 9264 C C A LEU G 1 146 ? 35.020 -42.380 -24.214 0.50 15.94 146 LEU G C 1
ATOM 9265 C C B LEU G 1 146 ? 34.170 -41.990 -25.077 0.50 18.44 146 LEU G C 1
ATOM 9266 O O A LEU G 1 146 ? 35.469 -43.243 -24.975 0.50 16.31 146 LEU G O 1
ATOM 9267 O O B LEU G 1 146 ? 34.584 -42.780 -25.924 0.50 18.25 146 LEU G O 1
ATOM 9276 N N A ASP G 1 147 ? 35.739 -41.321 -23.856 0.50 16.57 147 ASP G N 1
ATOM 9277 N N B ASP G 1 147 ? 34.919 -40.987 -24.625 0.50 18.78 147 ASP G N 1
ATOM 9278 C CA A ASP G 1 147 ? 37.103 -41.200 -24.372 0.50 17.20 147 ASP G CA 1
ATOM 9279 C CA B ASP G 1 147 ? 36.305 -40.864 -25.086 0.50 19.38 147 ASP G CA 1
ATOM 9280 C C A ASP G 1 147 ? 37.958 -42.324 -23.781 0.50 17.69 147 ASP G C 1
ATOM 9281 C C B ASP G 1 147 ? 37.126 -42.043 -24.579 0.50 19.44 147 ASP G C 1
ATOM 9282 O O A ASP G 1 147 ? 38.826 -42.877 -24.458 0.50 17.88 147 ASP G O 1
ATOM 9283 O O B ASP G 1 147 ? 37.976 -42.561 -25.296 0.50 19.23 147 ASP G O 1
ATOM 9292 N N A LEU G 1 148 ? 37.701 -42.672 -22.523 0.50 18.81 148 LEU G N 1
ATOM 9293 N N B LEU G 1 148 ? 36.850 -42.476 -23.350 0.50 19.93 148 LEU G N 1
ATOM 9294 C CA A LEU G 1 148 ? 38.426 -43.763 -21.860 0.50 19.40 148 LEU G CA 1
ATOM 9295 C CA B LEU G 1 148 ? 37.514 -43.649 -22.785 0.50 20.75 148 LEU G CA 1
ATOM 9296 C C A LEU G 1 148 ? 38.087 -45.101 -22.517 0.50 19.49 148 LEU G C 1
ATOM 9297 C C B LEU G 1 148 ? 37.125 -44.911 -23.545 0.50 20.48 148 LEU G C 1
ATOM 9298 O O A LEU G 1 148 ? 38.970 -45.949 -22.732 0.50 19.22 148 LEU G O 1
ATOM 9299 O O B LEU G 1 148 ? 37.968 -45.769 -23.817 0.50 20.61 148 LEU G O 1
ATOM 9308 N N A GLU G 1 149 ? 36.811 -45.296 -22.836 0.50 19.01 149 GLU G N 1
ATOM 9309 N N B GLU G 1 149 ? 35.845 -45.030 -23.883 0.50 20.89 149 GLU G N 1
ATOM 9310 C CA A GLU G 1 149 ? 36.389 -46.508 -23.547 0.50 19.14 149 GLU G CA 1
ATOM 9311 C CA B GLU G 1 149 ? 35.386 -46.172 -24.675 0.50 21.22 149 GLU G CA 1
ATOM 9312 C C A GLU G 1 149 ? 37.145 -46.634 -24.865 0.50 19.04 149 GLU G C 1
ATOM 9313 C C B GLU G 1 149 ? 36.140 -46.241 -26.001 0.50 21.44 149 GLU G C 1
ATOM 9314 O O A GLU G 1 149 ? 37.626 -47.709 -25.226 0.50 20.45 149 GLU G O 1
ATOM 9315 O O B GLU G 1 149 ? 36.631 -47.297 -26.394 0.50 22.02 149 GLU G O 1
ATOM 9326 N N A LEU G 1 150 ? 37.252 -45.532 -25.593 0.50 18.54 150 LEU G N 1
ATOM 9327 N N B LEU G 1 150 ? 36.229 -45.113 -26.698 0.50 21.98 150 LEU G N 1
ATOM 9328 C CA A LEU G 1 150 ? 37.980 -45.549 -26.854 0.50 18.49 150 LEU G CA 1
ATOM 9329 C CA B LEU G 1 150 ? 36.969 -45.070 -27.956 0.50 22.33 150 LEU G CA 1
ATOM 9330 C C A LEU G 1 150 ? 39.455 -45.873 -26.649 0.50 18.03 150 LEU G C 1
ATOM 9331 C C B LEU G 1 150 ? 38.420 -45.500 -27.729 0.50 22.80 150 LEU G C 1
ATOM 9332 O O A LEU G 1 150 ? 40.026 -46.701 -27.381 0.50 17.53 150 LEU G O 1
ATOM 9333 O O B LEU G 1 150 ? 39.006 -46.234 -28.542 0.50 24.03 150 LEU G O 1
ATOM 9342 N N A ALA G 1 151 ? 40.073 -45.229 -25.659 0.50 17.35 151 ALA G N 1
ATOM 9343 N N B ALA G 1 151 ? 38.992 -45.050 -26.616 0.50 22.66 151 ALA G N 1
ATOM 9344 C CA A ALA G 1 151 ? 41.490 -45.483 -25.354 0.50 17.47 151 ALA G CA 1
ATOM 9345 C CA B ALA G 1 151 ? 40.389 -45.319 -26.303 0.50 23.73 151 ALA G CA 1
ATOM 9346 C C A ALA G 1 151 ? 41.797 -46.960 -25.053 0.50 17.38 151 ALA G C 1
ATOM 9347 C C B ALA G 1 151 ? 40.665 -46.812 -26.116 0.50 24.13 151 ALA G C 1
ATOM 9348 O O A ALA G 1 151 ? 42.732 -47.544 -25.594 0.50 17.42 151 ALA G O 1
ATOM 9349 O O B ALA G 1 151 ? 41.606 -47.353 -26.692 0.50 24.01 151 ALA G O 1
ATOM 9352 N N A VAL G 1 152 ? 41.022 -47.553 -24.163 0.50 18.68 152 VAL G N 1
ATOM 9353 N N B VAL G 1 152 ? 39.857 -47.449 -25.277 0.50 24.95 152 VAL G N 1
ATOM 9354 C CA A VAL G 1 152 ? 41.192 -48.972 -23.806 0.50 19.38 152 VAL G CA 1
ATOM 9355 C CA B VAL G 1 152 ? 39.993 -48.875 -24.972 0.50 25.70 152 VAL G CA 1
ATOM 9356 C C A VAL G 1 152 ? 40.964 -49.886 -25.014 0.50 19.83 152 VAL G C 1
ATOM 9357 C C B VAL G 1 152 ? 39.752 -49.714 -26.231 0.50 26.85 152 VAL G C 1
ATOM 9358 O O A VAL G 1 152 ? 41.740 -50.796 -25.308 0.50 19.04 152 VAL G O 1
ATOM 9359 O O B VAL G 1 152 ? 40.470 -50.673 -26.524 0.50 27.50 152 VAL G O 1
ATOM 9366 N N A MET G 1 153 ? 39.869 -49.617 -25.704 0.50 20.71 153 MET G N 1
ATOM 9367 N N B MET G 1 153 ? 38.719 -49.308 -26.955 0.50 28.37 153 MET G N 1
ATOM 9368 C CA A MET G 1 153 ? 39.490 -50.407 -26.909 0.50 21.26 153 MET G CA 1
ATOM 9369 C CA B MET G 1 153 ? 38.282 -49.956 -28.237 0.50 28.78 153 MET G CA 1
ATOM 9370 C C A MET G 1 153 ? 40.587 -50.333 -27.980 0.50 21.20 153 MET G C 1
ATOM 9371 C C B MET G 1 153 ? 39.296 -49.816 -29.378 0.50 29.46 153 MET G C 1
ATOM 9372 O O A MET G 1 153 ? 40.987 -51.345 -28.551 0.50 21.55 153 MET G O 1
ATOM 9373 O O B MET G 1 153 ? 39.508 -50.758 -30.144 0.50 29.77 153 MET G O 1
ATOM 9382 N N A LEU G 1 154 ? 41.097 -49.130 -28.223 0.50 20.66 154 LEU G N 1
ATOM 9383 N N B LEU G 1 154 ? 39.903 -48.640 -29.514 0.50 28.79 154 LEU G N 1
ATOM 9384 C CA A LEU G 1 154 ? 42.110 -48.913 -29.248 0.50 20.54 154 LEU G CA 1
ATOM 9385 C CA B LEU G 1 154 ? 40.869 -48.399 -30.589 0.50 29.79 154 LEU G CA 1
ATOM 9386 C C A LEU G 1 154 ? 43.464 -49.496 -28.840 0.50 20.21 154 LEU G C 1
ATOM 9387 C C B LEU G 1 154 ? 42.196 -49.083 -30.291 0.50 29.32 154 LEU G C 1
ATOM 9388 O O A LEU G 1 154 ? 44.287 -49.842 -29.695 0.50 19.88 154 LEU G O 1
ATOM 9389 O O B LEU G 1 154 ? 42.981 -49.355 -31.190 0.50 28.97 154 LEU G O 1
ATOM 9398 N N A HIS G 1 155 ? 43.686 -49.606 -27.531 0.50 19.64 155 HIS G N 1
ATOM 9399 N N B HIS G 1 155 ? 42.439 -49.353 -29.020 0.50 31.85 155 HIS G N 1
ATOM 9400 C CA A HIS G 1 155 ? 44.903 -50.203 -26.996 0.50 20.01 155 HIS G CA 1
ATOM 9401 C CA B HIS G 1 155 ? 43.689 -49.972 -28.601 0.50 35.39 155 HIS G CA 1
ATOM 9402 C C A HIS G 1 155 ? 45.112 -51.577 -27.613 0.50 19.91 155 HIS G C 1
ATOM 9403 C C B HIS G 1 155 ? 43.832 -51.382 -29.179 0.50 38.23 155 HIS G C 1
ATOM 9404 O O A HIS G 1 155 ? 46.229 -51.943 -27.980 0.50 18.98 155 HIS G O 1
ATOM 9405 O O B HIS G 1 155 ? 44.937 -51.921 -29.253 0.50 38.61 155 HIS G O 1
ATOM 9418 N N A THR G 1 156 ? 44.028 -52.332 -27.745 0.50 19.60 156 THR G N 1
ATOM 9419 N N B THR G 1 156 ? 42.712 -51.972 -29.591 0.50 41.17 156 THR G N 1
ATOM 9420 C CA A THR G 1 156 ? 44.125 -53.695 -28.230 0.50 20.62 156 THR G CA 1
ATOM 9421 C CA B THR G 1 156 ? 42.702 -53.376 -30.001 0.50 43.61 156 THR G CA 1
ATOM 9422 C C A THR G 1 156 ? 44.570 -53.749 -29.691 0.50 21.38 156 THR G C 1
ATOM 9423 C C B THR G 1 156 ? 43.228 -53.585 -31.422 0.50 46.59 156 THR G C 1
ATOM 9424 O O A THR G 1 156 ? 44.997 -54.792 -30.161 0.50 22.43 156 THR G O 1
ATOM 9425 O O B THR G 1 156 ? 42.747 -54.452 -32.148 0.50 45.64 156 THR G O 1
ATOM 9432 N N A TYR G 1 157 ? 44.482 -52.624 -30.401 0.50 22.07 157 TYR G N 1
ATOM 9433 N N B TYR G 1 157 ? 44.237 -52.811 -31.810 0.50 51.53 157 TYR G N 1
ATOM 9434 C CA A TYR G 1 157 ? 44.905 -52.579 -31.803 0.50 23.39 157 TYR G CA 1
ATOM 9435 C CA B TYR G 1 157 ? 44.777 -52.922 -33.164 0.50 53.64 157 TYR G CA 1
ATOM 9436 C C A TYR G 1 157 ? 46.401 -52.366 -31.925 0.50 25.27 157 TYR G C 1
ATOM 9437 C C B TYR G 1 157 ? 46.301 -53.109 -33.221 0.50 56.36 157 TYR G C 1
ATOM 9438 O O A TYR G 1 157 ? 46.944 -52.353 -33.027 0.50 26.16 157 TYR G O 1
ATOM 9439 O O B TYR G 1 157 ? 46.866 -53.259 -34.309 0.50 55.59 157 TYR G O 1
ATOM 9456 N N A ARG G 1 158 ? 47.068 -52.199 -30.795 0.50 27.92 158 ARG G N 1
ATOM 9457 N N B ARG G 1 158 ? 46.964 -53.097 -32.066 0.50 58.75 158 ARG G N 1
ATOM 9458 C CA A ARG G 1 158 ? 48.519 -52.050 -30.794 0.50 30.57 158 ARG G CA 1
ATOM 9459 C CA B ARG G 1 158 ? 48.421 -53.284 -32.022 0.50 60.15 158 ARG G CA 1
ATOM 9460 C C A ARG G 1 158 ? 49.218 -53.400 -30.986 0.50 31.49 158 ARG G C 1
ATOM 9461 C C B ARG G 1 158 ? 48.794 -54.763 -32.098 0.50 60.20 158 ARG G C 1
ATOM 9462 O O A ARG G 1 158 ? 48.593 -54.456 -30.875 0.50 32.32 158 ARG G O 1
ATOM 9463 O O B ARG G 1 158 ? 49.953 -55.132 -31.902 0.50 59.66 158 ARG G O 1
ATOM 9478 N N A THR H 1 7 ? 41.680 -40.419 -46.142 0.50 40.34 7 THR H N 1
ATOM 9479 N N B THR H 1 7 ? 39.657 -40.714 -47.836 0.50 45.79 7 THR H N 1
ATOM 9480 C CA A THR H 1 7 ? 40.677 -41.444 -46.547 0.50 40.02 7 THR H CA 1
ATOM 9481 C CA B THR H 1 7 ? 38.332 -41.393 -47.799 0.50 44.08 7 THR H CA 1
ATOM 9482 C C A THR H 1 7 ? 39.824 -41.843 -45.349 0.50 38.77 7 THR H C 1
ATOM 9483 C C B THR H 1 7 ? 37.772 -41.422 -46.374 0.50 43.00 7 THR H C 1
ATOM 9484 O O A THR H 1 7 ? 38.688 -42.298 -45.497 0.50 41.58 7 THR H O 1
ATOM 9485 O O B THR H 1 7 ? 36.579 -41.640 -46.172 0.50 43.97 7 THR H O 1
ATOM 9492 N N A VAL H 1 8 ? 40.373 -41.662 -44.157 0.50 36.82 8 VAL H N 1
ATOM 9493 N N B VAL H 1 8 ? 38.629 -41.204 -45.384 0.50 41.12 8 VAL H N 1
ATOM 9494 C CA A VAL H 1 8 ? 39.623 -41.906 -42.938 0.50 34.60 8 VAL H CA 1
ATOM 9495 C CA B VAL H 1 8 ? 38.174 -41.225 -44.000 0.50 39.13 8 VAL H CA 1
ATOM 9496 C C A VAL H 1 8 ? 38.576 -40.805 -42.784 0.50 33.03 8 VAL H C 1
ATOM 9497 C C B VAL H 1 8 ? 37.258 -40.042 -43.718 0.50 37.86 8 VAL H C 1
ATOM 9498 O O A VAL H 1 8 ? 37.432 -41.071 -42.415 0.50 30.32 8 VAL H O 1
ATOM 9499 O O B VAL H 1 8 ? 36.137 -40.216 -43.246 0.50 37.13 8 VAL H O 1
ATOM 9506 N N A PHE H 1 9 ? 38.965 -39.569 -43.087 0.50 32.46 9 PHE H N 1
ATOM 9507 N N B PHE H 1 9 ? 37.731 -38.834 -43.999 0.50 35.78 9 PHE H N 1
ATOM 9508 C CA A PHE H 1 9 ? 38.037 -38.458 -42.996 0.50 33.50 9 PHE H CA 1
ATOM 9509 C CA B PHE H 1 9 ? 36.955 -37.650 -43.644 0.50 34.78 9 PHE H CA 1
ATOM 9510 C C A PHE H 1 9 ? 36.867 -38.646 -43.959 0.50 33.64 9 PHE H C 1
ATOM 9511 C C B PHE H 1 9 ? 35.734 -37.479 -44.537 0.50 34.35 9 PHE H C 1
ATOM 9512 O O A PHE H 1 9 ? 35.713 -38.441 -43.591 0.50 33.66 9 PHE H O 1
ATOM 9513 O O B PHE H 1 9 ? 34.708 -36.984 -44.087 0.50 32.96 9 PHE H O 1
ATOM 9528 N N A GLU H 1 10 ? 37.154 -39.048 -45.190 0.50 34.27 10 GLU H N 1
ATOM 9529 N N B GLU H 1 10 ? 35.831 -37.883 -45.798 0.50 36.30 10 GLU H N 1
ATOM 9530 C CA A GLU H 1 10 ? 36.090 -39.182 -46.181 0.50 36.01 10 GLU H CA 1
ATOM 9531 C CA B GLU H 1 10 ? 34.684 -37.755 -46.687 0.50 37.88 10 GLU H CA 1
ATOM 9532 C C A GLU H 1 10 ? 35.126 -40.314 -45.791 0.50 34.87 10 GLU H C 1
ATOM 9533 C C B GLU H 1 10 ? 33.684 -38.870 -46.379 0.50 37.30 10 GLU H C 1
ATOM 9534 O O A GLU H 1 10 ? 33.913 -40.149 -45.873 0.50 33.83 10 GLU H O 1
ATOM 9535 O O B GLU H 1 10 ? 32.477 -38.712 -46.581 0.50 37.02 10 GLU H O 1
ATOM 9546 N N A GLU H 1 11 ? 35.669 -41.453 -45.361 0.50 34.63 11 GLU H N 1
ATOM 9547 N N B GLU H 1 11 ? 34.199 -39.984 -45.863 0.50 36.53 11 GLU H N 1
ATOM 9548 C CA A GLU H 1 11 ? 34.845 -42.572 -44.905 0.50 35.01 11 GLU H CA 1
ATOM 9549 C CA B GLU H 1 11 ? 33.366 -41.114 -45.460 0.50 37.27 11 GLU H CA 1
ATOM 9550 C C A GLU H 1 11 ? 34.006 -42.177 -43.701 0.50 33.46 11 GLU H C 1
ATOM 9551 C C B GLU H 1 11 ? 32.651 -40.837 -44.141 0.50 34.35 11 GLU H C 1
ATOM 9552 O O A GLU H 1 11 ? 32.813 -42.487 -43.637 0.50 33.33 11 GLU H O 1
ATOM 9553 O O B GLU H 1 11 ? 31.513 -41.254 -43.941 0.50 33.91 11 GLU H O 1
ATOM 9564 N N A LEU H 1 12 ? 34.631 -41.492 -42.746 0.50 30.05 12 LEU H N 1
ATOM 9565 N N B LEU H 1 12 ? 33.322 -40.141 -43.234 0.50 32.50 12 LEU H N 1
ATOM 9566 C CA A LEU H 1 12 ? 33.972 -41.168 -41.478 0.50 29.14 12 LEU H CA 1
ATOM 9567 C CA B LEU H 1 12 ? 32.736 -39.871 -41.924 0.50 30.67 12 LEU H CA 1
ATOM 9568 C C A LEU H 1 12 ? 33.048 -39.965 -41.573 0.50 27.92 12 LEU H C 1
ATOM 9569 C C B LEU H 1 12 ? 31.844 -38.635 -41.943 0.50 29.24 12 LEU H C 1
ATOM 9570 O O A LEU H 1 12 ? 32.026 -39.919 -40.900 0.50 27.43 12 LEU H O 1
ATOM 9571 O O B LEU H 1 12 ? 30.834 -38.572 -41.235 0.50 26.60 12 LEU H O 1
ATOM 9580 N N A LYS H 1 13 ? 33.406 -38.983 -42.387 0.50 27.07 13 LYS H N 1
ATOM 9581 N N B LYS H 1 13 ? 32.233 -37.640 -42.734 0.50 27.65 13 LYS H N 1
ATOM 9582 C CA A LYS H 1 13 ? 32.509 -37.858 -42.596 0.50 26.57 13 LYS H CA 1
ATOM 9583 C CA B LYS H 1 13 ? 31.380 -36.472 -42.945 0.50 27.59 13 LYS H CA 1
ATOM 9584 C C A LYS H 1 13 ? 31.092 -38.365 -42.902 0.50 26.22 13 LYS H C 1
ATOM 9585 C C B LYS H 1 13 ? 29.947 -36.900 -43.288 0.50 26.61 13 LYS H C 1
ATOM 9586 O O A LYS H 1 13 ? 30.119 -37.864 -42.354 0.50 25.77 13 LYS H O 1
ATOM 9587 O O B LYS H 1 13 ? 28.995 -36.412 -42.683 0.50 26.01 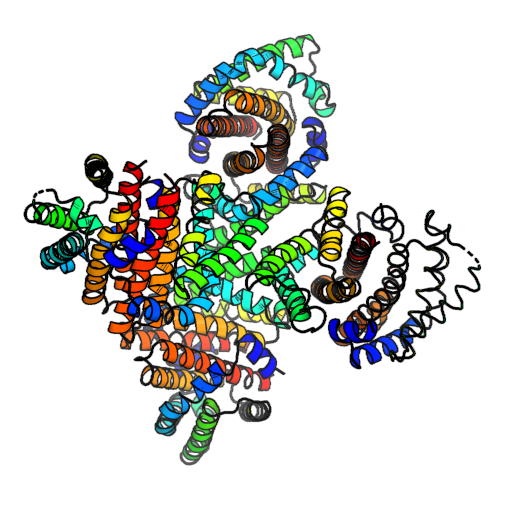13 LYS H O 1
ATOM 9598 N N A ARG H 1 14 ? 30.966 -39.362 -43.767 0.50 27.45 14 ARG H N 1
ATOM 9599 N N B ARG H 1 14 ? 29.798 -37.801 -44.260 0.50 26.83 14 ARG H N 1
ATOM 9600 C CA A ARG H 1 14 ? 29.641 -39.893 -44.060 0.50 27.96 14 ARG H CA 1
ATOM 9601 C CA B ARG H 1 14 ? 28.469 -38.273 -44.676 0.50 26.71 14 ARG H CA 1
ATOM 9602 C C A ARG H 1 14 ? 29.088 -40.591 -42.817 0.50 26.60 14 ARG H C 1
ATOM 9603 C C B ARG H 1 14 ? 27.814 -39.097 -43.567 0.50 25.70 14 ARG H C 1
ATOM 9604 O O A ARG H 1 14 ? 27.937 -40.406 -42.455 0.50 27.64 14 ARG H O 1
ATOM 9605 O O B ARG H 1 14 ? 26.606 -38.956 -43.297 0.50 23.35 14 ARG H O 1
ATOM 9620 N N A TYR H 1 15 ? 29.925 -41.381 -42.153 0.50 26.12 15 TYR H N 1
ATOM 9621 N N B TYR H 1 15 ? 28.620 -39.939 -42.913 0.50 24.13 15 TYR H N 1
ATOM 9622 C CA A TYR H 1 15 ? 29.480 -42.163 -41.009 0.50 24.91 15 TYR H CA 1
ATOM 9623 C CA B TYR H 1 15 ? 28.144 -40.770 -41.814 0.50 24.04 15 TYR H CA 1
ATOM 9624 C C A TYR H 1 15 ? 28.854 -41.281 -39.943 0.50 24.17 15 TYR H C 1
ATOM 9625 C C B TYR H 1 15 ? 27.534 -39.950 -40.677 0.50 23.25 15 TYR H C 1
ATOM 9626 O O A TYR H 1 15 ? 27.773 -41.585 -39.438 0.50 23.72 15 TYR H O 1
ATOM 9627 O O B TYR H 1 15 ? 26.491 -40.314 -40.131 0.50 23.58 15 TYR H O 1
ATOM 9644 N N A VAL H 1 16 ? 29.529 -40.180 -39.610 0.50 21.96 16 VAL H N 1
ATOM 9645 N N B VAL H 1 16 ? 28.199 -38.858 -40.303 0.50 22.12 16 VAL H N 1
ATOM 9646 C CA A VAL H 1 16 ? 29.064 -39.297 -38.555 0.50 22.00 16 VAL H CA 1
ATOM 9647 C CA B VAL H 1 16 ? 27.740 -38.037 -39.190 0.50 21.94 16 VAL H CA 1
ATOM 9648 C C A VAL H 1 16 ? 28.057 -38.263 -39.063 0.50 22.22 16 VAL H C 1
ATOM 9649 C C B VAL H 1 16 ? 26.828 -36.899 -39.653 0.50 21.72 16 VAL H C 1
ATOM 9650 O O A VAL H 1 16 ? 27.426 -37.552 -38.271 0.50 22.51 16 VAL H O 1
ATOM 9651 O O B VAL H 1 16 ? 26.356 -36.111 -38.842 0.50 22.40 16 VAL H O 1
ATOM 9658 N N A GLY H 1 17 ? 27.904 -38.175 -40.378 0.50 22.56 17 GLY H N 1
ATOM 9659 N N B GLY H 1 17 ? 26.567 -36.839 -40.955 0.50 21.65 17 GLY H N 1
ATOM 9660 C CA A GLY H 1 17 ? 26.923 -37.256 -40.964 0.50 23.29 17 GLY H CA 1
ATOM 9661 C CA B GLY H 1 17 ? 25.717 -35.804 -41.527 0.50 22.13 17 GLY H CA 1
ATOM 9662 C C A GLY H 1 17 ? 27.405 -35.817 -40.961 0.50 24.11 17 GLY H C 1
ATOM 9663 C C B GLY H 1 17 ? 26.325 -34.414 -41.455 0.50 22.05 17 GLY H C 1
ATOM 9664 O O A GLY H 1 17 ? 26.639 -34.895 -40.675 0.50 24.37 17 GLY H O 1
ATOM 9665 O O B GLY H 1 17 ? 25.635 -33.427 -41.166 0.50 22.40 17 GLY H O 1
ATOM 9666 N N A TRP H 1 18 ? 28.686 -35.643 -41.276 0.50 23.61 18 TRP H N 1
ATOM 9667 N N B TRP H 1 18 ? 27.623 -34.334 -41.715 0.50 21.93 18 TRP H N 1
ATOM 9668 C CA A TRP H 1 18 ? 29.320 -34.331 -41.377 0.50 24.01 18 TRP H CA 1
ATOM 9669 C CA B TRP H 1 18 ? 28.310 -33.044 -41.751 0.50 21.52 18 TRP H CA 1
ATOM 9670 C C A TRP H 1 18 ? 28.707 -33.547 -42.528 0.50 24.72 18 TRP H C 1
ATOM 9671 C C B TRP H 1 18 ? 27.759 -32.176 -42.877 0.50 22.39 18 TRP H C 1
ATOM 9672 O O A TRP H 1 18 ? 28.466 -34.096 -43.605 0.50 23.36 18 TRP H O 1
ATOM 9673 O O B TRP H 1 18 ? 27.850 -32.536 -44.059 0.50 22.02 18 TRP H O 1
ATOM 9694 N N A GLY H 1 19 ? 28.420 -32.271 -42.294 0.50 24.78 19 GLY H N 1
ATOM 9695 N N B GLY H 1 19 ? 27.197 -31.031 -42.518 0.50 22.66 19 GLY H N 1
ATOM 9696 C CA A GLY H 1 19 ? 27.798 -31.440 -43.318 0.50 25.68 19 GLY H CA 1
ATOM 9697 C CA B GLY H 1 19 ? 26.665 -30.120 -43.519 0.50 23.63 19 GLY H CA 1
ATOM 9698 C C A GLY H 1 19 ? 28.078 -29.976 -43.089 0.50 26.60 19 GLY H C 1
ATOM 9699 C C B GLY H 1 19 ? 26.967 -28.673 -43.192 0.50 23.98 19 GLY H C 1
ATOM 9700 O O A GLY H 1 19 ? 28.743 -29.597 -42.121 0.50 26.18 19 GLY H O 1
ATOM 9701 O O B GLY H 1 19 ? 27.683 -28.367 -42.238 0.50 24.16 19 GLY H O 1
ATOM 9702 N N A ASP H 1 20 ? 27.560 -29.139 -43.976 0.50 27.13 20 ASP H N 1
ATOM 9703 N N B ASP H 1 20 ? 26.408 -27.776 -43.986 0.50 24.94 20 ASP H N 1
ATOM 9704 C CA A ASP H 1 20 ? 27.843 -27.717 -43.902 0.50 28.26 20 ASP H CA 1
ATOM 9705 C CA B ASP H 1 20 ? 26.655 -26.354 -43.823 0.50 25.18 20 ASP H CA 1
ATOM 9706 C C A ASP H 1 20 ? 27.242 -27.079 -42.659 0.50 26.79 20 ASP H C 1
ATOM 9707 C C B ASP H 1 20 ? 26.203 -25.860 -42.458 0.50 24.16 20 ASP H C 1
ATOM 9708 O O A ASP H 1 20 ? 27.743 -26.062 -42.179 0.50 26.75 20 ASP H O 1
ATOM 9709 O O B ASP H 1 20 ? 26.807 -24.946 -41.899 0.50 23.09 20 ASP H O 1
ATOM 9718 N N A GLY H 1 21 ? 26.177 -27.681 -42.134 0.50 25.57 21 GLY H N 1
ATOM 9719 N N B GLY H 1 21 ? 25.152 -26.476 -41.923 0.50 23.21 21 GLY H N 1
ATOM 9720 C CA A GLY H 1 21 ? 25.593 -27.233 -40.869 0.50 25.02 21 GLY H CA 1
ATOM 9721 C CA B GLY H 1 21 ? 24.656 -26.144 -40.586 0.50 22.93 21 GLY H CA 1
ATOM 9722 C C A GLY H 1 21 ? 26.604 -27.343 -39.736 0.50 24.15 21 GLY H C 1
ATOM 9723 C C B GLY H 1 21 ? 25.737 -26.243 -39.520 0.50 23.62 21 GLY H C 1
ATOM 9724 O O A GLY H 1 21 ? 26.675 -26.482 -38.856 0.50 25.15 21 GLY H O 1
ATOM 9725 O O B GLY H 1 21 ? 25.852 -25.376 -38.638 0.50 23.83 21 GLY H O 1
ATOM 9726 N N A ASP H 1 22 ? 27.394 -28.409 -39.765 0.50 22.95 22 AS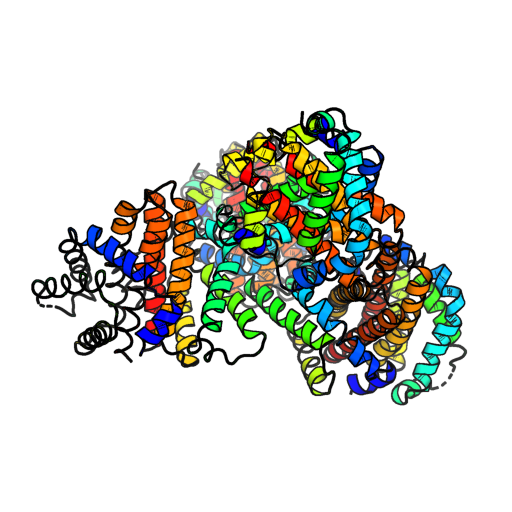P H N 1
ATOM 9727 N N B ASP H 1 22 ? 26.523 -27.314 -39.588 0.50 22.78 22 ASP H N 1
ATOM 9728 C CA A ASP H 1 22 ? 28.405 -28.651 -38.750 0.50 21.69 22 ASP H CA 1
ATOM 9729 C CA B ASP H 1 22 ? 27.612 -27.528 -38.644 0.50 22.26 22 ASP H CA 1
ATOM 9730 C C A ASP H 1 22 ? 29.476 -27.588 -38.852 0.50 21.31 22 ASP H C 1
ATOM 9731 C C B ASP H 1 22 ? 28.707 -26.473 -38.850 0.50 21.92 22 ASP H C 1
ATOM 9732 O O A ASP H 1 22 ? 29.926 -27.031 -37.864 0.50 19.93 22 ASP H O 1
ATOM 9733 O O B ASP H 1 22 ? 29.160 -25.840 -37.900 0.50 21.22 22 ASP H O 1
ATOM 9742 N N A GLU H 1 23 ? 29.855 -27.299 -40.083 0.50 21.26 23 GLU H N 1
ATOM 9743 N N B GLU H 1 23 ? 29.122 -26.281 -40.096 0.50 21.59 23 GLU H N 1
ATOM 9744 C CA A GLU H 1 23 ? 30.904 -26.354 -40.352 0.50 21.45 23 GLU H CA 1
ATOM 9745 C CA B GLU H 1 23 ? 30.168 -25.320 -40.399 0.50 22.66 23 GLU H CA 1
ATOM 9746 C C A GLU H 1 23 ? 30.509 -24.949 -39.887 0.50 22.09 23 GLU H C 1
ATOM 9747 C C B GLU H 1 23 ? 29.801 -23.941 -39.858 0.50 23.19 23 GLU H C 1
ATOM 9748 O O A GLU H 1 23 ? 31.287 -24.273 -39.214 0.50 21.01 23 GLU H O 1
ATOM 9749 O O B GLU H 1 23 ? 30.640 -23.252 -39.263 0.50 22.89 23 GLU H O 1
ATOM 9760 N N A ARG H 1 24 ? 29.288 -24.535 -40.207 0.50 23.39 24 ARG H N 1
ATOM 9761 N N B ARG H 1 24 ? 28.544 -23.548 -40.042 0.50 23.82 24 ARG H N 1
ATOM 9762 C CA A ARG H 1 24 ? 28.781 -23.223 -39.802 0.50 24.81 24 ARG H CA 1
ATOM 9763 C CA B ARG H 1 24 ? 28.064 -22.292 -39.492 0.50 25.54 24 ARG H CA 1
ATOM 9764 C C A ARG H 1 24 ? 28.643 -23.072 -38.281 0.50 25.28 24 ARG H C 1
ATOM 9765 C C B ARG H 1 24 ? 28.140 -22.367 -37.978 0.50 25.04 24 ARG H C 1
ATOM 9766 O O A ARG H 1 24 ? 28.977 -22.026 -37.712 0.50 26.15 24 ARG H O 1
ATOM 9767 O O B ARG H 1 24 ? 28.330 -21.353 -37.300 0.50 23.90 24 ARG H O 1
ATOM 9782 N N A ALA H 1 25 ? 28.147 -24.107 -37.617 0.50 24.86 25 ALA H N 1
ATOM 9783 N N B ALA H 1 25 ? 28.023 -23.592 -37.474 0.50 24.69 25 ALA H N 1
ATOM 9784 C CA A ALA H 1 25 ? 28.032 -24.076 -36.162 0.50 25.75 25 ALA H CA 1
ATOM 9785 C CA B ALA H 1 25 ? 28.035 -23.871 -36.047 0.50 25.30 25 ALA H CA 1
ATOM 9786 C C A ALA H 1 25 ? 29.400 -23.836 -35.512 0.50 25.03 25 ALA H C 1
ATOM 9787 C C B ALA H 1 25 ? 29.445 -23.807 -35.450 0.50 24.69 25 ALA H C 1
ATOM 9788 O O A ALA H 1 25 ? 29.524 -23.077 -34.550 0.50 25.49 25 ALA H O 1
ATOM 9789 O O B ALA H 1 25 ? 29.642 -23.142 -34.433 0.50 24.59 25 ALA H O 1
ATOM 9792 N N . LEU H 1 26 ? 30.414 -24.513 -36.035 1.00 25.37 26 LEU H N 1
ATOM 9793 C CA . LEU H 1 26 ? 31.806 -24.408 -35.529 1.00 24.64 26 LEU H CA 1
ATOM 9794 C C . LEU H 1 26 ? 32.379 -22.995 -35.677 1.00 25.68 26 LEU H C 1
ATOM 9795 O O . LEU H 1 26 ? 33.095 -22.525 -34.789 1.00 21.87 26 LEU H O 1
ATOM 9800 N N . ARG H 1 27 ? 32.024 -22.309 -36.775 1.00 25.14 27 ARG H N 1
ATOM 9801 C CA A ARG H 1 27 ? 32.439 -20.917 -36.982 0.50 25.47 27 ARG H CA 1
ATOM 9802 C CA B ARG H 1 27 ? 32.433 -20.918 -36.976 0.50 26.10 27 ARG H CA 1
ATOM 9803 C C . ARG H 1 27 ? 31.825 -19.972 -35.949 1.00 25.77 27 ARG H C 1
ATOM 9804 O O . ARG H 1 27 ? 32.485 -19.039 -35.498 1.00 25.49 27 ARG H O 1
ATOM 9819 N N . SER H 1 28 ? 30.572 -20.215 -35.559 1.00 26.19 28 SER H N 1
ATOM 9820 C CA . SER H 1 28 ? 29.953 -19.422 -34.507 1.00 26.79 28 SER H CA 1
ATOM 9821 C C . SER H 1 28 ? 30.645 -19.665 -33.151 1.00 24.70 28 SER H C 1
ATOM 9822 O O . SER H 1 28 ? 30.864 -18.719 -32.383 1.00 23.89 28 SER H O 1
ATOM 9825 N N . LEU H 1 29 ? 31.012 -20.912 -32.877 1.00 23.99 29 LEU H N 1
ATOM 9826 C CA . LEU H 1 29 ? 31.746 -21.228 -31.659 1.00 22.68 29 LEU H CA 1
ATOM 9827 C C . LEU H 1 29 ? 33.159 -20.626 -31.700 1.00 22.04 29 LEU H C 1
ATOM 9828 O O . LEU H 1 29 ? 33.667 -20.168 -30.676 1.00 21.35 29 LEU H O 1
ATOM 9833 N N . HIS H 1 30 ? 33.782 -20.630 -32.881 1.00 21.39 30 HIS H N 1
ATOM 9834 C CA . HIS H 1 30 ? 35.098 -20.014 -33.077 1.00 21.73 30 HIS H CA 1
ATOM 9835 C C . HIS H 1 30 ? 35.093 -18.603 -32.544 1.00 21.09 30 HIS H C 1
ATOM 9836 O O . HIS H 1 30 ? 35.993 -18.215 -31.793 1.00 22.39 30 HIS H O 1
ATOM 9843 N N . GLY H 1 31 ? 34.074 -17.838 -32.929 1.00 22.79 31 GLY H N 1
ATOM 9844 C CA . GLY H 1 31 ? 33.954 -16.438 -32.547 1.00 23.60 31 GLY H CA 1
ATOM 9845 C C . GLY H 1 31 ? 33.931 -16.302 -31.039 1.00 24.36 31 GLY H C 1
ATOM 9846 O O . GLY H 1 31 ? 34.680 -15.508 -30.475 1.00 27.15 31 GLY H O 1
ATOM 9847 N N . ALA H 1 32 ? 33.108 -17.119 -30.384 1.00 22.88 32 ALA H N 1
ATOM 9848 C CA . ALA H 1 32 ? 32.956 -17.057 -28.933 1.00 22.13 32 ALA H CA 1
ATOM 9849 C C . ALA H 1 32 ? 34.199 -17.537 -28.176 1.00 20.69 32 ALA H C 1
ATOM 9850 O O . ALA H 1 32 ? 34.489 -17.039 -27.098 1.00 21.41 32 ALA H O 1
ATOM 9852 N N . ALA H 1 33 ? 34.901 -18.517 -28.734 1.00 19.59 33 ALA H N 1
ATOM 9853 C CA . ALA H 1 33 ? 35.965 -19.220 -28.031 1.00 19.35 33 ALA H CA 1
ATOM 9854 C C . ALA H 1 33 ? 37.344 -18.607 -28.219 1.00 19.31 33 ALA H C 1
ATOM 9855 O O . ALA H 1 33 ? 38.215 -18.837 -27.404 1.00 18.91 33 ALA H O 1
ATOM 9857 N N . ALA H 1 34 ? 37.569 -17.892 -29.325 1.00 19.57 34 ALA H N 1
ATOM 9858 C CA . ALA H 1 34 ? 38.906 -17.396 -29.648 1.00 18.70 34 ALA H CA 1
ATOM 9859 C C . ALA H 1 34 ? 39.660 -16.656 -28.505 1.00 17.47 34 ALA H C 1
ATOM 9860 O O . ALA H 1 34 ? 40.841 -16.929 -28.275 1.00 17.95 34 ALA H O 1
ATOM 9862 N N . PRO H 1 35 ? 38.997 -15.747 -27.776 1.00 17.72 35 PRO H N 1
ATOM 9863 C CA . PRO H 1 35 ? 39.734 -15.110 -26.657 1.00 17.54 35 PRO H CA 1
ATOM 9864 C C . PRO H 1 35 ? 40.156 -16.058 -25.540 1.00 17.32 35 PRO H C 1
ATOM 9865 O O . PRO H 1 35 ? 41.029 -15.714 -24.716 1.00 16.89 35 PRO H O 1
ATOM 9869 N N . HIS H 1 36 ? 39.524 -17.236 -25.506 1.00 16.45 36 HIS H N 1
ATOM 9870 C CA . HIS H 1 36 ? 39.787 -18.270 -24.522 1.00 15.33 36 HIS H CA 1
ATOM 9871 C C . HIS H 1 36 ? 40.839 -19.279 -24.964 1.00 15.10 36 HIS H C 1
ATOM 9872 O O . HIS H 1 36 ? 41.266 -20.098 -24.167 1.00 15.07 36 HIS H O 1
ATOM 9879 N N . PHE H 1 37 ? 41.293 -19.232 -26.218 1.00 15.74 37 PHE H N 1
ATOM 9880 C CA . PHE H 1 37 ? 42.275 -20.200 -26.710 1.00 16.15 37 PHE H CA 1
ATOM 9881 C C . PHE H 1 37 ? 43.562 -20.235 -25.854 1.00 17.27 37 PHE H C 1
ATOM 9882 O O . PHE H 1 37 ? 44.046 -21.309 -25.537 1.00 17.34 37 PHE H O 1
ATOM 9890 N N . PRO H 1 38 ? 44.118 -19.067 -25.458 1.00 17.00 38 PRO H N 1
ATOM 9891 C CA . PRO H 1 38 ? 45.298 -19.158 -24.603 1.00 17.33 38 PRO H CA 1
ATOM 9892 C C . PRO H 1 38 ? 45.069 -19.906 -23.292 1.00 16.68 38 PRO H C 1
ATOM 9893 O O . PRO H 1 38 ? 45.906 -20.708 -22.887 1.00 16.53 38 PRO H O 1
ATOM 9897 N N . ARG H 1 39 ? 43.937 -19.673 -22.655 1.00 17.46 39 ARG H N 1
ATOM 9898 C CA . ARG H 1 39 ? 43.605 -20.368 -21.403 1.00 17.92 39 ARG H CA 1
ATOM 9899 C C . ARG H 1 39 ? 43.315 -21.866 -21.645 1.00 17.74 39 ARG H C 1
ATOM 9900 O O . ARG H 1 39 ? 43.713 -22.715 -20.842 1.00 18.06 39 ARG H O 1
ATOM 9908 N N . LEU H 1 40 ? 42.643 -22.189 -22.743 1.00 17.43 40 LEU H N 1
ATOM 9909 C CA . LEU H 1 40 ? 42.416 -23.599 -23.104 1.00 17.77 40 LEU H CA 1
ATOM 9910 C C . LEU H 1 40 ? 43.747 -24.300 -23.307 1.00 17.29 40 LEU H C 1
ATOM 9911 O O . LEU H 1 40 ? 43.931 -25.429 -22.850 1.00 17.54 40 LEU H O 1
ATOM 9916 N N . ALA H 1 41 ? 44.706 -23.632 -23.961 1.00 16.95 41 ALA H N 1
ATOM 9917 C CA . ALA H 1 41 ? 46.050 -24.204 -24.113 1.00 17.25 41 ALA H CA 1
ATOM 9918 C C . ALA H 1 41 ? 46.721 -24.363 -22.767 1.00 18.59 41 ALA H C 1
ATOM 9919 O O . ALA H 1 41 ? 47.340 -25.395 -22.495 1.00 17.29 41 ALA H O 1
ATOM 9921 N N . GLU H 1 42 ? 46.608 -23.349 -21.908 1.00 20.10 42 GLU H N 1
ATOM 9922 C CA . GLU H 1 42 ? 47.214 -23.445 -20.581 1.00 21.73 42 GLU H CA 1
ATOM 9923 C C . GLU H 1 42 ? 46.682 -24.661 -19.813 1.00 21.10 42 GLU H C 1
ATOM 9924 O O . GLU H 1 42 ? 47.477 -25.400 -19.218 1.00 22.02 42 GLU H O 1
ATOM 9930 N N . GLU H 1 43 ? 45.368 -24.889 -19.843 1.00 19.64 43 GLU H N 1
ATOM 9931 C CA . GLU H 1 43 ? 44.774 -26.069 -19.159 1.00 20.40 43 GLU H CA 1
ATOM 9932 C C . GLU H 1 43 ? 45.269 -27.400 -19.740 1.00 19.96 43 GLU H C 1
ATOM 9933 O O . GLU H 1 43 ? 45.499 -28.383 -19.007 1.00 19.15 43 GLU H O 1
ATOM 9939 N N . PHE H 1 44 ? 45.409 -27.434 -21.063 1.00 19.37 44 PHE H N 1
ATOM 9940 C CA . PHE H 1 44 ? 45.887 -28.617 -21.773 1.00 18.45 44 PHE H CA 1
ATOM 9941 C C . PHE H 1 44 ? 47.296 -29.001 -21.316 1.00 18.97 44 PHE H C 1
ATOM 9942 O O . PHE H 1 44 ? 47.547 -30.173 -20.992 1.00 19.53 44 PHE H O 1
ATOM 9950 N N . TYR H 1 45 ? 48.215 -28.027 -21.252 1.00 17.71 45 TYR H N 1
ATOM 9951 C CA . TYR H 1 45 ? 49.579 -28.284 -20.782 1.00 17.53 45 TYR H CA 1
ATOM 9952 C C . TYR H 1 45 ? 49.681 -28.483 -19.267 1.00 19.07 45 TYR H C 1
ATOM 9953 O O . TYR H 1 45 ? 50.487 -29.307 -18.824 1.00 20.45 45 TYR H O 1
ATOM 9962 N N . ASP H 1 46 ? 48.883 -27.779 -18.475 1.00 19.95 46 ASP H N 1
ATOM 9963 C CA . ASP H 1 46 ? 48.815 -28.086 -17.039 1.00 23.04 46 ASP H CA 1
ATOM 9964 C C . ASP H 1 46 ? 48.456 -29.562 -16.775 1.00 23.65 46 ASP H C 1
ATOM 9965 O O . ASP H 1 46 ? 49.059 -30.184 -15.895 1.00 25.59 46 ASP H O 1
ATOM 9970 N N . ARG H 1 47 ? 47.532 -30.131 -17.545 1.00 24.20 47 ARG H N 1
ATOM 9971 C CA . ARG H 1 47 ? 47.167 -31.551 -17.359 1.00 24.69 47 ARG H CA 1
ATOM 9972 C C . ARG H 1 47 ? 48.304 -32.499 -17.739 1.00 26.10 47 ARG H C 1
ATOM 9973 O O . ARG H 1 47 ? 48.604 -33.460 -17.012 1.00 24.89 47 ARG H O 1
ATOM 9981 N N . ILE H 1 48 ? 48.978 -32.212 -18.852 1.00 24.23 48 ILE H N 1
ATOM 9982 C CA . ILE H 1 48 ? 50.156 -32.994 -19.230 1.00 23.54 48 ILE H CA 1
ATOM 9983 C C . ILE H 1 48 ? 51.222 -32.941 -18.155 1.00 24.68 48 ILE H C 1
ATOM 9984 O O . ILE H 1 48 ? 51.763 -33.977 -17.772 1.00 26.94 48 ILE H O 1
ATOM 9989 N N . LEU H 1 49 ? 51.537 -31.732 -17.689 1.00 25.23 49 LEU H N 1
ATOM 9990 C CA . LEU H 1 49 ? 52.621 -31.524 -16.729 1.00 26.69 49 LEU H CA 1
ATOM 9991 C C . LEU H 1 49 ? 52.304 -32.061 -15.335 1.00 28.48 49 LEU H C 1
ATOM 9992 O O . LEU H 1 49 ? 53.220 -32.391 -14.577 1.00 28.03 49 LEU H O 1
ATOM 9997 N N . GLY H 1 50 ? 51.022 -32.159 -14.998 1.00 29.83 50 GLY H N 1
ATOM 9998 C CA . GLY H 1 50 ? 50.612 -32.772 -13.721 1.00 31.26 50 GLY H CA 1
ATOM 9999 C C . GLY H 1 50 ? 50.436 -34.279 -13.754 1.00 33.34 50 GLY H C 1
ATOM 10000 O O . GLY H 1 50 ? 50.055 -34.871 -12.735 1.00 33.34 50 GLY H O 1
ATOM 10001 N N . HIS H 1 51 ? 50.686 -34.911 -14.905 1.00 33.86 51 HIS H N 1
ATOM 10002 C CA . HIS H 1 51 ? 50.465 -36.338 -15.068 1.00 34.55 51 HIS H CA 1
ATOM 10003 C C . HIS H 1 51 ? 51.781 -37.046 -15.389 1.00 36.17 51 HIS H C 1
ATOM 10004 O O . HIS H 1 51 ? 52.347 -36.847 -16.465 1.00 34.05 51 HIS H O 1
ATOM 10011 N N . GLU H 1 52 ? 52.244 -37.896 -14.467 1.00 37.16 52 GLU H N 1
ATOM 10012 C CA . GLU H 1 52 ? 53.592 -38.492 -14.549 1.00 37.43 52 GLU H CA 1
ATOM 10013 C C . GLU H 1 52 ? 53.884 -39.223 -15.867 1.00 34.88 52 GLU H C 1
ATOM 10014 O O . GLU H 1 52 ? 54.937 -39.028 -16.457 1.00 37.07 52 GLU H O 1
ATOM 10020 N N . GLY H 1 53 ? 52.951 -40.029 -16.350 1.00 35.53 53 GLY H N 1
ATOM 10021 C CA . GLY H 1 53 ? 53.126 -40.732 -17.631 1.00 35.01 53 GLY H CA 1
ATOM 10022 C C . GLY H 1 53 ? 53.212 -39.813 -18.845 1.00 34.13 53 GLY H C 1
ATOM 10023 O O . GLY H 1 53 ? 54.073 -39.985 -19.711 1.00 36.06 53 GLY H O 1
ATOM 10024 N N . ALA H 1 54 ? 52.337 -38.817 -18.905 1.00 33.01 54 ALA H N 1
ATOM 10025 C CA . ALA H 1 54 ? 52.312 -37.876 -20.047 1.00 31.57 54 ALA H CA 1
ATOM 10026 C C . ALA H 1 54 ? 53.511 -36.913 -20.046 1.00 30.83 54 ALA H C 1
ATOM 10027 O O . ALA H 1 54 ? 54.128 -36.704 -21.092 1.00 30.78 54 ALA H O 1
ATOM 10029 N N . ARG H 1 55 ? 53.859 -36.372 -18.874 1.00 30.33 55 ARG H N 1
ATOM 10030 C CA A ARG H 1 55 ? 54.959 -35.396 -18.800 0.50 32.10 55 ARG H CA 1
ATOM 10031 C CA B ARG H 1 55 ? 54.981 -35.428 -18.691 0.50 32.17 55 ARG H CA 1
ATOM 10032 C C . ARG H 1 55 ? 56.321 -35.959 -19.228 1.00 32.17 55 ARG H C 1
ATOM 10033 O O . ARG H 1 55 ? 57.169 -35.196 -19.661 1.00 31.65 55 ARG H O 1
ATOM 10048 N N . THR H 1 56 ? 56.525 -37.277 -19.171 1.00 32.29 56 THR H N 1
ATOM 10049 C CA . THR H 1 56 ? 57.818 -37.840 -19.594 1.00 33.52 56 THR H CA 1
ATOM 10050 C C . THR H 1 56 ? 58.052 -37.781 -21.112 1.00 31.64 56 THR H C 1
ATOM 10051 O O . THR H 1 56 ? 59.193 -37.841 -21.545 1.00 31.66 56 THR H O 1
ATOM 10055 N N . ALA H 1 57 ? 56.981 -37.652 -21.893 1.00 29.60 57 ALA H N 1
ATOM 10056 C CA . ALA H 1 57 ? 57.074 -37.408 -23.337 1.00 29.39 57 ALA H CA 1
ATOM 10057 C C . ALA H 1 57 ? 57.671 -36.039 -23.711 1.00 29.65 57 ALA H C 1
ATOM 10058 O O . ALA H 1 57 ? 58.077 -35.858 -24.858 1.00 27.35 57 ALA H O 1
ATOM 10060 N N . LEU H 1 58 ? 57.701 -35.096 -22.764 1.00 28.18 58 LEU H N 1
ATOM 10061 C CA . LEU H 1 58 ? 58.308 -33.771 -22.948 1.00 29.14 58 LEU H CA 1
ATOM 10062 C C . LEU H 1 58 ? 59.784 -33.804 -22.588 1.00 28.93 58 LEU H C 1
ATOM 10063 O O . LEU H 1 58 ? 60.152 -33.758 -21.412 1.00 30.98 58 LEU H O 1
ATOM 10068 N N . VAL H 1 59 ? 60.626 -33.919 -23.609 1.00 25.67 59 VAL H N 1
ATOM 10069 C CA . VAL H 1 59 ? 62.074 -34.045 -23.446 1.00 26.34 59 VAL H CA 1
ATOM 10070 C C . VAL H 1 59 ? 62.818 -32.855 -24.051 1.00 27.40 59 VAL H C 1
ATOM 10071 O O . VAL H 1 59 ? 64.030 -32.896 -24.220 1.00 27.52 59 VAL H O 1
ATOM 10075 N N . GLY H 1 60 ? 62.077 -31.793 -24.371 1.00 27.71 60 GLY H N 1
ATOM 10076 C CA . GLY H 1 60 ? 62.653 -30.560 -24.869 1.00 29.58 60 GLY H CA 1
ATOM 10077 C C . GLY H 1 60 ? 63.144 -29.720 -23.711 1.00 30.97 60 GLY H C 1
ATOM 10078 O O . GLY H 1 60 ? 63.133 -30.147 -22.553 1.00 36.38 60 GLY H O 1
ATOM 10079 N N . GLY H 1 61 ? 63.593 -28.520 -24.016 1.00 32.56 61 GLY H N 1
ATOM 10080 C CA . GLY H 1 61 ? 64.110 -27.630 -22.982 1.00 30.44 61 GLY H CA 1
ATOM 10081 C C . GLY H 1 61 ? 63.015 -26.827 -22.314 1.00 28.35 61 GLY H C 1
ATOM 10082 O O . GLY H 1 61 ? 61.832 -27.146 -22.420 1.00 26.92 61 GLY H O 1
ATOM 10083 N N . GLU H 1 62 ? 63.433 -25.779 -21.614 1.00 28.87 62 GLU H N 1
ATOM 10084 C CA . GLU H 1 62 ? 62.524 -24.854 -20.929 1.00 30.35 62 GLU H CA 1
ATOM 10085 C C . GLU H 1 62 ? 61.585 -24.088 -21.868 1.00 26.59 62 GLU H C 1
ATOM 10086 O O . GLU H 1 62 ? 60.574 -23.568 -21.423 1.00 25.72 62 GLU H O 1
ATOM 10092 N N . SER H 1 63 ? 61.938 -23.971 -23.142 1.00 24.75 63 SER H N 1
ATOM 10093 C CA . SER H 1 63 ? 61.072 -23.306 -24.125 1.00 23.73 63 SER H CA 1
ATOM 10094 C C . SER H 1 63 ? 59.985 -24.216 -24.746 1.00 23.22 63 SER H C 1
ATOM 10095 O O . SER H 1 63 ? 59.131 -23.730 -25.474 1.00 20.65 63 SER H O 1
ATOM 10098 N N . GLN H 1 64 ? 60.011 -25.526 -24.479 1.00 21.74 64 GLN H N 1
ATOM 10099 C CA . GLN H 1 64 ? 59.164 -26.437 -25.236 1.00 20.87 64 GLN H CA 1
ATOM 10100 C C . GLN H 1 64 ? 57.667 -26.159 -25.056 1.00 18.62 64 GLN H C 1
ATOM 10101 O O . GLN H 1 64 ? 56.943 -26.089 -26.032 1.00 17.61 64 GLN H O 1
ATOM 10107 N N . VAL H 1 65 ? 57.214 -26.020 -23.813 1.00 17.97 65 VAL H N 1
ATOM 10108 C CA . VAL H 1 65 ? 55.790 -25.768 -23.541 1.00 18.81 65 VAL H CA 1
ATOM 10109 C C . VAL H 1 65 ? 55.347 -24.428 -24.174 1.00 18.31 65 VAL H C 1
ATOM 10110 O O . VAL H 1 65 ? 54.253 -24.323 -24.725 1.00 16.97 65 VAL H O 1
ATOM 10114 N N . GLY H 1 66 ? 56.220 -23.420 -24.127 1.00 18.41 66 GLY H N 1
ATOM 10115 C CA . GLY H 1 66 ? 55.954 -22.171 -24.834 1.00 17.82 66 GLY H CA 1
ATOM 10116 C C . GLY H 1 66 ? 55.681 -22.362 -26.314 1.00 17.36 66 GLY H C 1
ATOM 10117 O O . GLY H 1 66 ? 54.702 -21.838 -26.841 1.00 16.72 66 GLY H O 1
ATOM 10118 N N . HIS H 1 67 ? 56.544 -23.115 -26.981 1.00 17.50 67 HIS H N 1
ATOM 10119 C CA . HIS H 1 67 ? 56.371 -23.404 -28.399 1.00 17.95 67 HIS H CA 1
ATOM 10120 C C . HIS H 1 67 ? 55.084 -24.214 -28.659 1.00 17.54 67 HIS H C 1
ATOM 10121 O O . HIS H 1 67 ? 54.350 -23.933 -29.583 1.00 16.19 67 HIS H O 1
ATOM 10128 N N . LEU H 1 68 ? 54.827 -25.226 -27.840 1.00 17.89 68 LEU H N 1
ATOM 10129 C CA . LEU H 1 68 ? 53.630 -26.047 -28.034 1.00 17.91 68 LEU H CA 1
ATOM 10130 C C . LEU H 1 68 ? 52.344 -25.257 -27.857 1.00 16.82 68 LEU H C 1
ATOM 10131 O O . LEU H 1 68 ? 51.367 -25.511 -28.568 1.00 17.34 68 LEU H O 1
ATOM 10136 N N . LYS H 1 69 ? 52.347 -24.295 -26.931 1.00 16.35 69 LYS H N 1
ATOM 10137 C CA . LYS H 1 69 ? 51.196 -23.402 -26.729 1.00 16.94 69 LYS H CA 1
ATOM 10138 C C . LYS H 1 69 ? 50.887 -22.628 -28.006 1.00 16.78 69 LYS H C 1
ATOM 10139 O O . LYS H 1 69 ? 49.718 -22.507 -28.409 1.00 17.23 69 LYS H O 1
ATOM 10145 N N . VAL H 1 70 ? 51.935 -22.183 -28.701 1.00 17.16 70 VAL H N 1
ATOM 10146 C CA . VAL H 1 70 ? 51.744 -21.457 -29.970 1.00 16.83 70 VAL H CA 1
ATOM 10147 C C . VAL H 1 70 ? 51.057 -22.361 -31.005 1.00 17.27 70 VAL H C 1
ATOM 10148 O O . VAL H 1 70 ? 50.052 -21.958 -31.608 1.00 16.46 70 VAL H O 1
ATOM 10152 N N . THR H 1 71 ? 51.584 -23.577 -31.186 1.00 17.02 71 THR H N 1
ATOM 10153 C CA . THR H 1 71 ? 51.006 -24.510 -32.157 1.00 17.82 71 THR H CA 1
ATOM 10154 C C . THR H 1 71 ? 49.602 -24.990 -31.737 1.00 16.44 71 THR H C 1
ATOM 10155 O O . THR H 1 71 ? 48.790 -25.309 -32.604 1.00 16.40 71 THR H O 1
ATOM 10159 N N . MET H 1 72 ? 49.307 -25.008 -30.433 1.00 15.84 72 MET H N 1
ATOM 10160 C CA . MET H 1 72 ? 47.988 -25.443 -29.960 1.00 15.91 72 MET H CA 1
ATOM 10161 C C . MET H 1 72 ? 46.946 -24.349 -30.137 1.00 16.48 72 MET H C 1
ATOM 10162 O O . MET H 1 72 ? 45.791 -24.622 -30.458 1.00 15.78 72 MET H O 1
ATOM 10167 N N . ILE H 1 73 ? 47.331 -23.090 -29.924 1.00 16.04 73 ILE H N 1
ATOM 10168 C CA . ILE H 1 73 ? 46.411 -21.993 -30.210 1.00 16.55 73 ILE H CA 1
ATOM 10169 C C . ILE H 1 73 ? 46.043 -22.014 -31.702 1.00 16.21 73 ILE H C 1
ATOM 10170 O O . ILE H 1 73 ? 44.889 -21.829 -32.055 1.00 16.25 73 ILE H O 1
ATOM 10175 N N . ALA H 1 74 ? 47.027 -22.250 -32.561 1.00 15.80 74 ALA H N 1
ATOM 10176 C CA . ALA H 1 74 ? 46.807 -22.356 -34.012 1.00 16.35 74 ALA H CA 1
ATOM 10177 C C . ALA H 1 74 ? 45.918 -23.552 -34.352 1.00 16.98 74 ALA H C 1
ATOM 10178 O O . ALA H 1 74 ? 45.050 -23.461 -35.236 1.00 17.54 74 ALA H O 1
ATOM 10180 N N . TRP H 1 75 ? 46.145 -24.646 -33.634 1.00 17.55 75 TRP H N 1
ATOM 10181 C CA . TRP H 1 75 ? 45.337 -25.875 -33.788 1.00 17.15 75 TRP H CA 1
ATOM 10182 C C . TRP H 1 75 ? 43.867 -25.614 -33.473 1.00 18.06 75 TRP H C 1
ATOM 10183 O O . TRP H 1 75 ? 42.978 -25.924 -34.276 1.00 17.88 75 TRP H O 1
ATOM 10194 N N . LEU H 1 76 ? 43.598 -24.975 -32.335 1.00 16.63 76 LEU H N 1
ATOM 10195 C CA . LEU H 1 76 ? 42.245 -24.611 -31.965 1.00 16.77 76 LEU H CA 1
ATOM 10196 C C . LEU H 1 76 ? 41.568 -23.630 -32.943 1.00 17.54 76 LEU H C 1
ATOM 10197 O O . LEU H 1 76 ? 40.382 -23.758 -33.257 1.00 16.57 76 LEU H O 1
ATOM 10202 N N . ASP H 1 77 ? 42.330 -22.644 -33.422 1.00 17.30 77 ASP H N 1
ATOM 10203 C CA . ASP H 1 77 ? 41.818 -21.661 -34.345 1.00 18.48 77 ASP H CA 1
ATOM 10204 C C . ASP H 1 77 ? 41.358 -22.305 -35.647 1.00 18.89 77 ASP H C 1
ATOM 10205 O O . ASP H 1 77 ? 40.298 -21.958 -36.157 1.00 19.41 77 ASP H O 1
ATOM 10210 N N . GLU H 1 78 ? 42.138 -23.242 -36.166 1.00 19.49 78 GLU H N 1
ATOM 10211 C CA A GLU H 1 78 ? 41.778 -23.949 -37.398 0.50 20.70 78 GLU H CA 1
ATOM 10212 C CA B GLU H 1 78 ? 41.754 -23.913 -37.404 0.50 20.73 78 GLU H CA 1
ATOM 10213 C C . GLU H 1 78 ? 40.669 -24.976 -37.127 1.00 21.00 78 GLU H C 1
ATOM 10214 O O . GLU H 1 78 ? 39.784 -25.168 -37.953 1.00 22.07 78 GLU H O 1
ATOM 10225 N N . LEU H 1 79 ? 40.709 -25.605 -35.947 1.00 18.75 79 LEU H N 1
ATOM 10226 C CA . LEU H 1 79 ? 39.679 -26.586 -35.548 1.00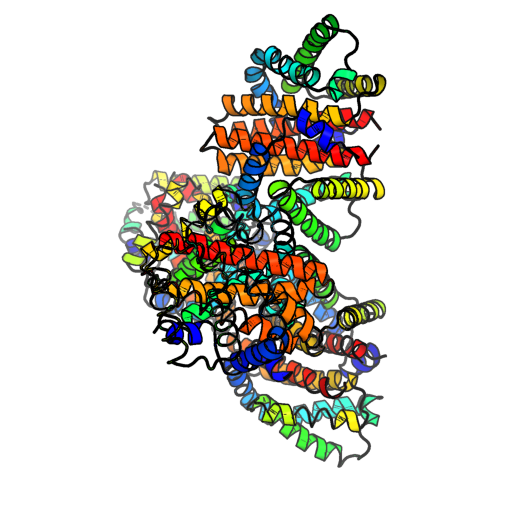 18.83 79 LEU H CA 1
ATOM 10227 C C . LEU H 1 79 ? 38.281 -26.029 -35.703 1.00 19.39 79 LEU H C 1
ATOM 10228 O O . LEU H 1 79 ? 37.391 -26.700 -36.259 1.00 21.88 79 LEU H O 1
ATOM 10233 N N . LEU H 1 80 ? 38.076 -24.823 -35.176 1.00 18.73 80 LEU H N 1
ATOM 10234 C CA . LEU H 1 80 ? 36.790 -24.168 -35.183 1.00 19.51 80 LEU H CA 1
ATOM 10235 C C . LEU H 1 80 ? 36.556 -23.252 -36.387 1.00 20.42 80 LEU H C 1
ATOM 10236 O O . LEU H 1 80 ? 35.417 -22.942 -36.689 1.00 22.23 80 LEU H O 1
ATOM 10241 N N . GLY H 1 81 ? 37.627 -22.780 -37.038 1.00 20.03 81 GLY H N 1
ATOM 10242 C CA . GLY H 1 81 ? 37.495 -21.882 -38.186 1.00 21.90 81 GLY H CA 1
ATOM 10243 C C . GLY H 1 81 ? 37.337 -22.573 -39.524 1.00 22.22 81 GLY H C 1
ATOM 10244 O O . GLY H 1 81 ? 36.624 -22.078 -40.404 1.00 26.79 81 GLY H O 1
ATOM 10245 N N . GLY H 1 82 ? 38.042 -23.673 -39.703 1.00 23.24 82 GLY H N 1
ATOM 10246 C CA . GLY H 1 82 ? 38.021 -24.418 -40.954 1.00 26.31 82 GLY H CA 1
ATOM 10247 C C . GLY H 1 82 ? 38.712 -23.647 -42.075 1.00 28.56 82 GLY H C 1
ATOM 10248 O O . GLY H 1 82 ? 39.501 -22.748 -41.782 1.00 29.49 82 GLY H O 1
ATOM 10249 N N . PRO H 1 83 ? 38.446 -23.975 -43.350 1.00 29.09 83 PRO H N 1
ATOM 10250 C CA . PRO H 1 83 ? 37.552 -25.061 -43.752 1.00 29.33 83 PRO H CA 1
ATOM 10251 C C . PRO H 1 83 ? 38.123 -26.425 -43.454 1.00 26.88 83 PRO H C 1
ATOM 10252 O O . PRO H 1 83 ? 39.331 -26.587 -43.240 1.00 26.99 83 PRO H O 1
ATOM 10256 N N . TRP H 1 84 ? 37.240 -27.413 -43.462 1.00 26.61 84 TRP H N 1
ATOM 10257 C CA . TRP H 1 84 ? 37.576 -28.764 -43.107 1.00 25.90 84 TRP H CA 1
ATOM 10258 C C . TRP H 1 84 ? 37.600 -29.595 -44.386 1.00 31.52 84 TRP H C 1
ATOM 10259 O O . TRP H 1 84 ? 36.815 -30.541 -44.555 1.00 32.75 84 TRP H O 1
ATOM 10270 N N . ASP H 1 85 ? 38.542 -29.229 -45.259 1.00 33.17 85 ASP H N 1
ATOM 10271 C CA . ASP H 1 85 ? 38.692 -29.820 -46.596 1.00 32.62 85 ASP H CA 1
ATOM 10272 C C . ASP H 1 85 ? 39.865 -30.780 -46.627 1.00 32.06 85 ASP H C 1
ATOM 10273 O O . ASP H 1 85 ? 40.494 -31.031 -45.598 1.00 30.58 85 ASP H O 1
ATOM 10278 N N . GLU H 1 86 ? 40.171 -31.334 -47.804 1.00 32.73 86 GLU H N 1
ATOM 10279 C CA . GLU H 1 86 ? 41.251 -32.304 -47.936 1.00 34.09 86 GLU H CA 1
ATOM 10280 C C . GLU H 1 86 ? 42.584 -31.845 -47.335 1.00 31.39 86 GLU H C 1
ATOM 10281 O O . GLU H 1 86 ? 43.250 -32.621 -46.657 1.00 31.50 86 GLU H O 1
ATOM 10287 N N . ALA H 1 87 ? 42.982 -30.603 -47.607 1.00 31.21 87 ALA H N 1
ATOM 10288 C CA . ALA H 1 87 ? 44.263 -30.074 -47.104 1.00 29.82 87 ALA H CA 1
ATOM 10289 C C . ALA H 1 87 ? 44.307 -30.014 -45.572 1.00 27.22 87 ALA H C 1
ATOM 10290 O O . ALA H 1 87 ? 45.337 -30.294 -44.961 1.00 26.70 87 ALA H O 1
ATOM 10292 N N . TYR H 1 88 ? 43.188 -29.627 -44.973 1.00 27.47 88 TYR H N 1
ATOM 10293 C CA . TYR H 1 88 ? 43.035 -29.606 -43.499 1.00 25.80 88 TYR H CA 1
ATOM 10294 C C . TYR H 1 88 ? 43.325 -30.961 -42.886 1.00 25.44 88 TYR H C 1
ATOM 10295 O O . TYR H 1 88 ? 44.141 -31.082 -41.969 1.00 24.11 88 TYR H O 1
ATOM 10304 N N . TRP H 1 89 ? 42.671 -31.999 -43.408 1.00 26.26 89 TRP H N 1
ATOM 10305 C CA . TRP H 1 89 ? 42.805 -33.346 -42.859 1.00 26.77 89 TRP H CA 1
ATOM 10306 C C . TRP H 1 89 ? 44.171 -33.940 -43.128 1.00 27.68 89 TRP H C 1
ATOM 10307 O O . TRP H 1 89 ? 44.697 -34.650 -42.285 1.00 27.49 89 TRP H O 1
ATOM 10318 N N . ASP H 1 90 ? 44.771 -33.617 -44.276 1.00 30.54 90 ASP H N 1
ATOM 10319 C CA . ASP H 1 90 ? 46.179 -33.993 -44.551 1.00 32.16 90 ASP H CA 1
ATOM 10320 C C . ASP H 1 90 ? 47.138 -33.418 -43.505 1.00 28.90 90 ASP H C 1
ATOM 10321 O O . ASP H 1 90 ? 48.058 -34.109 -43.059 1.00 28.17 90 ASP H O 1
ATOM 10326 N N . ARG H 1 91 ? 46.928 -32.160 -43.126 1.00 28.68 91 ARG H N 1
ATOM 10327 C CA . ARG H 1 91 ? 47.703 -31.565 -42.030 1.00 28.93 91 ARG H CA 1
ATOM 10328 C C . ARG H 1 91 ? 47.457 -32.305 -40.705 1.00 26.90 91 ARG H C 1
ATOM 10329 O O . ARG H 1 91 ? 48.400 -32.530 -39.960 1.00 27.40 91 ARG H O 1
ATOM 10337 N N . ARG H 1 92 ? 46.215 -32.712 -40.426 1.00 27.10 92 ARG H N 1
ATOM 10338 C CA . ARG H 1 92 ? 45.939 -33.442 -39.167 1.00 27.07 92 ARG H CA 1
ATOM 10339 C C . ARG H 1 92 ? 46.616 -34.812 -39.157 1.00 27.07 92 ARG H C 1
ATOM 10340 O O . ARG H 1 92 ? 47.162 -35.234 -38.137 1.00 24.84 92 ARG H O 1
ATOM 10348 N N . TYR H 1 93 ? 46.636 -35.492 -40.308 1.00 31.57 93 TYR H N 1
ATOM 10349 C CA A TYR H 1 93 ? 47.375 -36.745 -40.444 0.60 31.65 93 TYR H CA 1
ATOM 10350 C CA B TYR H 1 93 ? 47.394 -36.756 -40.429 0.40 30.34 93 TYR H CA 1
ATOM 10351 C C . TYR H 1 93 ? 48.850 -36.536 -40.029 1.00 29.76 93 TYR H C 1
ATOM 10352 O O . TYR H 1 93 ? 49.409 -37.272 -39.204 1.00 28.27 93 TYR H O 1
ATOM 10369 N N . ARG H 1 94 ? 49.471 -35.497 -40.579 1.00 30.25 94 ARG H N 1
ATOM 10370 C CA . ARG H 1 94 ? 50.866 -35.189 -40.250 1.00 30.10 94 ARG H CA 1
ATOM 10371 C C . ARG H 1 94 ? 51.056 -34.890 -38.762 1.00 25.71 94 ARG H C 1
ATOM 10372 O O . ARG H 1 94 ? 52.062 -35.269 -38.179 1.00 26.08 94 ARG H O 1
ATOM 10380 N N . ILE H 1 95 ? 50.097 -34.181 -38.165 1.00 24.84 95 ILE H N 1
ATOM 10381 C CA . ILE H 1 95 ? 50.112 -33.925 -36.712 1.00 23.98 95 ILE H CA 1
ATOM 10382 C C . ILE H 1 95 ? 50.069 -35.251 -35.956 1.00 23.02 95 ILE H C 1
ATOM 10383 O O . ILE H 1 95 ? 50.830 -35.461 -35.023 1.00 23.10 95 ILE H O 1
ATOM 10388 N N . GLY H 1 96 ? 49.195 -36.154 -36.380 1.00 24.70 96 GLY H N 1
ATOM 10389 C CA . GLY H 1 96 ? 49.165 -37.507 -35.819 1.00 27.10 96 GLY H CA 1
ATOM 10390 C C . GLY H 1 96 ? 50.509 -38.203 -35.881 1.00 26.81 96 GLY H C 1
ATOM 10391 O O . GLY H 1 96 ? 50.983 -38.708 -34.882 1.00 27.35 96 GLY H O 1
ATOM 10392 N N . ARG H 1 97 ? 51.132 -38.197 -37.058 1.00 30.22 97 ARG H N 1
ATOM 10393 C CA . ARG H 1 97 ? 52.456 -38.834 -37.249 1.00 32.28 97 ARG H CA 1
ATOM 10394 C C . ARG H 1 97 ? 53.549 -38.298 -36.335 1.00 30.95 97 ARG H C 1
ATOM 10395 O O . ARG H 1 97 ? 54.455 -39.041 -35.947 1.00 30.70 97 ARG H O 1
ATOM 10403 N N . VAL H 1 98 ? 53.472 -37.015 -35.969 1.00 30.17 98 VAL H N 1
ATOM 10404 C CA . VAL H 1 98 ? 54.450 -36.440 -35.031 1.00 28.26 98 VAL H CA 1
ATOM 10405 C C . VAL H 1 98 ? 54.428 -37.199 -33.716 1.00 26.70 98 VAL H C 1
ATOM 10406 O O . VAL H 1 98 ? 55.469 -37.475 -33.122 1.00 25.88 98 VAL H O 1
ATOM 10410 N N . HIS H 1 99 ? 53.226 -37.530 -33.247 1.00 25.16 99 HIS H N 1
ATOM 10411 C CA . HIS H 1 99 ? 53.096 -38.221 -31.972 1.00 24.72 99 HIS H CA 1
ATOM 10412 C C . HIS H 1 99 ? 53.544 -39.692 -32.069 1.00 24.44 99 HIS H C 1
ATOM 10413 O O . HIS H 1 99 ? 54.116 -40.226 -31.139 1.00 25.93 99 HIS H O 1
ATOM 10420 N N . VAL H 1 100 ? 53.294 -40.301 -33.209 1.00 28.18 100 VAL H N 1
ATOM 10421 C CA . VAL H 1 100 ? 53.844 -41.634 -33.529 1.00 31.63 100 VAL H CA 1
ATOM 10422 C C . VAL H 1 100 ? 55.373 -41.551 -33.467 1.00 32.09 100 VAL H C 1
ATOM 10423 O O . VAL H 1 100 ? 56.002 -42.345 -32.785 1.00 30.55 100 VAL H O 1
ATOM 10427 N N . ARG H 1 101 ? 55.940 -40.516 -34.095 1.00 35.42 101 ARG H N 1
ATOM 10428 C CA . ARG H 1 101 ? 57.402 -40.308 -34.166 1.00 36.48 101 ARG H CA 1
ATOM 10429 C C . ARG H 1 101 ? 58.099 -40.137 -32.798 1.00 34.99 101 ARG H C 1
ATOM 10430 O O . ARG H 1 101 ? 59.204 -40.639 -32.604 1.00 34.63 101 ARG H O 1
ATOM 10438 N N . ILE H 1 102 ? 57.469 -39.448 -31.847 1.00 32.97 102 ILE H N 1
ATOM 10439 C CA . ILE H 1 102 ? 58.028 -39.332 -30.482 1.00 31.64 102 ILE H CA 1
ATOM 10440 C C . ILE H 1 102 ? 57.746 -40.544 -29.595 1.00 32.42 102 ILE H C 1
ATOM 10441 O O . ILE H 1 102 ? 58.221 -40.599 -28.462 1.00 32.76 102 ILE H O 1
ATOM 10446 N N . GLY H 1 103 ? 56.976 -41.502 -30.112 1.00 34.41 103 GLY H N 1
ATOM 10447 C CA . GLY H 1 103 ? 56.609 -42.706 -29.379 1.00 35.46 103 GLY H CA 1
ATOM 10448 C C . GLY H 1 103 ? 55.721 -42.397 -28.184 1.00 33.71 103 GLY H C 1
ATOM 10449 O O . GLY H 1 103 ? 55.935 -42.931 -27.095 1.00 35.76 103 GLY H O 1
ATOM 10450 N N . LEU H 1 104 ? 54.756 -41.502 -28.374 1.00 30.78 104 LEU H N 1
ATOM 10451 C CA . LEU H 1 104 ? 53.842 -41.159 -27.293 1.00 30.41 104 LEU H CA 1
ATOM 10452 C C . LEU H 1 104 ? 52.864 -42.315 -27.158 1.00 29.31 104 LE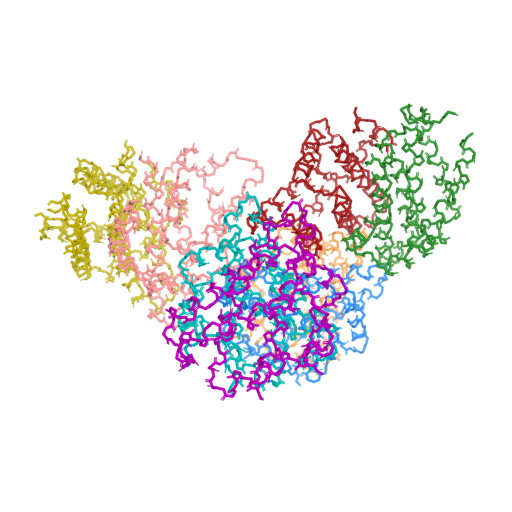U H C 1
ATOM 10453 O O . LEU H 1 104 ? 52.239 -42.667 -28.146 1.00 27.65 104 LEU H O 1
ATOM 10458 N N . PRO H 1 105 ? 52.703 -42.876 -25.944 1.00 30.65 105 PRO H N 1
ATOM 10459 C CA . PRO H 1 105 ? 51.717 -43.954 -25.840 1.00 32.21 105 PRO H CA 1
ATOM 10460 C C . PRO H 1 105 ? 50.355 -43.460 -26.321 1.00 33.10 105 PRO H C 1
ATOM 10461 O O . PRO H 1 105 ? 49.877 -42.398 -25.867 1.00 33.97 105 PRO H O 1
ATOM 10465 N N . GLN H 1 106 ? 49.756 -44.192 -27.259 1.00 31.12 106 GLN H N 1
ATOM 10466 C CA . GLN H 1 106 ? 48.618 -43.685 -28.029 1.00 31.00 106 GLN H CA 1
ATOM 10467 C C . GLN H 1 106 ? 47.394 -43.321 -27.181 1.00 29.69 106 GLN H C 1
ATOM 10468 O O . GLN H 1 106 ? 46.604 -42.465 -27.583 1.00 28.41 106 GLN H O 1
ATOM 10474 N N . HIS H 1 107 ? 47.252 -43.963 -26.020 1.00 28.29 107 HIS H N 1
ATOM 10475 C CA . HIS H 1 107 ? 46.121 -43.673 -25.137 1.00 29.06 107 HIS H CA 1
ATOM 10476 C C . HIS H 1 107 ? 46.084 -42.220 -24.640 1.00 28.72 107 HIS H C 1
ATOM 10477 O O . HIS H 1 107 ? 45.003 -41.691 -24.366 1.00 27.88 107 HIS H O 1
ATOM 10484 N N . TYR H 1 108 ? 47.251 -41.583 -24.547 1.00 29.24 108 TYR H N 1
ATOM 10485 C CA . TYR H 1 108 ? 47.316 -40.176 -24.142 1.00 29.65 108 TYR H CA 1
ATOM 10486 C C . TYR H 1 108 ? 46.624 -39.211 -25.105 1.00 27.94 108 TYR H C 1
ATOM 10487 O O . TYR H 1 108 ? 46.203 -38.138 -24.661 1.00 27.97 108 TYR H O 1
ATOM 10496 N N . MET H 1 109 ? 46.475 -39.574 -26.389 1.00 25.38 109 MET H N 1
ATOM 10497 C CA . MET H 1 109 ? 45.748 -38.740 -27.338 1.00 27.13 109 MET H CA 1
ATOM 10498 C C . MET H 1 109 ? 44.300 -38.542 -26.892 1.00 26.19 109 MET H C 1
ATOM 10499 O O . MET H 1 109 ? 43.717 -37.477 -27.077 1.00 22.71 109 MET H O 1
ATOM 10504 N N . PHE H 1 110 ? 43.710 -39.594 -26.319 1.00 25.39 110 PHE H N 1
ATOM 10505 C CA . PHE H 1 110 ? 42.326 -39.525 -25.849 1.00 23.79 110 PHE H CA 1
ATOM 10506 C C . PHE H 1 110 ? 42.160 -38.675 -24.619 1.00 21.18 110 PHE H C 1
ATOM 10507 O O . PHE H 1 110 ? 41.211 -37.895 -24.534 1.00 22.51 110 PHE H O 1
ATOM 10515 N N . GLY H 1 111 ? 43.063 -38.839 -23.665 1.00 21.37 111 GLY H N 1
ATOM 10516 C CA . GLY H 1 111 ? 43.056 -38.032 -22.451 1.00 21.90 111 GLY H CA 1
ATOM 10517 C C . GLY H 1 111 ? 43.184 -36.561 -22.795 1.00 22.83 111 GLY H C 1
ATOM 10518 O O . GLY H 1 111 ? 42.448 -35.703 -22.287 1.00 22.00 111 GLY H O 1
ATOM 10519 N N . ALA H 1 112 ? 44.125 -36.270 -23.686 1.00 21.77 112 ALA H N 1
ATOM 10520 C CA . ALA H 1 112 ? 44.400 -34.881 -24.054 1.00 19.95 112 ALA H CA 1
ATOM 10521 C C . ALA H 1 112 ? 43.207 -34.254 -24.785 1.00 19.26 112 ALA H C 1
ATOM 10522 O O . ALA H 1 112 ? 42.820 -33.130 -24.489 1.00 19.66 112 ALA H O 1
ATOM 10524 N N . MET H 1 113 ? 42.588 -34.988 -25.710 1.00 19.33 113 MET H N 1
ATOM 10525 C CA . MET H 1 113 ? 41.421 -34.491 -26.425 1.00 19.83 113 MET H CA 1
ATOM 10526 C C . MET H 1 113 ? 40.234 -34.257 -25.501 1.00 19.87 113 MET H C 1
ATOM 10527 O O . MET H 1 113 ? 39.446 -33.331 -25.700 1.00 19.70 113 MET H O 1
ATOM 10532 N N . ASN H 1 114 ? 40.111 -35.097 -24.477 1.00 19.79 114 ASN H N 1
ATOM 10533 C CA . ASN H 1 114 ? 39.047 -34.908 -23.510 1.00 19.49 114 ASN H CA 1
ATOM 10534 C C . ASN H 1 114 ? 39.197 -33.589 -22.751 1.00 19.04 114 ASN H C 1
ATOM 10535 O O . ASN H 1 114 ? 38.201 -32.984 -22.402 1.00 19.93 114 ASN H O 1
ATOM 10540 N N . VAL H 1 115 ? 40.424 -33.134 -22.517 1.00 18.66 115 VAL H N 1
ATOM 10541 C CA . VAL H 1 115 ? 40.637 -31.820 -21.869 1.00 18.84 115 VAL H CA 1
ATOM 10542 C C . VAL H 1 115 ? 40.022 -30.703 -22.724 1.00 18.54 115 VAL H C 1
ATOM 10543 O O . VAL H 1 115 ? 39.238 -29.886 -22.221 1.00 18.09 115 VAL H O 1
ATOM 10547 N N . HIS H 1 116 ? 40.327 -30.688 -24.030 1.00 18.38 116 HIS H N 1
ATOM 10548 C CA . HIS H 1 116 ? 39.720 -29.720 -24.930 1.00 18.38 116 HIS H CA 1
ATOM 10549 C C . HIS H 1 116 ? 38.220 -29.916 -25.059 1.00 19.00 116 HIS H C 1
ATOM 10550 O O . HIS H 1 116 ? 37.467 -28.965 -25.150 1.00 19.20 116 HIS H O 1
ATOM 10557 N N . ARG H 1 117 ? 37.785 -31.168 -25.130 1.00 19.49 117 ARG H N 1
ATOM 10558 C CA . ARG H 1 117 ? 36.349 -31.422 -25.290 1.00 20.05 117 ARG H CA 1
ATOM 10559 C C . ARG H 1 117 ? 35.579 -30.779 -24.140 1.00 18.91 117 ARG H C 1
ATOM 10560 O O . ARG H 1 117 ? 34.596 -30.087 -24.364 1.00 18.26 117 ARG H O 1
ATOM 10568 N N . THR H 1 118 ? 36.083 -30.967 -22.925 1.00 19.61 118 THR H N 1
ATOM 10569 C CA . THR H 1 118 ? 35.413 -30.486 -21.721 1.00 19.32 118 THR H CA 1
ATOM 10570 C C . THR H 1 118 ? 35.381 -28.961 -21.711 1.00 19.24 118 THR H C 1
ATOM 10571 O O . THR H 1 118 ? 34.320 -28.356 -21.523 1.00 18.23 118 THR H O 1
ATOM 10575 N N . GLY H 1 119 ? 36.532 -28.341 -21.972 1.00 18.07 119 GLY H N 1
ATOM 10576 C CA . GLY H 1 119 ? 36.612 -26.889 -22.038 1.00 17.69 119 GLY H CA 1
ATOM 10577 C C . GLY H 1 119 ? 35.788 -26.258 -23.134 1.00 16.93 119 GLY H C 1
ATOM 10578 O O . GLY H 1 119 ? 35.124 -25.245 -22.912 1.00 18.21 119 GLY H O 1
ATOM 10579 N N . LEU H 1 120 ? 35.843 -26.834 -24.336 1.00 17.93 120 LEU H N 1
ATOM 10580 C CA . LEU H 1 120 ? 35.059 -26.322 -25.458 1.00 18.70 120 LEU H CA 1
ATOM 10581 C C . LEU H 1 120 ? 33.560 -26.555 -25.279 1.00 19.25 120 LEU H C 1
ATOM 10582 O O . LEU H 1 120 ? 32.773 -25.682 -25.616 1.00 18.09 120 LEU H O 1
ATOM 10587 N N . ALA H 1 121 ? 33.171 -27.709 -24.721 1.00 21.62 121 ALA H N 1
ATOM 10588 C CA . ALA H 1 121 ? 31.744 -28.000 -24.444 1.00 22.92 121 ALA H CA 1
ATOM 10589 C C . ALA H 1 121 ? 31.177 -27.010 -23.431 1.00 23.41 121 ALA H C 1
ATOM 10590 O O . ALA H 1 121 ? 30.036 -26.576 -23.559 1.00 23.55 121 ALA H O 1
ATOM 10592 N N . ARG H 1 122 ? 31.978 -26.633 -22.435 1.00 24.87 122 ARG H N 1
ATOM 10593 C CA . ARG H 1 122 ? 31.525 -25.632 -21.453 1.00 25.26 122 ARG H CA 1
ATOM 10594 C C . ARG H 1 122 ? 31.311 -24.268 -22.106 1.00 24.48 122 ARG H C 1
ATOM 10595 O O . ARG H 1 122 ? 30.293 -23.605 -21.858 1.00 24.23 122 ARG H O 1
ATOM 10603 N N . LEU H 1 123 ? 32.256 -23.846 -22.948 1.00 22.19 123 LEU H N 1
ATOM 10604 C CA . LEU H 1 123 ? 32.119 -22.567 -23.664 1.00 22.47 123 LEU H CA 1
ATOM 10605 C C . LEU H 1 123 ? 30.896 -22.576 -24.585 1.00 22.37 123 LEU H C 1
ATOM 10606 O O . LEU H 1 123 ? 30.192 -21.578 -24.678 1.00 21.52 123 LEU H O 1
ATOM 10611 N N . ALA H 1 124 ? 30.644 -23.703 -25.260 1.00 22.18 124 ALA H N 1
ATOM 10612 C CA . ALA H 1 124 ? 29.457 -23.805 -26.112 1.00 22.22 124 ALA H CA 1
ATOM 10613 C C . ALA H 1 124 ? 28.208 -23.577 -25.275 1.00 22.53 124 ALA H C 1
ATOM 10614 O O . ALA H 1 124 ? 27.342 -22.773 -25.634 1.00 22.53 124 ALA H O 1
ATOM 10616 N N . TYR H 1 125 ? 28.127 -24.276 -24.147 1.00 23.74 125 TYR H N 1
ATOM 10617 C CA . TYR H 1 125 ? 27.004 -24.093 -23.244 1.00 25.22 125 TYR H CA 1
ATOM 10618 C C . TYR H 1 125 ? 26.907 -22.643 -22.789 1.00 26.44 125 TYR H C 1
ATOM 10619 O O . TYR H 1 125 ? 25.834 -22.034 -22.882 1.00 26.17 125 TYR H O 1
ATOM 10628 N N . GLU H 1 126 ? 28.008 -22.082 -22.282 1.00 26.87 126 GLU H N 1
ATOM 10629 C CA . GLU H 1 126 ? 27.969 -20.702 -21.759 1.00 27.02 126 GLU H CA 1
ATOM 10630 C C . GLU H 1 126 ? 27.461 -19.690 -22.789 1.00 25.41 126 GLU H C 1
ATOM 10631 O O . GLU H 1 126 ? 26.697 -18.792 -22.457 1.00 24.66 126 GLU H O 1
ATOM 10637 N N . ARG H 1 127 ? 27.867 -19.851 -24.037 1.00 26.21 127 ARG H N 1
ATOM 10638 C CA . ARG H 1 127 ? 27.509 -18.913 -25.096 1.00 27.66 127 ARG H CA 1
ATOM 10639 C C . ARG H 1 127 ? 26.100 -19.141 -25.658 1.00 28.29 127 ARG H C 1
ATOM 10640 O O . ARG H 1 127 ? 25.399 -18.171 -25.972 1.00 26.73 127 ARG H O 1
ATOM 10648 N N . PHE H 1 128 ? 25.712 -20.409 -25.806 1.00 28.48 128 PHE H N 1
ATOM 10649 C CA . PHE H 1 128 ? 24.509 -20.780 -26.567 1.00 29.33 128 PHE H CA 1
ATOM 10650 C C . PHE H 1 128 ? 23.350 -21.350 -25.737 1.00 30.95 128 PHE H C 1
ATOM 10651 O O . PHE H 1 128 ? 22.318 -21.675 -26.321 1.00 32.20 128 PHE H O 1
ATOM 10659 N N . HIS H 1 129 ? 23.489 -21.456 -24.410 1.00 31.86 129 HIS H N 1
ATOM 10660 C CA . HIS H 1 129 ? 22.404 -22.013 -23.564 1.00 35.23 129 HIS H CA 1
ATOM 10661 C C . HIS H 1 129 ? 21.053 -21.295 -23.712 1.00 38.80 129 HIS H C 1
ATOM 10662 O O . HIS H 1 129 ? 20.006 -21.929 -23.554 1.00 38.68 129 HIS H O 1
ATOM 10669 N N . GLY H 1 130 ? 21.086 -19.985 -23.992 1.00 37.87 130 GLY H N 1
ATOM 10670 C CA . GLY H 1 130 ? 19.871 -19.187 -24.198 1.00 39.05 130 GLY H CA 1
ATOM 10671 C C . GLY H 1 130 ? 19.094 -19.461 -25.482 1.00 41.62 130 GLY H C 1
ATOM 10672 O O . GLY H 1 130 ? 18.006 -18.925 -25.661 1.00 47.08 130 GLY H O 1
ATOM 10673 N N . ASP H 1 131 ? 19.657 -20.267 -26.384 1.00 43.64 131 ASP H N 1
ATOM 10674 C CA . ASP H 1 131 ? 19.009 -20.685 -27.633 1.00 42.00 131 ASP H CA 1
ATOM 10675 C C . ASP H 1 131 ? 19.270 -22.203 -27.806 1.00 39.36 131 ASP H C 1
ATOM 10676 O O . ASP H 1 131 ? 20.219 -22.600 -28.491 1.00 36.86 131 ASP H O 1
ATOM 10681 N N . PRO H 1 132 ? 18.439 -23.061 -27.164 1.00 37.25 132 PRO H N 1
ATOM 10682 C CA . PRO H 1 132 ? 18.736 -24.503 -27.117 1.00 38.05 132 PRO H CA 1
ATOM 10683 C C . PRO H 1 132 ? 18.926 -25.235 -28.440 1.00 37.91 132 PRO H C 1
ATOM 10684 O O . PRO H 1 132 ? 19.752 -26.148 -28.487 1.00 37.16 132 PRO H O 1
ATOM 10688 N N . PRO H 1 133 ? 18.161 -24.872 -29.497 1.00 40.55 133 PRO H N 1
ATOM 10689 C CA . PRO H 1 133 ? 18.412 -25.471 -30.813 1.00 40.03 133 PRO H CA 1
ATOM 10690 C C . PRO H 1 133 ? 19.780 -25.119 -31.404 1.00 39.75 133 PRO H C 1
ATOM 10691 O O . PRO H 1 133 ? 20.345 -25.917 -32.148 1.00 37.92 133 PRO H O 1
ATOM 10695 N N . GLU H 1 134 ? 20.268 -23.911 -31.104 1.00 40.26 134 GLU H N 1
ATOM 10696 C CA . GLU H 1 134 ? 21.588 -23.462 -31.556 1.00 39.58 134 GLU H CA 1
ATOM 10697 C C . GLU H 1 134 ? 22.667 -24.228 -30.787 1.00 35.23 134 GLU H C 1
ATOM 10698 O O . GLU H 1 134 ? 23.589 -24.780 -31.390 1.00 33.00 134 GLU H O 1
ATOM 10704 N N . LEU H 1 135 ? 22.524 -24.286 -29.464 1.00 32.28 135 LEU H N 1
ATOM 10705 C CA . LEU H 1 135 ? 23.409 -25.106 -28.612 1.00 32.30 135 LEU H CA 1
ATOM 10706 C C . LEU H 1 135 ? 23.528 -26.544 -29.098 1.00 31.78 135 LEU H C 1
ATOM 10707 O O . LEU H 1 135 ? 24.629 -27.094 -29.151 1.00 34.07 135 LEU H O 1
ATOM 10712 N N . GLU H 1 136 ? 22.399 -27.161 -29.452 1.00 31.17 136 GLU H N 1
ATOM 10713 C CA . GLU H 1 136 ? 22.410 -28.520 -29.974 1.00 31.14 136 GLU H CA 1
ATOM 10714 C C . GLU H 1 136 ? 23.224 -28.622 -31.261 1.00 30.61 136 GLU H C 1
ATOM 10715 O O . GLU H 1 136 ? 24.027 -29.528 -31.404 1.00 30.37 136 GLU H O 1
ATOM 10721 N N . ARG H 1 137 ? 23.018 -27.702 -32.193 1.00 31.01 137 ARG H N 1
ATOM 10722 C CA . ARG H 1 137 ? 23.841 -27.692 -33.406 1.00 33.29 137 ARG H CA 1
ATOM 10723 C C . ARG H 1 137 ? 25.341 -27.488 -33.111 1.00 29.09 137 ARG H C 1
ATOM 10724 O O . ARG H 1 137 ? 26.176 -28.125 -33.723 1.00 30.05 137 ARG H O 1
ATOM 10732 N N . VAL H 1 138 ? 25.664 -26.635 -32.144 1.00 30.17 138 VAL H N 1
ATOM 10733 C CA . VAL H 1 138 ? 27.072 -26.391 -31.766 1.00 27.69 138 VAL H CA 1
ATOM 10734 C C . VAL H 1 138 ? 27.677 -27.596 -31.061 1.00 27.37 138 VAL H C 1
ATOM 10735 O O . VAL H 1 138 ? 28.754 -28.059 -31.426 1.00 25.61 138 VAL H O 1
ATOM 10739 N N . ARG H 1 139 ? 26.971 -28.116 -30.058 1.00 27.49 139 ARG H N 1
ATOM 10740 C CA . ARG H 1 139 ? 27.368 -29.333 -29.357 1.00 27.96 139 ARG H CA 1
ATOM 10741 C C . ARG H 1 139 ? 27.613 -30.497 -30.303 1.00 27.22 139 ARG H C 1
ATOM 10742 O O . ARG H 1 139 ? 28.644 -31.161 -30.243 1.00 27.63 139 ARG H O 1
ATOM 10750 N N . ASN H 1 140 ? 26.645 -30.750 -31.175 1.00 27.91 140 ASN H N 1
ATOM 10751 C CA . ASN H 1 140 ? 26.765 -31.823 -32.149 1.00 27.76 140 ASN H CA 1
ATOM 10752 C C . ASN H 1 140 ? 27.983 -31.661 -33.063 1.00 24.59 140 ASN H C 1
ATOM 10753 O O . ASN H 1 140 ? 28.786 -32.599 -33.208 1.00 27.15 140 ASN H O 1
ATOM 10758 N N . ALA H 1 141 ? 28.134 -30.478 -33.619 1.00 25.04 141 ALA H N 1
ATOM 10759 C CA . ALA H 1 141 ? 29.268 -30.176 -34.515 1.00 23.95 141 ALA H CA 1
ATOM 10760 C C . ALA H 1 141 ? 30.601 -30.329 -33.787 1.00 23.10 141 ALA H C 1
ATOM 10761 O O . ALA H 1 141 ? 31.546 -30.916 -34.313 1.00 22.24 141 ALA H O 1
ATOM 10763 N N . LEU H 1 142 ? 30.665 -29.847 -32.545 1.00 23.80 142 LEU H N 1
ATOM 10764 C CA . LEU H 1 142 ? 31.865 -30.033 -31.735 1.00 23.06 142 LEU H CA 1
ATOM 10765 C C . LEU H 1 142 ? 32.207 -31.496 -31.506 1.00 23.33 142 LEU H C 1
ATOM 10766 O O . LEU H 1 142 ? 33.363 -31.902 -31.612 1.00 22.43 142 LEU H O 1
ATOM 10771 N N . GLY H 1 143 ? 31.211 -32.311 -31.149 1.00 24.69 143 GLY H N 1
ATOM 10772 C CA . GLY H 1 143 ? 31.451 -33.732 -30.978 1.00 23.95 143 GLY H CA 1
ATOM 10773 C C . GLY H 1 143 ? 31.974 -34.379 -32.248 1.00 23.76 143 GLY H C 1
ATOM 10774 O O . GLY H 1 143 ? 32.932 -35.134 -32.205 1.00 25.91 143 GLY H O 1
ATOM 10775 N N . LYS H 1 144 ? 31.351 -34.050 -33.372 1.00 26.17 144 LYS H N 1
ATOM 10776 C CA . LYS H 1 144 ? 31.788 -34.560 -34.670 1.00 27.88 144 LYS H CA 1
ATOM 10777 C C . LYS H 1 144 ? 33.243 -34.217 -34.954 1.00 25.15 144 LYS H C 1
ATOM 10778 O O . LYS H 1 144 ? 34.051 -35.114 -35.181 1.00 24.96 144 LYS H O 1
ATOM 10784 N N . VAL H 1 145 ? 33.574 -32.926 -34.919 1.00 25.32 145 VAL H N 1
ATOM 10785 C CA . VAL H 1 145 ? 34.943 -32.500 -35.293 1.00 23.89 145 VAL H CA 1
ATOM 10786 C C . VAL H 1 145 ? 36.001 -33.118 -34.400 1.00 22.38 145 VAL H C 1
ATOM 10787 O O . VAL H 1 145 ? 37.018 -33.557 -34.893 1.00 22.82 145 VAL H O 1
ATOM 10791 N N . LEU H 1 146 ? 35.764 -33.202 -33.088 1.00 22.61 146 LEU H N 1
ATOM 10792 C CA . LEU H 1 146 ? 36.694 -33.858 -32.190 1.00 22.29 146 LEU H CA 1
ATOM 10793 C C . LEU H 1 146 ? 36.883 -35.387 -32.397 1.00 24.09 146 LEU H C 1
ATOM 10794 O O . LEU H 1 146 ? 38.000 -35.912 -32.288 1.00 24.04 146 LEU H O 1
ATOM 10799 N N . ASP H 1 147 ? 35.800 -36.104 -32.675 1.00 26.85 147 ASP H N 1
ATOM 10800 C CA . ASP H 1 147 ? 35.891 -37.556 -32.930 1.00 28.18 147 ASP H CA 1
ATOM 10801 C C . ASP H 1 147 ? 36.646 -37.852 -34.236 1.00 27.33 147 ASP H C 1
ATOM 10802 O O . ASP H 1 147 ? 37.496 -38.753 -34.268 1.00 30.05 147 ASP H O 1
ATOM 10807 N N . LEU H 1 148 ? 36.356 -37.059 -35.263 1.00 28.89 148 LEU H N 1
ATOM 10808 C CA . LEU H 1 148 ? 37.096 -37.037 -36.541 1.00 30.25 148 LEU H CA 1
ATOM 10809 C C . LEU H 1 148 ? 38.583 -36.775 -36.387 1.00 29.60 148 LEU H C 1
ATOM 10810 O O . LEU H 1 148 ? 39.394 -37.479 -36.990 1.00 30.88 148 LEU H O 1
ATOM 10815 N N . GLU H 1 149 ? 38.943 -35.779 -35.563 1.00 29.07 149 GLU H N 1
ATOM 10816 C CA . GLU H 1 149 ? 40.362 -35.510 -35.240 1.00 25.44 149 GLU H CA 1
ATOM 10817 C C . GLU H 1 149 ? 41.038 -36.722 -34.633 1.00 25.89 149 GLU H C 1
ATOM 10818 O O . GLU H 1 149 ? 42.121 -37.118 -35.061 1.00 24.84 149 GLU H O 1
ATOM 10824 N N . LEU H 1 150 ? 40.400 -37.333 -33.631 1.00 24.67 150 LEU H N 1
ATOM 10825 C CA . LEU H 1 150 ? 40.935 -38.537 -33.027 1.00 26.39 150 LEU H CA 1
ATOM 10826 C C . LEU H 1 150 ? 41.120 -39.668 -34.050 1.00 27.43 150 LEU H C 1
ATOM 10827 O O . LEU H 1 150 ? 42.169 -40.320 -34.071 1.00 31.11 150 LEU H O 1
ATOM 10832 N N . ALA H 1 151 ? 40.133 -39.843 -34.909 1.00 28.80 151 ALA H N 1
ATOM 10833 C CA . ALA H 1 151 ? 40.157 -40.909 -35.924 1.00 31.57 151 ALA H CA 1
ATOM 10834 C C . ALA H 1 151 ? 41.338 -40.758 -36.868 1.00 33.54 151 ALA H C 1
ATOM 10835 O O . ALA H 1 151 ? 42.088 -41.715 -37.110 1.00 35.17 151 ALA H O 1
ATOM 10837 N N . VAL H 1 152 ? 41.476 -39.546 -37.401 1.00 35.62 152 VAL H N 1
ATOM 10838 C CA . VAL H 1 152 ? 42.544 -39.220 -38.359 1.00 33.52 152 VAL H CA 1
ATOM 10839 C C . VAL H 1 152 ? 43.907 -39.367 -37.701 1.00 33.11 152 VAL H C 1
ATOM 10840 O O . VAL H 1 152 ? 44.814 -39.938 -38.295 1.00 34.07 152 VAL H O 1
ATOM 10844 N N . MET H 1 153 ? 44.062 -38.871 -36.473 1.00 32.88 153 MET H N 1
ATOM 10845 C CA . MET H 1 153 ? 45.341 -38.972 -35.782 1.00 33.14 153 MET H CA 1
ATOM 10846 C C . MET H 1 153 ? 45.695 -40.403 -35.363 1.00 36.01 153 MET H C 1
ATOM 10847 O O . MET H 1 153 ? 46.851 -40.795 -35.466 1.00 35.30 153 MET H O 1
ATOM 10852 N N . LEU H 1 154 ? 44.705 -41.171 -34.895 1.00 36.76 154 LEU H N 1
ATOM 10853 C CA . LEU H 1 154 ? 44.929 -42.568 -34.497 1.00 38.78 154 LEU H CA 1
ATOM 10854 C C . LEU H 1 154 ? 45.260 -43.515 -35.670 1.00 38.69 154 LEU H C 1
ATOM 10855 O O . LEU H 1 154 ? 45.940 -44.525 -35.472 1.00 39.08 154 LEU H O 1
ATOM 10860 N N . HIS H 1 155 ? 44.781 -43.192 -36.863 1.00 36.75 155 HIS H N 1
ATOM 10861 C CA . HIS H 1 155 ? 45.197 -43.874 -38.109 1.00 40.86 155 HIS H CA 1
ATOM 10862 C C . HIS H 1 155 ? 46.736 -43.984 -38.255 1.00 42.78 155 HIS H C 1
ATOM 10863 O O . HIS H 1 155 ? 47.273 -45.052 -38.615 1.00 39.29 155 HIS H O 1
ATOM 10870 N N . THR H 1 156 ? 47.440 -42.906 -37.893 1.00 40.91 156 THR H N 1
ATOM 10871 C CA . THR H 1 156 ? 48.895 -42.812 -38.088 1.00 39.75 156 THR H CA 1
ATOM 10872 C C . THR H 1 156 ? 49.653 -43.799 -37.211 1.00 39.94 156 THR H C 1
ATOM 10873 O O . THR H 1 156 ? 50.785 -44.172 -37.525 1.00 40.39 156 THR H O 1
ATOM 10877 N N . TYR H 1 157 ? 49.046 -44.187 -36.090 1.00 38.00 157 TYR H N 1
ATOM 10878 C CA . TYR H 1 157 ? 49.621 -45.181 -35.180 1.00 39.75 157 TYR H CA 1
ATOM 10879 C C . TYR H 1 157 ? 49.649 -46.620 -35.750 1.00 42.06 157 TYR H C 1
ATOM 10880 O O . TYR H 1 157 ? 50.372 -47.480 -35.231 1.00 41.80 157 TYR H O 1
ATOM 10889 N N . ARG H 1 158 ? 48.840 -46.871 -36.778 1.00 43.36 158 ARG H N 1
ATOM 10890 C CA . ARG H 1 158 ? 48.807 -48.151 -37.490 1.00 47.64 158 ARG H CA 1
ATOM 10891 C C . ARG H 1 158 ? 49.719 -48.089 -38.706 1.00 50.20 158 ARG H C 1
ATOM 10892 O O . ARG H 1 158 ? 50.886 -48.461 -38.625 1.00 52.26 158 ARG H O 1
#

InterPro domains:
  IPR003594 Histidine kinase/HSP90-like ATPase domain [PF02518] (278-381)
  IPR003594 Histidine kinase/HSP90-like ATPase domain [SM00387] (278-382)
  IPR003661 Signal transduction histidine kinase, dimerisation/phosphoacceptor domain [PF00512] (176-234)
  IPR003661 Signal transduction histidine kinase, dimerisation/phosphoacceptor domain [SM00388] (173-239)
  IPR003661 Signal transduction histidine kinase, dimerisation/phosphoacceptor domain [cd00082] (175-235)
  IPR004358 Signal transduction histidine kinase-related protein, C-terminal [PR00344] (315-329)
  IPR004358 Signal transduction histidine kinase-related protein, C-terminal [PR00344] (333-343)
  IPR004358 Signal transduction histidine kinase-related protein, C-terminal [PR00344] (344-362)
  IPR004358 Signal transduction histidine kinase-related protein, C-terminal [PR00344] (368-381)
  IPR005467 Histidine kinase domain [PS50109] (180-382)
  IPR009050 Globin-like superfamily [SSF46458] (8-154)
  IPR012292 Globin/Protoglobin [G3DSA:1.10.490.10] (7-161)
  IPR036097 Signal transduction histidine kinase, dimerisation/phosphoacceptor domain superfamily [SSF47384] (163-235)
  IPR036890 Histidine kinase/HSP90-like ATPase superfamily [G3DSA:3.30.565.10] (241-382)
  IPR036890 Histidine kinase/HSP90-like ATPase superfamily [SSF55874] (229-381)
  IPR039379 Protoglobin, globin sensor domain [cd01068] (11-157)
  IPR044398 Globin-sensor domain [PF11563] (9-161)

Organism: Anaeromyxobacter sp. (strain Fw109-5) (NCBI:txid404589)

B-factor: mean 29.18, std 9.45, range [14.59, 73.35]

Solvent-accessible surface area: 49443 Å² total; per-residue (Å²): 116,14,24,86,55,1,29,134,2,4,45,30,30,98,37,14,35,154,3,0,117,45,0,40,60,32,0,33,100,66,2,67,50,2,0,76,60,20,6,90,83,21,24,60,7,106,23,3,33,34,42,10,25,46,6,109,42,58,8,16,55,62,51,18,63,31,58,23,15,0,58,53,0,0,19,20,83,7,67,125,67,17,2,60,89,4,84,122,32,0,82,75,42,59,169,113,58,29,57,17,18,14,13,0,0,12,6,2,9,3,16,39,6,0,14,32,7,1,22,47,87,6,25,37,72,61,74,33,5,64,124,0,30,32,0,4,9,25,0,0,1,1,1,0,1,6,12,0,54,14,31,176,98,21,19,94,36,0,42,125,4,3,47,33,30,105,29,13,36,145,3,0,117,48,0,47,52,5,0,30,99,70,4,73,80,3,0,86,65,18,6,83,86,22,64,63,11,124,22,4,105,101,41,33,127,46,47,172,82,53,18,35,131,56,66,99,86,31,59,52,21,0,64,56,0,0,24,26,92,3,68,101,48,3,2,63,100,1,77,121,54,0,76,79,45,52,169,111,56,25,63,12,20,14,17,1,0,13,10,2,10,4,15,36,10,0,16,94,11,1,21,87,137,24,89,54,72,9,18,37,6,62,116,0,32,31,0,5,8,22,0,0,0,0,0,0,1,8,6,0,77,12,40,114,39,22,109,48,1,45,130,3,6,45,29,31,103,31,14,39,150,2,0,122,45,0,38,58,31,0,33,100,70,2,74,90,3,0,89,68,18,5,85,82,18,74,70,9,125,34,4,105,103,28,39,159,121,28,53,126,60,65,98,60,32,58,47,19,0,60,55,0,0,18,22,93,4,68,114,69,15,0,54,88,0,22,136,28,0,120,62,46,58,177,104,56,24,56,4,15,8,14,1,1,13,8,1,9,4,15,36,10,0,15,107,10,2,18,88,122,2,86,56,71,10,18,38,6,61,120,0,32,29,0,6,9,23,0,0,1,2,0,0,0,0,6,0,76,23,41,111,91,3,23,82,43,1,40,121,3,5,44,31,31,98,30,13,33,155,2,0,116,45,0,42,54,32,0,31,101,58,2,70,37,3,0,73,68,19,7,91,84,22,24,51,8,99,20,4,24,29,39,12,24,46,6,105,35,58,8,16,53,61,50,19,66,30,61,33,20,0,52,46,0,0,23,22,78,2,65,119,51,1,0,59,84,1,15,142,53,0,121,61,44,56,178,108,59,28,57,13,16,13,13,1,0,12,8,2,10,4,16,40,7,0,15,41,7,2,20,46,84,7,28,36,73,59,70,36,5,55,117,0,32,28,0,5,9,24,0,0,1,1,0,0,1,0,8,0,50,16,36,156,93,5,14,98,42,1,37,126,2,6,43,34,30,104,33,13,34,150,4,0,120,42,0,42,55,24,0,34,102,67,7,77,90,3,0,88,64,18,6,82,85,21,76,65,12,130,27,4,100,96,29,40,133,45,48,168,83,53,19,37,131,56,65,100,86,30,58,42,20,0,64,59,0,0,25,23,90,8,65,126,52,2,0,74,94,0,26,153,52,0,128,70,44,56,179,85,54,22,53,4,9,11,12,1,0,14,8,2,10,4,17,36,11,0,17,111,9,2,30,79,133,6,91,71,75,62,69,35,5,50,116,0,33,31,0,7,10,22,0,0,2,1,0,0,1,0,9,0,78,19,41,114,111,65,1,22,82,49,0,65,144,2,5,43,33,30,112,32,14,39,149,7,0,69,39,0,39,36,4,0,18,10,0,6,75,23,2,0,89,54,20,6,83,86,20,83,61,7,126,17,3,112,96,34,36,135,53,44,172,44,52,18,18,52,58,62,19,71,30,60,29,19,0,62,58,0,0,23,23,49,10,54,135,52,2,9,42,94,1,4,132,56,0,105,64,43,60,177,93,57,24,56,12,21,12,15,1,0,12,7,2,9,3,14,40,10,0,13,56,2,0,16,41,100,2,85,72,66,60,73,49,4,53,126,0,28,32,0,3,8,22,0,0,2,1,0,0,1,0,9,0,42,21,30,152,112,3,26,100,49,1,35,126,2,6,43,30,30,98,29,13,33,147,2,0,115,42,0,45,46,7,0,33,96,67,9,81,100,4,0,82,62,19,6,79,90,20,85,68,8,120,21,4,115,120,39,69,127,43,50,117,53,63,96,64,32,65,54,16,0,68,49,0,0,21,17,87,3,71,138,54,3,0,71,107,6,24,135,53,0,124,91,49,57,217,108,56,22,57,11,19,8,17,1,0,11,7,4,11,3,15,36,8,0,16,92,27,2,20,107,147,28,85,71,78,60,72,38,5,52,113,0,33,28,0,6,7,26,0,0,1,0,0,0,0,0,8,0,58,21,35,153,109,4,26,104,53,1,35,127,3,8,43,31,28,105,42,12,34,138,6,0,71,45,0,41,34,4,0,14,10,0,5,74,36,5,0,93,76,20,7,77,66,23,60,72,6,128,21,5,122,99,29,43,135,44,63,180,35,47,33,22,52,57,62,20,71,30,59,43,20,0,62,46,0,0,24,17,47,4,59,127,49,0,0,55,93,5,78,124,53,0,92,66,44,56,170,101,57,19,52,3,10,6,15,0,0,11,8,2,6,3,17,36,14,0,13,50,4,1,26,40,100,6,88,70,72,63,75,33,5,54,124,0,30,31,0,4,11,32,0,0,2,1,0,0,1,2,11,0,66,15,37,116

Radius of gyration: 34.95 Å; Cα contacts (8 Å, |Δi|>4): 1520; chains: 8; bounding box: 86×83×113 Å